Protein 2IH2 (pdb70)

B-factor: mean 14.68, std 9.5, range [2.0, 53.92]

Structure (mmCIF, N/CA/C/O backbone):
data_2IH2
#
_entry.id   2IH2
#
_cell.length_a   59.439
_cell.length_b   68.875
_cell.length_c   114.349
_cell.angle_alpha   90.00
_cell.angle_beta   92.27
_cell.angle_gamma   90.00
#
_symmetry.space_group_name_H-M   'P 1 21 1'
#
loop_
_entity.id
_entity.type
_entity.pdbx_description
1 polymer "5'-D(*GP*TP*TP*CP*GP*AP*TP*GP*TP*C)-3'"
2 polymer "5'-D(*GP*AP*CP*AP*(5PY)P*CP*GP*(6MA)P*AP*C)-3'"
3 polymer 'Modification methylase TaqI'
4 non-polymer GLYCEROL
5 non-polymer "5'-DEOXY-5'-[2-(AMINO)ETHYLTHIO]ADENOSINE"
6 water water
#
loop_
_atom_site.group_PDB
_atom_site.id
_atom_site.type_symbol
_atom_site.label_atom_id
_atom_site.label_alt_id
_atom_site.label_comp_id
_atom_site.label_asym_id
_atom_site.label_entity_id
_atom_site.label_seq_id
_atom_site.pdbx_PDB_ins_code
_atom_site.Cartn_x
_atom_site.Cartn_y
_atom_site.Cartn_z
_atom_site.occupancy
_atom_site.B_iso_or_equiv
_atom_site.auth_seq_id
_atom_site.auth_comp_id
_atom_site.auth_asym_id
_atom_site.auth_atom_id
_atom_site.pdbx_PDB_model_num
ATOM 809 N N . VAL E 3 21 ? -17.129 -12.680 14.808 1.00 25.06 21 VAL A N 1
ATOM 810 C CA . VAL E 3 21 ? -15.934 -12.259 15.601 1.00 24.55 21 VAL A CA 1
ATOM 811 C C . VAL E 3 21 ? -16.147 -12.483 17.094 1.00 23.77 21 VAL A C 1
ATOM 812 O O . VAL E 3 21 ? -17.116 -11.994 17.674 1.00 24.14 21 VAL A O 1
ATOM 816 N N . GLU E 3 22 ? -15.238 -13.223 17.718 1.00 22.58 22 GLU A N 1
ATOM 817 C CA . GLU E 3 22 ? -15.296 -13.371 19.158 1.00 21.07 22 GLU A CA 1
ATOM 818 C C . GLU E 3 22 ? -13.946 -13.048 19.792 1.00 18.91 22 GLU A C 1
ATOM 819 O O . GLU E 3 22 ? -12.913 -13.003 19.104 1.00 19.57 22 GLU A O 1
ATOM 825 N N . THR E 3 23 ? -13.971 -12.770 21.089 1.00 15.11 23 THR A N 1
ATOM 826 C CA . THR E 3 23 ? -12.750 -12.497 21.831 1.00 12.14 23 THR A CA 1
ATOM 827 C C . THR E 3 23 ? -12.475 -13.716 22.710 1.00 11.41 23 THR A C 1
ATOM 828 O O . THR E 3 23 ? -13.369 -14.141 23.452 1.00 10.54 23 THR A O 1
ATOM 832 N N . PRO E 3 24 ? -11.260 -14.300 22.615 1.00 10.53 24 PRO A N 1
ATOM 833 C CA . PRO E 3 24 ? -10.939 -15.465 23.457 1.00 10.68 24 PRO A CA 1
ATOM 834 C C . PRO E 3 24 ? -11.135 -15.140 24.935 1.00 10.33 24 PRO A C 1
ATOM 835 O O . PRO E 3 24 ? -10.821 -14.033 25.383 1.00 9.11 24 PRO A O 1
ATOM 839 N N . PRO E 3 25 ? -11.676 -16.093 25.704 1.00 10.28 25 PRO A N 1
ATOM 840 C CA . PRO E 3 25 ? -11.981 -15.818 27.106 1.00 10.49 25 PRO A CA 1
ATOM 841 C C . PRO E 3 25 ? -10.786 -15.402 27.956 1.00 9.96 25 PRO A C 1
ATOM 842 O O . PRO E 3 25 ? -10.950 -14.601 28.870 1.00 10.12 25 PRO A O 1
ATOM 846 N N . GLU E 3 26 ? -9.593 -15.912 27.663 1.00 10.10 26 GLU A N 1
ATOM 847 C CA . GLU E 3 26 ? -8.423 -15.479 28.438 1.00 10.86 26 GLU A CA 1
ATOM 848 C C . GLU E 3 26 ? -8.006 -14.052 28.094 1.00 9.69 26 GLU A C 1
ATOM 849 O O . GLU E 3 26 ? -7.418 -13.361 28.927 1.00 9.58 26 GLU A O 1
ATOM 855 N N . VAL E 3 27 ? -8.316 -13.610 26.873 1.00 9.05 27 VAL A N 1
ATOM 856 C CA . VAL E 3 27 ? -8.139 -12.186 26.525 1.00 8.44 27 VAL A CA 1
ATOM 857 C C . VAL E 3 27 ? -9.135 -11.298 27.288 1.00 8.48 27 VAL A C 1
ATOM 858 O O . VAL E 3 27 ? -8.742 -10.304 27.900 1.00 8.11 27 VAL A O 1
ATOM 862 N N . VAL E 3 28 ? -10.413 -11.676 27.270 1.00 8.15 28 VAL A N 1
ATOM 863 C CA . VAL E 3 28 ? -11.427 -10.995 28.084 1.00 8.35 28 VAL A CA 1
ATOM 864 C C . VAL E 3 28 ? -11.014 -10.926 29.555 1.00 8.02 28 VAL A C 1
ATOM 865 O O . VAL E 3 28 ? -11.044 -9.866 30.170 1.00 8.08 28 VAL A O 1
ATOM 869 N N . ASP E 3 29 ? -10.612 -12.065 30.113 1.00 8.69 29 ASP A N 1
ATOM 870 C CA . ASP E 3 29 ? -10.211 -12.126 31.521 1.00 9.63 29 ASP A CA 1
ATOM 871 C C . ASP E 3 29 ? -9.037 -11.202 31.816 1.00 9.00 29 ASP A C 1
ATOM 872 O O . ASP E 3 29 ? -9.045 -10.494 32.817 1.00 9.40 29 ASP A O 1
ATOM 877 N N . PHE E 3 30 ? -8.038 -11.196 30.934 1.00 8.57 30 PHE A N 1
ATOM 878 C CA . PHE E 3 30 ? -6.899 -10.307 31.107 1.00 8.57 30 PHE A CA 1
ATOM 879 C C . PHE E 3 30 ? -7.356 -8.841 31.098 1.00 8.65 30 PHE A C 1
ATOM 880 O O . PHE E 3 30 ? -6.979 -8.070 31.961 1.00 9.08 30 PHE A O 1
ATOM 888 N N . MET E 3 31 ? -8.199 -8.479 30.136 1.00 8.17 31 MET A N 1
ATOM 889 C CA . MET E 3 31 ? -8.707 -7.105 30.045 1.00 7.91 31 MET A CA 1
ATOM 890 C C . MET E 3 31 ? -9.528 -6.717 31.268 1.00 8.38 31 MET A C 1
ATOM 891 O O . MET E 3 31 ? -9.395 -5.602 31.786 1.00 8.50 31 MET A O 1
ATOM 896 N N . VAL E 3 32 ? -10.358 -7.645 31.748 1.00 9.16 32 VAL A N 1
ATOM 897 C CA . VAL E 3 32 ? -11.168 -7.367 32.934 1.00 10.18 32 VAL A CA 1
ATOM 898 C C . VAL E 3 32 ? -10.281 -7.144 34.169 1.00 10.35 32 VAL A C 1
ATOM 899 O O . VAL E 3 32 ? -10.597 -6.306 35.023 1.00 9.98 32 VAL A O 1
ATOM 903 N N . SER E 3 33 ? -9.169 -7.879 34.239 1.00 10.85 33 SER A N 1
ATOM 904 C CA . SER E 3 33 ? -8.183 -7.712 35.322 1.00 11.77 33 SER A CA 1
ATOM 905 C C . SER E 3 33 ? -7.568 -6.305 35.357 1.00 12.15 33 SER A C 1
ATOM 906 O O . SER E 3 33 ? -7.123 -5.841 36.405 1.00 12.46 33 SER A O 1
ATOM 909 N N . LEU E 3 34 ? -7.553 -5.626 34.208 1.00 12.31 34 LEU A N 1
ATOM 910 C CA . LEU E 3 34 ? -7.003 -4.270 34.108 1.00 13.28 34 LEU A CA 1
ATOM 911 C C . LEU E 3 34 ? -8.044 -3.179 34.325 1.00 13.83 34 LEU A C 1
ATOM 912 O O . LEU E 3 34 ? -7.696 -1.999 34.449 1.00 14.45 34 LEU A O 1
ATOM 917 N N . ALA E 3 35 ? -9.313 -3.575 34.377 1.00 14.84 35 ALA A N 1
ATOM 918 C CA . ALA E 3 35 ? -10.424 -2.636 34.426 1.00 15.93 35 ALA A CA 1
ATOM 919 C C . ALA E 3 35 ? -10.855 -2.335 35.846 1.00 17.07 35 ALA A C 1
ATOM 920 O O . ALA E 3 35 ? -10.847 -3.214 36.716 1.00 16.87 35 ALA A O 1
ATOM 922 N N . GLU E 3 36 ? -11.260 -1.090 36.063 1.00 18.11 36 GLU A N 1
ATOM 923 C CA . GLU E 3 36 ? -11.854 -0.693 37.332 1.00 19.88 36 GLU A CA 1
ATOM 924 C C . GLU E 3 36 ? -12.938 0.351 37.124 1.00 19.08 36 GLU A C 1
ATOM 925 O O . GLU E 3 36 ? -12.943 1.067 36.113 1.00 18.86 36 GLU A O 1
ATOM 931 N N . ALA E 3 37 ? -13.852 0.436 38.090 1.00 19.08 37 ALA A N 1
ATOM 932 C CA . ALA E 3 37 ? -14.872 1.480 38.108 1.00 18.79 37 ALA A CA 1
ATOM 933 C C . ALA E 3 37 ? -15.295 1.730 39.549 1.00 19.24 37 ALA A C 1
ATOM 934 O O . ALA E 3 37 ? -15.274 0.804 40.363 1.00 19.14 37 ALA A O 1
ATOM 936 N N . PRO E 3 38 ? -15.671 2.982 39.878 1.00 19.83 38 PRO A N 1
ATOM 937 C CA . PRO E 3 38 ? -16.214 3.173 41.224 1.00 20.24 38 PRO A CA 1
ATOM 938 C C . PRO E 3 38 ? -17.584 2.520 41.376 1.00 20.73 38 PRO A C 1
ATOM 939 O O . PRO E 3 38 ? -18.275 2.288 40.382 1.00 20.65 38 PRO A O 1
ATOM 943 N N . ARG E 3 39 ? -17.952 2.211 42.621 1.00 21.48 39 ARG A N 1
ATOM 944 C CA . ARG E 3 39 ? -19.282 1.700 42.949 1.00 21.98 39 ARG A CA 1
ATOM 945 C C . ARG E 3 39 ? -20.349 2.596 42.335 1.00 21.19 39 ARG A C 1
ATOM 946 O O . ARG E 3 39 ? -20.276 3.821 42.442 1.00 21.65 39 ARG A O 1
ATOM 954 N N . GLY E 3 40 ? -21.328 1.981 41.678 1.00 20.42 40 GLY A N 1
ATOM 955 C CA . GLY E 3 40 ? -22.372 2.720 40.974 1.00 19.40 40 GLY A CA 1
ATOM 956 C C . GLY E 3 40 ? -21.926 3.394 39.681 1.00 18.68 40 GLY A C 1
ATOM 957 O O . GLY E 3 40 ? -22.705 4.122 39.057 1.00 19.30 40 GLY A O 1
ATOM 958 N N . GLY E 3 41 ? -20.683 3.144 39.272 1.00 17.76 41 GLY A N 1
ATOM 959 C CA . GLY E 3 41 ? -20.129 3.749 38.059 1.00 16.79 41 GLY A CA 1
ATOM 960 C C . GLY E 3 41 ? -20.805 3.253 36.797 1.00 16.00 41 GLY A C 1
ATOM 961 O O . GLY E 3 41 ? -21.435 2.193 36.792 1.00 15.96 41 GLY A O 1
ATOM 962 N N . ARG E 3 42 ? -20.678 4.035 35.728 1.00 14.81 42 ARG A N 1
ATOM 963 C CA . ARG E 3 42 ? -21.242 3.676 34.430 1.00 13.93 42 ARG A CA 1
ATOM 964 C C . ARG E 3 42 ? -20.201 2.907 33.619 1.00 12.92 42 ARG A C 1
ATOM 965 O O . ARG E 3 42 ? -19.086 3.397 33.403 1.00 12.57 42 ARG A O 1
ATOM 973 N N . VAL E 3 43 ? -20.587 1.699 33.196 1.00 11.58 43 VAL A N 1
ATOM 974 C CA . VAL E 3 43 ? -19.701 0.746 32.516 1.00 10.98 43 VAL A CA 1
ATOM 975 C C . VAL E 3 43 ? -20.281 0.419 31.139 1.00 10.18 43 VAL A C 1
ATOM 976 O O . VAL E 3 43 ? -21.402 -0.075 31.040 1.00 10.55 43 VAL A O 1
ATOM 980 N N . LEU E 3 44 ? -19.503 0.682 30.082 1.00 9.04 44 LEU A N 1
ATOM 981 C CA . LEU E 3 44 ? -19.997 0.616 28.719 1.00 8.92 44 LEU A CA 1
ATOM 982 C C . LEU E 3 44 ? -19.224 -0.406 27.898 1.00 8.47 44 LEU A C 1
ATOM 983 O O . LEU E 3 44 ? -18.010 -0.426 27.960 1.00 8.34 44 LEU A O 1
ATOM 988 N N . GLU E 3 45 ? -19.942 -1.234 27.134 1.00 8.33 45 GLU A N 1
ATOM 989 C CA . GLU E 3 45 ? -19.306 -2.058 26.103 1.00 8.23 45 GLU A CA 1
ATOM 990 C C . GLU E 3 45 ? -19.774 -1.612 24.722 1.00 7.74 45 GLU A C 1
ATOM 991 O O . GLU E 3 45 ? -20.932 -1.837 24.353 1.00 7.63 45 GLU A O 1
ATOM 997 N N . PRO E 3 46 ? -18.885 -0.936 23.961 1.00 7.67 46 PRO A N 1
ATOM 998 C CA . PRO E 3 46 ? -19.206 -0.593 22.578 1.00 7.30 46 PRO A CA 1
ATOM 999 C C . PRO E 3 46 ? -19.193 -1.842 21.684 1.00 7.15 46 PRO A C 1
ATOM 1000 O O . PRO E 3 46 ? -18.455 -2.797 21.968 1.00 7.15 46 PRO A O 1
ATOM 1004 N N . ALA E 3 47 ? -20.017 -1.821 20.634 1.00 6.21 47 ALA A N 1
ATOM 1005 C CA . ALA E 3 47 ? -20.088 -2.904 19.636 1.00 6.24 47 ALA A CA 1
ATOM 1006 C C . ALA E 3 47 ? -20.297 -4.236 20.352 1.00 7.38 47 ALA A C 1
ATOM 1007 O O . ALA E 3 47 ? -19.614 -5.224 20.103 1.00 7.70 47 ALA A O 1
ATOM 1009 N N . CYS E 3 48 ? -21.278 -4.241 21.252 1.00 7.22 48 CYS A N 1
ATOM 1010 C CA . CYS E 3 48 ? -21.323 -5.266 22.295 1.00 7.66 48 CYS A CA 1
ATOM 1011 C C . CYS E 3 48 ? -21.875 -6.635 21.905 1.00 7.40 48 CYS A C 1
ATOM 1012 O O . CYS E 3 48 ? -21.542 -7.629 22.559 1.00 8.39 48 CYS A O 1
ATOM 1015 N N . ALA E 3 49 ? -22.740 -6.694 20.894 1.00 8.01 49 ALA A N 1
ATOM 1016 C CA . ALA E 3 49 ? -23.450 -7.951 20.564 1.00 8.23 49 ALA A CA 1
ATOM 1017 C C . ALA E 3 49 ? -24.118 -8.495 21.835 1.00 8.85 49 ALA A C 1
ATOM 1018 O O . ALA E 3 49 ? -24.931 -7.798 22.436 1.00 8.75 49 ALA A O 1
ATOM 1020 N N . HIS E 3 50 ? -23.741 -9.698 22.267 1.00 8.89 50 HIS A N 1
ATOM 1021 C CA . HIS E 3 50 ? -24.326 -10.291 23.473 1.00 9.40 50 HIS A CA 1
ATOM 1022 C C . HIS E 3 50 ? -23.712 -9.801 24.783 1.00 9.37 50 HIS A C 1
ATOM 1023 O O . HIS E 3 50 ? -24.143 -10.210 25.866 1.00 9.55 50 HIS A O 1
ATOM 1030 N N . GLY E 3 51 ? -22.694 -8.944 24.695 1.00 8.11 51 GLY A N 1
ATOM 1031 C CA . GLY E 3 51 ? -22.111 -8.279 25.866 1.00 8.28 51 GLY A CA 1
ATOM 1032 C C . GLY E 3 51 ? -21.140 -9.094 26.709 1.00 8.64 51 GLY A C 1
ATOM 1033 O O . GLY E 3 51 ? -21.211 -9.065 27.946 1.00 8.92 51 GLY A O 1
ATOM 1034 N N . PRO E 3 52 ? -20.175 -9.778 26.068 1.00 8.22 52 PRO A N 1
ATOM 1035 C CA . PRO E 3 52 ? -19.271 -10.618 26.870 1.00 8.29 52 PRO A CA 1
ATOM 1036 C C . PRO E 3 52 ? -18.431 -9.853 27.887 1.00 8.13 52 PRO A C 1
ATOM 1037 O O . PRO E 3 52 ? -18.105 -10.390 28.941 1.00 8.32 52 PRO A O 1
ATOM 1041 N N . PHE E 3 53 ? -18.063 -8.611 27.577 1.00 8.10 53 PHE A N 1
ATOM 1042 C CA . PHE E 3 53 ? -17.262 -7.838 28.513 1.00 7.78 53 PHE A CA 1
ATOM 1043 C C . PHE E 3 53 ? -18.087 -7.339 29.700 1.00 7.90 53 PHE A C 1
ATOM 1044 O O . PHE E 3 53 ? -17.608 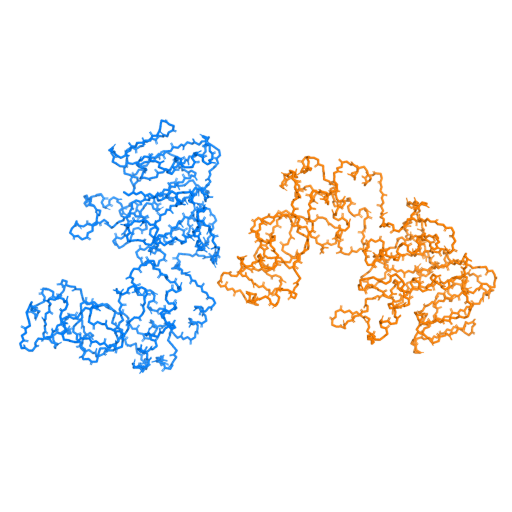-7.364 30.825 1.00 8.71 53 PHE A O 1
ATOM 1052 N N . LEU E 3 54 ? -19.322 -6.912 29.444 1.00 7.92 54 LEU A N 1
ATOM 1053 C CA . LEU E 3 54 ? -20.226 -6.553 30.549 1.00 8.10 54 LEU A CA 1
ATOM 1054 C C . LEU E 3 54 ? -20.371 -7.761 31.476 1.00 7.95 54 LEU A C 1
ATOM 1055 O O . LEU E 3 54 ? -20.252 -7.638 32.687 1.00 9.27 54 LEU A O 1
ATOM 1060 N N . ARG E 3 55 ? -20.610 -8.926 30.885 1.00 8.24 55 ARG A N 1
ATOM 1061 C CA . ARG E 3 55 ? -20.844 -10.144 31.666 1.00 8.46 55 ARG A CA 1
ATOM 1062 C C . ARG E 3 55 ? -19.625 -10.505 32.522 1.00 8.88 55 ARG A C 1
ATOM 1063 O O . ARG E 3 55 ? -19.762 -10.841 33.701 1.00 10.21 55 ARG A O 1
ATOM 1071 N N . ALA E 3 56 ? -18.436 -10.454 31.913 1.00 8.70 56 ALA A N 1
ATOM 1072 C CA . ALA E 3 56 ? -17.202 -10.791 32.618 1.00 9.07 56 ALA A CA 1
ATOM 1073 C C . ALA E 3 56 ? -16.863 -9.791 33.721 1.00 9.51 56 ALA A C 1
ATOM 1074 O O . ALA E 3 56 ? -16.416 -10.184 34.812 1.00 10.16 56 ALA A O 1
ATOM 1076 N N . PHE E 3 57 ? -17.073 -8.506 33.446 1.00 9.76 57 PHE A N 1
ATOM 1077 C CA . PHE E 3 57 ? -16.855 -7.484 34.448 1.00 10.66 57 PHE A CA 1
ATOM 1078 C C . PHE E 3 57 ? -17.802 -7.680 35.636 1.00 11.01 57 PHE A C 1
ATOM 1079 O O . PHE E 3 57 ? -17.369 -7.620 36.776 1.00 11.81 57 PHE A O 1
ATOM 1087 N N . ARG E 3 58 ? -19.073 -7.948 35.352 1.00 11.20 58 ARG A N 1
ATOM 1088 C CA . ARG E 3 58 ? -20.058 -8.189 36.410 1.00 11.74 58 ARG A CA 1
ATOM 1089 C C . ARG E 3 58 ? -19.707 -9.408 37.263 1.00 12.69 58 ARG A C 1
ATOM 1090 O O . ARG E 3 58 ? -19.799 -9.349 38.492 1.00 12.76 58 ARG A O 1
ATOM 1098 N N . GLU E 3 59 ? -19.289 -10.492 36.618 1.00 13.73 59 GLU A N 1
ATOM 1099 C CA . GLU E 3 59 ? -18.893 -11.697 37.340 1.00 15.17 59 GLU A CA 1
ATOM 1100 C C . GLU E 3 59 ? -17.734 -11.439 38.299 1.00 15.75 59 GLU A C 1
ATOM 1101 O O . GLU E 3 59 ? -17.701 -11.990 39.398 1.00 16.22 59 GLU A O 1
ATOM 1107 N N . ALA E 3 60 ? -16.789 -10.601 37.880 1.00 16.17 60 ALA A N 1
ATOM 1108 C CA . ALA E 3 60 ? -15.591 -10.349 38.684 1.00 17.22 60 ALA A CA 1
ATOM 1109 C C . ALA E 3 60 ? -15.788 -9.273 39.747 1.00 18.44 60 ALA A C 1
ATOM 1110 O O . ALA E 3 60 ? -15.188 -9.349 40.824 1.00 19.52 60 ALA A O 1
ATOM 1112 N N . HIS E 3 61 ? -16.632 -8.282 39.465 1.00 19.26 61 HIS A N 1
ATOM 1113 C CA . HIS E 3 61 ? -16.757 -7.121 40.355 1.00 20.28 61 HIS A CA 1
ATOM 1114 C C . HIS E 3 61 ? -18.124 -6.911 41.004 1.00 20.24 61 HIS A C 1
ATOM 1115 O O . HIS E 3 61 ? -18.289 -6.027 41.850 1.00 21.40 61 HIS A O 1
ATOM 1122 N N . GLY E 3 62 ? -19.106 -7.713 40.617 1.00 19.70 62 GLY A N 1
ATOM 1123 C CA . GLY E 3 62 ? -20.439 -7.597 41.182 1.00 19.10 62 GLY A CA 1
ATOM 1124 C C . GLY E 3 62 ? -21.387 -6.704 40.407 1.00 18.75 62 GLY A C 1
ATOM 1125 O O . GLY E 3 62 ? -21.078 -6.230 39.309 1.00 18.14 62 GLY A O 1
ATOM 1126 N N . THR E 3 63 ? -22.534 -6.444 41.019 1.00 17.90 63 THR A N 1
ATOM 1127 C CA . THR E 3 63 ? -23.691 -5.910 40.314 1.00 17.68 63 THR A CA 1
ATOM 1128 C C . THR E 3 63 ? -23.924 -4.413 40.524 1.00 16.90 63 THR A C 1
ATOM 1129 O O . THR E 3 63 ? -24.806 -3.837 39.895 1.00 16.61 63 THR A O 1
ATOM 1133 N N . ALA E 3 64 ? -23.139 -3.794 41.400 1.00 16.71 64 ALA A N 1
ATOM 1134 C CA . ALA E 3 64 ? -23.335 -2.383 41.755 1.00 16.49 64 ALA A CA 1
ATOM 1135 C C . ALA E 3 64 ? -22.682 -1.425 40.755 1.00 16.52 64 ALA A C 1
ATOM 1136 O O . ALA E 3 64 ? -21.807 -0.624 41.111 1.00 16.15 64 ALA A O 1
ATOM 1138 N N . TYR E 3 65 ? -23.121 -1.529 39.502 1.00 15.92 65 TYR A N 1
ATOM 1139 C CA . TYR E 3 65 ? -22.697 -0.640 38.418 1.00 15.71 65 TYR A CA 1
ATOM 1140 C C . TYR E 3 65 ? -23.874 -0.471 37.477 1.00 15.44 65 TYR A C 1
ATOM 1141 O O . TYR E 3 65 ? -24.796 -1.298 37.478 1.00 15.70 65 TYR A O 1
ATOM 1150 N N . ARG E 3 66 ? -23.845 0.588 36.671 1.00 15.05 66 ARG A N 1
ATOM 1151 C CA . ARG E 3 66 ? -24.807 0.743 35.587 1.00 15.01 66 ARG A CA 1
ATOM 1152 C C . ARG E 3 66 ? -24.179 0.242 34.279 1.00 14.22 66 ARG A C 1
ATOM 1153 O O . ARG E 3 66 ? -23.308 0.904 33.717 1.00 14.50 66 ARG A O 1
ATOM 1161 N N . PHE E 3 67 ? -24.635 -0.922 33.827 1.00 13.17 67 PHE A N 1
ATOM 1162 C CA . PHE E 3 67 ? -24.097 -1.593 32.637 1.00 11.81 67 PHE A CA 1
ATOM 1163 C C . PHE E 3 67 ? -24.859 -1.181 31.389 1.00 11.31 67 PHE A C 1
ATOM 1164 O O . PHE E 3 67 ? -26.082 -1.254 31.353 1.00 11.65 67 PHE A O 1
ATOM 1172 N N . VAL E 3 68 ? -24.116 -0.756 30.365 1.00 10.05 68 VAL A N 1
ATOM 1173 C CA . VAL E 3 68 ? -24.686 -0.327 29.094 1.00 9.82 68 VAL A CA 1
ATOM 1174 C C . VAL E 3 68 ? -23.898 -0.963 27.952 1.00 8.77 68 VAL A C 1
ATOM 1175 O O . VAL E 3 68 ? -22.666 -1.020 28.017 1.00 8.48 68 VAL A O 1
ATOM 1179 N N . GLY E 3 69 ? -24.611 -1.457 26.943 1.00 8.66 69 GLY A N 1
ATOM 1180 C CA . GLY E 3 69 ? -23.999 -1.935 25.697 1.00 8.39 69 GLY A CA 1
ATOM 1181 C C . GLY E 3 69 ? -24.582 -1.187 24.507 1.00 8.73 69 GLY A C 1
ATOM 1182 O O . GLY E 3 69 ? -25.773 -0.881 24.499 1.00 9.06 69 GLY A O 1
ATOM 1183 N N . VAL E 3 70 ? -23.744 -0.889 23.512 1.00 7.78 70 VAL A N 1
ATOM 1184 C CA . VAL E 3 70 ? -24.196 -0.222 22.288 1.00 7.65 70 VAL A CA 1
ATOM 1185 C C . VAL E 3 70 ? -23.871 -1.120 21.105 1.00 7.49 70 VAL A C 1
ATOM 1186 O O . VAL E 3 70 ? -22.741 -1.598 20.984 1.00 7.58 70 VAL A O 1
ATOM 1190 N N . GLU E 3 71 ? -24.870 -1.351 20.257 1.00 7.53 71 GLU A N 1
ATOM 1191 C CA . GLU E 3 71 ? -24.769 -2.304 19.155 1.00 7.64 71 GLU A CA 1
ATOM 1192 C C . GLU E 3 71 ? -25.592 -1.809 17.974 1.00 8.18 71 GLU A C 1
ATOM 1193 O O . GLU E 3 71 ? -26.741 -1.382 18.151 1.00 7.89 71 GLU A O 1
ATOM 1199 N N . ILE E 3 72 ? -25.011 -1.857 16.779 1.00 7.97 72 ILE A N 1
ATOM 1200 C CA . ILE E 3 72 ? -25.678 -1.284 15.605 1.00 9.40 72 ILE A CA 1
ATOM 1201 C C . ILE E 3 72 ? -26.675 -2.231 14.942 1.00 9.99 72 ILE A C 1
ATOM 1202 O O . ILE E 3 72 ? -27.612 -1.779 14.270 1.00 10.81 72 ILE A O 1
ATOM 1207 N N . ASP E 3 73 ? -26.467 -3.529 15.133 1.00 10.71 73 ASP A N 1
ATOM 1208 C CA . ASP E 3 73 ? -27.212 -4.566 14.426 1.00 11.22 73 ASP A CA 1
ATOM 1209 C C . ASP E 3 73 ? -28.237 -5.180 15.372 1.00 11.78 73 ASP A C 1
ATOM 1210 O O . ASP E 3 73 ? -27.854 -5.824 16.349 1.00 11.71 73 ASP A O 1
ATOM 1215 N N . PRO E 3 74 ? -29.536 -4.978 15.087 1.00 12.55 74 PRO A N 1
ATOM 1216 C CA . PRO E 3 74 ? -30.563 -5.532 15.983 1.00 13.65 74 PRO A CA 1
ATOM 1217 C C . PRO E 3 74 ? -30.509 -7.049 16.137 1.00 14.70 74 PRO A C 1
ATOM 1218 O O . PRO E 3 74 ? -30.941 -7.573 17.170 1.00 15.88 74 PRO A O 1
ATOM 1222 N N . LYS E 3 75 ? -29.993 -7.744 15.126 1.00 15.09 75 LYS A N 1
ATOM 1223 C CA . LYS E 3 75 ? -29.856 -9.193 15.171 1.00 16.10 75 LYS A CA 1
ATOM 1224 C C . LYS E 3 75 ? -28.775 -9.627 16.158 1.00 15.39 75 LYS A C 1
ATOM 1225 O O . LYS E 3 75 ? -28.791 -10.763 16.624 1.00 15.80 75 LYS A O 1
ATOM 1231 N N . ALA E 3 76 ? -27.851 -8.715 16.470 1.00 13.45 76 ALA A N 1
ATOM 1232 C CA . ALA E 3 76 ? -26.683 -9.030 17.301 1.00 13.21 76 ALA A CA 1
ATOM 1233 C C . ALA E 3 76 ? -26.875 -8.633 18.758 1.00 12.35 76 ALA A C 1
ATOM 1234 O O . ALA E 3 76 ? -26.288 -9.243 19.657 1.00 11.82 76 ALA A O 1
ATOM 1236 N N . LEU E 3 77 ? -27.675 -7.600 18.995 1.00 12.45 77 LEU A N 1
ATOM 1237 C CA . LEU E 3 77 ? -27.852 -7.096 20.356 1.00 11.89 77 LEU A CA 1
ATOM 1238 C C . LEU E 3 77 ? -28.637 -8.105 21.193 1.00 12.64 77 LEU A C 1
ATOM 1239 O O . LEU E 3 77 ? -29.784 -8.405 20.886 1.00 13.21 77 LEU A O 1
ATOM 1244 N N . ASP E 3 78 ? -28.016 -8.615 22.250 1.00 12.74 78 ASP A N 1
ATOM 1245 C CA . ASP E 3 78 ? -28.669 -9.639 23.077 1.00 13.28 78 ASP A CA 1
ATOM 1246 C C . ASP E 3 78 ? -28.099 -9.607 24.488 1.00 12.81 78 ASP A C 1
ATOM 1247 O O . ASP E 3 78 ? -27.278 -10.438 24.867 1.00 13.08 78 ASP A O 1
ATOM 1252 N N . LEU E 3 79 ? -28.539 -8.621 25.263 1.00 12.20 79 LEU A N 1
ATOM 1253 C CA . LEU E 3 79 ? -27.987 -8.401 26.601 1.00 12.27 79 LEU A CA 1
ATOM 1254 C C . LEU E 3 79 ? -28.928 -8.939 27.670 1.00 12.98 79 LEU A C 1
ATOM 1255 O O . LEU E 3 79 ? -30.146 -8.958 27.460 1.00 13.75 79 LEU A O 1
ATOM 1260 N N . PRO E 3 80 ? -28.375 -9.329 28.835 1.00 12.83 80 PRO A N 1
ATOM 1261 C CA . PRO E 3 80 ? -29.252 -9.700 29.951 1.00 13.82 80 PRO A CA 1
ATOM 1262 C C . PRO E 3 80 ? -30.051 -8.492 30.454 1.00 14.38 80 PRO A C 1
ATOM 1263 O O . PRO E 3 80 ? -29.653 -7.343 30.243 1.00 14.20 80 PRO A O 1
ATOM 1267 N N . PRO E 3 81 ? -31.190 -8.746 31.123 1.00 15.09 81 PRO A N 1
ATOM 1268 C CA . PRO E 3 81 ? -32.047 -7.668 31.584 1.00 15.39 81 PRO A CA 1
ATOM 1269 C C . PRO E 3 81 ? -31.407 -6.681 32.561 1.00 14.83 81 PRO A C 1
ATOM 1270 O O . PRO E 3 81 ? -31.957 -5.594 32.770 1.00 15.89 81 PRO A O 1
ATOM 1274 N N . TRP E 3 82 ? -30.269 -7.042 33.150 1.00 13.87 82 TRP A N 1
ATOM 1275 C CA . TRP E 3 82 ? -29.549 -6.143 34.054 1.00 13.42 82 TRP A CA 1
ATOM 1276 C C . TRP E 3 82 ? -28.709 -5.068 33.339 1.00 13.38 82 TRP A C 1
ATOM 1277 O O . TRP E 3 82 ? -28.190 -4.149 33.982 1.00 13.60 82 TRP A O 1
ATOM 1288 N N . ALA E 3 83 ? -28.577 -5.186 32.018 1.00 12.84 83 ALA A N 1
ATOM 1289 C CA . ALA E 3 83 ? -27.872 -4.173 31.213 1.00 12.50 83 ALA A CA 1
ATOM 1290 C C . ALA E 3 83 ? -28.831 -3.402 30.330 1.00 13.03 83 ALA A C 1
ATOM 1291 O O . ALA E 3 83 ? -29.830 -3.956 29.865 1.00 12.81 83 ALA A O 1
ATOM 1293 N N . GLU E 3 84 ? -28.534 -2.124 30.090 1.00 13.44 84 GLU A N 1
ATOM 1294 C CA . GLU E 3 84 ? -29.267 -1.391 29.059 1.00 14.75 84 GLU A CA 1
ATOM 1295 C C . GLU E 3 84 ? -28.615 -1.571 27.698 1.00 13.63 84 GLU A C 1
ATOM 1296 O O . GLU E 3 84 ? -27.420 -1.322 27.553 1.00 13.89 84 GLU A O 1
ATOM 1302 N N . GLY E 3 85 ? -29.410 -1.995 26.722 1.00 13.17 85 GLY A N 1
ATOM 1303 C CA . GLY E 3 85 ? -28.957 -2.132 25.338 1.00 12.66 85 GLY A CA 1
ATOM 1304 C C . GLY E 3 85 ? -29.487 -1.007 24.466 1.00 12.93 85 GLY A C 1
ATOM 1305 O O . GLY E 3 85 ? -30.694 -0.729 24.434 1.00 13.08 85 GLY A O 1
ATOM 1306 N N . ILE E 3 86 ? -28.579 -0.344 23.757 1.00 12.36 86 ILE A N 1
ATOM 1307 C CA . ILE E 3 86 ? -28.953 0.735 22.861 1.00 12.44 86 ILE A CA 1
ATOM 1308 C C . ILE E 3 86 ? -28.617 0.329 21.426 1.00 11.75 86 ILE A C 1
ATOM 1309 O O . ILE E 3 86 ? -27.501 -0.123 21.168 1.00 11.69 86 ILE A O 1
ATOM 1314 N N . LEU E 3 87 ? -29.592 0.449 20.524 1.00 11.04 87 LEU A N 1
ATOM 1315 C CA . LEU E 3 87 ? -29.356 0.200 19.104 1.00 10.97 87 LEU A CA 1
ATOM 1316 C C . LEU E 3 87 ? -28.899 1.499 18.465 1.00 10.83 87 LEU A C 1
ATOM 1317 O O . LEU E 3 87 ? -29.697 2.407 18.245 1.00 11.35 87 LEU A O 1
ATOM 1322 N N . ALA E 3 88 ? -27.610 1.578 18.166 1.00 10.05 88 ALA A N 1
ATOM 1323 C CA . ALA E 3 88 ? -27.027 2.798 17.610 1.00 9.25 88 ALA A CA 1
ATOM 1324 C C . ALA E 3 88 ? -25.689 2.499 16.967 1.00 9.31 88 ALA A C 1
ATOM 1325 O O . ALA E 3 88 ? -25.043 1.502 17.294 1.00 9.59 88 ALA A O 1
ATOM 1327 N N . ASP E 3 89 ? -25.279 3.391 16.065 1.00 8.91 89 ASP A N 1
ATOM 1328 C CA . ASP E 3 89 ? -23.909 3.437 15.600 1.00 8.93 89 ASP A CA 1
ATOM 1329 C C . ASP E 3 89 ? -23.104 4.124 16.697 1.00 8.82 89 ASP A C 1
ATOM 1330 O O . ASP E 3 89 ? -23.283 5.325 16.957 1.00 8.95 89 ASP A O 1
ATOM 1335 N N . PHE E 3 90 ? -22.215 3.369 17.351 1.00 8.06 90 PHE A N 1
ATOM 1336 C CA . PHE E 3 90 ? -21.439 3.895 18.479 1.00 7.63 90 PHE A CA 1
ATOM 1337 C C . PHE E 3 90 ? -20.693 5.172 18.097 1.00 8.05 90 PHE A C 1
ATOM 1338 O O . PHE E 3 90 ? -20.571 6.098 18.892 1.00 7.85 90 PHE A O 1
ATOM 1346 N N . LEU E 3 91 ? -20.193 5.202 16.871 1.00 8.31 91 LEU A N 1
ATOM 1347 C CA . LEU E 3 91 ? -19.362 6.298 16.419 1.00 9.12 91 LEU A CA 1
ATOM 1348 C C . LEU E 3 91 ? -20.092 7.629 16.303 1.00 10.25 91 LEU A C 1
ATOM 1349 O O . LEU E 3 91 ? -19.456 8.674 16.326 1.00 10.73 91 LEU A O 1
ATOM 1354 N N . LEU E 3 92 ? -21.422 7.577 16.193 1.00 10.95 92 LEU A N 1
ATOM 1355 C CA . LEU E 3 92 ? -22.254 8.797 16.069 1.00 12.03 92 LEU A CA 1
ATOM 1356 C C . LEU E 3 92 ? -23.222 8.945 17.266 1.00 12.98 92 LEU A C 1
ATOM 1357 O O . LEU E 3 92 ? -24.101 9.830 17.296 1.00 14.24 92 LEU A O 1
ATOM 1362 N N . TRP E 3 93 ? -23.043 8.084 18.261 1.00 13.19 93 TRP A N 1
ATOM 1363 C CA . TRP E 3 93 ? -23.918 8.040 19.429 1.00 14.01 93 TRP A CA 1
ATOM 1364 C C . TRP E 3 93 ? -23.615 9.172 20.406 1.00 15.11 93 TRP A C 1
ATOM 1365 O O . TRP E 3 93 ? -22.458 9.425 20.753 1.00 14.48 93 TRP A O 1
ATOM 1376 N N . GLU E 3 94 ? -24.663 9.860 20.853 1.00 16.83 94 GLU A N 1
ATOM 1377 C CA . GLU E 3 94 ? -24.500 10.977 21.781 1.00 19.42 94 GLU A CA 1
ATOM 1378 C C . GLU E 3 94 ? -25.334 10.768 23.048 1.00 20.17 94 GLU A C 1
ATOM 1379 O O . GLU E 3 94 ? -26.499 11.201 23.111 1.00 21.46 94 GLU A O 1
ATOM 1385 N N . PRO E 3 95 ? -24.756 10.077 24.051 1.00 20.64 95 PRO A N 1
ATOM 1386 C CA . PRO E 3 95 ? -25.457 9.812 25.305 1.00 21.20 95 PRO A CA 1
ATOM 1387 C C . PRO E 3 95 ? -25.552 11.074 26.153 1.00 21.68 95 PRO A C 1
ATOM 1388 O O . PRO E 3 95 ? -24.798 12.025 25.933 1.00 22.19 95 PRO A O 1
ATOM 1392 N N . GLY E 3 96 ? -26.458 11.070 27.123 1.00 22.51 96 GLY A N 1
ATOM 1393 C CA . GLY E 3 96 ? -26.618 12.214 28.016 1.00 23.24 96 GLY A CA 1
ATOM 1394 C C . GLY E 3 96 ? -25.489 12.377 29.021 1.00 23.57 96 GLY A C 1
ATOM 1395 O O . GLY E 3 96 ? -25.196 13.497 29.454 1.00 24.35 96 GLY A O 1
ATOM 1396 N N . GLU E 3 97 ? -24.844 11.264 29.379 1.00 23.04 97 GLU A N 1
ATOM 1397 C CA . GLU E 3 97 ? -23.829 11.240 30.435 1.00 22.31 97 GLU A CA 1
ATOM 1398 C C . GLU E 3 97 ? -22.594 10.398 30.072 1.00 20.94 97 GLU A C 1
ATOM 1399 O O . GLU E 3 97 ? -22.725 9.333 29.455 1.00 20.83 97 GLU A O 1
ATOM 1405 N N . ALA E 3 98 ? -21.419 10.883 30.485 1.00 18.96 98 ALA A N 1
ATOM 1406 C CA . ALA E 3 98 ? -20.131 10.206 30.278 1.00 17.35 98 ALA A CA 1
ATOM 1407 C C . ALA E 3 98 ? -19.969 8.938 31.122 1.00 16.30 98 ALA A C 1
ATOM 1408 O O . ALA E 3 98 ? -20.803 8.630 31.974 1.00 15.99 98 ALA A O 1
ATOM 1410 N N . PHE E 3 99 ? -18.879 8.209 30.886 1.00 14.77 99 PHE A N 1
ATOM 1411 C CA . PHE E 3 99 ? -18.711 6.879 31.472 1.00 13.83 99 PHE A CA 1
ATOM 1412 C C . PHE E 3 99 ? -17.463 6.749 32.324 1.00 13.37 99 PHE A C 1
ATOM 1413 O O . PHE E 3 99 ? -16.459 7.403 32.073 1.00 13.02 99 PHE A O 1
ATOM 1421 N N . ASP E 3 100 ? -17.537 5.880 33.330 1.00 12.66 100 ASP A N 1
ATOM 1422 C CA . ASP E 3 100 ? -16.403 5.602 34.203 1.00 12.16 100 ASP A CA 1
ATOM 1423 C C . ASP E 3 100 ? -15.470 4.558 33.613 1.00 11.57 100 ASP A C 1
ATOM 1424 O O . ASP E 3 100 ? -14.263 4.593 33.827 1.00 11.66 100 ASP A O 1
ATOM 1429 N N . LEU E 3 101 ? -16.059 3.608 32.890 1.00 10.43 101 LEU A N 1
ATOM 1430 C CA . LEU E 3 101 ? -15.292 2.523 32.310 1.00 9.47 101 LEU A CA 1
ATOM 1431 C C . LEU E 3 101 ? -15.890 2.150 30.974 1.00 9.25 101 LEU A C 1
ATOM 1432 O O . LEU E 3 101 ? -17.101 2.005 30.837 1.00 8.48 101 LEU A O 1
ATOM 1437 N N . ILE E 3 102 ? -15.027 2.023 29.975 1.00 9.12 102 ILE A N 1
ATOM 1438 C CA . ILE E 3 102 ? -15.447 1.574 28.661 1.00 8.93 102 ILE A CA 1
ATOM 1439 C C . ILE E 3 102 ? -14.511 0.429 28.313 1.00 8.98 102 ILE A C 1
ATOM 1440 O O . ILE E 3 102 ? -13.291 0.562 28.400 1.00 9.76 102 ILE A O 1
ATOM 1445 N N . LEU E 3 103 ? -15.072 -0.719 27.964 1.00 8.80 103 LEU A N 1
ATOM 1446 C CA . LEU E 3 103 ? -14.218 -1.852 27.635 1.00 8.95 103 LEU A CA 1
ATOM 1447 C C . LEU E 3 103 ? -14.811 -2.669 26.516 1.00 7.95 103 LEU A C 1
ATOM 1448 O O . LEU E 3 103 ? -16.012 -2.676 26.322 1.00 7.94 103 LEU A O 1
ATOM 1453 N N . GLY E 3 104 ? -13.950 -3.304 25.734 1.00 7.03 104 GLY A N 1
ATOM 1454 C CA . GLY E 3 104 ? -14.465 -4.165 24.671 1.00 6.77 104 GLY A CA 1
ATOM 1455 C C . GLY E 3 104 ? -13.486 -4.389 23.553 1.00 6.12 104 GLY A C 1
ATOM 1456 O O . GLY E 3 104 ? -12.292 -4.121 23.685 1.00 5.93 104 GLY A O 1
ATOM 1457 N N . ASN E 3 105 ? -14.027 -4.937 22.469 1.00 6.18 105 ASN A N 1
ATOM 1458 C CA . ASN E 3 105 ? -13.243 -5.261 21.306 1.00 6.02 105 ASN A CA 1
ATOM 1459 C C . ASN E 3 105 ? -13.944 -4.626 20.104 1.00 5.31 105 ASN A C 1
ATOM 1460 O O . ASN E 3 105 ? -14.936 -5.152 19.623 1.00 6.21 105 ASN A O 1
ATOM 1465 N N . PRO E 3 106 ? -13.447 -3.468 19.641 1.00 5.39 106 PRO A N 1
ATOM 1466 C CA . PRO E 3 106 ? -14.147 -2.746 18.581 1.00 5.25 106 PRO A CA 1
ATOM 1467 C C . PRO E 3 106 ? -13.936 -3.418 17.224 1.00 5.39 106 PRO A C 1
ATOM 1468 O O . PRO E 3 106 ? -12.986 -4.196 17.065 1.00 5.07 106 PRO A O 1
ATOM 1472 N N . PRO E 3 107 ? -14.823 -3.146 16.256 1.00 5.27 107 PRO A N 1
ATOM 1473 C CA . PRO E 3 107 ? -14.601 -3.700 14.914 1.00 5.18 107 PRO A CA 1
ATOM 1474 C C . PRO E 3 107 ? -13.309 -3.129 14.325 1.00 5.50 107 PRO A C 1
ATOM 1475 O O . PRO E 3 107 ? -12.992 -1.975 14.569 1.00 6.39 107 PRO A O 1
ATOM 1479 N N . TYR E 3 108 ? -12.581 -3.953 13.570 1.00 5.55 108 TYR A N 1
ATOM 1480 C CA . TYR E 3 108 ? -11.378 -3.505 12.876 1.00 5.37 108 TYR A CA 1
ATOM 1481 C C . TYR E 3 108 ? -11.660 -3.465 11.388 1.00 5.98 108 TYR A C 1
ATOM 1482 O O . TYR E 3 108 ? -12.330 -4.345 10.838 1.00 7.30 108 TYR A O 1
ATOM 1491 N N . GLY E 3 109 ? -11.143 -2.447 10.717 1.00 5.76 109 GLY A N 1
ATOM 1492 C CA . GLY E 3 109 ? -11.211 -2.448 9.261 1.00 5.89 109 GLY A CA 1
ATOM 1493 C C . GLY E 3 109 ? -11.220 -1.066 8.644 1.00 5.55 109 GLY A C 1
ATOM 1494 O O . GLY E 3 109 ? -11.669 -0.092 9.251 1.00 5.17 109 GLY A O 1
ATOM 1495 N N . ILE E 3 110 ? -10.746 -1.013 7.409 1.00 5.43 110 ILE A N 1
ATOM 1496 C CA . ILE E 3 110 ? -10.743 0.217 6.626 1.00 5.48 110 ILE A CA 1
ATOM 1497 C C . ILE E 3 110 ? -12.079 0.417 5.938 1.00 5.76 110 ILE A C 1
ATOM 1498 O O . ILE E 3 110 ? -12.607 -0.508 5.320 1.00 5.60 110 ILE A O 1
ATOM 1503 N N . VAL E 3 111 ? -12.606 1.637 6.032 1.00 6.26 111 VAL A N 1
ATOM 1504 C CA . VAL E 3 111 ? -13.831 2.016 5.325 1.00 6.88 111 VAL A CA 1
ATOM 1505 C C . VAL E 3 111 ? -13.529 2.398 3.874 1.00 6.98 111 VAL A C 1
ATOM 1506 O O . VAL E 3 111 ? -12.808 3.378 3.604 1.00 7.45 111 VAL A O 1
ATOM 1510 N N . GLY E 3 112 ? -14.064 1.627 2.937 1.00 6.82 112 GLY A N 1
ATOM 1511 C CA . GLY E 3 112 ? -13.802 1.917 1.529 1.00 7.37 112 GLY A CA 1
ATOM 1512 C C . GLY E 3 112 ? -14.528 0.978 0.600 1.00 8.13 112 GLY A C 1
ATOM 1513 O O . GLY E 3 112 ? -15.258 0.087 1.056 1.00 8.11 112 GLY A O 1
ATOM 1514 N N . GLU E 3 113 ? -14.299 1.174 -0.700 1.00 8.97 113 GLU A N 1
ATOM 1515 C CA . GLU E 3 113 ? -14.957 0.416 -1.765 1.00 10.73 113 GLU A CA 1
ATOM 1516 C C . GLU E 3 113 ? -14.786 -1.087 -1.548 1.00 9.53 113 GLU A C 1
ATOM 1517 O O . GLU E 3 113 ? -13.697 -1.539 -1.217 1.00 9.30 113 GLU A O 1
ATOM 1523 N N . ALA E 3 114 ? -15.857 -1.854 -1.761 1.00 9.67 114 ALA A N 1
ATOM 1524 C CA . ALA E 3 114 ? -15.890 -3.276 -1.401 1.00 9.96 114 ALA A CA 1
ATOM 1525 C C . ALA E 3 114 ? -14.900 -4.164 -2.161 1.00 10.37 114 ALA A C 1
ATOM 1526 O O . ALA E 3 114 ? -14.510 -5.229 -1.659 1.00 11.40 114 ALA A O 1
ATOM 1528 N N . SER E 3 115 ? -14.495 -3.738 -3.353 1.00 10.77 115 SER A N 1
ATOM 1529 C CA . SER E 3 115 ? -13.524 -4.500 -4.139 1.00 10.61 115 SER A CA 1
ATOM 1530 C C . SER E 3 115 ? -12.156 -4.579 -3.448 1.00 10.14 115 SER A C 1
ATOM 1531 O O . SER E 3 115 ? -11.336 -5.444 -3.774 1.00 11.37 115 SER A O 1
ATOM 1534 N N . LYS E 3 116 ? -11.911 -3.673 -2.504 1.00 9.09 116 LYS A N 1
ATOM 1535 C CA . LYS E 3 116 ? -10.586 -3.557 -1.895 1.00 7.83 116 LYS A CA 1
ATOM 1536 C C . LYS E 3 116 ? -10.599 -3.502 -0.368 1.00 7.42 116 LYS A C 1
ATOM 1537 O O . LYS E 3 116 ? -9.638 -3.951 0.274 1.00 7.55 116 LYS A O 1
ATOM 1543 N N . TYR E 3 117 ? -11.687 -2.978 0.205 1.00 6.24 117 TYR A N 1
ATOM 1544 C CA . TYR E 3 117 ? -11.750 -2.739 1.653 1.00 6.29 117 TYR A CA 1
ATOM 1545 C C . TYR E 3 117 ? -12.993 -3.368 2.265 1.00 6.49 117 TYR A C 1
ATOM 1546 O O . TYR E 3 117 ? -13.997 -3.543 1.564 1.00 7.24 117 TYR A O 1
ATOM 1555 N N . PRO E 3 118 ? -12.920 -3.738 3.551 1.00 7.00 118 PRO A N 1
ATOM 1556 C CA . PRO E 3 118 ? -14.017 -4.529 4.135 1.00 7.80 118 PRO A CA 1
ATOM 1557 C C . PRO E 3 118 ? -15.233 -3.814 4.721 1.00 8.27 118 PRO A C 1
ATOM 1558 O O . PRO E 3 118 ? -16.271 -4.470 4.917 1.00 9.31 118 PRO A O 1
ATOM 1562 N N . ILE E 3 119 ? -15.125 -2.522 5.039 1.00 8.54 119 ILE A N 1
ATOM 1563 C CA . ILE E 3 119 ? -16.227 -1.835 5.725 1.00 8.75 119 ILE A CA 1
ATOM 1564 C C . ILE E 3 119 ? -16.943 -0.936 4.730 1.00 9.07 119 ILE A C 1
ATOM 1565 O O . ILE E 3 119 ? -16.335 -0.045 4.144 1.00 8.50 119 ILE A O 1
ATOM 1570 N N . HIS E 3 120 ? -18.234 -1.197 4.533 1.00 9.55 120 HIS A N 1
ATOM 1571 C CA . HIS E 3 120 ? -18.988 -0.589 3.444 1.00 10.44 120 HIS A CA 1
ATOM 1572 C C . HIS E 3 120 ? -20.135 0.229 4.009 1.00 11.25 120 HIS A C 1
ATOM 1573 O O . HIS E 3 120 ? -21.063 -0.320 4.621 1.00 12.40 120 HIS A O 1
ATOM 1580 N N . VAL E 3 121 ? -20.038 1.547 3.835 1.00 11.58 121 VAL A N 1
ATOM 1581 C CA . VAL E 3 121 ? -21.084 2.491 4.247 1.00 11.73 121 VAL A CA 1
ATOM 1582 C C . VAL E 3 121 ? -21.248 3.559 3.170 1.00 11.57 121 VAL A C 1
ATOM 1583 O O . VAL E 3 121 ? -20.338 3.767 2.358 1.00 10.84 121 VAL A O 1
ATOM 1587 N N . PHE E 3 122 ? -22.398 4.239 3.154 1.00 11.63 122 PHE A N 1
ATOM 1588 C CA . PHE E 3 122 ? -22.561 5.399 2.270 1.00 12.12 122 PHE A CA 1
ATOM 1589 C C . PHE E 3 122 ? -21.434 6.398 2.491 1.00 11.86 122 PHE A C 1
ATOM 1590 O O . PHE E 3 122 ? -20.988 6.607 3.630 1.00 11.11 122 PHE A O 1
ATOM 1598 N N . LYS E 3 123 ? -21.001 7.036 1.407 1.00 12.18 123 LYS A N 1
ATOM 1599 C CA . LYS E 3 123 ? -20.050 8.142 1.503 1.00 12.63 123 LYS A CA 1
ATOM 1600 C C . LYS E 3 123 ? -20.492 9.149 2.575 1.00 11.78 123 LYS A C 1
ATOM 1601 O O . LYS E 3 123 ? -19.675 9.633 3.348 1.00 11.87 123 LYS A O 1
ATOM 1607 N N . ALA E 3 124 ? -21.791 9.446 2.632 1.00 11.38 124 ALA A N 1
ATOM 1608 C CA . ALA E 3 124 ? -22.311 10.376 3.633 1.00 10.71 124 ALA A CA 1
ATOM 1609 C C . ALA E 3 124 ? -21.984 9.979 5.074 1.00 10.20 124 ALA A C 1
ATOM 1610 O O . ALA E 3 124 ? -21.704 10.839 5.914 1.00 9.80 124 ALA A O 1
ATOM 1612 N N . VAL E 3 125 ? -22.034 8.679 5.351 1.00 9.45 125 VAL A N 1
ATOM 1613 C CA . VAL E 3 125 ? -21.707 8.169 6.680 1.00 9.29 125 VAL A CA 1
ATOM 1614 C C . VAL E 3 125 ? -20.211 8.325 6.937 1.00 8.58 125 VAL A C 1
ATOM 1615 O O . VAL E 3 125 ? -19.803 8.787 8.003 1.00 8.85 125 VAL A O 1
ATOM 1619 N N . LYS E 3 126 ? -19.391 7.963 5.951 1.00 8.74 126 LYS A N 1
ATOM 1620 C CA . LYS E 3 126 ? -17.947 8.161 6.097 1.00 7.68 126 LYS A CA 1
ATOM 1621 C C . LYS E 3 126 ? -17.609 9.643 6.356 1.00 8.38 126 LYS A C 1
ATOM 1622 O O . LYS E 3 126 ? -16.751 9.951 7.183 1.00 8.60 126 LYS A O 1
ATOM 1628 N N . ASP E 3 127 ? -18.305 10.543 5.664 1.00 8.59 127 ASP A N 1
ATOM 1629 C CA . ASP E 3 127 ? -18.166 11.988 5.893 1.00 9.50 127 ASP A CA 1
ATOM 1630 C C . ASP E 3 127 ? -18.498 12.392 7.330 1.00 9.08 127 ASP A C 1
ATOM 1631 O O . ASP E 3 127 ? -17.812 13.229 7.912 1.00 9.26 127 ASP A O 1
ATOM 1636 N N . LEU E 3 128 ? -19.541 11.791 7.907 1.00 8.77 128 LEU A N 1
ATOM 1637 C CA . LEU E 3 128 ? -19.875 12.051 9.310 1.00 8.89 128 LEU A CA 1
ATOM 1638 C C . LEU E 3 128 ? -18.777 11.592 10.262 1.00 8.56 128 LEU A C 1
ATOM 1639 O O . LEU E 3 128 ? -18.469 12.268 11.242 1.00 8.33 128 LEU A O 1
ATOM 1644 N N . TYR E 3 129 ? -18.156 10.456 9.941 1.00 7.89 129 TYR A N 1
ATOM 1645 C CA . TYR E 3 129 ? -17.060 9.943 10.752 1.00 8.17 129 TYR A CA 1
ATOM 1646 C C . TYR E 3 129 ? -15.870 10.884 10.669 1.00 8.36 129 TYR A C 1
ATOM 1647 O O . TYR E 3 129 ? -15.274 11.209 11.685 1.00 8.43 129 TYR A O 1
ATOM 1656 N N . LYS E 3 130 ? -15.523 11.311 9.461 1.00 9.00 130 LYS A N 1
ATOM 1657 C CA . LYS E 3 130 ? -14.403 12.239 9.302 1.00 9.70 130 LYS A CA 1
ATOM 1658 C C . LYS E 3 130 ? -14.625 13.522 10.091 1.00 10.10 130 LYS A C 1
ATOM 1659 O O . LYS E 3 130 ? -13.706 14.033 10.739 1.00 10.43 130 LYS A O 1
ATOM 1665 N N . LYS E 3 131 ? -15.852 14.032 10.041 1.00 10.43 131 LYS A N 1
ATOM 1666 C CA . LYS E 3 131 ? -16.208 15.237 10.790 1.00 11.11 131 LYS A CA 1
ATOM 1667 C C . LYS E 3 131 ? -16.127 15.026 12.304 1.00 10.35 131 LYS A C 1
ATOM 1668 O O . LYS E 3 131 ? -15.699 15.925 13.045 1.00 11.41 131 LYS A O 1
ATOM 1674 N N . ALA E 3 132 ? -16.536 13.845 12.761 1.00 9.67 132 ALA A N 1
ATOM 1675 C CA . ALA E 3 132 ? -16.585 13.527 14.179 1.00 9.10 132 ALA A CA 1
ATOM 1676 C C . ALA E 3 132 ? -15.220 13.304 14.831 1.00 8.73 132 ALA A C 1
ATOM 1677 O O . ALA E 3 132 ? -15.064 13.531 16.028 1.00 9.80 132 ALA A O 1
ATOM 1679 N N . PHE E 3 133 ? -14.241 12.859 14.047 1.00 7.16 133 PHE A N 1
ATOM 1680 C CA . PHE E 3 133 ? -12.987 12.367 14.621 1.00 6.82 133 PHE A CA 1
ATOM 1681 C C . PHE E 3 133 ? -11.754 13.169 14.255 1.00 6.77 133 PHE A C 1
ATOM 1682 O O . PHE E 3 133 ? -11.314 13.163 13.109 1.00 7.82 133 PHE A O 1
ATOM 1690 N N . SER E 3 134 ? -11.212 13.873 15.247 1.00 7.09 134 SER A N 1
ATOM 1691 C CA . SER E 3 134 ? -10.013 14.682 15.045 1.00 7.73 134 SER A CA 1
ATOM 1692 C C . SER E 3 134 ? -8.780 13.853 14.681 1.00 7.09 134 SER A C 1
ATOM 1693 O O . SER E 3 134 ? -7.809 14.390 14.139 1.00 8.24 134 SER A O 1
ATOM 1696 N N . THR E 3 135 ? -8.813 12.553 14.986 1.00 7.04 135 THR A N 1
ATOM 1697 C CA . THR E 3 135 ? -7.660 11.699 14.733 1.00 6.73 135 THR A CA 1
ATOM 1698 C C . THR E 3 135 ? -7.708 11.021 13.361 1.00 6.27 135 THR A C 1
ATOM 1699 O O . THR E 3 135 ? -6.759 10.326 13.003 1.00 6.89 135 THR A O 1
ATOM 1703 N N . TRP E 3 136 ? -8.800 11.214 12.612 1.00 6.37 136 TRP A N 1
ATOM 1704 C CA . TRP E 3 136 ? -8.978 10.536 11.317 1.00 6.22 136 TRP A CA 1
ATOM 1705 C C . TRP E 3 136 ? -7.885 11.011 10.366 1.00 6.58 136 TRP A C 1
ATOM 1706 O O . TRP E 3 136 ? -7.671 12.215 10.200 1.00 7.46 136 TRP A O 1
ATOM 1717 N N . LYS E 3 137 ? -7.143 10.062 9.806 1.00 5.70 137 LYS A N 1
ATOM 1718 C CA . LYS E 3 137 ? -6.016 10.389 8.928 1.00 5.16 137 LYS A CA 1
ATOM 1719 C C . LYS E 3 137 ? -5.882 9.312 7.864 1.00 5.19 137 LYS A C 1
ATOM 1720 O O . LYS E 3 137 ? -6.060 8.138 8.155 1.00 4.35 137 LYS A O 1
ATOM 1726 N N . GLY E 3 138 ? -5.566 9.727 6.636 1.00 5.31 138 GLY A N 1
ATOM 1727 C CA . GLY E 3 138 ? -5.367 8.769 5.534 1.00 5.21 138 GLY A CA 1
ATOM 1728 C C . GLY E 3 138 ? -6.622 7.941 5.319 1.00 5.25 138 GLY A C 1
ATOM 1729 O O . GLY E 3 138 ? -7.727 8.467 5.382 1.00 5.66 138 GLY A O 1
ATOM 1730 N N . LYS E 3 139 ? -6.449 6.641 5.079 1.00 5.28 139 LYS A N 1
ATOM 1731 C CA . LYS E 3 139 ? -7.582 5.730 4.971 1.00 4.86 139 LYS A CA 1
ATOM 1732 C C . LYS E 3 139 ? -8.193 5.449 6.347 1.00 4.95 139 LYS A C 1
ATOM 1733 O O . LYS E 3 139 ? -9.398 5.181 6.448 1.00 5.25 139 LYS A O 1
ATOM 1739 N N . TYR E 3 140 ? -7.355 5.530 7.385 1.00 4.91 140 TYR A N 1
ATOM 1740 C CA . TYR E 3 140 ? -7.735 5.293 8.785 1.00 4.77 140 TYR A CA 1
ATOM 1741 C C . TYR E 3 140 ? -8.388 3.918 8.990 1.00 4.28 140 TYR A C 1
ATOM 1742 O O . TYR E 3 140 ? -8.188 2.993 8.197 1.00 4.43 140 TYR A O 1
ATOM 1751 N N . ASN E 3 141 ? -9.126 3.762 10.085 1.00 4.03 141 ASN A N 1
ATOM 1752 C CA . ASN E 3 141 ? -9.616 2.440 10.459 1.00 3.98 141 ASN A CA 1
ATOM 1753 C C . ASN E 3 141 ? -10.710 2.627 11.493 1.00 4.62 141 ASN A C 1
ATOM 1754 O O . ASN E 3 141 ? -10.617 3.524 12.343 1.00 4.73 141 ASN A O 1
ATOM 1759 N N . LEU E 3 142 ? -11.742 1.792 11.421 1.00 4.78 142 LEU A N 1
ATOM 1760 C CA . LEU E 3 142 ? -12.770 1.804 12.479 1.00 5.24 142 LEU A CA 1
ATOM 1761 C C . LEU E 3 142 ? -12.189 1.731 13.893 1.00 5.08 142 LEU A C 1
ATOM 1762 O O . LEU E 3 142 ? -12.719 2.345 14.820 1.00 5.50 142 LEU A O 1
ATOM 1767 N N . TYR E 3 143 ? -11.116 0.969 14.077 1.00 4.72 143 TYR A N 1
ATOM 1768 C CA . TYR E 3 143 ? -10.630 0.749 15.435 1.00 4.15 143 TYR A CA 1
ATOM 1769 C C . TYR E 3 143 ? -10.047 2.028 16.034 1.00 4.92 143 TYR A C 1
ATOM 1770 O O . TYR E 3 143 ? -10.189 2.273 17.236 1.00 5.34 143 TYR A O 1
ATOM 1779 N N . GLY E 3 144 ? -9.441 2.860 15.182 1.00 4.94 144 GLY A N 1
ATOM 1780 C CA . GLY E 3 144 ? -8.980 4.199 15.597 1.00 5.31 144 GLY A CA 1
ATOM 1781 C C . GLY E 3 144 ? -10.114 5.129 15.968 1.00 5.55 144 GLY A C 1
ATOM 1782 O O . GLY E 3 144 ? -10.040 5.837 16.987 1.00 5.66 144 GLY A O 1
ATOM 1783 N N . ALA E 3 145 ? -11.162 5.131 15.140 1.00 5.82 145 ALA A N 1
ATOM 1784 C CA . ALA E 3 145 ? -12.368 5.909 15.439 1.00 5.91 145 ALA A CA 1
ATOM 1785 C C . ALA E 3 145 ? -13.017 5.437 16.742 1.00 5.86 145 ALA A C 1
ATOM 1786 O O . ALA E 3 145 ? -13.398 6.260 17.568 1.00 6.08 145 ALA A O 1
ATOM 1788 N N . PHE E 3 146 ? -13.108 4.122 16.941 1.00 6.02 146 PHE A N 1
ATOM 1789 C CA . PHE E 3 146 ? -13.673 3.603 18.202 1.00 6.05 146 PHE A CA 1
ATOM 1790 C C . PHE E 3 146 ? -12.864 4.040 19.427 1.00 6.19 146 PHE A C 1
ATOM 1791 O O . PHE E 3 146 ? -13.436 4.361 20.458 1.00 7.08 146 PHE A O 1
ATOM 1799 N N . LEU E 3 147 ? -11.538 4.051 19.309 1.00 6.35 147 LEU A N 1
ATOM 1800 C CA . LEU E 3 147 ? -10.670 4.497 20.400 1.00 6.36 147 LEU A CA 1
ATOM 1801 C C . LEU E 3 147 ? -10.892 5.976 20.686 1.00 6.31 147 LEU A C 1
ATOM 1802 O O . LEU E 3 147 ? -11.069 6.364 21.845 1.00 6.21 147 LEU A O 1
ATOM 1807 N N . GLU E 3 148 ? -10.920 6.789 19.633 1.00 6.31 148 GLU A N 1
ATOM 1808 C CA . GLU E 3 148 ? -11.144 8.221 19.846 1.00 6.39 148 GLU A CA 1
ATOM 1809 C C . GLU E 3 148 ? -12.500 8.470 20.495 1.00 6.83 148 GLU A C 1
ATOM 1810 O O . GLU E 3 148 ? -12.584 9.193 21.501 1.00 7.83 148 GLU A O 1
ATOM 1816 N N . LYS E 3 149 ? -13.544 7.870 19.929 1.00 6.92 149 LYS A N 1
ATOM 1817 C CA . LYS E 3 149 ? -14.893 8.042 20.454 1.00 7.27 149 LYS A CA 1
ATOM 1818 C C . LYS E 3 149 ? -14.943 7.640 21.927 1.00 7.26 149 LYS A C 1
ATOM 1819 O O . LYS E 3 149 ? -15.534 8.355 22.754 1.00 7.84 149 LYS A O 1
ATOM 1825 N N . ALA E 3 150 ? -14.320 6.512 22.261 1.00 7.65 150 ALA A N 1
ATOM 1826 C CA . ALA E 3 150 ? -14.363 6.024 23.645 1.00 7.82 150 ALA A CA 1
ATOM 1827 C C . ALA E 3 150 ? -13.715 7.032 24.589 1.00 8.38 150 ALA A C 1
ATOM 1828 O O . ALA E 3 150 ? -14.289 7.370 25.630 1.00 9.18 150 ALA A O 1
ATOM 1830 N N . VAL E 3 151 ? -12.537 7.529 24.225 1.00 8.58 151 VAL A N 1
ATOM 1831 C CA . VAL E 3 151 ? -11.833 8.530 25.060 1.00 9.24 151 VAL A CA 1
ATOM 1832 C C . VAL E 3 151 ? -12.726 9.763 25.269 1.00 9.32 151 VAL A C 1
ATOM 1833 O O . VAL E 3 151 ? -12.864 10.245 26.403 1.00 9.44 151 VAL A O 1
ATOM 1837 N N . ARG E 3 152 ? -13.360 10.239 24.198 1.00 9.41 152 ARG A N 1
ATOM 1838 C CA . ARG E 3 152 ? -14.284 11.392 24.278 1.00 9.89 152 ARG A CA 1
ATOM 1839 C C . ARG E 3 152 ? -15.466 11.153 25.220 1.00 10.88 152 ARG A C 1
ATOM 1840 O O . ARG E 3 152 ? -16.013 12.103 25.795 1.00 11.67 152 ARG A O 1
ATOM 1848 N N . LEU E 3 153 ? -15.854 9.889 25.375 1.00 10.64 153 LEU A N 1
ATOM 1849 C CA . LEU E 3 153 ? -16.986 9.522 26.234 1.00 11.87 153 LEU A CA 1
ATOM 1850 C C . LEU E 3 153 ? -16.605 9.236 27.685 1.00 12.17 153 LEU A C 1
ATOM 1851 O O . LEU E 3 153 ? -17.484 8.981 28.516 1.00 13.57 153 LEU A O 1
ATOM 1856 N N . LEU E 3 154 ? -15.314 9.251 27.990 1.00 12.31 154 LEU A N 1
ATOM 1857 C CA . LEU E 3 154 ? -14.875 8.995 29.360 1.00 12.43 154 LEU A CA 1
ATOM 1858 C C . LEU E 3 154 ? -15.041 10.248 30.213 1.00 13.29 154 LEU A C 1
ATOM 1859 O O . LEU E 3 154 ? -14.796 11.369 29.747 1.00 13.42 154 LEU A O 1
ATOM 1864 N N . LYS E 3 155 ? -15.476 10.042 31.452 1.00 13.79 155 LYS A N 1
ATOM 1865 C CA . LYS E 3 155 ? -15.370 11.058 32.492 1.00 13.99 155 LYS A CA 1
ATOM 1866 C C . LYS E 3 155 ? -13.891 11.331 32.752 1.00 14.11 155 LYS A C 1
ATOM 1867 O O . LYS E 3 155 ? -13.055 10.451 32.535 1.00 13.97 155 LYS A O 1
ATOM 1873 N N . PRO E 3 156 ? -13.550 12.539 33.248 1.00 14.45 156 PRO A N 1
ATOM 1874 C CA . PRO E 3 156 ? -12.194 12.742 33.766 1.00 14.70 156 PRO A CA 1
ATOM 1875 C C . PRO E 3 156 ? -11.834 11.631 34.748 1.00 14.59 156 PRO A C 1
ATOM 1876 O O . PRO E 3 156 ? -12.655 11.261 35.597 1.00 15.11 156 PRO A O 1
ATOM 1880 N N . GLY E 3 157 ? -10.633 11.077 34.595 1.00 13.78 157 GLY A N 1
ATOM 1881 C CA . GLY E 3 157 ? -10.161 9.932 35.381 1.00 13.56 157 GLY A CA 1
ATOM 1882 C C . GLY E 3 157 ? -10.767 8.569 35.039 1.00 12.79 157 GLY A C 1
ATOM 1883 O O . GLY E 3 157 ? -10.445 7.565 35.688 1.00 13.06 157 GLY A O 1
ATOM 1884 N N . GLY E 3 158 ? -11.643 8.538 34.031 1.00 12.75 158 GLY A N 1
ATOM 1885 C CA . GLY E 3 158 ? -12.248 7.290 33.541 1.00 12.27 158 GLY A CA 1
ATOM 1886 C C . GLY E 3 158 ? -11.242 6.375 32.860 1.00 12.35 158 GLY A C 1
ATOM 1887 O O . GLY E 3 158 ? -10.143 6.808 32.490 1.00 11.97 158 GLY A O 1
ATOM 1888 N N . VAL E 3 159 ? -11.619 5.106 32.699 1.00 11.34 159 VAL A N 1
ATOM 1889 C CA . VAL E 3 159 ? -10.715 4.082 32.163 1.00 11.06 159 VAL A CA 1
ATOM 1890 C C . VAL E 3 159 ? -11.318 3.402 30.938 1.00 10.26 159 VAL A C 1
ATOM 1891 O O . VAL E 3 159 ? -12.494 3.078 30.917 1.00 10.28 159 VAL A O 1
ATOM 1895 N N . LEU E 3 160 ? -10.473 3.210 29.928 1.00 9.11 160 LEU A N 1
ATOM 1896 C CA . LEU E 3 160 ? -10.804 2.463 28.722 1.00 9.23 160 LEU A CA 1
ATOM 1897 C C . LEU E 3 160 ? -9.871 1.251 28.676 1.00 8.02 160 LEU A C 1
ATOM 1898 O O . LEU E 3 160 ? -8.668 1.377 28.907 1.00 8.11 160 LEU A O 1
ATOM 1903 N N . VAL E 3 161 ? -10.427 0.083 28.350 1.00 7.51 161 VAL A N 1
ATOM 1904 C CA . VAL E 3 161 ? -9.612 -1.108 28.097 1.00 6.64 161 VAL A CA 1
ATOM 1905 C C . VAL E 3 161 ? -10.138 -1.772 26.823 1.00 6.52 161 VAL A C 1
ATOM 1906 O O . VAL E 3 161 ? -11.249 -2.314 26.811 1.00 6.65 161 VAL A O 1
ATOM 1910 N N . PHE E 3 162 ? -9.346 -1.707 25.747 1.00 5.74 162 PHE A N 1
ATOM 1911 C CA . PHE E 3 162 ? -9.739 -2.249 24.448 1.00 5.61 162 PHE A CA 1
ATOM 1912 C C . PHE E 3 162 ? -8.647 -3.199 23.998 1.00 5.58 162 PHE A C 1
ATOM 1913 O O . PHE E 3 162 ? -7.480 -3.034 24.359 1.00 6.29 162 PHE A O 1
ATOM 1921 N N . VAL E 3 163 ? -9.036 -4.184 23.192 1.00 5.54 163 VAL A N 1
ATOM 1922 C CA . VAL E 3 163 ? -8.079 -4.974 22.413 1.00 5.92 163 VAL A CA 1
ATOM 1923 C C . VAL E 3 163 ? -8.214 -4.541 20.954 1.00 5.97 163 VAL A C 1
ATOM 1924 O O . VAL E 3 163 ? -9.319 -4.448 20.422 1.00 5.52 163 VAL A O 1
ATOM 1928 N N . VAL E 3 164 ? -7.082 -4.226 20.332 1.00 5.47 164 VAL A N 1
ATOM 1929 C CA . VAL E 3 164 ? -7.061 -3.700 18.969 1.00 5.46 164 VAL A CA 1
ATOM 1930 C C . VAL E 3 164 ? -5.809 -4.194 18.260 1.00 5.02 164 VAL A C 1
ATOM 1931 O O . VAL E 3 164 ? -4.902 -4.718 18.920 1.00 5.20 164 VAL A O 1
ATOM 1935 N N . PRO E 3 165 ? -5.733 -4.007 16.924 1.00 4.80 165 PRO A N 1
ATOM 1936 C CA . PRO E 3 165 ? -4.467 -4.298 16.235 1.00 4.52 165 PRO A CA 1
ATOM 1937 C C . PRO E 3 165 ? -3.291 -3.482 16.792 1.00 4.44 165 PRO A C 1
ATOM 1938 O O . PRO E 3 165 ? -3.483 -2.403 17.344 1.00 5.27 165 PRO A O 1
ATOM 1942 N N . ALA E 3 166 ? -2.093 -4.039 16.647 1.00 4.10 166 ALA A N 1
ATOM 1943 C CA . ALA E 3 166 ? -0.847 -3.407 17.079 1.00 4.53 166 ALA A CA 1
ATOM 1944 C C . ALA E 3 166 ? -0.401 -2.294 16.127 1.00 4.75 166 ALA A C 1
ATOM 1945 O O . ALA E 3 166 ? 0.565 -1.602 16.397 1.00 5.01 166 ALA A O 1
ATOM 1947 N N . THR E 3 167 ? -1.100 -2.135 15.010 1.00 4.73 167 THR A N 1
ATOM 1948 C CA . THR E 3 167 ? -0.562 -1.333 13.914 1.00 4.49 167 THR A CA 1
ATOM 1949 C C . THR E 3 167 ? -0.432 0.148 14.272 1.00 4.95 167 THR A C 1
ATOM 1950 O O . THR E 3 167 ? 0.479 0.822 13.787 1.00 5.25 167 THR A O 1
ATOM 1954 N N . TRP E 3 168 ? -1.324 0.629 15.139 1.00 4.22 168 TRP A N 1
ATOM 1955 C CA . TRP E 3 168 ? -1.283 2.040 15.572 1.00 4.59 168 TRP A CA 1
ATOM 1956 C C . TRP E 3 168 ? -0.009 2.385 16.353 1.00 4.60 168 TRP A C 1
ATOM 1957 O O . TRP E 3 168 ? 0.308 3.561 16.522 1.00 4.85 168 TRP A O 1
ATOM 1968 N N . LEU E 3 169 ? 0.708 1.384 16.851 1.00 4.39 169 LEU A N 1
ATOM 1969 C CA . LEU E 3 169 ? 1.976 1.652 17.543 1.00 5.12 169 LEU A CA 1
ATOM 1970 C C . LEU E 3 169 ? 2.986 2.336 16.611 1.00 5.76 169 LEU A C 1
ATOM 1971 O O . LEU E 3 169 ? 3.793 3.156 17.060 1.00 6.14 169 LEU A O 1
ATOM 1976 N N . VAL E 3 170 ? 2.930 1.996 15.319 1.00 5.73 170 VAL A N 1
ATOM 1977 C CA . VAL E 3 170 ? 4.003 2.377 14.402 1.00 5.64 170 VAL A CA 1
ATOM 1978 C C . VAL E 3 170 ? 3.559 3.157 13.174 1.00 5.45 170 VAL A C 1
ATOM 1979 O O . VAL E 3 170 ? 4.378 3.855 12.583 1.00 5.73 170 VAL A O 1
ATOM 1983 N N . LEU E 3 171 ? 2.297 3.011 12.763 1.00 5.34 171 LEU A N 1
ATOM 1984 C CA . LEU E 3 171 ? 1.900 3.532 11.441 1.00 4.92 171 LEU A CA 1
ATOM 1985 C C . LEU E 3 171 ? 1.541 5.016 11.388 1.00 5.54 171 LEU A C 1
ATOM 1986 O O . LEU E 3 171 ? 0.954 5.575 12.306 1.00 5.72 171 LEU A O 1
ATOM 1991 N N . GLU E 3 172 ? 1.883 5.645 10.264 1.00 4.87 172 GLU A N 1
ATOM 1992 C CA . GLU E 3 172 ? 1.580 7.055 10.074 1.00 6.49 172 GLU A CA 1
ATOM 1993 C C . GLU E 3 172 ? 0.088 7.394 10.163 1.00 6.16 172 GLU A C 1
ATOM 1994 O O . GLU E 3 172 ? -0.282 8.461 10.679 1.00 5.76 172 GLU A O 1
ATOM 2000 N N . ASP E 3 173 ? -0.777 6.502 9.686 1.00 4.89 173 ASP A N 1
ATOM 2001 C CA . ASP E 3 173 ? -2.214 6.776 9.760 1.00 5.37 173 ASP A CA 1
ATOM 2002 C C . ASP E 3 173 ? -2.685 7.013 11.196 1.00 4.82 173 ASP A C 1
ATOM 2003 O O . ASP E 3 173 ? -3.751 7.595 11.390 1.00 6.09 173 ASP A O 1
ATOM 2008 N N . PHE E 3 174 ? -1.910 6.522 12.173 1.00 5.30 174 PHE A N 1
ATOM 2009 C CA . PHE E 3 174 ? -2.302 6.625 13.578 1.00 4.72 174 PHE A CA 1
ATOM 2010 C C . PHE E 3 174 ? -1.518 7.647 14.359 1.00 5.43 174 PHE A C 1
ATOM 2011 O O . PHE E 3 174 ? -1.577 7.667 15.585 1.00 5.88 174 PHE A O 1
ATOM 2019 N N . ALA E 3 175 ? -0.789 8.504 13.643 1.00 5.51 175 ALA A N 1
ATOM 2020 C CA . ALA E 3 175 ? 0.020 9.530 14.316 1.00 5.98 175 ALA A CA 1
ATOM 2021 C C . ALA E 3 175 ? -0.857 10.459 15.145 1.00 6.07 175 ALA A C 1
ATOM 2022 O O . ALA E 3 175 ? -0.529 10.793 16.285 1.00 6.38 175 ALA A O 1
ATOM 2024 N N . LEU E 3 176 ? -1.983 10.891 14.584 1.00 5.89 176 LEU A N 1
ATOM 2025 C CA . LEU E 3 176 ? -2.857 11.822 15.301 1.00 6.20 176 LEU A CA 1
ATOM 2026 C C . LEU E 3 176 ? -3.488 11.102 16.487 1.00 6.42 176 LEU A C 1
ATOM 2027 O O . LEU E 3 176 ? -3.636 11.688 17.556 1.00 7.18 176 LEU A O 1
ATOM 2032 N N . LEU E 3 177 ? -3.814 9.820 16.309 1.00 5.36 177 LEU A N 1
ATOM 2033 C CA . LEU E 3 177 ? -4.335 9.025 17.426 1.00 5.43 177 LEU A CA 1
ATOM 2034 C C . LEU E 3 177 ? -3.336 8.928 18.587 1.00 5.62 177 LEU A C 1
ATOM 2035 O O . LEU E 3 177 ? -3.711 9.114 19.757 1.00 6.37 177 LEU A O 1
ATOM 2040 N N . ARG E 3 178 ? -2.081 8.623 18.272 1.00 6.03 178 ARG A N 1
ATOM 2041 C CA . ARG E 3 178 ? -1.056 8.502 19.305 1.00 5.84 178 ARG A CA 1
ATOM 2042 C C . ARG E 3 178 ? -0.887 9.846 20.017 1.00 6.64 178 ARG A C 1
ATOM 2043 O O . ARG E 3 178 ? -0.791 9.886 21.229 1.00 7.24 178 ARG A O 1
ATOM 2051 N N . GLU E 3 179 ? -0.887 10.937 19.256 1.00 7.47 179 GLU A N 1
ATOM 2052 C CA . GLU E 3 179 ? -0.710 12.264 19.855 1.00 7.96 179 GLU A CA 1
ATOM 2053 C C . GLU E 3 179 ? -1.891 12.635 20.746 1.00 8.54 179 GLU A C 1
ATOM 2054 O O . GLU E 3 179 ? -1.709 13.243 21.818 1.00 8.92 179 GLU A O 1
ATOM 2060 N N . PHE E 3 180 ? -3.082 12.219 20.323 1.00 8.03 180 PHE A N 1
ATOM 2061 C CA . PHE E 3 180 ? -4.332 12.451 21.058 1.00 8.08 180 PHE A CA 1
ATOM 2062 C C . PHE E 3 180 ? -4.308 11.681 22.384 1.00 8.17 180 PHE A C 1
ATOM 2063 O O . PHE E 3 180 ? -4.525 12.270 23.451 1.00 8.06 180 PHE A O 1
ATOM 2071 N N . LEU E 3 181 ? -4.037 10.377 22.334 1.00 7.70 181 LEU A N 1
ATOM 2072 C CA . LEU E 3 181 ? -3.893 9.590 23.570 1.00 7.90 181 LEU A CA 1
ATOM 2073 C C . LEU E 3 181 ? -2.871 10.207 24.521 1.00 8.55 181 LEU A C 1
ATOM 2074 O O . LEU E 3 181 ? -3.138 10.346 25.718 1.00 9.09 181 LEU A O 1
ATOM 2079 N N . ALA E 3 182 ? -1.718 10.587 23.975 1.00 8.58 182 ALA A N 1
ATOM 2080 C CA . ALA E 3 182 ? -0.630 11.162 24.759 1.00 9.10 182 ALA A CA 1
ATOM 2081 C C . ALA E 3 182 ? -1.066 12.417 25.514 1.00 10.03 182 ALA A C 1
ATOM 2082 O O . ALA E 3 182 ? -0.636 12.618 26.638 1.00 10.28 182 ALA A O 1
ATOM 2084 N N . ARG E 3 183 ? -1.914 13.246 24.910 1.00 10.19 183 ARG A N 1
ATOM 2085 C CA . ARG E 3 183 ? -2.291 14.509 25.560 1.00 11.37 183 ARG A CA 1
ATOM 2086 C C . ARG E 3 183 ? -3.562 14.396 26.411 1.00 11.62 183 ARG A C 1
ATOM 2087 O O . ARG E 3 183 ? -3.793 15.232 27.296 1.00 12.24 183 ARG A O 1
ATOM 2095 N N . GLU E 3 184 ? -4.369 13.364 26.154 1.00 11.14 184 GLU A N 1
ATOM 2096 C CA . GLU E 3 184 ? -5.658 13.202 26.837 1.00 10.76 184 GLU A CA 1
ATOM 2097 C C . GLU E 3 184 ? -5.555 12.463 28.175 1.00 10.71 184 GLU A C 1
ATOM 2098 O O . GLU E 3 184 ? -6.479 12.523 28.999 1.00 10.52 184 GLU A O 1
ATOM 2104 N N . GLY E 3 185 ? -4.455 11.754 28.387 1.00 10.22 185 GLY A N 1
ATOM 2105 C CA . GLY E 3 185 ? -4.306 10.943 29.605 1.00 10.61 185 GLY A CA 1
ATOM 2106 C C . GLY E 3 185 ? -3.068 10.080 29.619 1.00 10.86 185 GLY A C 1
ATOM 2107 O O . GLY E 3 185 ? -2.067 10.410 28.981 1.00 11.00 185 GLY A O 1
ATOM 2108 N N . LYS E 3 186 ? -3.126 8.995 30.394 1.00 10.31 186 LYS A N 1
ATOM 2109 C CA . LYS E 3 186 ? -2.020 8.046 30.503 1.00 10.75 186 LYS A CA 1
ATOM 2110 C C . LYS E 3 186 ? -2.367 6.728 29.827 1.00 9.95 186 LYS A C 1
ATOM 2111 O O . LYS E 3 186 ? -3.508 6.282 29.880 1.00 10.01 186 LYS A O 1
ATOM 2117 N N . THR E 3 187 ? -1.362 6.103 29.224 1.00 9.49 187 THR A N 1
ATOM 2118 C CA . THR E 3 187 ? -1.589 4.944 28.364 1.00 8.86 187 THR A CA 1
ATOM 2119 C C . THR E 3 187 ? -0.680 3.773 28.754 1.00 8.88 187 THR A C 1
ATOM 2120 O O . THR E 3 187 ? 0.521 3.950 28.934 1.00 9.20 187 THR A O 1
ATOM 2124 N N . SER E 3 188 ? -1.256 2.579 28.875 1.00 8.53 188 SER A N 1
ATOM 2125 C CA . SER E 3 188 ? -0.473 1.351 28.997 1.00 8.70 188 SER A CA 1
ATOM 2126 C C . SER E 3 188 ? -0.804 0.486 27.805 1.00 8.16 188 SER A C 1
ATOM 2127 O O . SER E 3 188 ? -1.964 0.340 27.467 1.00 7.93 188 SER A O 1
ATOM 2130 N N . VAL E 3 189 ? 0.225 -0.061 27.171 1.00 7.27 189 VAL A N 1
ATOM 2131 C CA . VAL E 3 189 ? 0.047 -0.942 26.016 1.00 7.12 189 VAL A CA 1
ATOM 2132 C C . VAL E 3 189 ? 0.640 -2.303 26.360 1.00 7.46 189 VAL A C 1
ATOM 2133 O O . VAL E 3 189 ? 1.776 -2.384 26.832 1.00 7.23 189 VAL A O 1
ATOM 2137 N N . TYR E 3 190 ? -0.145 -3.364 26.154 1.00 7.09 190 TYR A N 1
ATOM 2138 C CA . TYR E 3 190 ? 0.247 -4.727 26.485 1.00 7.44 190 TYR A CA 1
ATOM 2139 C C . TYR E 3 190 ? 0.236 -5.528 25.205 1.00 6.80 190 TYR A C 1
ATOM 2140 O O . TYR E 3 190 ? -0.833 -5.726 24.601 1.00 6.73 190 TYR A O 1
ATOM 2149 N N . TYR E 3 191 ? 1.413 -5.972 24.774 1.00 7.30 191 TYR A N 1
ATOM 2150 C CA . TYR E 3 191 ? 1.505 -6.752 23.546 1.00 7.29 191 TYR A CA 1
ATOM 2151 C C . TYR E 3 191 ? 0.947 -8.146 23.759 1.00 7.73 191 TYR A C 1
ATOM 2152 O O . TYR E 3 191 ? 1.350 -8.843 24.700 1.00 8.35 191 TYR A O 1
ATOM 2161 N N . LEU E 3 192 ? 0.006 -8.529 22.897 1.00 7.23 192 LEU A N 1
ATOM 2162 C CA . LEU E 3 192 ? -0.502 -9.909 22.861 1.00 7.87 192 LEU A CA 1
ATOM 2163 C C . LEU E 3 192 ? 0.019 -10.722 21.690 1.00 7.74 192 LEU A C 1
ATOM 2164 O O . LEU E 3 192 ? 0.434 -11.887 21.872 1.00 8.84 192 LEU A O 1
ATOM 2169 N N . GLY E 3 193 ? -0.021 -10.129 20.494 1.00 7.33 193 GLY A N 1
ATOM 2170 C CA . GLY E 3 193 ? 0.367 -10.813 19.262 1.00 8.26 193 GLY A CA 1
ATOM 2171 C C . GLY E 3 193 ? -0.827 -11.477 18.603 1.00 7.82 193 GLY A C 1
ATOM 2172 O O . GLY E 3 193 ? -1.960 -11.021 18.770 1.00 7.23 193 GLY A O 1
ATOM 2173 N N . GLU E 3 194 ? -0.577 -12.562 17.866 1.00 9.18 194 GLU A N 1
ATOM 2174 C CA . GLU E 3 194 ? -1.611 -13.211 17.055 1.00 9.95 194 GLU A CA 1
ATOM 2175 C C . GLU E 3 194 ? -2.463 -14.165 17.876 1.00 9.83 194 GLU A C 1
ATOM 2176 O O . GLU E 3 194 ? -2.362 -15.403 17.752 1.00 9.98 194 GLU A O 1
ATOM 2182 N N . VAL E 3 195 ? -3.328 -13.576 18.687 1.00 8.99 195 VAL A N 1
ATOM 2183 C CA . VAL E 3 195 ? -4.117 -14.309 19.695 1.00 9.44 195 VAL A CA 1
ATOM 2184 C C . VAL E 3 195 ? -5.561 -14.615 19.295 1.00 9.52 195 VAL A C 1
ATOM 2185 O O . VAL E 3 195 ? -6.291 -15.263 20.058 1.00 9.12 195 VAL A O 1
ATOM 2189 N N . PHE E 3 196 ? -5.983 -14.157 18.119 1.00 9.00 196 PHE A N 1
ATOM 2190 C CA . PHE E 3 196 ? -7.312 -14.498 17.627 1.00 9.53 196 PHE A CA 1
ATOM 2191 C C . PHE E 3 196 ? -7.179 -15.651 16.645 1.00 10.38 196 PHE A C 1
ATOM 2192 O O . PHE E 3 196 ? -6.641 -15.474 15.558 1.00 10.01 196 PHE A O 1
ATOM 2200 N N . PRO E 3 197 ? -7.667 -16.844 17.025 1.00 11.66 197 PRO A N 1
ATOM 2201 C CA . PRO E 3 197 ? -7.606 -17.946 16.072 1.00 13.19 197 PRO A CA 1
ATOM 2202 C C . PRO E 3 197 ? -8.322 -17.596 14.761 1.00 13.68 197 PRO A C 1
ATOM 2203 O O . PRO E 3 197 ? -9.345 -16.915 14.770 1.00 14.78 197 PRO A O 1
ATOM 2207 N N . GLN E 3 198 ? -7.756 -18.051 13.654 1.00 15.44 198 GLN A N 1
ATOM 2208 C CA . GLN E 3 198 ? -8.268 -17.766 12.299 1.00 15.95 198 GLN A CA 1
ATOM 2209 C C . GLN E 3 198 ? -8.411 -16.286 11.904 1.00 14.75 198 GLN A C 1
ATOM 2210 O O . GLN E 3 198 ? -9.065 -15.986 10.908 1.00 15.38 198 GLN A O 1
ATOM 2216 N N . LYS E 3 199 ? -7.806 -15.370 12.668 1.00 12.71 199 LYS A N 1
ATOM 2217 C CA . LYS E 3 199 ? -7.688 -13.976 12.221 1.00 11.58 199 LYS A CA 1
ATOM 2218 C C . LYS E 3 199 ? -6.224 -13.601 12.101 1.00 10.44 199 LYS A C 1
ATOM 2219 O O . LYS E 3 199 ? -5.448 -13.793 13.038 1.00 10.41 199 LYS A O 1
ATOM 2225 N N . LYS E 3 200 ? -5.843 -13.062 10.950 1.00 9.50 200 LYS A N 1
ATOM 2226 C CA . LYS E 3 200 ? -4.465 -12.662 10.733 1.00 9.50 200 LYS A CA 1
ATOM 2227 C C . LYS E 3 200 ? -4.297 -11.207 11.175 1.00 8.10 200 LYS A C 1
ATOM 2228 O O . LYS E 3 200 ? -4.508 -10.277 10.396 1.00 8.29 200 LYS A O 1
ATOM 2234 N N . VAL E 3 201 ? -3.972 -11.033 12.454 1.00 7.50 201 VAL A N 1
ATOM 2235 C CA . VAL E 3 201 ? -3.821 -9.713 13.070 1.00 7.07 201 VAL A CA 1
ATOM 2236 C C . VAL E 3 201 ? -2.994 -9.889 14.334 1.00 6.63 201 VAL A C 1
ATOM 2237 O O . VAL E 3 201 ? -3.197 -10.852 15.087 1.00 7.41 201 VAL A O 1
ATOM 2241 N N . SER E 3 202 ? -2.049 -8.980 14.544 1.00 5.80 202 SER A N 1
ATOM 2242 C CA . SER E 3 202 ? -1.273 -8.951 15.781 1.00 5.63 202 SER A CA 1
ATOM 2243 C C . SER E 3 202 ? -1.876 -7.878 16.654 1.00 5.57 202 SER A C 1
ATOM 2244 O O . SER E 3 202 ? -2.021 -6.740 16.220 1.00 6.73 202 SER A O 1
ATOM 2247 N N . ALA E 3 203 ? -2.246 -8.264 17.869 1.00 5.60 203 ALA A N 1
ATOM 2248 C CA . ALA E 3 203 ? -3.047 -7.429 18.747 1.00 5.73 203 ALA A CA 1
ATOM 2249 C C . ALA E 3 203 ? -2.325 -6.905 19.984 1.00 5.64 203 ALA A C 1
ATOM 2250 O O . ALA E 3 203 ? -1.361 -7.501 20.465 1.00 6.05 203 ALA A O 1
ATOM 2252 N N . VAL E 3 204 ? -2.815 -5.774 20.484 1.00 5.13 204 VAL A N 1
ATOM 2253 C CA . VAL E 3 204 ? -2.409 -5.250 21.784 1.00 5.69 204 VAL A CA 1
ATOM 2254 C C . VAL E 3 204 ? -3.644 -4.949 22.613 1.00 5.82 204 VAL A C 1
ATOM 2255 O O . VAL E 3 204 ? -4.739 -4.774 22.073 1.00 5.02 204 VAL A O 1
ATOM 2259 N N . VAL E 3 205 ? -3.461 -4.910 23.925 1.00 6.44 205 VAL A N 1
ATOM 2260 C CA . VAL E 3 205 ? -4.468 -4.327 24.801 1.00 6.69 205 VAL A CA 1
ATOM 2261 C C . VAL E 3 205 ? -3.996 -2.917 25.145 1.00 6.86 205 VAL A C 1
ATOM 2262 O O . VAL E 3 205 ? -2.817 -2.700 25.454 1.00 7.39 205 VAL A O 1
ATOM 2266 N N . ILE E 3 206 ? -4.910 -1.966 25.061 1.00 6.89 206 ILE A N 1
ATOM 2267 C CA . ILE E 3 206 ? -4.641 -0.633 25.577 1.00 7.44 206 ILE A CA 1
ATOM 2268 C C . ILE E 3 206 ? -5.490 -0.388 26.821 1.00 8.03 206 ILE A C 1
ATOM 2269 O O . ILE E 3 206 ? -6.710 -0.547 26.796 1.00 6.89 206 ILE A O 1
ATOM 2274 N N . ARG E 3 207 ? -4.818 -0.015 27.907 1.00 8.17 207 ARG A N 1
ATOM 2275 C CA . ARG E 3 207 ? -5.484 0.524 29.092 1.00 9.04 207 ARG A CA 1
ATOM 2276 C C . ARG E 3 207 ? -5.158 2.019 29.128 1.00 8.96 207 ARG A C 1
ATOM 2277 O O . ARG E 3 207 ? -4.004 2.406 29.288 1.00 9.88 207 ARG A O 1
ATOM 2285 N N . PHE E 3 208 ? -6.183 2.839 28.961 1.00 8.95 208 PHE A N 1
ATOM 2286 C CA . PHE E 3 208 ? -6.027 4.286 28.956 1.00 9.62 208 PHE A CA 1
ATOM 2287 C C . PHE E 3 208 ? -6.844 4.870 30.093 1.00 10.16 208 PHE A C 1
ATOM 2288 O O . PHE E 3 208 ? -7.980 4.461 30.323 1.00 9.37 208 PHE A O 1
ATOM 2296 N N . GLN E 3 209 ? -6.264 5.840 30.790 1.00 10.16 209 GLN A N 1
ATOM 2297 C CA . GLN E 3 209 ? -6.979 6.538 31.851 1.00 11.34 209 GLN A CA 1
ATOM 2298 C C . GLN E 3 209 ? -6.950 8.032 31.558 1.00 11.91 209 GLN A C 1
ATOM 2299 O O . GLN E 3 209 ? -5.888 8.582 31.249 1.00 11.62 209 GLN A O 1
ATOM 2305 N N . LYS E 3 210 ? -8.113 8.666 31.656 1.00 12.33 210 LYS A N 1
ATOM 2306 C CA . LYS E 3 210 ? -8.274 10.061 31.254 1.00 13.54 210 LYS A CA 1
ATOM 2307 C C . LYS E 3 210 ? -7.824 11.007 32.367 1.00 14.21 210 LYS A C 1
ATOM 2308 O O . LYS E 3 210 ? -8.619 11.815 32.888 1.00 15.48 210 LYS A O 1
ATOM 2314 N N . SER E 3 211 ? -6.543 10.880 32.707 1.00 15.10 211 SER A N 1
ATOM 2315 C CA . SER E 3 211 ? -5.838 11.710 33.691 1.00 15.74 211 SER A CA 1
ATOM 2316 C C . SER E 3 211 ? -4.349 11.365 33.625 1.00 15.69 211 SER A C 1
ATOM 2317 O O . SER E 3 211 ? -3.966 10.318 33.098 1.00 15.70 211 SER A O 1
ATOM 2320 N N . GLY E 3 212 ? -3.502 12.247 34.151 1.00 15.67 212 GLY A N 1
ATOM 2321 C CA . GLY E 3 212 ? -2.073 11.981 34.168 1.00 14.87 212 GLY A CA 1
ATOM 2322 C C . GLY E 3 212 ? -1.501 11.969 32.762 1.00 14.21 212 GLY A C 1
ATOM 2323 O O . GLY E 3 212 ? -2.096 12.517 31.830 1.00 14.06 212 GLY A O 1
ATOM 2324 N N . LYS E 3 213 ? -0.351 11.333 32.608 1.00 14.01 213 LYS A N 1
ATOM 2325 C CA . LYS E 3 213 ? 0.340 11.353 31.322 1.00 13.61 213 LYS A CA 1
ATOM 2326 C C . LYS E 3 213 ? 1.348 10.227 31.223 1.00 12.76 213 LYS A C 1
ATOM 2327 O O . LYS E 3 213 ? 1.614 9.530 32.194 1.00 13.07 213 LYS A O 1
ATOM 2333 N N . GLY E 3 214 ? 1.907 10.054 30.032 1.00 11.74 214 GLY A N 1
ATOM 2334 C CA . GLY E 3 214 ? 2.962 9.088 29.844 1.00 9.90 214 GLY A CA 1
ATOM 2335 C C . GLY E 3 214 ? 2.485 7.785 29.244 1.00 9.62 214 GLY A C 1
ATOM 2336 O O . GLY E 3 214 ? 1.282 7.540 29.121 1.00 9.58 214 GLY A O 1
ATOM 2337 N N . LEU E 3 215 ? 3.457 6.967 28.872 1.00 9.16 215 LEU A N 1
ATOM 2338 C CA . LEU E 3 215 ? 3.215 5.652 28.277 1.00 8.92 215 LEU A CA 1
ATOM 2339 C C . LEU E 3 215 ? 3.940 4.568 29.062 1.00 9.33 215 LEU A C 1
ATOM 2340 O O . LEU E 3 215 ? 5.076 4.759 29.498 1.00 9.45 215 LEU A O 1
ATOM 2345 N N . SER E 3 216 ? 3.269 3.435 29.256 1.00 9.46 216 SER A N 1
ATOM 2346 C CA . SER E 3 216 ? 3.929 2.236 29.774 1.00 9.07 216 SER A CA 1
ATOM 2347 C C . SER E 3 216 ? 3.766 1.121 28.763 1.00 8.87 216 SER A C 1
ATOM 2348 O O . SER E 3 216 ? 2.647 0.874 28.292 1.00 9.38 216 SER A O 1
ATOM 2351 N N . LEU E 3 217 ? 4.873 0.470 28.427 1.00 7.68 217 LEU A N 1
ATOM 2352 C CA . LEU E 3 217 ? 4.847 -0.646 27.478 1.00 7.89 217 LEU A CA 1
ATOM 2353 C C . LEU E 3 217 ? 5.114 -1.959 28.187 1.00 7.70 217 LEU A C 1
ATOM 2354 O O . LEU E 3 217 ? 6.098 -2.097 28.929 1.00 7.49 217 LEU A O 1
ATOM 2359 N N . TRP E 3 218 ? 4.242 -2.928 27.925 1.00 7.92 218 TRP A N 1
ATOM 2360 C CA . TRP E 3 218 ? 4.278 -4.217 28.589 1.00 8.10 218 TRP A CA 1
ATOM 2361 C C . TRP E 3 218 ? 4.300 -5.353 27.587 1.00 7.83 218 TRP A C 1
ATOM 2362 O O . TRP E 3 218 ? 3.570 -5.333 26.597 1.00 7.75 218 TRP A O 1
ATOM 2373 N N . ASP E 3 219 ? 5.096 -6.371 27.870 1.00 7.60 219 ASP A N 1
ATOM 2374 C CA . ASP E 3 219 ? 4.977 -7.635 27.155 1.00 8.12 219 ASP A CA 1
ATOM 2375 C C . ASP E 3 219 ? 3.951 -8.465 27.932 1.00 8.76 219 ASP A C 1
ATOM 2376 O O . ASP E 3 219 ? 3.449 -8.017 28.978 1.00 8.41 219 ASP A O 1
ATOM 2381 N N . THR E 3 220 ? 3.590 -9.626 27.390 1.00 8.83 220 THR A N 1
ATOM 2382 C CA . THR E 3 220 ? 2.782 -10.600 28.143 1.00 9.47 220 THR A CA 1
ATOM 2383 C C . THR E 3 220 ? 3.368 -11.986 27.977 1.00 10.96 220 THR A C 1
ATOM 2384 O O . THR E 3 220 ? 4.088 -12.255 27.006 1.00 11.24 220 THR A O 1
ATOM 2388 N N . GLN E 3 221 ? 3.078 -12.853 28.948 1.00 12.16 221 GLN A N 1
ATOM 2389 C CA . GLN E 3 221 ? 3.331 -14.290 28.822 1.00 14.99 221 GLN A CA 1
ATOM 2390 C C . GLN E 3 221 ? 2.000 -15.005 29.022 1.00 14.25 221 GLN A C 1
ATOM 2391 O O . GLN E 3 221 ? 1.239 -14.647 29.927 1.00 14.51 221 GLN A O 1
ATOM 2397 N N . GLU E 3 222 ? 1.701 -15.972 28.152 1.00 14.77 222 GLU A N 1
ATOM 2398 C CA . GLU E 3 222 ? 0.457 -16.746 28.248 1.00 15.57 222 GLU A CA 1
ATOM 2399 C C . GLU E 3 222 ? 0.731 -18.100 28.866 1.00 15.61 222 GLU A C 1
ATOM 2400 O O . GLU E 3 222 ? 1.654 -18.817 28.446 1.00 15.47 222 GLU A O 1
ATOM 2406 N N . SER E 3 223 ? -0.078 -18.431 29.866 1.00 15.14 223 SER A N 1
ATOM 2407 C CA . SER E 3 223 ? -0.040 -19.737 30.502 1.00 15.69 223 SER A CA 1
ATOM 2408 C C . SER E 3 223 ? -1.461 -20.277 30.581 1.00 16.47 223 SER A C 1
ATOM 2409 O O . SER E 3 223 ? -2.408 -19.600 30.192 1.00 15.80 223 SER A O 1
ATOM 2412 N N . GLU E 3 224 ? -1.610 -21.501 31.080 1.00 17.34 224 GLU A N 1
ATOM 2413 C CA . GLU E 3 224 ? -2.944 -22.052 31.305 1.00 18.99 224 GLU A CA 1
ATOM 2414 C C . GLU E 3 224 ? -3.813 -21.137 32.167 1.00 19.07 224 GLU A C 1
ATOM 2415 O O . GLU E 3 224 ? -5.022 -21.014 31.931 1.00 19.56 224 GLU A O 1
ATOM 2421 N N . SER E 3 225 ? -3.181 -20.476 33.136 1.00 19.03 225 SER A N 1
ATOM 2422 C CA . SER E 3 225 ? -3.845 -19.560 34.056 1.00 18.91 225 SER A CA 1
ATOM 2423 C C . SER E 3 225 ? -4.260 -18.255 33.372 1.00 18.39 225 SER A C 1
ATOM 2424 O O . SER E 3 225 ? -4.985 -17.456 33.967 1.00 19.37 225 SER A O 1
ATOM 2427 N N . GLY E 3 226 ? -3.777 -18.038 32.147 1.00 17.37 226 GLY A N 1
ATOM 2428 C CA . GLY E 3 226 ? -4.092 -16.823 31.384 1.00 15.99 226 GLY A CA 1
ATOM 2429 C C . GLY E 3 226 ? -2.878 -15.971 31.034 1.00 15.25 226 GLY A C 1
ATOM 2430 O O . GLY E 3 226 ? -1.746 -16.476 30.992 1.00 15.37 226 GLY A O 1
ATOM 2431 N N . PHE E 3 227 ? -3.111 -14.677 30.785 1.00 13.52 227 PHE A N 1
ATOM 2432 C CA . PHE E 3 227 ? -2.027 -13.741 30.463 1.00 12.30 227 PHE A CA 1
ATOM 2433 C C . PHE E 3 227 ? -1.501 -13.011 31.684 1.00 12.72 227 PHE A C 1
ATOM 2434 O O . PHE E 3 227 ? -2.276 -12.568 32.527 1.00 12.94 227 PHE A O 1
ATOM 2442 N N . THR E 3 228 ? -0.179 -12.891 31.745 1.00 12.24 228 THR A N 1
ATOM 2443 C CA . THR E 3 228 ? 0.518 -12.155 32.802 1.00 13.38 228 THR A CA 1
ATOM 2444 C C . THR E 3 228 ? 1.290 -11.002 32.153 1.00 12.64 228 THR A C 1
ATOM 2445 O O . THR E 3 228 ? 2.065 -11.228 31.227 1.00 13.38 228 THR A O 1
ATOM 2449 N N . PRO E 3 229 ? 1.089 -9.772 32.642 1.00 12.58 229 PRO A N 1
ATOM 2450 C CA . PRO E 3 229 ? 1.859 -8.660 32.086 1.00 12.60 229 PRO A CA 1
ATOM 2451 C C . PRO E 3 229 ? 3.293 -8.651 32.619 1.00 12.72 229 PRO A C 1
ATOM 2452 O O . PRO E 3 229 ? 3.546 -9.068 33.767 1.00 12.40 229 PRO A O 1
ATOM 2456 N N . ILE E 3 230 ? 4.213 -8.189 31.775 1.00 12.07 230 ILE A N 1
ATOM 2457 C CA . ILE E 3 230 ? 5.635 -8.064 32.096 1.00 12.38 230 ILE A CA 1
ATOM 2458 C C . ILE E 3 230 ? 6.060 -6.667 31.670 1.00 12.08 230 ILE A C 1
ATOM 2459 O O . ILE E 3 230 ? 6.013 -6.340 30.480 1.00 11.82 230 ILE A O 1
ATOM 2464 N N . LEU E 3 231 ? 6.450 -5.827 32.627 1.00 11.58 231 LEU A N 1
ATOM 2465 C CA . LEU E 3 231 ? 6.816 -4.456 32.295 1.00 11.63 231 LEU A CA 1
ATOM 2466 C C . LEU E 3 231 ? 8.063 -4.438 31.411 1.00 10.94 231 LEU A C 1
ATOM 2467 O O . LEU E 3 231 ? 9.080 -5.066 31.729 1.00 10.50 231 LEU A O 1
ATOM 2472 N N . TRP E 3 232 ? 7.974 -3.718 30.290 1.00 9.96 232 TRP A N 1
ATOM 2473 C CA . TRP E 3 232 ? 9.072 -3.682 29.331 1.00 9.45 232 TRP A CA 1
ATOM 2474 C C . TRP E 3 232 ? 9.798 -2.338 29.394 1.00 9.55 232 TRP A C 1
ATOM 2475 O O . TRP E 3 232 ? 11.025 -2.294 29.511 1.00 9.92 232 TRP A O 1
ATOM 2486 N N . ALA E 3 233 ? 9.044 -1.250 29.299 1.00 9.48 233 ALA A N 1
ATOM 2487 C CA . ALA E 3 233 ? 9.639 0.095 29.329 1.00 9.40 233 ALA A CA 1
ATOM 2488 C C . ALA E 3 233 ? 8.625 1.164 29.689 1.00 9.65 233 ALA A C 1
ATOM 2489 O O . ALA E 3 233 ? 7.406 0.971 29.554 1.00 9.10 233 ALA A O 1
ATOM 2491 N N . GLU E 3 234 ? 9.133 2.311 30.132 1.00 9.56 234 GLU A N 1
ATOM 2492 C CA . GLU E 3 234 ? 8.285 3.429 30.502 1.00 10.67 234 GLU A CA 1
ATOM 2493 C C . GLU E 3 234 ? 8.787 4.685 29.820 1.00 10.10 234 GLU A C 1
ATOM 2494 O O . GLU E 3 234 ? 10.000 4.927 29.763 1.00 10.27 234 GLU A O 1
ATOM 2500 N N . TYR E 3 235 ? 7.845 5.463 29.304 1.00 10.06 235 TYR A N 1
ATOM 2501 C CA . TYR E 3 235 ? 8.116 6.722 28.630 1.00 10.37 235 TYR A CA 1
ATOM 2502 C C . TYR E 3 235 ? 7.224 7.792 29.257 1.00 10.71 235 TYR A C 1
ATOM 2503 O O . TYR E 3 235 ? 6.136 8.092 28.752 1.00 10.86 235 TYR A O 1
ATOM 2512 N N . PRO E 3 236 ? 7.675 8.365 30.390 1.00 11.71 236 PRO A N 1
ATOM 2513 C CA . PRO E 3 236 ? 6.822 9.264 31.172 1.00 12.36 236 PRO A CA 1
ATOM 2514 C C . PRO E 3 236 ? 6.463 10.576 30.455 1.00 12.68 236 PRO A C 1
ATOM 2515 O O . PRO E 3 236 ? 5.495 11.236 30.835 1.00 13.13 236 PRO A O 1
ATOM 2519 N N . HIS E 3 237 ? 7.211 10.920 29.411 1.00 12.56 237 HIS A N 1
ATOM 2520 C CA . HIS E 3 237 ? 6.967 12.155 28.664 1.00 13.22 237 HIS A CA 1
ATOM 2521 C C . HIS E 3 237 ? 6.515 11.892 27.235 1.00 12.54 237 HIS A C 1
ATOM 2522 O O . HIS E 3 237 ? 6.619 12.759 26.368 1.00 12.13 237 HIS A O 1
ATOM 2529 N N . TRP E 3 238 ? 6.010 10.685 26.997 1.00 11.13 238 TRP A N 1
ATOM 2530 C CA . TRP E 3 238 ? 5.469 10.329 25.676 1.00 10.90 238 TRP A CA 1
ATOM 2531 C C . TRP E 3 238 ? 4.554 11.413 25.133 1.00 10.70 238 TRP A C 1
ATOM 2532 O O . TRP E 3 238 ? 3.638 11.876 25.823 1.00 10.28 238 TRP A O 1
ATOM 2543 N N . GLU E 3 239 ? 4.812 11.822 23.892 1.00 11.04 239 GLU A N 1
ATOM 2544 C CA . GLU E 3 239 ? 3.981 12.806 23.219 1.00 11.79 239 GLU A CA 1
ATOM 2545 C C . GLU E 3 239 ? 3.340 12.240 21.952 1.00 10.83 239 GLU A C 1
ATOM 2546 O O . GLU E 3 239 ? 2.865 12.996 21.106 1.00 11.89 239 GLU A O 1
ATOM 2552 N N . GLY E 3 240 ? 3.319 10.916 21.830 1.00 9.88 240 GLY A N 1
ATOM 2553 C CA . GLY E 3 240 ? 2.715 10.267 20.664 1.00 8.79 240 GLY A CA 1
ATOM 2554 C C . GLY E 3 240 ? 3.706 9.719 19.649 1.00 8.19 240 GLY A C 1
ATOM 2555 O O . GLY E 3 240 ? 3.314 9.349 18.525 1.00 8.38 240 GLY A O 1
ATOM 2556 N N . GLU E 3 241 ? 4.981 9.646 20.038 1.00 7.45 241 GLU A N 1
ATOM 2557 C CA . GLU E 3 241 ? 5.999 9.053 19.181 1.00 7.28 241 GLU A CA 1
ATOM 2558 C C . GLU E 3 241 ? 5.648 7.591 18.883 1.00 6.79 241 GLU A C 1
ATOM 2559 O O . GLU E 3 241 ? 4.911 6.942 19.643 1.00 6.82 241 GLU A O 1
ATOM 2565 N N . ILE E 3 242 ? 6.192 7.072 17.783 1.00 6.52 242 ILE A N 1
ATOM 2566 C CA . ILE E 3 242 ? 6.116 5.645 17.495 1.00 6.67 242 ILE A CA 1
ATOM 2567 C C . ILE E 3 242 ? 6.536 4.823 18.715 1.00 6.58 242 ILE A C 1
ATOM 2568 O O . ILE E 3 242 ? 7.523 5.158 19.403 1.00 6.43 242 ILE A O 1
ATOM 2573 N N . ILE E 3 243 ? 5.787 3.751 18.966 1.00 5.40 243 ILE A N 1
ATOM 2574 C CA . ILE E 3 243 ? 6.039 2.846 20.102 1.00 5.75 243 ILE A CA 1
ATOM 2575 C C . ILE E 3 243 ? 6.779 1.603 19.624 1.00 6.01 243 ILE A C 1
ATOM 2576 O O . ILE E 3 243 ? 6.352 0.945 18.659 1.00 6.01 243 ILE A O 1
ATOM 2581 N N . ARG E 3 244 ? 7.910 1.314 20.273 1.00 6.20 244 ARG A N 1
ATOM 2582 C CA . ARG E 3 244 ? 8.790 0.209 19.884 1.00 6.46 244 ARG A CA 1
ATOM 2583 C C . ARG E 3 244 ? 9.225 -0.516 21.134 1.00 6.53 244 ARG A C 1
ATOM 2584 O O . ARG E 3 244 ? 9.221 0.073 22.221 1.00 6.72 244 ARG A O 1
ATOM 2592 N N . PHE E 3 245 ? 9.604 -1.785 20.964 1.00 6.98 245 PHE A N 1
ATOM 2593 C CA . PHE E 3 245 ? 10.261 -2.578 22.007 1.00 7.17 245 PHE A CA 1
ATOM 2594 C C . PHE E 3 245 ? 11.767 -2.358 21.932 1.00 7.32 245 PHE A C 1
ATOM 2595 O O . PHE E 3 245 ? 12.469 -3.042 21.166 1.00 8.12 245 PHE A O 1
ATOM 2603 N N . GLU E 3 246 ? 12.255 -1.391 22.716 1.00 8.19 246 GLU A N 1
ATOM 2604 C CA . GLU E 3 246 ? 13.684 -1.048 22.727 1.00 8.56 246 GLU A CA 1
ATOM 2605 C C . GLU E 3 246 ? 14.435 -1.871 23.746 1.00 9.70 246 GLU A C 1
ATOM 2606 O O . GLU E 3 246 ? 13.864 -2.319 24.747 1.00 9.73 246 GLU A O 1
ATOM 2612 N N . THR E 3 247 ? 15.716 -2.071 23.479 1.00 9.68 247 THR A N 1
ATOM 2613 C CA . THR E 3 247 ? 16.601 -2.759 24.418 1.00 10.60 247 THR A CA 1
ATOM 2614 C C . THR E 3 247 ? 17.937 -2.033 24.460 1.00 10.51 247 THR A C 1
ATOM 2615 O O . THR E 3 247 ? 18.215 -1.161 23.638 1.00 10.07 247 THR A O 1
ATOM 2619 N N . GLU E 3 248 ? 18.774 -2.421 25.415 1.00 11.05 248 GLU A N 1
ATOM 2620 C CA . GLU E 3 248 ? 20.141 -1.932 25.492 1.00 11.68 248 GLU A CA 1
ATOM 2621 C C . GLU E 3 248 ? 20.841 -2.100 24.140 1.00 11.48 248 GLU A C 1
ATOM 2622 O O . GLU E 3 248 ? 21.559 -1.205 23.689 1.00 11.53 248 GLU A O 1
ATOM 2628 N N . GLU E 3 249 ? 20.587 -3.234 23.481 1.00 11.20 249 GLU A N 1
ATOM 2629 C CA . GLU E 3 249 ? 21.251 -3.551 22.216 1.00 11.72 249 GLU A CA 1
ATOM 2630 C C . GLU E 3 249 ? 20.717 -2.724 21.054 1.00 10.66 249 GLU A C 1
ATOM 2631 O O . GLU E 3 249 ? 21.497 -2.287 20.211 1.00 10.32 249 GLU A O 1
ATOM 2637 N N . THR E 3 250 ? 19.400 -2.531 20.974 1.00 10.03 250 THR A N 1
ATOM 2638 C CA . THR E 3 250 ? 18.857 -1.672 19.901 1.00 9.49 250 THR A CA 1
ATOM 2639 C C . THR E 3 250 ? 19.374 -0.240 20.024 1.00 9.43 250 THR A C 1
ATOM 2640 O O . THR E 3 250 ? 19.717 0.390 19.023 1.00 9.75 250 THR A O 1
ATOM 2644 N N . ARG E 3 251 ? 19.453 0.268 21.251 1.00 9.72 251 ARG A N 1
ATOM 2645 C CA . ARG E 3 251 ? 20.008 1.604 21.496 1.00 9.55 251 ARG A CA 1
ATOM 2646 C C . ARG E 3 251 ? 21.476 1.696 21.073 1.00 10.21 251 ARG A C 1
ATOM 2647 O O . ARG E 3 251 ? 21.895 2.666 20.439 1.00 10.17 251 ARG A O 1
ATOM 2655 N N . LYS E 3 252 ? 22.245 0.681 21.442 1.00 9.76 252 LYS A N 1
ATOM 2656 C CA . LYS E 3 252 ? 23.673 0.645 21.163 1.00 10.95 252 LYS A CA 1
ATOM 2657 C C . LYS E 3 252 ? 23.919 0.627 19.657 1.00 11.09 252 LYS A C 1
ATOM 2658 O O . LYS E 3 252 ? 24.834 1.292 19.160 1.00 11.40 252 LYS A O 1
ATOM 2664 N N . LEU E 3 253 ? 23.096 -0.132 18.933 1.00 10.72 253 LEU A N 1
ATOM 2665 C CA . LEU E 3 253 ? 23.242 -0.175 17.486 1.00 11.03 253 LEU A CA 1
ATOM 2666 C C . LEU E 3 253 ? 22.804 1.136 16.841 1.00 11.20 253 LEU A C 1
ATOM 2667 O O . LEU E 3 253 ? 23.457 1.623 15.916 1.00 10.52 253 LEU A O 1
ATOM 2672 N N . GLU E 3 254 ? 21.710 1.719 17.327 1.00 11.54 254 GLU A N 1
ATOM 2673 C CA . GLU E 3 254 ? 21.233 2.983 16.762 1.00 12.83 254 GLU A CA 1
ATOM 2674 C C . GLU E 3 254 ? 22.217 4.148 16.902 1.00 14.42 254 GLU A C 1
ATOM 2675 O O . GLU E 3 254 ? 22.322 4.959 15.996 1.00 15.31 254 GLU A O 1
ATOM 2681 N N . ILE E 3 255 ? 22.956 4.234 18.001 1.00 15.62 255 ILE A N 1
ATOM 2682 C CA . ILE E 3 255 ? 23.958 5.313 18.070 1.00 17.52 255 ILE A CA 1
ATOM 2683 C C . ILE E 3 255 ? 25.287 5.019 17.362 1.00 17.57 255 ILE A C 1
ATOM 2684 O O . ILE E 3 255 ? 26.102 5.932 17.204 1.00 18.57 255 ILE A O 1
ATOM 2689 N N . SER E 3 256 ? 25.473 3.788 16.878 1.00 16.97 256 SER A N 1
ATOM 2690 C CA . SER E 3 256 ? 26.727 3.381 16.209 1.00 16.46 256 SER A CA 1
ATOM 2691 C C . SER E 3 256 ? 26.920 3.947 14.793 1.00 16.67 256 SER A C 1
ATOM 2692 O O . SER E 3 256 ? 28.031 3.911 14.249 1.00 17.22 256 SER A O 1
ATOM 2695 N N . GLY E 3 257 ? 25.848 4.445 14.188 1.00 16.80 257 GLY A N 1
ATOM 2696 C CA . GLY E 3 257 ? 25.932 4.907 12.803 1.00 17.12 257 GLY A CA 1
ATOM 2697 C C . GLY E 3 257 ? 24.862 5.917 12.477 1.00 17.29 257 GLY A C 1
ATOM 2698 O O . GLY E 3 257 ? 23.991 6.194 13.293 1.00 17.96 257 GLY A O 1
ATOM 2699 N N . MET E 3 258 ? 24.927 6.468 11.274 1.00 16.57 258 MET A N 1
ATOM 2700 C CA . MET E 3 258 ? 23.960 7.468 10.864 1.00 16.98 258 MET A CA 1
ATOM 2701 C C . MET E 3 258 ? 22.670 6.771 10.459 1.00 15.04 258 MET A C 1
ATOM 2702 O O . MET E 3 258 ? 22.719 5.663 9.953 1.00 14.78 258 MET A O 1
ATOM 2707 N N . PRO E 3 259 ? 21.523 7.418 10.695 1.00 14.06 259 PRO A N 1
ATOM 2708 C CA . PRO E 3 259 ? 20.283 6.802 10.221 1.00 13.02 259 PRO A CA 1
ATOM 2709 C C . PRO E 3 259 ? 20.307 6.721 8.699 1.00 12.35 259 PRO A C 1
ATOM 2710 O O . PRO E 3 259 ? 20.740 7.678 8.039 1.00 11.87 259 PRO A O 1
ATOM 2714 N N . LEU E 3 260 ? 19.835 5.599 8.152 1.00 11.27 260 LEU A N 1
ATOM 2715 C CA . LEU E 3 260 ? 19.782 5.403 6.708 1.00 11.33 260 LEU A CA 1
ATOM 2716 C C . LEU E 3 260 ? 19.100 6.581 5.987 1.00 11.11 260 LEU A C 1
ATOM 2717 O O . LEU E 3 260 ? 19.527 6.976 4.905 1.00 11.04 260 LEU A O 1
ATOM 2722 N N . GLY E 3 261 ? 18.072 7.151 6.602 1.00 10.95 261 GLY A N 1
ATOM 2723 C CA . GLY E 3 261 ? 17.320 8.259 5.998 1.00 11.35 261 GLY A CA 1
ATOM 2724 C C . GLY E 3 261 ? 18.119 9.553 5.878 1.00 12.25 261 GLY A C 1
ATOM 2725 O O . GLY E 3 261 ? 17.733 10.467 5.142 1.00 11.88 261 GLY A O 1
ATOM 2726 N N . ASP E 3 262 ? 19.235 9.632 6.603 1.00 12.90 262 ASP A N 1
ATOM 2727 C CA . ASP E 3 262 ? 20.129 10.796 6.506 1.00 13.97 262 ASP A CA 1
ATOM 2728 C C . ASP E 3 262 ? 21.063 10.664 5.309 1.00 13.84 262 ASP A C 1
ATOM 2729 O O . ASP E 3 262 ? 21.664 11.659 4.885 1.00 14.72 262 ASP A O 1
ATOM 2734 N N . LEU E 3 263 ? 21.183 9.449 4.773 1.00 13.10 263 LEU A N 1
ATOM 2735 C CA . LEU E 3 263 ? 22.073 9.158 3.646 1.00 12.96 263 LEU A CA 1
ATOM 2736 C C . LEU E 3 263 ? 21.329 9.036 2.321 1.00 12.92 263 LEU A C 1
ATOM 2737 O O . LEU E 3 263 ? 21.898 9.302 1.267 1.00 12.79 263 LEU A O 1
ATOM 2742 N N . PHE E 3 264 ? 20.061 8.630 2.385 1.00 11.98 264 PHE A N 1
ATOM 2743 C CA . PHE E 3 264 ? 19.253 8.411 1.180 1.00 11.19 264 PHE A CA 1
ATOM 2744 C C . PHE E 3 264 ? 17.918 9.129 1.209 1.00 11.17 264 PHE A C 1
ATOM 2745 O O . PHE E 3 264 ? 17.268 9.203 2.255 1.00 11.53 264 PHE A O 1
ATOM 2753 N N . HIS E 3 265 ? 17.506 9.641 0.049 1.00 11.05 265 HIS A N 1
ATOM 2754 C CA . HIS E 3 265 ? 16.103 9.945 -0.197 1.00 11.53 265 HIS A CA 1
ATOM 2755 C C . HIS E 3 265 ? 15.416 8.599 -0.367 1.00 10.82 265 HIS A C 1
ATOM 2756 O O . HIS E 3 265 ? 15.931 7.729 -1.069 1.00 12.40 265 HIS A O 1
ATOM 2763 N N . ILE E 3 266 ? 14.274 8.427 0.281 1.00 9.89 266 ILE A N 1
ATOM 2764 C CA . ILE E 3 266 ? 13.536 7.169 0.162 1.00 8.61 266 ILE A CA 1
ATOM 2765 C C . ILE E 3 266 ? 12.237 7.415 -0.579 1.00 8.02 266 ILE A C 1
ATOM 2766 O O . ILE E 3 266 ? 11.392 8.188 -0.131 1.00 8.52 266 ILE A O 1
ATOM 2771 N N . ARG E 3 267 ? 12.090 6.727 -1.708 1.00 6.72 267 ARG A N 1
ATOM 2772 C CA . ARG E 3 267 ? 10.924 6.887 -2.562 1.00 7.12 267 ARG A CA 1
ATOM 2773 C C . ARG E 3 267 ? 10.239 5.534 -2.685 1.00 6.83 267 ARG A C 1
ATOM 2774 O O . ARG E 3 267 ? 10.842 4.500 -2.386 1.00 7.00 267 ARG A O 1
ATOM 2782 N N . PHE E 3 268 ? 8.989 5.534 -3.139 1.00 5.86 268 PHE A N 1
ATOM 2783 C CA . PHE E 3 268 ? 8.314 4.271 -3.391 1.00 4.51 268 PHE A CA 1
ATOM 2784 C C . PHE E 3 268 ? 8.143 4.037 -4.886 1.00 4.98 268 PHE A C 1
ATOM 2785 O O . PHE E 3 268 ? 8.193 4.977 -5.679 1.00 4.40 268 PHE A O 1
ATOM 2793 N N . ALA E 3 269 ? 7.913 2.791 -5.270 1.00 4.79 269 ALA A N 1
ATOM 2794 C CA . ALA E 3 269 ? 7.631 2.487 -6.674 1.00 4.54 269 ALA A CA 1
ATOM 2795 C C . ALA E 3 269 ? 6.354 3.173 -7.152 1.00 4.60 269 ALA A C 1
ATOM 2796 O O . ALA E 3 269 ? 5.418 3.390 -6.364 1.00 4.86 269 ALA A O 1
ATOM 2798 N N . ALA E 3 270 ? 6.303 3.463 -8.454 1.00 4.63 270 ALA A N 1
ATOM 2799 C CA . ALA E 3 270 ? 5.031 3.790 -9.106 1.00 4.74 270 ALA A CA 1
ATOM 2800 C C . ALA E 3 270 ? 4.031 2.659 -8.837 1.00 4.56 270 ALA A C 1
ATOM 2801 O O . ALA E 3 270 ? 4.427 1.472 -8.734 1.00 4.81 270 ALA A O 1
ATOM 2803 N N . ARG E 3 271 ? 2.746 3.012 -8.715 1.00 3.90 271 ARG A N 1
ATOM 2804 C CA . ARG E 3 271 ? 1.750 2.015 -8.333 1.00 4.14 271 ARG A CA 1
ATOM 2805 C C . ARG E 3 271 ? 1.176 1.294 -9.556 1.00 4.35 271 ARG A C 1
ATOM 2806 O O . ARG E 3 271 ? 1.243 1.790 -10.702 1.00 4.02 271 ARG A O 1
ATOM 2814 N N . SER E 3 272 ? 0.598 0.120 -9.315 1.00 4.67 272 SER A N 1
ATOM 2815 C CA . SER E 3 272 ? 0.029 -0.687 -10.412 1.00 4.65 272 SER A CA 1
ATOM 2816 C C . SER E 3 272 ? -0.851 0.057 -11.446 1.00 5.31 272 SER A C 1
ATOM 2817 O O . SER E 3 272 ? -0.642 -0.150 -12.649 1.00 5.42 272 SER A O 1
ATOM 2820 N N . PRO E 3 273 ? -1.780 0.940 -11.007 1.00 5.22 273 PRO A N 1
ATOM 2821 C CA . PRO E 3 273 ? -2.617 1.607 -12.033 1.00 5.60 273 PRO A CA 1
ATOM 2822 C C . PRO E 3 273 ? -1.815 2.520 -12.950 1.00 5.89 273 PRO A C 1
ATOM 2823 O O . PRO E 3 273 ? -2.176 2.675 -14.117 1.00 7.05 273 PRO A O 1
ATOM 2827 N N . GLU E 3 274 ? -0.722 3.100 -12.445 1.00 5.43 274 GLU A N 1
ATOM 2828 C CA . GLU E 3 274 ? 0.120 3.980 -13.271 1.00 6.32 274 GLU A CA 1
ATOM 2829 C C . GLU E 3 274 ? 0.742 3.199 -14.426 1.00 6.22 274 GLU A C 1
ATOM 2830 O O . GLU E 3 274 ? 0.776 3.677 -15.557 1.00 6.54 274 GLU A O 1
ATOM 2836 N N . PHE E 3 275 ? 1.222 1.986 -14.139 1.00 5.81 275 PHE A N 1
ATOM 2837 C CA . PHE E 3 275 ? 1.759 1.133 -15.204 1.00 6.22 275 PHE A CA 1
ATOM 2838 C C . PHE E 3 275 ? 0.658 0.656 -16.131 1.00 7.13 275 PHE A C 1
ATOM 2839 O O . PHE E 3 275 ? 0.829 0.686 -17.340 1.00 7.53 275 PHE A O 1
ATOM 2847 N N . LYS E 3 276 ? -0.473 0.253 -15.558 1.00 7.24 276 LYS A N 1
ATOM 2848 C CA . LYS E 3 276 ? -1.542 -0.382 -16.347 1.00 8.11 276 LYS A CA 1
ATOM 2849 C C . LYS E 3 276 ? -2.099 0.518 -17.438 1.00 8.91 276 LYS A C 1
ATOM 2850 O O . LYS E 3 276 ? -2.484 0.025 -18.498 1.00 9.77 276 LYS A O 1
ATOM 2856 N N . LYS E 3 277 ? -2.120 1.826 -17.197 1.00 9.36 277 LYS A N 1
ATOM 2857 C CA . LYS E 3 277 ? -2.629 2.765 -18.213 1.00 10.01 277 LYS A CA 1
ATOM 2858 C C . LYS E 3 277 ? -1.539 3.354 -19.112 1.00 9.66 277 LYS A C 1
ATOM 2859 O O . LYS E 3 277 ? -1.848 4.049 -20.094 1.00 10.72 277 LYS A O 1
ATOM 2865 N N . HIS E 3 278 ? -0.266 3.108 -18.786 1.00 9.70 278 HIS A N 1
ATOM 2866 C CA . HIS E 3 278 ? 0.810 3.711 -19.557 1.00 9.12 278 HIS A CA 1
ATOM 2867 C C . HIS E 3 278 ? 0.936 3.089 -20.965 1.00 8.83 278 HIS A C 1
ATOM 2868 O O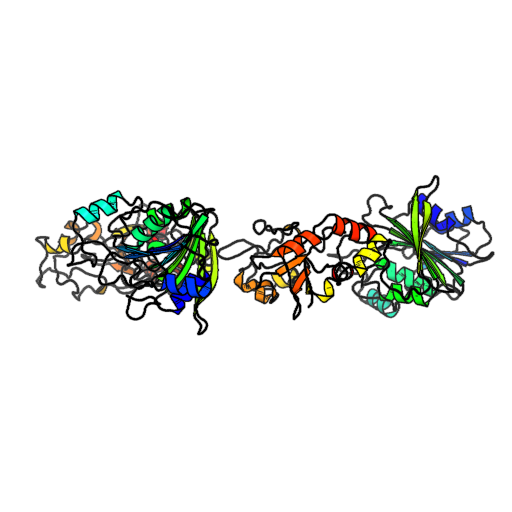 . HIS E 3 278 ? 1.004 1.873 -21.108 1.00 8.01 278 HIS A O 1
ATOM 2875 N N . PRO E 3 279 ? 0.973 3.937 -22.009 1.00 9.40 279 PRO A N 1
ATOM 2876 C CA . PRO E 3 279 ? 0.951 3.407 -23.392 1.00 9.90 279 PRO A CA 1
ATOM 2877 C C . PRO E 3 279 ? 2.103 2.479 -23.768 1.00 10.21 279 PRO A C 1
ATOM 2878 O O . PRO E 3 279 ? 1.974 1.706 -24.723 1.00 10.86 279 PRO A O 1
ATOM 2882 N N . ALA E 3 280 ? 3.211 2.553 -23.037 1.00 9.41 280 ALA A N 1
ATOM 2883 C CA . ALA E 3 280 ? 4.365 1.702 -23.305 1.00 9.30 280 ALA A CA 1
ATOM 2884 C C . ALA E 3 280 ? 4.237 0.310 -22.667 1.00 8.96 280 ALA A C 1
ATOM 2885 O O . ALA E 3 280 ? 4.997 -0.603 -22.974 1.00 8.81 280 ALA A O 1
ATOM 2887 N N . VAL E 3 281 ? 3.301 0.167 -21.740 1.00 8.04 281 VAL A N 1
ATOM 2888 C CA . VAL E 3 281 ? 3.170 -1.085 -20.994 1.00 8.52 281 VAL A CA 1
ATOM 2889 C C . VAL E 3 281 ? 2.316 -2.105 -21.742 1.00 9.66 281 VAL A C 1
ATOM 2890 O O . VAL E 3 281 ? 1.291 -1.755 -22.336 1.00 10.32 281 VAL A O 1
ATOM 2894 N N . ARG E 3 282 ? 2.757 -3.361 -21.705 1.00 10.44 282 ARG A N 1
ATOM 2895 C CA . ARG E 3 282 ? 2.092 -4.475 -22.380 1.00 11.50 282 ARG A CA 1
ATOM 2896 C C . ARG E 3 282 ? 1.782 -5.592 -21.392 1.00 12.61 282 ARG A C 1
ATOM 2897 O O . ARG E 3 282 ? 2.393 -5.670 -20.320 1.00 11.87 282 ARG A O 1
ATOM 2905 N N . LYS E 3 283 ? 0.834 -6.455 -21.760 1.00 13.97 283 LYS A N 1
ATOM 2906 C CA . LYS E 3 283 ? 0.430 -7.582 -20.919 1.00 15.59 283 LYS A CA 1
ATOM 2907 C C . LYS E 3 283 ? 1.078 -8.893 -21.365 1.00 16.18 283 LYS A C 1
ATOM 2908 O O . LYS E 3 283 ? 0.769 -9.960 -20.832 1.00 16.13 283 LYS A O 1
ATOM 2914 N N . GLU E 3 284 ? 1.977 -8.801 -22.336 1.00 17.13 284 GLU A N 1
ATOM 2915 C CA . GLU E 3 284 ? 2.638 -9.971 -22.877 1.00 18.41 284 GLU A CA 1
ATOM 2916 C C . GLU E 3 284 ? 4.106 -9.642 -23.147 1.00 18.07 284 GLU A C 1
ATOM 2917 O O . GLU E 3 284 ? 4.447 -8.496 -23.464 1.00 17.27 284 GLU A O 1
ATOM 2923 N N . PRO E 3 285 ? 4.994 -10.644 -23.024 1.00 18.48 285 PRO A N 1
ATOM 2924 C CA . PRO E 3 285 ? 6.395 -10.386 -23.337 1.00 18.70 285 PRO A CA 1
ATOM 2925 C C . PRO E 3 285 ? 6.568 -10.145 -24.833 1.00 19.49 285 PRO A C 1
ATOM 2926 O O . PRO E 3 285 ? 5.645 -10.404 -25.607 1.00 19.71 285 PRO A O 1
ATOM 2930 N N . GLY E 3 286 ? 7.731 -9.643 -25.222 1.00 20.05 286 GLY A N 1
ATOM 2931 C CA . GLY E 3 286 ? 7.988 -9.307 -26.622 1.00 20.86 286 GLY A CA 1
ATOM 2932 C C . GLY E 3 286 ? 9.344 -8.663 -26.793 1.00 21.25 286 GLY A C 1
ATOM 2933 O O . GLY E 3 286 ? 10.027 -8.374 -25.806 1.00 21.41 286 GLY A O 1
ATOM 2934 N N . PRO E 3 287 ? 9.755 -8.434 -28.053 1.00 21.65 287 PRO A N 1
ATOM 2935 C CA . PRO E 3 287 ? 11.092 -7.898 -28.281 1.00 21.29 287 PRO A CA 1
ATOM 2936 C C . PRO E 3 287 ? 11.286 -6.533 -27.634 1.00 20.33 287 PRO A C 1
ATOM 2937 O O . PRO E 3 287 ? 10.422 -5.652 -27.736 1.00 20.68 287 PRO A O 1
ATOM 2941 N N . GLY E 3 288 ? 12.409 -6.382 -26.948 1.00 19.15 288 GLY A N 1
ATOM 2942 C CA . GLY E 3 288 ? 12.759 -5.133 -26.297 1.00 17.82 288 GLY A CA 1
ATOM 2943 C C . GLY E 3 288 ? 11.973 -4.852 -25.027 1.00 16.64 288 GLY A C 1
ATOM 2944 O O . GLY E 3 288 ? 12.139 -3.795 -24.438 1.00 17.88 288 GLY A O 1
ATOM 2945 N N . LEU E 3 289 ? 11.121 -5.789 -24.612 1.00 15.22 289 LEU A N 1
ATOM 2946 C CA . LEU E 3 289 ? 10.320 -5.602 -23.388 1.00 13.32 289 LEU A CA 1
ATOM 2947 C C . LEU E 3 289 ? 10.958 -6.331 -22.210 1.00 12.75 289 LEU A C 1
ATOM 2948 O O . LEU E 3 289 ? 11.514 -7.414 -22.381 1.00 13.51 289 LEU A O 1
ATOM 2953 N N . VAL E 3 290 ? 10.867 -5.743 -21.015 1.00 11.02 290 VAL A N 1
ATOM 2954 C CA . VAL E 3 290 ? 11.318 -6.411 -19.789 1.00 9.89 290 VAL A CA 1
ATOM 2955 C C . VAL E 3 290 ? 10.175 -6.433 -18.769 1.00 9.10 290 VAL A C 1
ATOM 2956 O O . VAL E 3 290 ? 9.230 -5.642 -18.885 1.00 9.02 290 VAL A O 1
ATOM 2960 N N . PRO E 3 291 ? 10.220 -7.365 -17.798 1.00 8.43 291 PRO A N 1
ATOM 2961 C CA . PRO E 3 291 ? 9.143 -7.388 -16.791 1.00 7.74 291 PRO A CA 1
ATOM 2962 C C . PRO E 3 291 ? 9.157 -6.163 -15.874 1.00 7.17 291 PRO A C 1
ATOM 2963 O O . PRO E 3 291 ? 10.227 -5.638 -15.522 1.00 7.03 291 PRO A O 1
ATOM 2967 N N . VAL E 3 292 ? 7.957 -5.721 -15.493 1.00 6.12 292 VAL A N 1
ATOM 2968 C CA . VAL E 3 292 ? 7.828 -4.737 -14.419 1.00 5.51 292 VAL A CA 1
ATOM 2969 C C . VAL E 3 292 ? 7.920 -5.548 -13.129 1.00 5.18 292 VAL A C 1
ATOM 2970 O O . VAL E 3 292 ? 7.110 -6.448 -12.880 1.00 5.38 292 VAL A O 1
ATOM 2974 N N . LEU E 3 293 ? 8.935 -5.233 -12.332 1.00 4.99 293 LEU A N 1
ATOM 2975 C CA . LEU E 3 293 ? 9.312 -6.075 -11.203 1.00 4.83 293 LEU A CA 1
ATOM 2976 C C . LEU E 3 293 ? 8.431 -5.853 -9.971 1.00 4.91 293 LEU A C 1
ATOM 2977 O O . LEU E 3 293 ? 7.912 -4.756 -9.751 1.00 5.91 293 LEU A O 1
ATOM 2982 N N . THR E 3 294 ? 8.258 -6.907 -9.166 1.00 4.99 294 THR A N 1
ATOM 2983 C CA . THR E 3 294 ? 7.569 -6.759 -7.874 1.00 5.13 294 THR A CA 1
ATOM 2984 C C . THR E 3 294 ? 8.443 -7.254 -6.717 1.00 5.05 294 THR A C 1
ATOM 2985 O O . THR E 3 294 ? 9.627 -7.583 -6.900 1.00 5.54 294 THR A O 1
ATOM 2989 N N . GLY E 3 295 ? 7.870 -7.325 -5.518 1.00 5.48 295 GLY A N 1
ATOM 2990 C CA . GLY E 3 295 ? 8.618 -7.861 -4.379 1.00 5.54 295 GLY A CA 1
ATOM 2991 C C . GLY E 3 295 ? 9.074 -9.296 -4.608 1.00 5.81 295 GLY A C 1
ATOM 2992 O O . GLY E 3 295 ? 10.045 -9.749 -4.007 1.00 6.11 295 GLY A O 1
ATOM 2993 N N . ARG E 3 296 ? 8.385 -10.012 -5.496 1.00 5.53 296 ARG A N 1
ATOM 2994 C CA . ARG E 3 296 ? 8.761 -11.390 -5.803 1.00 6.51 296 ARG A CA 1
ATOM 2995 C C . ARG E 3 296 ? 10.029 -11.486 -6.648 1.00 6.87 296 ARG A C 1
ATOM 2996 O O . ARG E 3 296 ? 10.596 -12.584 -6.790 1.00 8.86 296 ARG A O 1
ATOM 3004 N N . ASN E 3 297 ? 10.459 -10.355 -7.210 1.00 6.21 297 ASN A N 1
ATOM 3005 C CA . ASN E 3 297 ? 11.711 -10.293 -7.979 1.00 6.27 297 ASN A CA 1
ATOM 3006 C C . ASN E 3 297 ? 12.889 -9.904 -7.109 1.00 6.86 297 ASN A C 1
ATOM 3007 O O . ASN E 3 297 ? 14.042 -9.927 -7.568 1.00 7.33 297 ASN A O 1
ATOM 3012 N N . LEU E 3 298 ? 12.597 -9.479 -5.878 1.00 7.05 298 LEU A N 1
ATOM 3013 C CA . LEU E 3 298 ? 13.629 -8.976 -4.974 1.00 6.91 298 LEU A CA 1
ATOM 3014 C C . LEU E 3 298 ? 14.005 -10.054 -3.971 1.00 7.32 298 LEU A C 1
ATOM 3015 O O . LEU E 3 298 ? 13.144 -10.600 -3.286 1.00 7.69 298 LEU A O 1
ATOM 3020 N N . LYS E 3 299 ? 15.289 -10.383 -3.923 1.00 7.88 299 LYS A N 1
ATOM 3021 C CA . LYS E 3 299 ? 15.807 -11.393 -2.982 1.00 9.00 299 LYS A CA 1
ATOM 3022 C C . LYS E 3 299 ? 16.936 -10.743 -2.173 1.00 9.70 299 LYS A C 1
ATOM 3023 O O . LYS E 3 299 ? 17.461 -9.692 -2.567 1.00 9.05 299 LYS A O 1
ATOM 3029 N N . PRO E 3 300 ? 17.316 -11.338 -1.026 1.00 10.10 300 PRO A N 1
ATOM 3030 C CA . PRO E 3 300 ? 18.467 -10.742 -0.329 1.00 10.94 300 PRO A CA 1
ATOM 3031 C C . PRO E 3 300 ? 19.757 -10.759 -1.170 1.00 10.72 300 PRO A C 1
ATOM 3032 O O . PRO E 3 300 ? 20.297 -11.829 -1.486 1.00 11.30 300 PRO A O 1
ATOM 3036 N N . GLY E 3 301 ? 20.210 -9.582 -1.565 1.00 10.46 301 GLY A N 1
ATOM 3037 C CA . GLY E 3 301 ? 21.446 -9.442 -2.320 1.00 11.55 301 GLY A CA 1
ATOM 3038 C C . GLY E 3 301 ? 21.356 -9.610 -3.824 1.00 11.96 301 GLY A C 1
ATOM 3039 O O . GLY E 3 301 ? 22.369 -9.489 -4.508 1.00 12.83 301 GLY A O 1
ATOM 3040 N N . TRP E 3 302 ? 20.170 -9.897 -4.362 1.00 11.51 302 TRP A N 1
ATOM 3041 C CA . TRP E 3 302 ? 20.040 -9.999 -5.816 1.00 11.96 302 TRP A CA 1
ATOM 3042 C C . TRP E 3 302 ? 18.636 -9.754 -6.339 1.00 11.37 302 TRP A C 1
ATOM 3043 O O . TRP E 3 302 ? 17.651 -9.853 -5.601 1.00 10.61 302 TRP A O 1
ATOM 3054 N N . VAL E 3 303 ? 18.576 -9.429 -7.624 1.00 10.59 303 VAL A N 1
ATOM 3055 C CA . VAL E 3 303 ? 17.320 -9.176 -8.320 1.00 9.68 303 VAL A CA 1
ATOM 3056 C C . VAL E 3 303 ? 17.110 -10.207 -9.437 1.00 10.22 303 VAL A C 1
ATOM 3057 O O . VAL E 3 303 ? 18.013 -10.450 -10.262 1.00 9.71 303 VAL A O 1
ATOM 3061 N N . ASP E 3 304 ? 15.921 -10.810 -9.464 1.00 9.82 304 ASP A N 1
ATOM 3062 C CA . ASP E 3 304 ? 15.544 -11.706 -10.559 1.00 11.15 304 ASP A CA 1
ATOM 3063 C C . ASP E 3 304 ? 14.945 -10.844 -11.662 1.00 10.58 304 ASP A C 1
ATOM 3064 O O . ASP E 3 304 ? 13.857 -10.306 -11.516 1.00 10.64 304 ASP A O 1
ATOM 3069 N N . TYR E 3 305 ? 15.676 -10.685 -12.763 1.00 9.87 305 TYR A N 1
ATOM 3070 C CA . TYR E 3 305 ? 15.202 -9.831 -13.846 1.00 9.15 305 TYR A CA 1
ATOM 3071 C C . TYR E 3 305 ? 14.351 -10.567 -14.877 1.00 10.09 305 TYR A C 1
ATOM 3072 O O . TYR E 3 305 ? 13.823 -9.949 -15.798 1.00 10.37 305 TYR A O 1
ATOM 3081 N N . GLU E 3 306 ? 14.239 -11.885 -14.734 1.00 11.22 306 GLU A N 1
ATOM 3082 C CA . GLU E 3 306 ? 13.638 -12.705 -15.778 1.00 12.25 306 GLU A CA 1
ATOM 3083 C C . GLU E 3 306 ? 12.175 -13.053 -15.540 1.00 12.17 306 GLU A C 1
ATOM 3084 O O . GLU E 3 306 ? 11.366 -13.006 -16.475 1.00 12.79 306 GLU A O 1
ATOM 3090 N N . LYS E 3 307 ? 11.830 -13.412 -14.305 1.00 10.98 307 LYS A N 1
ATOM 3091 C CA . LYS E 3 307 ? 10.478 -13.894 -14.017 1.00 11.19 307 LYS A CA 1
ATOM 3092 C C . LYS E 3 307 ? 9.508 -12.752 -13.889 1.00 10.75 307 LYS A C 1
ATOM 3093 O O . LYS E 3 307 ? 9.833 -11.732 -13.312 1.00 10.66 307 LYS A O 1
ATOM 3099 N N . ASN E 3 308 ? 8.310 -12.946 -14.430 1.00 10.08 308 ASN A N 1
ATOM 3100 C CA . ASN E 3 308 ? 7.299 -11.918 -14.371 1.00 10.18 308 ASN A CA 1
ATOM 3101 C C . ASN E 3 308 ? 6.204 -12.267 -13.369 1.00 10.35 308 ASN A C 1
ATOM 3102 O O . ASN E 3 308 ? 5.532 -13.304 -13.485 1.00 11.04 308 ASN A O 1
ATOM 3107 N N . HIS E 3 309 ? 6.038 -11.394 -12.382 1.00 9.69 309 HIS A N 1
ATOM 3108 C CA . HIS E 3 309 ? 5.036 -11.583 -11.361 1.00 9.64 309 HIS A CA 1
ATOM 3109 C C . HIS E 3 309 ? 3.932 -10.525 -11.387 1.00 9.76 309 HIS A C 1
ATOM 3110 O O . HIS E 3 309 ? 2.984 -10.609 -10.602 1.00 10.92 309 HIS A O 1
ATOM 3117 N N . SER E 3 310 ? 4.061 -9.522 -12.255 1.00 8.48 310 SER A N 1
ATOM 3118 C CA . SER E 3 310 ? 3.098 -8.404 -12.296 1.00 8.37 310 SER A CA 1
ATOM 3119 C C . SER E 3 310 ? 2.082 -8.519 -13.427 1.00 8.40 310 SER A C 1
ATOM 3120 O O . SER E 3 310 ? 1.026 -7.855 -13.401 1.00 9.19 310 SER A O 1
ATOM 3123 N N . GLY E 3 311 ? 2.415 -9.339 -14.425 1.00 8.43 311 GLY A N 1
ATOM 3124 C CA . GLY E 3 311 ? 1.600 -9.446 -15.634 1.00 8.82 311 GLY A CA 1
ATOM 3125 C C . GLY E 3 311 ? 1.880 -8.299 -16.597 1.00 9.21 311 GLY A C 1
ATOM 3126 O O . GLY E 3 311 ? 1.198 -8.160 -17.620 1.00 9.98 311 GLY A O 1
ATOM 3127 N N . LEU E 3 312 ? 2.892 -7.484 -16.282 1.00 8.21 312 LEU A N 1
ATOM 3128 C CA . LEU E 3 312 ? 3.194 -6.282 -17.051 1.00 7.52 312 LEU A CA 1
ATOM 3129 C C . LEU E 3 312 ? 4.633 -6.257 -17.595 1.00 8.12 312 LEU A C 1
ATOM 3130 O O . LEU E 3 312 ? 5.574 -6.679 -16.926 1.00 7.38 312 LEU A O 1
ATOM 3135 N N . TRP E 3 313 ? 4.781 -5.762 -18.823 1.00 8.74 313 TRP A N 1
ATOM 3136 C CA . TRP E 3 313 ? 6.086 -5.649 -19.491 1.00 9.42 313 TRP A CA 1
ATOM 3137 C C . TRP E 3 313 ? 6.198 -4.298 -20.139 1.00 9.44 313 TRP A C 1
ATOM 3138 O O . TRP E 3 313 ? 5.200 -3.731 -20.552 1.00 9.19 313 TRP A O 1
ATOM 3149 N N . MET E 3 314 ? 7.419 -3.786 -20.256 1.00 8.63 314 MET A N 1
ATOM 3150 C CA . MET E 3 314 ? 7.619 -2.526 -20.959 1.00 9.35 314 MET A CA 1
ATOM 3151 C C . MET E 3 314 ? 9.062 -2.396 -21.401 1.00 9.50 314 MET A C 1
ATOM 3152 O O . MET E 3 314 ? 9.910 -3.142 -20.925 1.00 9.57 314 MET A O 1
ATOM 3157 N N . PRO E 3 315 ? 9.343 -1.452 -22.312 1.00 10.04 315 PRO A N 1
ATOM 3158 C CA . PRO E 3 315 ? 10.736 -1.211 -22.652 1.00 10.50 315 PRO A CA 1
ATOM 3159 C C . PRO E 3 315 ? 11.449 -0.602 -21.448 1.00 10.68 315 PRO A C 1
ATOM 3160 O O . PRO E 3 315 ? 10.952 0.351 -20.825 1.00 10.75 315 PRO A O 1
ATOM 3164 N N . LYS E 3 316 ? 12.595 -1.186 -21.104 1.00 12.06 316 LYS A N 1
ATOM 3165 C CA . LYS E 3 316 ? 13.394 -0.684 -20.006 1.00 12.22 316 LYS A CA 1
ATOM 3166 C C . LYS E 3 316 ? 13.592 0.836 -20.088 1.00 12.92 316 LYS A C 1
ATOM 3167 O O . LYS E 3 316 ? 13.483 1.543 -19.091 1.00 12.82 316 LYS A O 1
ATOM 3173 N N . GLU E 3 317 ? 13.873 1.338 -21.289 1.00 13.75 317 GLU A N 1
ATOM 3174 C CA . GLU E 3 317 ? 14.253 2.743 -21.453 1.00 14.90 317 GLU A CA 1
ATOM 3175 C C . GLU E 3 317 ? 13.113 3.726 -21.176 1.00 13.84 317 GLU A C 1
ATOM 3176 O O . GLU E 3 317 ? 13.351 4.915 -20.936 1.00 14.47 317 GLU A O 1
ATOM 3182 N N . ARG E 3 318 ? 11.879 3.225 -21.195 1.00 12.76 318 ARG A N 1
ATOM 3183 C CA . ARG E 3 318 ? 10.723 4.084 -20.951 1.00 11.62 318 ARG A CA 1
ATOM 3184 C C . ARG E 3 318 ? 10.328 4.103 -19.477 1.00 11.32 318 ARG A C 1
ATOM 3185 O O . ARG E 3 318 ? 9.460 4.878 -19.097 1.00 11.14 318 ARG A O 1
ATOM 3193 N N . ALA E 3 319 ? 10.989 3.280 -18.652 1.00 10.85 319 ALA A N 1
ATOM 3194 C CA . ALA E 3 319 ? 10.666 3.239 -17.217 1.00 10.98 319 ALA A CA 1
ATOM 3195 C C . ALA E 3 319 ? 10.769 4.612 -16.564 1.00 11.09 319 ALA A C 1
ATOM 3196 O O . ALA E 3 319 ? 9.974 4.963 -15.684 1.00 10.63 319 ALA A O 1
ATOM 3198 N N . LYS E 3 320 ? 11.728 5.414 -17.017 1.00 10.70 320 LYS A N 1
ATOM 3199 C CA . LYS E 3 320 ? 11.945 6.738 -16.440 1.00 11.29 320 LYS A CA 1
ATOM 3200 C C . LYS E 3 320 ? 10.745 7.687 -16.581 1.00 11.01 320 LYS A C 1
ATOM 3201 O O . LYS E 3 320 ? 10.642 8.679 -15.861 1.00 11.87 320 LYS A O 1
ATOM 3207 N N . GLU E 3 321 ? 9.827 7.371 -17.497 1.00 11.39 321 GLU A N 1
ATOM 3208 C CA . GLU E 3 321 ? 8.619 8.185 -17.681 1.00 11.38 321 GLU A CA 1
ATOM 3209 C C . GLU E 3 321 ? 7.655 8.030 -16.506 1.00 11.66 321 GLU A C 1
ATOM 3210 O O . GLU E 3 321 ? 6.838 8.920 -16.250 1.00 12.77 321 GLU A O 1
ATOM 3216 N N . LEU E 3 322 ? 7.764 6.904 -15.806 1.00 11.38 322 LEU A N 1
ATOM 3217 C CA . LEU E 3 322 ? 6.972 6.665 -14.591 1.00 11.48 322 LEU A CA 1
ATOM 3218 C C . LEU E 3 322 ? 7.649 7.250 -13.354 1.00 11.50 322 LEU A C 1
ATOM 3219 O O . LEU E 3 322 ? 7.033 8.015 -12.610 1.00 11.59 322 LEU A O 1
ATOM 3224 N N . ARG E 3 323 ? 8.920 6.902 -13.144 1.00 10.91 323 ARG A N 1
ATOM 3225 C CA . ARG E 3 323 ? 9.734 7.569 -12.127 1.00 10.59 323 ARG A CA 1
ATOM 3226 C C . ARG E 3 323 ? 11.119 7.811 -12.697 1.00 11.20 323 ARG A C 1
ATOM 3227 O O . ARG E 3 323 ? 11.752 6.868 -13.182 1.00 10.69 323 ARG A O 1
ATOM 3235 N N . ASP E 3 324 ? 11.598 9.049 -12.603 1.00 12.16 324 ASP A N 1
ATOM 3236 C CA . ASP E 3 324 ? 12.908 9.400 -13.169 1.00 13.57 324 ASP A CA 1
ATOM 3237 C C . ASP E 3 324 ? 14.032 8.488 -12.680 1.00 12.79 324 ASP A C 1
ATOM 3238 O O . ASP E 3 324 ? 14.942 8.169 -13.442 1.00 12.84 324 ASP A O 1
ATOM 3243 N N . PHE E 3 325 ? 13.932 8.021 -11.434 1.00 12.17 325 PHE A N 1
ATOM 3244 C CA . PHE E 3 325 ? 15.005 7.222 -10.832 1.00 12.02 325 PHE A CA 1
ATOM 3245 C C . PHE E 3 325 ? 15.118 5.781 -11.343 1.00 11.36 325 PHE A C 1
ATOM 3246 O O . PHE E 3 325 ? 16.058 5.063 -11.006 1.00 13.13 325 PHE A O 1
ATOM 3254 N N . TYR E 3 326 ? 14.152 5.335 -12.158 1.00 10.60 326 TYR A N 1
ATOM 3255 C CA . TYR E 3 326 ? 14.229 4.002 -12.739 1.00 10.27 326 TYR A CA 1
ATOM 3256 C C . TYR E 3 326 ? 15.342 3.933 -13.781 1.00 10.28 326 TYR A C 1
ATOM 3257 O O . TYR E 3 326 ? 15.694 2.850 -14.229 1.00 11.47 326 TYR A O 1
ATOM 3266 N N . ALA E 3 327 ? 15.855 5.100 -14.176 1.00 11.24 327 ALA A N 1
ATOM 3267 C CA . ALA E 3 327 ? 16.961 5.164 -15.138 1.00 11.85 327 ALA A CA 1
ATOM 3268 C C . ALA E 3 327 ? 18.319 4.900 -14.495 1.00 12.62 327 ALA A C 1
ATOM 3269 O O . ALA E 3 327 ? 19.296 4.649 -15.210 1.00 13.29 327 ALA A O 1
ATOM 3271 N N . THR E 3 328 ? 18.382 4.950 -13.163 1.00 11.83 328 THR A N 1
ATOM 3272 C CA . THR E 3 328 ? 19.650 5.002 -12.433 1.00 12.48 328 THR A CA 1
ATOM 3273 C C . THR E 3 328 ? 19.808 3.762 -11.550 1.00 10.98 328 THR A C 1
ATOM 3274 O O . THR E 3 328 ? 18.914 3.480 -10.776 1.00 10.56 328 THR A O 1
ATOM 3278 N N . PRO E 3 329 ? 20.938 3.024 -11.649 1.00 10.11 329 PRO A N 1
ATOM 3279 C CA . PRO E 3 329 ? 21.131 1.884 -10.727 1.00 9.16 329 PRO A CA 1
ATOM 3280 C C . PRO E 3 329 ? 21.065 2.383 -9.287 1.00 8.46 329 PRO A C 1
ATOM 3281 O O . PRO E 3 329 ? 21.576 3.460 -8.983 1.00 8.73 329 PRO A O 1
ATOM 3285 N N . HIS E 3 330 ? 20.399 1.643 -8.407 1.00 7.99 330 HIS A N 1
ATOM 3286 C CA . HIS E 3 330 ? 20.179 2.160 -7.068 1.00 7.46 330 HIS A CA 1
ATOM 3287 C C . HIS E 3 330 ? 19.728 1.040 -6.149 1.00 7.05 330 HIS A C 1
ATOM 3288 O O . HIS E 3 330 ? 19.363 -0.060 -6.601 1.00 6.74 330 HIS A O 1
ATOM 3295 N N . LEU E 3 331 ? 19.729 1.355 -4.859 1.00 6.32 331 LEU A N 1
ATOM 3296 C CA . LEU E 3 331 ? 19.386 0.401 -3.809 1.00 6.94 331 LEU A CA 1
ATOM 3297 C C . LEU E 3 331 ? 17.865 0.258 -3.680 1.00 6.28 331 LEU A C 1
ATOM 3298 O O . LEU E 3 331 ? 17.133 1.253 -3.661 1.00 6.39 331 LEU A O 1
ATOM 3303 N N . VAL E 3 332 ? 17.424 -0.998 -3.586 1.00 6.13 332 VAL A N 1
ATOM 3304 C CA . VAL E 3 332 ? 16.008 -1.345 -3.440 1.00 5.85 332 VAL A CA 1
ATOM 3305 C C . VAL E 3 332 ? 15.857 -2.115 -2.121 1.00 5.43 332 VAL A C 1
ATOM 3306 O O . VAL E 3 332 ? 16.666 -3.009 -1.827 1.00 6.28 332 VAL A O 1
ATOM 3310 N N . VAL E 3 333 ? 14.850 -1.758 -1.327 1.00 4.99 333 VAL A N 1
ATOM 3311 C CA . VAL E 3 333 ? 14.592 -2.452 -0.061 1.00 4.88 333 VAL A CA 1
ATOM 3312 C C . VAL E 3 333 ? 13.120 -2.889 -0.020 1.00 4.79 333 VAL A C 1
ATOM 3313 O O . VAL E 3 333 ? 12.232 -2.104 -0.376 1.00 4.33 333 VAL A O 1
ATOM 3317 N N . ALA E 3 334 ? 12.888 -4.118 0.434 1.00 4.11 334 ALA A N 1
ATOM 3318 C CA . ALA E 3 334 ? 11.533 -4.692 0.444 1.00 4.37 334 ALA A CA 1
ATOM 3319 C C . ALA E 3 334 ? 10.583 -4.024 1.433 1.00 4.29 334 ALA A C 1
ATOM 3320 O O . ALA E 3 334 ? 10.980 -3.586 2.533 1.00 5.20 334 ALA A O 1
ATOM 3322 N N . HIS E 3 335 ? 9.311 -3.977 1.044 1.00 4.25 335 HIS A N 1
ATOM 3323 C CA . HIS E 3 335 ? 8.250 -3.443 1.919 1.00 4.51 335 HIS A CA 1
ATOM 3324 C C . HIS E 3 335 ? 7.320 -4.519 2.456 1.00 4.87 335 HIS A C 1
ATOM 3325 O O . HIS E 3 335 ? 6.753 -4.343 3.545 1.00 4.70 335 HIS A O 1
ATOM 3332 N N . THR E 3 336 ? 7.138 -5.620 1.714 1.00 5.20 336 THR A N 1
ATOM 3333 C CA . THR E 3 336 ? 6.112 -6.617 2.091 1.00 5.81 336 THR A CA 1
ATOM 3334 C C . THR E 3 336 ? 6.692 -8.024 2.140 1.00 6.14 336 THR A C 1
ATOM 3335 O O . THR E 3 336 ? 6.208 -8.952 1.477 1.00 6.41 336 THR A O 1
ATOM 3339 N N . LYS E 3 337 ? 7.752 -8.156 2.936 1.00 6.10 337 LYS A N 1
ATOM 3340 C CA . LYS E 3 337 ? 8.296 -9.466 3.293 1.00 6.57 337 LYS A CA 1
ATOM 3341 C C . LYS E 3 337 ? 8.207 -9.697 4.800 1.00 7.56 337 LYS A C 1
ATOM 3342 O O . LYS E 3 337 ? 8.900 -10.555 5.357 1.00 8.86 337 LYS A O 1
ATOM 3348 N N . GLY E 3 338 ? 7.339 -8.937 5.461 1.00 7.08 338 GLY A N 1
ATOM 3349 C CA . GLY E 3 338 ? 7.245 -8.983 6.906 1.00 7.64 338 GLY A CA 1
ATOM 3350 C C . GLY E 3 338 ? 8.238 -8.018 7.526 1.00 8.30 338 GLY A C 1
ATOM 3351 O O . GLY E 3 338 ? 8.853 -7.188 6.840 1.00 8.47 338 GLY A O 1
ATOM 3352 N N . THR E 3 339 ? 8.428 -8.127 8.828 1.00 8.87 339 THR A N 1
ATOM 3353 C CA . THR E 3 339 ? 9.271 -7.164 9.504 1.00 9.76 339 THR A CA 1
ATOM 3354 C C . THR E 3 339 ? 10.714 -7.704 9.459 1.00 10.12 339 THR A C 1
ATOM 3355 O O . THR E 3 339 ? 11.225 -8.352 10.378 1.00 10.92 339 THR A O 1
ATOM 3359 N N . ARG E 3 340 ? 11.341 -7.453 8.316 1.00 9.09 340 ARG A N 1
ATOM 3360 C CA . ARG E 3 340 ? 12.691 -7.906 8.004 1.00 9.03 340 ARG A CA 1
ATOM 3361 C C . ARG E 3 340 ? 13.298 -6.881 7.059 1.00 7.86 340 ARG A C 1
ATOM 3362 O O . ARG E 3 340 ? 12.585 -6.033 6.526 1.00 7.54 340 ARG A O 1
ATOM 3370 N N . VAL E 3 341 ? 14.613 -6.930 6.875 1.00 7.20 341 VAL A N 1
ATOM 3371 C CA . VAL E 3 341 ? 15.265 -6.009 5.946 1.00 6.83 341 VAL A CA 1
ATOM 3372 C C . VAL E 3 341 ? 15.853 -6.825 4.805 1.00 7.32 341 VAL A C 1
ATOM 3373 O O . VAL E 3 341 ? 16.796 -7.583 5.011 1.00 7.39 341 VAL A O 1
ATOM 3377 N N . VAL E 3 342 ? 15.264 -6.684 3.615 1.00 6.71 342 VAL A N 1
ATOM 3378 C CA . VAL E 3 342 ? 15.709 -7.410 2.428 1.00 6.62 342 VAL A CA 1
ATOM 3379 C C . VAL E 3 342 ? 16.102 -6.375 1.379 1.00 7.02 342 VAL A C 1
ATOM 3380 O O . VAL E 3 342 ? 15.285 -5.551 0.994 1.00 7.57 342 VAL A O 1
ATOM 3384 N N . ALA E 3 343 ? 17.367 -6.398 0.956 1.00 7.20 343 ALA A N 1
ATOM 3385 C CA . ALA E 3 343 ? 17.912 -5.330 0.103 1.00 7.14 343 ALA A CA 1
ATOM 3386 C C . ALA E 3 343 ? 18.706 -5.919 -1.058 1.00 7.35 343 ALA A C 1
ATOM 3387 O O . ALA E 3 343 ? 19.281 -6.995 -0.939 1.00 7.62 343 ALA A O 1
ATOM 3389 N N . ALA E 3 344 ? 18.702 -5.203 -2.182 1.00 7.36 344 ALA A N 1
ATOM 3390 C CA . ALA E 3 344 ? 19.553 -5.535 -3.317 1.00 7.38 344 ALA A CA 1
ATOM 3391 C C . ALA E 3 344 ? 19.869 -4.266 -4.103 1.00 8.00 344 ALA A C 1
ATOM 3392 O O . ALA E 3 344 ? 19.112 -3.305 -4.086 1.00 8.57 344 ALA A O 1
ATOM 3394 N N . TRP E 3 345 ? 21.007 -4.286 -4.785 1.00 7.60 345 TRP A N 1
ATOM 3395 C CA . TRP E 3 345 ? 21.372 -3.208 -5.696 1.00 8.61 345 TRP A CA 1
ATOM 3396 C C . TRP E 3 345 ? 20.778 -3.553 -7.058 1.00 8.56 345 TRP A C 1
ATOM 3397 O O . TRP E 3 345 ? 21.066 -4.613 -7.619 1.00 9.02 345 TRP A O 1
ATOM 3408 N N . ASP E 3 346 ? 19.930 -2.680 -7.587 1.00 8.44 346 ASP A N 1
ATOM 3409 C CA . ASP E 3 346 ? 19.420 -2.896 -8.935 1.00 8.53 346 ASP A CA 1
ATOM 3410 C C . ASP E 3 346 ? 20.431 -2.324 -9.916 1.00 8.83 346 ASP A C 1
ATOM 3411 O O . ASP E 3 346 ? 20.403 -1.134 -10.224 1.00 7.84 346 ASP A O 1
ATOM 3416 N N . GLU E 3 347 ? 21.335 -3.182 -10.376 1.00 10.03 347 GLU A N 1
ATOM 3417 C CA . GLU E 3 347 ? 22.430 -2.756 -11.246 1.00 11.95 347 GLU A CA 1
ATOM 3418 C C . GLU E 3 347 ? 21.937 -2.342 -12.632 1.00 10.73 347 GLU A C 1
ATOM 3419 O O . GLU E 3 347 ? 22.515 -1.456 -13.268 1.00 11.52 347 GLU A O 1
ATOM 3425 N N . ARG E 3 348 ? 20.851 -2.963 -13.079 1.00 9.63 348 ARG A N 1
ATOM 3426 C CA . ARG E 3 348 ? 20.374 -2.778 -14.450 1.00 9.43 348 ARG A CA 1
ATOM 3427 C C . ARG E 3 348 ? 19.496 -1.549 -14.586 1.00 10.12 348 ARG A C 1
ATOM 3428 O O . ARG E 3 348 ? 19.465 -0.922 -15.649 1.00 11.10 348 ARG A O 1
ATOM 3436 N N . ALA E 3 349 ? 18.808 -1.210 -13.496 1.00 9.38 349 ALA A N 1
ATOM 3437 C CA . ALA E 3 349 ? 17.848 -0.096 -13.419 1.00 9.51 349 ALA A CA 1
ATOM 3438 C C . ALA E 3 349 ? 16.579 -0.428 -14.218 1.00 8.94 349 ALA A C 1
ATOM 3439 O O . ALA E 3 349 ? 16.374 0.033 -15.351 1.00 9.73 349 ALA A O 1
ATOM 3441 N N . TYR E 3 350 ? 15.745 -1.266 -13.601 1.00 7.76 350 TYR A N 1
ATOM 3442 C CA . TYR E 3 350 ? 14.491 -1.732 -14.200 1.00 6.84 350 TYR A CA 1
ATOM 3443 C C . TYR E 3 350 ? 13.265 -0.973 -13.698 1.00 6.38 350 TYR A C 1
ATOM 3444 O O . TYR E 3 350 ? 13.324 -0.268 -12.681 1.00 6.65 350 TYR A O 1
ATOM 3453 N N . PRO E 3 351 ? 12.133 -1.134 -14.398 1.00 5.71 351 PRO A N 1
ATOM 3454 C CA . PRO E 3 351 ? 10.867 -0.652 -13.837 1.00 5.18 351 PRO A CA 1
ATOM 3455 C C . PRO E 3 351 ? 10.432 -1.567 -12.699 1.00 4.62 351 PRO A C 1
ATOM 3456 O O . PRO E 3 351 ? 10.494 -2.798 -12.842 1.00 5.00 351 PRO A O 1
ATOM 3460 N N . TRP E 3 352 ? 10.030 -0.953 -11.587 1.00 4.52 352 TRP A N 1
ATOM 3461 C CA . TRP E 3 352 ? 9.457 -1.657 -10.427 1.00 4.52 352 TRP A CA 1
ATOM 3462 C C . TRP E 3 352 ? 8.037 -1.189 -10.141 1.00 3.93 352 TRP A C 1
ATOM 3463 O O . TRP E 3 352 ? 7.745 0.014 -10.206 1.00 5.58 352 TRP A O 1
ATOM 3474 N N . ARG E 3 353 ? 7.186 -2.142 -9.769 1.00 4.63 353 ARG A N 1
ATOM 3475 C CA . ARG E 3 353 ? 5.806 -1.887 -9.342 1.00 4.70 353 ARG A CA 1
ATOM 3476 C C . ARG E 3 353 ? 5.707 -1.826 -7.818 1.00 4.80 353 ARG A C 1
ATOM 3477 O O . ARG E 3 353 ? 4.672 -1.456 -7.274 1.00 5.11 353 ARG A O 1
ATOM 3485 N N . GLU E 3 354 ? 6.779 -2.213 -7.121 1.00 5.09 354 GLU A N 1
ATOM 3486 C CA . GLU E 3 354 ? 6.758 -2.296 -5.667 1.00 4.24 354 GLU A CA 1
ATOM 3487 C C . GLU E 3 354 ? 8.111 -1.903 -5.091 1.00 3.60 354 GLU A C 1
ATOM 3488 O O . GLU E 3 354 ? 9.095 -1.734 -5.846 1.00 4.00 354 GLU A O 1
ATOM 3494 N N . GLU E 3 355 ? 8.131 -1.761 -3.764 1.00 3.59 355 GLU A N 1
ATOM 3495 C CA . GLU E 3 355 ? 9.340 -1.628 -2.927 1.00 3.86 355 GLU A CA 1
ATOM 3496 C C . GLU E 3 355 ? 9.837 -0.199 -2.771 1.00 4.39 355 GLU A C 1
ATOM 3497 O O . GLU E 3 355 ? 9.388 0.716 -3.475 1.00 4.76 355 GLU A O 1
ATOM 3503 N N . PHE E 3 356 ? 10.744 -0.020 -1.818 1.00 4.24 356 PHE A N 1
ATOM 3504 C CA . PHE E 3 356 ? 11.410 1.258 -1.591 1.00 4.47 356 PHE A CA 1
ATOM 3505 C C . PHE E 3 356 ? 12.611 1.414 -2.502 1.00 4.74 356 PHE A C 1
ATOM 3506 O O . PHE E 3 356 ? 13.338 0.451 -2.769 1.00 4.91 356 PHE A O 1
ATOM 3514 N N . HIS E 3 357 ? 12.822 2.642 -2.965 1.00 4.74 357 HIS A N 1
ATOM 3515 C CA . HIS E 3 357 ? 13.905 2.943 -3.896 1.00 5.47 357 HIS A CA 1
ATOM 3516 C C . HIS E 3 357 ? 14.691 4.077 -3.290 1.00 6.08 357 HIS A C 1
ATOM 3517 O O . HIS E 3 357 ? 14.148 5.152 -3.052 1.00 6.70 357 HIS A O 1
ATOM 3524 N N . LEU E 3 358 ? 15.953 3.781 -2.983 1.00 7.70 358 LEU A N 1
ATOM 3525 C CA . LEU E 3 358 ? 16.791 4.665 -2.174 1.00 9.01 358 LEU A CA 1
ATOM 3526 C C . LEU E 3 358 ? 17.816 5.343 -3.057 1.00 9.53 358 LEU A C 1
ATOM 3527 O O . LEU E 3 358 ? 18.565 4.666 -3.756 1.00 9.66 358 LEU A O 1
ATOM 3532 N N . LEU E 3 359 ? 17.821 6.675 -3.019 1.00 10.56 359 LEU A N 1
ATOM 3533 C CA . LEU E 3 359 ? 18.694 7.487 -3.882 1.00 12.58 359 LEU A CA 1
ATOM 3534 C C . LEU E 3 359 ? 19.627 8.291 -2.970 1.00 12.68 359 LEU A C 1
ATOM 3535 O O . LEU E 3 359 ? 19.143 9.030 -2.112 1.00 12.72 359 LEU A O 1
ATOM 3540 N N . PRO E 3 360 ? 20.961 8.131 -3.135 1.00 14.31 360 PRO A N 1
ATOM 3541 C CA . PRO E 3 360 ? 21.896 8.822 -2.239 1.00 15.43 360 PRO A CA 1
ATOM 3542 C C . PRO E 3 360 ? 21.715 10.333 -2.302 1.00 16.64 360 PRO A C 1
ATOM 3543 O O . PRO E 3 360 ? 21.509 10.900 -3.386 1.00 16.78 360 PRO A O 1
ATOM 3547 N N . LYS E 3 361 ? 21.737 10.965 -1.132 1.00 17.84 361 LYS A N 1
ATOM 3548 C CA . LYS E 3 361 ? 21.703 12.417 -1.018 1.00 19.67 361 LYS A CA 1
ATOM 3549 C C . LYS E 3 361 ? 23.049 13.021 -1.435 1.00 21.26 361 LYS A C 1
ATOM 3550 O O . LYS E 3 361 ? 24.036 12.308 -1.571 1.00 20.83 361 LYS A O 1
ATOM 3556 N N . GLU E 3 362 ? 23.070 14.335 -1.646 1.00 23.62 362 GLU A N 1
ATOM 3557 C CA . GLU E 3 362 ? 24.301 15.063 -2.000 1.00 25.58 362 GLU A CA 1
ATOM 3558 C C . GLU E 3 362 ? 25.448 14.818 -1.021 1.00 26.11 362 GLU A C 1
ATOM 3559 O O . GLU E 3 362 ? 25.275 14.926 0.199 1.00 26.42 362 GLU A O 1
ATOM 3565 N N . GLY E 3 363 ? 26.611 14.469 -1.572 1.00 26.62 363 GLY A N 1
ATOM 3566 C CA . GLY E 3 363 ? 27.829 14.255 -0.789 1.00 26.98 363 GLY A CA 1
ATOM 3567 C C . GLY E 3 363 ? 27.966 12.887 -0.152 1.00 27.18 363 GLY A C 1
ATOM 3568 O O . GLY E 3 363 ? 28.970 12.596 0.511 1.00 27.46 363 GLY A O 1
ATOM 3569 N N . VAL E 3 364 ? 26.960 12.036 -0.341 1.00 26.92 364 VAL A N 1
ATOM 3570 C CA . VAL E 3 364 ? 26.994 10.711 0.246 1.00 26.92 364 VAL A CA 1
ATOM 3571 C C . VAL E 3 364 ? 27.858 9.788 -0.609 1.00 26.94 364 VAL A C 1
ATOM 3572 O O . VAL E 3 364 ? 27.644 9.664 -1.818 1.00 27.66 364 VAL A O 1
ATOM 3576 N N . ARG E 3 365 ? 28.848 9.171 0.031 1.00 27.23 365 ARG A N 1
ATOM 3577 C CA . ARG E 3 365 ? 29.661 8.138 -0.592 1.00 27.34 365 ARG A CA 1
ATOM 3578 C C . ARG E 3 365 ? 29.185 6.794 -0.059 1.00 26.62 365 ARG A C 1
ATOM 3579 O O . ARG E 3 365 ? 28.950 6.644 1.144 1.00 26.60 365 ARG A O 1
ATOM 3587 N N . LEU E 3 366 ? 29.022 5.817 -0.942 1.00 25.85 366 LEU A N 1
ATOM 3588 C CA . LEU E 3 366 ? 28.649 4.481 -0.492 1.00 25.06 366 LEU A CA 1
ATOM 3589 C C . LEU E 3 366 ? 29.459 3.354 -1.117 1.00 24.34 366 LEU A C 1
ATOM 3590 O O . LEU E 3 366 ? 30.082 3.515 -2.168 1.00 24.26 366 LEU A O 1
ATOM 3595 N N . ASP E 3 367 ? 29.459 2.226 -0.416 1.00 22.91 367 ASP A N 1
ATOM 3596 C CA . ASP E 3 367 ? 29.973 0.961 -0.894 1.00 21.89 367 ASP A CA 1
ATOM 3597 C C . ASP E 3 367 ? 28.726 0.097 -1.060 1.00 20.80 367 ASP A C 1
ATOM 3598 O O . ASP E 3 367 ? 28.295 -0.546 -0.096 1.00 20.71 367 ASP A O 1
ATOM 3603 N N . PRO E 3 368 ? 28.111 0.110 -2.264 1.00 19.51 368 PRO A N 1
ATOM 3604 C CA . PRO E 3 368 ? 26.851 -0.622 -2.454 1.00 18.75 368 PRO A CA 1
ATOM 3605 C C . PRO E 3 368 ? 26.905 -2.064 -1.954 1.00 17.93 368 PRO A C 1
ATOM 3606 O O . PRO E 3 368 ? 26.032 -2.479 -1.189 1.00 17.33 368 PRO A O 1
ATOM 3610 N N . SER E 3 369 ? 27.935 -2.803 -2.364 1.00 17.47 369 SER A N 1
ATOM 3611 C CA . SER E 3 369 ? 28.085 -4.206 -2.011 1.00 17.84 369 SER A CA 1
ATOM 3612 C C . SER E 3 369 ? 28.072 -4.437 -0.498 1.00 17.02 369 SER A C 1
ATOM 3613 O O . SER E 3 369 ? 27.349 -5.307 -0.003 1.00 16.65 369 SER A O 1
ATOM 3616 N N . SER E 3 370 ? 28.872 -3.654 0.223 1.00 16.33 370 SER A N 1
ATOM 3617 C CA . SER E 3 370 ? 28.998 -3.798 1.672 1.00 16.18 370 SER A CA 1
ATOM 3618 C C . SER E 3 370 ? 27.737 -3.353 2.407 1.00 15.18 370 SER A C 1
ATOM 3619 O O . SER E 3 370 ? 27.309 -4.003 3.369 1.00 14.75 370 SER A O 1
ATOM 3622 N N . LEU E 3 371 ? 27.158 -2.252 1.943 1.00 14.25 371 LEU A N 1
ATOM 3623 C CA . LEU E 3 371 ? 25.896 -1.755 2.490 1.00 12.93 371 LEU A CA 1
ATOM 3624 C C . LEU E 3 371 ? 24.762 -2.783 2.358 1.00 12.11 371 LEU A C 1
ATOM 3625 O O . LEU E 3 371 ? 24.017 -3.029 3.314 1.00 11.58 371 LEU A O 1
ATOM 3630 N N . VAL E 3 372 ? 24.643 -3.388 1.176 1.00 11.57 372 VAL A N 1
ATOM 3631 C CA . VAL E 3 372 ? 23.636 -4.428 0.932 1.00 10.52 372 VAL A CA 1
ATOM 3632 C C . VAL E 3 372 ? 23.876 -5.618 1.860 1.00 11.06 372 VAL A C 1
ATOM 3633 O O . VAL E 3 372 ? 22.938 -6.128 2.477 1.00 10.48 372 VAL A O 1
ATOM 3637 N N . GLN E 3 373 ? 25.134 -6.034 1.993 1.00 11.16 373 GLN A N 1
ATOM 3638 C CA . GLN E 3 373 ? 25.474 -7.093 2.939 1.00 12.00 373 GLN A CA 1
ATOM 3639 C C . GLN E 3 373 ? 25.032 -6.753 4.374 1.00 11.21 373 GLN A C 1
ATOM 3640 O O . GLN E 3 373 ? 24.460 -7.603 5.059 1.00 11.26 373 GLN A O 1
ATOM 3646 N N . TRP E 3 374 ? 25.288 -5.521 4.801 1.00 10.55 374 TRP A N 1
ATOM 3647 C CA . TRP E 3 374 ? 24.920 -5.068 6.142 1.00 10.32 374 TRP A CA 1
ATOM 3648 C C . TRP E 3 374 ? 23.400 -5.098 6.329 1.00 10.23 374 TRP A C 1
ATOM 3649 O O . TRP E 3 374 ? 22.886 -5.586 7.336 1.00 10.13 374 TRP A O 1
ATOM 3660 N N . LEU E 3 375 ? 22.689 -4.575 5.344 1.00 9.72 375 LEU A N 1
ATOM 3661 C CA . LEU E 3 375 ? 21.221 -4.512 5.439 1.00 9.54 375 LEU A CA 1
ATOM 3662 C C . LEU E 3 375 ? 20.577 -5.894 5.542 1.00 9.68 375 LEU A C 1
ATOM 3663 O O . LEU E 3 375 ? 19.575 -6.071 6.253 1.00 9.84 375 LEU A O 1
ATOM 3668 N N . ASN E 3 376 ? 21.170 -6.866 4.850 1.00 9.41 376 ASN A N 1
ATOM 3669 C CA . ASN E 3 376 ? 20.687 -8.234 4.825 1.00 10.20 376 ASN A CA 1
ATOM 3670 C C . ASN E 3 376 ? 21.208 -9.090 5.989 1.00 10.15 376 ASN A C 1
ATOM 3671 O O . ASN E 3 376 ? 20.838 -10.264 6.106 1.00 10.94 376 ASN A O 1
ATOM 3676 N N . SER E 3 377 ? 22.055 -8.493 6.825 1.00 10.40 377 SER A N 1
ATOM 3677 C CA . SER E 3 377 ? 22.772 -9.254 7.856 1.00 11.05 377 SER A CA 1
ATOM 3678 C C . SER E 3 377 ? 21.837 -9.728 8.944 1.00 11.88 377 SER A C 1
ATOM 3679 O O . SER E 3 377 ? 20.786 -9.125 9.189 1.00 11.89 377 SER A O 1
ATOM 3682 N N . GLU E 3 378 ? 22.257 -10.779 9.639 1.00 12.91 378 GLU A N 1
ATOM 3683 C CA . GLU E 3 378 ? 21.465 -11.326 10.738 1.00 14.74 378 GLU A CA 1
ATOM 3684 C C . GLU E 3 378 ? 21.256 -10.315 11.854 1.00 13.72 378 GLU A C 1
ATOM 3685 O O . GLU E 3 378 ? 20.156 -10.242 12.425 1.00 13.82 378 GLU A O 1
ATOM 3691 N N . ALA E 3 379 ? 22.289 -9.527 12.147 1.00 12.87 379 ALA A N 1
ATOM 3692 C CA . ALA E 3 379 ? 22.204 -8.469 13.148 1.00 12.42 379 ALA A CA 1
ATOM 3693 C C . ALA E 3 379 ? 21.067 -7.505 12.818 1.00 11.83 379 ALA A C 1
ATOM 3694 O O . ALA E 3 379 ? 20.298 -7.104 13.708 1.00 12.05 379 ALA A O 1
ATOM 3696 N N . MET E 3 380 ? 20.946 -7.151 11.538 1.00 10.54 380 MET A N 1
ATOM 3697 C CA . MET E 3 380 ? 19.894 -6.222 11.125 1.00 9.98 380 MET A CA 1
ATOM 3698 C C . MET E 3 380 ? 18.501 -6.847 11.228 1.00 9.41 380 MET A C 1
ATOM 3699 O O . MET E 3 380 ? 17.540 -6.164 11.586 1.00 9.12 380 MET A O 1
ATOM 3704 N N . GLN E 3 381 ? 18.380 -8.133 10.907 1.00 9.49 381 GLN A N 1
ATOM 3705 C CA . GLN E 3 381 ? 17.073 -8.800 11.015 1.00 9.69 381 GLN A CA 1
ATOM 3706 C C . GLN E 3 381 ? 16.649 -8.864 12.475 1.00 10.02 381 GLN A C 1
ATOM 3707 O O . GLN E 3 381 ? 15.485 -8.609 12.800 1.00 9.98 381 GLN A O 1
ATOM 3713 N N . LYS E 3 382 ? 17.594 -9.196 13.360 1.00 10.29 382 LYS A N 1
ATOM 3714 C CA . LYS E 3 382 ? 17.277 -9.239 14.793 1.00 10.63 382 LYS A CA 1
ATOM 3715 C C . LYS E 3 382 ? 16.851 -7.859 15.304 1.00 9.51 382 LYS A C 1
ATOM 3716 O O . LYS E 3 382 ? 15.913 -7.733 16.093 1.00 9.34 382 LYS A O 1
ATOM 3722 N N . HIS E 3 383 ? 17.530 -6.822 14.828 1.00 8.43 383 HIS A N 1
ATOM 3723 C CA . HIS E 3 383 ? 17.284 -5.456 15.255 1.00 7.93 383 HIS A CA 1
ATOM 3724 C C . HIS E 3 383 ? 15.822 -5.066 14.997 1.00 7.57 383 HIS A C 1
ATOM 3725 O O . HIS E 3 383 ? 15.117 -4.623 15.920 1.00 7.19 383 HIS A O 1
ATOM 3732 N N . VAL E 3 384 ? 15.353 -5.252 13.761 1.00 7.03 384 VAL A N 1
ATOM 3733 C CA . VAL E 3 384 ? 13.984 -4.837 13.435 1.00 6.95 384 VAL A CA 1
ATOM 3734 C C . VAL E 3 384 ? 12.933 -5.752 14.073 1.00 6.90 384 VAL A C 1
ATOM 3735 O O . VAL E 3 384 ? 11.857 -5.283 14.434 1.00 7.21 384 VAL A O 1
ATOM 3739 N N . ARG E 3 385 ? 13.244 -7.046 14.196 1.00 7.75 385 ARG A N 1
ATOM 3740 C CA . ARG E 3 385 ? 12.354 -7.988 14.899 1.00 8.33 385 ARG A CA 1
ATOM 3741 C C . ARG E 3 385 ? 12.187 -7.611 16.361 1.00 7.72 385 ARG A C 1
ATOM 3742 O O . ARG E 3 385 ? 11.077 -7.691 16.907 1.00 7.20 385 ARG A O 1
ATOM 3750 N N . THR E 3 386 ? 13.283 -7.217 17.009 1.00 6.85 386 THR A N 1
ATOM 3751 C CA . THR E 3 386 ? 13.189 -6.763 18.398 1.00 6.96 386 THR A CA 1
ATOM 3752 C C . THR E 3 386 ? 12.304 -5.535 18.507 1.00 6.45 386 THR A C 1
ATOM 3753 O O . THR E 3 386 ? 11.386 -5.489 19.311 1.00 6.31 386 THR A O 1
ATOM 3757 N N . LEU E 3 387 ? 12.571 -4.536 17.673 1.00 6.08 387 LEU A N 1
ATOM 3758 C CA . LEU E 3 387 ? 11.893 -3.257 17.816 1.00 5.88 387 LEU A CA 1
ATOM 3759 C C . LEU E 3 387 ? 10.408 -3.300 17.462 1.00 5.70 387 LEU A C 1
ATOM 3760 O O . LEU E 3 387 ? 9.595 -2.690 18.161 1.00 6.38 387 LEU A O 1
ATOM 3765 N N . TYR E 3 388 ? 10.073 -4.011 16.386 1.00 5.82 388 TYR A N 1
ATOM 3766 C CA . TYR E 3 388 ? 8.743 -3.886 15.771 1.00 5.45 388 TYR A CA 1
ATOM 3767 C C . TYR E 3 388 ? 7.962 -5.190 15.754 1.00 5.56 388 TYR A C 1
ATOM 3768 O O . TYR E 3 388 ? 6.807 -5.216 15.308 1.00 5.70 388 TYR A O 1
ATOM 3777 N N . ARG E 3 389 ? 8.587 -6.255 16.263 1.00 5.86 389 ARG A N 1
ATOM 3778 C CA . ARG E 3 389 ? 7.959 -7.578 16.346 1.00 5.65 389 ARG A CA 1
ATOM 3779 C C . ARG E 3 389 ? 7.171 -7.879 15.061 1.00 5.67 389 ARG A C 1
ATOM 3780 O O . ARG E 3 389 ? 7.756 -7.823 13.956 1.00 6.23 389 ARG A O 1
ATOM 3788 N N . ASP E 3 390 ? 5.875 -8.151 15.204 1.00 5.15 390 ASP A N 1
ATOM 3789 C CA . ASP E 3 390 ? 4.998 -8.526 14.088 1.00 5.26 390 ASP A CA 1
ATOM 3790 C C . ASP E 3 390 ? 3.779 -7.597 14.014 1.00 5.08 390 ASP A C 1
ATOM 3791 O O . ASP E 3 390 ? 2.709 -7.993 13.546 1.00 5.52 390 ASP A O 1
ATOM 3796 N N . PHE E 3 391 ? 3.957 -6.341 14.446 1.00 4.89 391 PHE A N 1
ATOM 3797 C CA . PHE E 3 391 ? 2.858 -5.376 14.464 1.00 5.20 391 PHE A CA 1
ATOM 3798 C C . PHE E 3 391 ? 2.198 -5.271 13.098 1.00 4.99 391 PHE A C 1
ATOM 3799 O O . PHE E 3 391 ? 0.981 -5.239 12.996 1.00 5.27 391 PHE A O 1
ATOM 3807 N N . VAL E 3 392 ? 3.022 -5.186 12.050 1.00 5.03 392 VAL A N 1
ATOM 3808 C CA . VAL E 3 392 ? 2.526 -5.067 10.678 1.00 4.46 392 VAL A CA 1
ATOM 3809 C C . VAL E 3 392 ? 3.349 -6.007 9.793 1.00 4.13 392 VAL A C 1
ATOM 3810 O O . VAL E 3 392 ? 4.499 -6.301 10.120 1.00 3.77 392 VAL A O 1
ATOM 3814 N N . PRO E 3 393 ? 2.776 -6.479 8.675 1.00 4.47 393 PRO A N 1
ATOM 3815 C CA . PRO E 3 393 ? 3.463 -7.403 7.755 1.00 4.45 393 PRO A CA 1
ATOM 3816 C C . PRO E 3 393 ? 4.434 -6.678 6.798 1.00 4.87 393 PRO A C 1
ATOM 3817 O O . PRO E 3 393 ? 4.505 -7.001 5.621 1.00 5.47 393 PRO A O 1
ATOM 3821 N N . HIS E 3 394 ? 5.174 -5.710 7.331 1.00 4.52 394 HIS A N 1
ATOM 3822 C CA . HIS E 3 394 ? 5.981 -4.823 6.501 1.00 4.86 394 HIS A CA 1
ATOM 3823 C C . HIS E 3 394 ? 7.227 -4.321 7.209 1.00 4.63 394 HIS A C 1
ATOM 3824 O O . HIS E 3 394 ? 7.288 -4.296 8.444 1.00 5.67 394 HIS A O 1
ATOM 3831 N N . LEU E 3 395 ? 8.204 -3.891 6.406 1.00 4.29 395 LEU A N 1
ATOM 3832 C CA . LEU E 3 395 ? 9.162 -2.896 6.856 1.00 3.74 395 LEU A CA 1
ATOM 3833 C C . LEU E 3 395 ? 8.586 -1.575 6.325 1.00 3.97 395 LEU A C 1
ATOM 3834 O O . LEU E 3 395 ? 8.388 -1.432 5.124 1.00 3.82 395 LEU A O 1
ATOM 3839 N N . THR E 3 396 ? 8.242 -0.645 7.211 1.00 3.60 396 THR A N 1
ATOM 3840 C CA . THR E 3 396 ? 7.661 0.622 6.741 1.00 4.76 396 THR A CA 1
ATOM 3841 C C . THR E 3 396 ? 8.766 1.668 6.615 1.00 4.65 396 THR A C 1
ATOM 3842 O O . THR E 3 396 ? 9.895 1.463 7.077 1.00 4.95 396 THR A O 1
ATOM 3846 N N . LEU E 3 397 ? 8.437 2.804 6.014 1.00 5.61 397 LEU A N 1
ATOM 3847 C CA . LEU E 3 397 ? 9.422 3.868 5.845 1.00 5.63 397 LEU A CA 1
ATOM 3848 C C . LEU E 3 397 ? 9.964 4.350 7.183 1.00 5.86 397 LEU A C 1
ATOM 3849 O O . LEU E 3 397 ? 11.168 4.582 7.333 1.00 5.42 397 LEU A O 1
ATOM 3854 N N . ARG E 3 398 ? 9.074 4.487 8.158 1.00 5.32 398 ARG A N 1
ATOM 3855 C CA . ARG E 3 398 ? 9.513 4.974 9.466 1.00 6.13 398 ARG A CA 1
ATOM 3856 C C . ARG E 3 398 ? 10.496 4.029 10.151 1.00 6.26 398 ARG A C 1
ATOM 3857 O O . ARG E 3 398 ? 11.339 4.478 10.953 1.00 7.58 398 ARG A O 1
ATOM 3865 N N . MET E 3 399 ? 10.408 2.731 9.848 1.00 5.64 399 MET A N 1
ATOM 3866 C CA . MET E 3 399 ? 11.396 1.750 10.343 1.00 5.78 399 MET A CA 1
ATOM 3867 C C . MET E 3 399 ? 12.699 1.892 9.548 1.00 5.95 399 MET A C 1
ATOM 3868 O O . MET E 3 399 ? 13.781 1.995 10.132 1.00 7.29 399 MET A O 1
ATOM 3873 N N . LEU E 3 400 ? 12.565 1.912 8.220 1.00 5.65 400 LEU A N 1
ATOM 3874 C CA . LEU E 3 400 ? 13.692 1.902 7.294 1.00 6.28 400 LEU A CA 1
ATOM 3875 C C . LEU E 3 400 ? 14.595 3.120 7.476 1.00 6.59 400 LEU A C 1
ATOM 3876 O O . LEU E 3 400 ? 15.823 2.983 7.456 1.00 6.87 400 LEU A O 1
ATOM 3881 N N . GLU E 3 401 ? 14.004 4.304 7.623 1.00 7.80 401 GLU A N 1
ATOM 3882 C CA . GLU E 3 401 ? 14.817 5.517 7.704 1.00 8.20 401 GLU A CA 1
ATOM 3883 C C . GLU E 3 401 ? 15.690 5.564 8.961 1.00 8.52 401 GLU A C 1
ATOM 3884 O O . GLU E 3 401 ? 16.689 6.281 8.990 1.00 8.48 401 GLU A O 1
ATOM 3890 N N . ARG E 3 402 ? 15.315 4.793 9.982 1.00 8.17 402 ARG A N 1
ATOM 3891 C CA . ARG E 3 402 ? 16.088 4.746 11.226 1.00 9.12 402 ARG A CA 1
ATOM 3892 C C . ARG E 3 402 ? 17.158 3.664 11.286 1.00 9.65 402 ARG A C 1
ATOM 3893 O O . ARG E 3 402 ? 17.869 3.561 12.298 1.00 9.87 402 ARG A O 1
ATOM 3901 N N . LEU E 3 403 ? 17.279 2.840 10.245 1.00 9.52 403 LEU A N 1
ATOM 3902 C CA . LEU E 3 403 ? 18.268 1.760 10.296 1.00 9.70 403 LEU A CA 1
ATOM 3903 C C . LEU E 3 403 ? 19.664 2.382 10.382 1.00 10.84 403 LEU A C 1
ATOM 3904 O O . LEU E 3 403 ? 19.990 3.284 9.618 1.00 10.41 403 LEU A O 1
ATOM 3909 N N . PRO E 3 404 ? 20.489 1.911 11.323 1.00 11.90 404 PRO A N 1
ATOM 3910 C CA . PRO E 3 404 ? 21.802 2.550 11.460 1.00 12.54 404 PRO A CA 1
ATOM 3911 C C . PRO E 3 404 ? 22.810 2.084 10.407 1.00 13.35 404 PRO A C 1
ATOM 3912 O O . PRO E 3 404 ? 22.888 0.889 10.104 1.00 13.70 404 PRO A O 1
ATOM 3916 N N . VAL E 3 405 ? 23.557 3.040 9.858 1.00 14.56 405 VAL A N 1
ATOM 3917 C CA . VAL E 3 405 ? 24.591 2.768 8.861 1.00 16.08 405 VAL A CA 1
ATOM 3918 C C . VAL E 3 405 ? 25.887 3.455 9.306 1.00 17.81 405 VAL A C 1
ATOM 3919 O O . VAL E 3 405 ? 25.953 4.683 9.364 1.00 18.02 405 VAL A O 1
ATOM 3923 N N . ARG E 3 406 ? 26.897 2.664 9.639 1.00 20.21 406 ARG A N 1
ATOM 3924 C CA . ARG E 3 406 ? 28.180 3.256 10.017 1.00 22.41 406 ARG A CA 1
ATOM 3925 C C . ARG E 3 406 ? 28.935 3.766 8.795 1.00 23.83 406 ARG A C 1
ATOM 3926 O O . ARG E 3 406 ? 28.690 3.315 7.664 1.00 24.21 406 ARG A O 1
ATOM 3934 N N . ARG E 3 407 ? 29.849 4.708 9.034 1.00 24.92 407 ARG A N 1
ATOM 3935 C CA . ARG E 3 407 ? 30.461 5.507 7.970 1.00 25.64 407 ARG A CA 1
ATOM 3936 C C . ARG E 3 407 ? 31.267 4.704 6.953 1.00 26.21 407 ARG A C 1
ATOM 3937 O O . ARG E 3 407 ? 31.632 5.232 5.899 1.00 26.37 407 ARG A O 1
ATOM 3945 N N . GLU E 3 408 ? 31.526 3.437 7.272 1.00 26.92 408 GLU A N 1
ATOM 3946 C CA . GLU E 3 408 ? 32.237 2.511 6.384 1.00 27.66 408 GLU A CA 1
ATOM 3947 C C . GLU E 3 408 ? 31.402 1.991 5.203 1.00 28.26 408 GLU A C 1
ATOM 3948 O O . GLU E 3 408 ? 31.957 1.610 4.165 1.00 28.02 408 GLU A O 1
ATOM 3954 N N . TYR E 3 409 ? 30.081 1.937 5.384 1.00 28.37 409 TYR A N 1
ATOM 3955 C CA . TYR E 3 409 ? 29.157 1.523 4.322 1.00 28.91 409 TYR A CA 1
ATOM 3956 C C . TYR E 3 409 ? 28.662 2.730 3.556 1.00 29.88 409 TYR A C 1
ATOM 3957 O O . TYR E 3 409 ? 28.456 2.675 2.342 1.00 29.53 409 TYR A O 1
ATOM 3966 N N . GLY E 3 410 ? 28.453 3.816 4.287 1.00 31.03 410 GLY A N 1
ATOM 3967 C CA . GLY E 3 410 ? 27.879 5.022 3.733 1.00 33.37 410 GLY A CA 1
ATOM 3968 C C . GLY E 3 410 ? 28.225 6.183 4.626 1.00 34.91 410 GLY A C 1
ATOM 3969 O O . GLY E 3 410 ? 28.016 6.136 5.840 1.00 35.14 410 GLY A O 1
ATOM 3970 N N . PHE E 3 411 ? 28.750 7.231 4.015 1.00 36.57 411 PHE A N 1
ATOM 3971 C CA . PHE E 3 411 ? 29.256 8.357 4.766 1.00 38.46 411 PHE A CA 1
ATOM 3972 C C . PHE E 3 411 ? 28.886 9.651 4.070 1.00 39.47 411 PHE A C 1
ATOM 3973 O O . PHE E 3 411 ? 29.036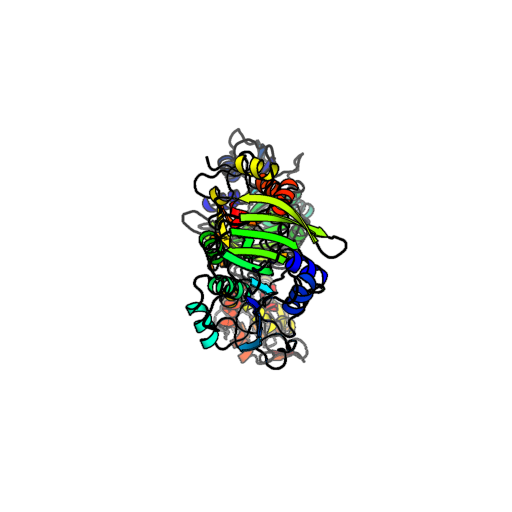 9.788 2.853 1.00 39.82 411 PHE A O 1
ATOM 3981 N N . HIS E 3 412 ? 28.383 10.593 4.860 1.00 41.06 412 HIS A N 1
ATOM 3982 C CA . HIS E 3 412 ? 27.954 11.890 4.363 1.00 42.27 412 HIS A CA 1
ATOM 3983 C C . HIS E 3 412 ? 29.126 12.874 4.382 1.00 43.14 412 HIS A C 1
ATOM 3984 O O . HIS E 3 412 ? 29.833 12.981 5.389 1.00 43.30 412 HIS A O 1
ATOM 3991 N N . THR E 3 413 ? 29.333 13.578 3.268 1.00 44.03 413 THR A N 1
ATOM 3992 C CA . THR E 3 413 ? 30.358 14.627 3.173 1.00 44.89 413 THR A CA 1
ATOM 3993 C C . THR E 3 413 ? 30.121 15.727 4.212 1.00 45.17 413 THR A C 1
ATOM 3994 O O . THR E 3 413 ? 31.027 16.099 4.964 1.00 45.49 413 THR A O 1
ATOM 3998 N N . VAL F 3 21 ? 42.361 12.515 70.721 1.00 16.56 21 VAL D N 1
ATOM 3999 C CA . VAL F 3 21 ? 41.036 12.336 71.390 1.00 16.40 21 VAL D CA 1
ATOM 4000 C C . VAL F 3 21 ? 41.167 12.605 72.891 1.00 16.19 21 VAL D C 1
ATOM 4001 O O . VAL F 3 21 ? 41.864 11.874 73.593 1.00 16.67 21 VAL D O 1
ATOM 4005 N N . GLU F 3 22 ? 40.498 13.657 73.371 1.00 15.08 22 GLU D N 1
ATOM 4006 C CA . GLU F 3 22 ? 40.478 13.979 74.798 1.00 14.17 22 GLU D CA 1
ATOM 4007 C C . GLU F 3 22 ? 39.059 13.918 75.375 1.00 12.93 22 GLU D C 1
ATOM 4008 O O . GLU F 3 22 ? 38.082 13.871 74.634 1.00 13.43 22 GLU D O 1
ATOM 4014 N N . THR F 3 23 ? 38.962 13.920 76.701 1.00 11.35 23 THR D N 1
ATOM 4015 C CA . THR F 3 23 ? 37.678 13.895 77.395 1.00 9.70 23 THR D CA 1
ATOM 4016 C C . THR F 3 23 ? 37.431 15.287 77.992 1.00 9.10 23 THR D C 1
ATOM 4017 O O . THR F 3 23 ? 38.314 15.842 78.645 1.00 9.14 23 THR D O 1
ATOM 4021 N N . PRO F 3 24 ? 36.225 15.849 77.776 1.00 8.70 24 PRO D N 1
ATOM 4022 C CA . PRO F 3 24 ? 35.934 17.162 78.361 1.00 8.85 24 PRO D CA 1
ATOM 4023 C C . PRO F 3 24 ? 36.043 17.129 79.886 1.00 9.12 24 PRO D C 1
ATOM 4024 O O . PRO F 3 24 ? 35.643 16.137 80.516 1.00 7.69 24 PRO D O 1
ATOM 4028 N N . PRO F 3 25 ? 36.612 18.198 80.487 1.00 9.75 25 PRO D N 1
ATOM 4029 C CA . PRO F 3 25 ? 36.839 18.245 81.934 1.00 10.22 25 PRO D CA 1
ATOM 4030 C C . PRO F 3 25 ? 35.564 17.976 82.737 1.00 9.63 25 PRO D C 1
ATOM 4031 O O . PRO F 3 25 ? 35.602 17.340 83.810 1.00 9.55 25 PRO D O 1
ATOM 4035 N N . GLU F 3 26 ? 34.434 18.446 82.212 1.00 9.94 26 GLU D N 1
ATOM 4036 C CA . GLU F 3 26 ? 33.137 18.228 82.847 1.00 9.10 26 GLU D CA 1
ATOM 4037 C C . GLU F 3 26 ? 32.802 16.738 82.977 1.00 8.78 26 GLU D C 1
ATOM 4038 O O . GLU F 3 26 ? 32.268 16.299 83.999 1.00 8.65 26 GLU D O 1
ATOM 4044 N N . VAL F 3 27 ? 33.145 15.957 81.949 1.00 8.33 27 VAL D N 1
ATOM 4045 C CA . VAL F 3 27 ? 32.893 14.523 81.971 1.00 8.25 27 VAL D CA 1
ATOM 4046 C C . VAL F 3 27 ? 33.873 13.834 82.918 1.00 8.06 27 VAL D C 1
ATOM 4047 O O . VAL F 3 27 ? 33.478 12.966 83.705 1.00 7.97 27 VAL D O 1
ATOM 4051 N N . VAL F 3 28 ? 35.143 14.231 82.850 1.00 8.35 28 VAL D N 1
ATOM 4052 C CA . VAL F 3 28 ? 36.146 13.697 83.790 1.00 8.87 28 VAL D CA 1
ATOM 4053 C C . VAL F 3 28 ? 35.700 13.938 85.248 1.00 9.37 28 VAL D C 1
ATOM 4054 O O . VAL F 3 28 ? 35.756 13.017 86.061 1.00 9.42 28 VAL D O 1
ATOM 4058 N N . ASP F 3 29 ? 35.281 15.170 85.569 1.00 9.82 29 ASP D N 1
ATOM 4059 C CA . ASP F 3 29 ? 34.804 15.543 86.922 1.00 10.69 29 ASP D CA 1
ATOM 4060 C C . ASP F 3 29 ? 33.683 14.607 87.380 1.00 9.81 29 ASP D C 1
ATOM 4061 O O . ASP F 3 29 ? 33.707 14.049 88.484 1.00 10.26 29 ASP D O 1
ATOM 4066 N N . PHE F 3 30 ? 32.702 14.417 86.502 1.00 8.63 30 PHE D N 1
ATOM 4067 C CA . PHE F 3 30 ? 31.566 13.581 86.826 1.00 8.34 30 PHE D CA 1
ATOM 4068 C C . PHE F 3 30 ? 32.007 12.140 87.078 1.00 7.96 30 PHE D C 1
ATOM 4069 O O . PHE F 3 30 ? 31.604 11.526 88.049 1.00 7.91 30 PHE D O 1
ATOM 4077 N N . MET F 3 31 ? 32.860 11.609 86.204 1.00 7.65 31 MET D N 1
ATOM 4078 C CA . MET F 3 31 ? 33.342 10.244 86.362 1.00 7.58 31 MET D CA 1
ATOM 4079 C C . MET F 3 31 ? 34.144 10.063 87.647 1.00 7.93 31 MET D C 1
ATOM 4080 O O . MET F 3 31 ? 33.995 9.056 88.347 1.00 7.87 31 MET D O 1
ATOM 4085 N N . VAL F 3 32 ? 34.980 11.045 87.972 1.00 9.76 32 VAL D N 1
ATOM 4086 C CA . VAL F 3 32 ? 35.773 10.977 89.209 1.00 10.40 32 VAL D CA 1
ATOM 4087 C C . VAL F 3 32 ? 34.858 11.013 90.438 1.00 11.07 32 VAL D C 1
ATOM 4088 O O . VAL F 3 32 ? 35.118 10.332 91.429 1.00 10.95 32 VAL D O 1
ATOM 4092 N N . SER F 3 33 ? 33.760 11.760 90.345 1.00 11.19 33 SER D N 1
ATOM 4093 C CA . SER F 3 33 ? 32.776 11.818 91.429 1.00 11.88 33 SER D CA 1
ATOM 4094 C C . SER F 3 33 ? 32.120 10.454 91.689 1.00 12.17 33 SER D C 1
ATOM 4095 O O . SER F 3 33 ? 31.662 10.171 92.804 1.00 13.10 33 SER D O 1
ATOM 4098 N N . LEU F 3 34 ? 32.094 9.599 90.668 1.00 12.02 34 LEU D N 1
ATOM 4099 C CA . LEU F 3 34 ? 31.492 8.275 90.795 1.00 12.46 34 LEU D CA 1
ATOM 4100 C C . LEU F 3 34 ? 32.511 7.228 91.233 1.00 13.27 34 LEU D C 1
ATOM 4101 O O . LEU F 3 34 ? 32.147 6.134 91.674 1.00 13.83 34 LEU D O 1
ATOM 4106 N N . ALA F 3 35 ? 33.786 7.569 91.095 1.00 14.16 35 ALA D N 1
ATOM 4107 C CA . ALA F 3 35 ? 34.868 6.628 91.312 1.00 14.96 35 ALA D CA 1
ATOM 4108 C C . ALA F 3 35 ? 35.264 6.589 92.782 1.00 15.66 35 ALA D C 1
ATOM 4109 O O . ALA F 3 35 ? 35.166 7.589 93.495 1.00 16.05 35 ALA D O 1
ATOM 4111 N N . GLU F 3 36 ? 35.694 5.413 93.223 1.00 16.39 36 GLU D N 1
ATOM 4112 C CA . GLU F 3 36 ? 36.173 5.214 94.583 1.00 16.93 36 GLU D CA 1
ATOM 4113 C C . GLU F 3 36 ? 37.114 4.019 94.596 1.00 16.69 36 GLU D C 1
ATOM 4114 O O . GLU F 3 36 ? 37.033 3.129 93.736 1.00 16.21 36 GLU D O 1
ATOM 4120 N N . ALA F 3 37 ? 38.008 4.023 95.578 1.00 15.89 37 ALA D N 1
ATOM 4121 C CA . ALA F 3 37 ? 38.921 2.926 95.814 1.00 15.99 37 ALA D CA 1
ATOM 4122 C C . ALA F 3 37 ? 39.259 2.915 97.300 1.00 15.76 37 ALA D C 1
ATOM 4123 O O . ALA F 3 37 ? 39.246 3.967 97.941 1.00 15.45 37 ALA D O 1
ATOM 4125 N N . PRO F 3 38 ? 39.546 1.724 97.854 1.00 16.07 38 PRO D N 1
ATOM 4126 C CA . PRO F 3 38 ? 40.032 1.642 99.238 1.00 16.44 38 PRO D CA 1
ATOM 4127 C C . PRO F 3 38 ? 41.384 2.330 99.376 1.00 16.40 38 PRO D C 1
ATOM 4128 O O . PRO F 3 38 ? 42.105 2.474 98.387 1.00 15.82 38 PRO D O 1
ATOM 4132 N N . ARG F 3 39 ? 41.717 2.764 100.592 1.00 16.94 39 ARG D N 1
ATOM 4133 C CA . ARG F 3 39 ? 43.003 3.384 100.848 1.00 17.69 39 ARG D CA 1
ATOM 4134 C C . ARG F 3 39 ? 44.081 2.380 100.495 1.00 16.60 39 ARG D C 1
ATOM 4135 O O . ARG F 3 39 ? 43.968 1.194 100.823 1.00 16.97 39 ARG D O 1
ATOM 4143 N N . GLY F 3 40 ? 45.100 2.852 99.789 1.00 16.07 40 GLY D N 1
ATOM 4144 C CA . GLY F 3 40 ? 46.167 1.985 99.293 1.00 15.77 40 GLY D CA 1
ATOM 4145 C C . GLY F 3 40 ? 45.758 1.218 98.045 1.00 15.10 40 GLY D C 1
ATOM 4146 O O . GLY F 3 40 ? 46.548 0.453 97.494 1.00 16.02 40 GLY D O 1
ATOM 4147 N N . GLY F 3 41 ? 44.532 1.448 97.580 1.00 14.07 41 GLY D N 1
ATOM 4148 C CA . GLY F 3 41 ? 43.989 0.732 96.426 1.00 13.01 41 GLY D CA 1
ATOM 4149 C C . GLY F 3 41 ? 44.763 0.956 95.141 1.00 12.11 41 GLY D C 1
ATOM 4150 O O . GLY F 3 41 ? 45.414 1.980 94.955 1.00 13.26 41 GLY D O 1
ATOM 4151 N N . ARG F 3 42 ? 44.681 -0.021 94.251 1.00 11.04 42 ARG D N 1
ATOM 4152 C CA . ARG F 3 42 ? 45.353 0.049 92.964 1.00 10.56 42 ARG D CA 1
ATOM 4153 C C . ARG F 3 42 ? 44.408 0.671 91.952 1.00 10.27 42 ARG D C 1
ATOM 4154 O O . ARG F 3 42 ? 43.311 0.158 91.729 1.00 10.63 42 ARG D O 1
ATOM 4162 N N . VAL F 3 43 ? 44.856 1.767 91.347 1.00 9.12 43 VAL D N 1
ATOM 4163 C CA . VAL F 3 43 ? 44.039 2.582 90.440 1.00 8.32 43 VAL D CA 1
ATOM 4164 C C . VAL F 3 43 ? 44.667 2.627 89.052 1.00 7.84 43 VAL D C 1
ATOM 4165 O O . VAL F 3 43 ? 45.829 3.008 88.910 1.00 7.93 43 VAL D O 1
ATOM 4169 N N . LEU F 3 44 ? 43.893 2.245 88.035 1.00 6.58 44 LEU D N 1
ATOM 4170 C CA . LEU F 3 44 ? 44.402 2.078 86.672 1.00 6.55 44 LEU D CA 1
ATOM 4171 C C . LEU F 3 44 ? 43.641 2.942 85.677 1.00 6.06 44 LEU D C 1
ATOM 4172 O O . LEU F 3 44 ? 42.411 2.909 85.660 1.00 6.40 44 LEU D O 1
ATOM 4177 N N . GLU F 3 45 ? 44.375 3.656 84.830 1.00 5.78 45 GLU D N 1
ATOM 4178 C CA . GLU F 3 45 ? 43.783 4.308 83.658 1.00 6.18 45 GLU D CA 1
ATOM 4179 C C . GLU F 3 45 ? 44.243 3.603 82.384 1.00 6.46 45 GLU D C 1
ATOM 4180 O O . GLU F 3 45 ? 45.389 3.729 81.988 1.00 6.01 45 GLU D O 1
ATOM 4186 N N . PRO F 3 46 ? 43.338 2.850 81.732 1.00 6.78 46 PRO D N 1
ATOM 4187 C CA . PRO F 3 46 ? 43.692 2.250 80.452 1.00 6.67 46 PRO D CA 1
ATOM 4188 C C . PRO F 3 46 ? 43.709 3.293 79.339 1.00 6.57 46 PRO D C 1
ATOM 4189 O O . PRO F 3 46 ? 42.971 4.285 79.423 1.00 6.67 46 PRO D O 1
ATOM 4193 N N . ALA F 3 47 ? 44.528 3.063 78.301 1.00 6.64 47 ALA D N 1
ATOM 4194 C CA . ALA F 3 47 ? 44.630 3.984 77.157 1.00 6.61 47 ALA D CA 1
ATOM 4195 C C . ALA F 3 47 ? 44.924 5.426 77.611 1.00 7.36 47 ALA D C 1
ATOM 4196 O O . ALA F 3 47 ? 44.267 6.379 77.196 1.00 7.29 47 ALA D O 1
ATOM 4198 N N . CYS F 3 48 ? 45.919 5.562 78.479 1.00 7.61 48 CYS D N 1
ATOM 4199 C CA . CYS F 3 48 ? 46.005 6.761 79.336 1.00 8.15 48 CYS D CA 1
ATOM 4200 C C . CYS F 3 48 ? 46.601 8.039 78.728 1.00 8.27 48 CYS D C 1
ATOM 4201 O O . CYS F 3 48 ? 46.307 9.137 79.224 1.00 8.59 48 CYS D O 1
ATOM 4204 N N . ALA F 3 49 ? 47.440 7.919 77.694 1.00 8.46 49 ALA D N 1
ATOM 4205 C CA . ALA F 3 49 ? 48.216 9.060 77.187 1.00 8.69 49 ALA D CA 1
ATOM 4206 C C . ALA F 3 49 ? 48.903 9.758 78.378 1.00 8.72 49 ALA D C 1
ATOM 4207 O O . ALA F 3 49 ? 49.705 9.116 79.072 1.00 8.77 49 ALA D O 1
ATOM 4209 N N . HIS F 3 50 ? 48.565 11.026 78.639 1.00 9.09 50 HIS D N 1
ATOM 4210 C CA . HIS F 3 50 ? 49.160 11.785 79.762 1.00 10.05 50 HIS D CA 1
ATOM 4211 C C . HIS F 3 50 ? 48.512 11.550 81.138 1.00 9.34 50 HIS D C 1
ATOM 4212 O O . HIS F 3 50 ? 48.977 12.083 82.168 1.00 9.29 50 HIS D O 1
ATOM 4219 N N . GLY F 3 51 ? 47.453 10.750 81.161 1.00 8.36 51 GLY D N 1
ATOM 4220 C CA . GLY F 3 51 ? 46.819 10.309 82.407 1.00 7.74 51 GLY D CA 1
ATOM 4221 C C . GLY F 3 51 ? 45.887 11.321 83.043 1.00 8.19 51 GLY D C 1
ATOM 4222 O O . GLY F 3 51 ? 45.975 11.567 84.256 1.00 7.88 51 GLY D O 1
ATOM 4223 N N . PRO F 3 52 ? 44.960 11.891 82.247 1.00 7.85 52 PRO D N 1
ATOM 4224 C CA . PRO F 3 52 ? 44.079 12.893 82.841 1.00 7.54 52 PRO D CA 1
ATOM 4225 C C . PRO F 3 52 ? 43.179 12.329 83.932 1.00 7.09 52 PRO D C 1
ATOM 4226 O O . PRO F 3 52 ? 42.833 13.042 84.881 1.00 7.65 52 PRO D O 1
ATOM 4230 N N . PHE F 3 53 ? 42.794 11.060 83.830 1.00 6.87 53 PHE D N 1
ATOM 4231 C CA . PHE F 3 53 ? 41.959 10.485 84.883 1.00 7.49 53 PHE D CA 1
ATOM 4232 C C . PHE F 3 53 ? 42.721 10.211 86.175 1.00 7.64 53 PHE D C 1
ATOM 4233 O O . PHE F 3 53 ? 42.188 10.419 87.260 1.00 8.55 53 PHE D O 1
ATOM 4241 N N . LEU F 3 54 ? 43.954 9.730 86.049 1.00 7.66 54 LEU D N 1
ATOM 4242 C CA . LEU F 3 54 ? 44.824 9.536 87.219 1.00 7.96 54 LEU D CA 1
ATOM 4243 C C . LEU F 3 54 ? 45.031 10.857 87.942 1.00 8.00 54 LEU D C 1
ATOM 4244 O O . LEU F 3 54 ? 44.911 10.926 89.160 1.00 9.05 54 LEU D O 1
ATOM 4249 N N . ARG F 3 55 ? 45.308 11.899 87.166 1.00 8.02 55 ARG D N 1
ATOM 4250 C CA . ARG F 3 55 ? 45.558 13.221 87.717 1.00 8.30 55 ARG D CA 1
ATOM 4251 C C . ARG F 3 55 ? 44.329 13.742 88.438 1.00 8.87 55 ARG D C 1
ATOM 4252 O O . ARG F 3 55 ? 44.439 14.209 89.571 1.00 9.76 55 ARG D O 1
ATOM 4260 N N . ALA F 3 56 ? 43.156 13.642 87.799 1.00 8.57 56 ALA D N 1
ATOM 4261 C CA . ALA F 3 56 ? 41.924 14.162 88.392 1.00 8.77 56 ALA D CA 1
ATOM 4262 C C . ALA F 3 56 ? 41.539 13.370 89.632 1.00 9.03 56 ALA D C 1
ATOM 4263 O O . ALA F 3 56 ? 41.058 13.938 90.623 1.00 10.42 56 ALA D O 1
ATOM 4265 N N . PHE F 3 57 ? 41.729 12.050 89.580 1.00 9.41 57 PHE D N 1
ATOM 4266 C CA . PHE F 3 57 ? 41.407 11.221 90.728 1.00 8.93 57 PHE D CA 1
ATOM 4267 C C . PHE F 3 57 ? 42.276 11.588 91.935 1.00 9.53 57 PHE D C 1
ATOM 4268 O O . PHE F 3 57 ? 41.775 11.725 93.056 1.00 9.77 57 PHE D O 1
ATOM 4276 N N . ARG F 3 58 ? 43.570 11.750 91.699 1.00 10.09 58 ARG D N 1
ATOM 4277 C CA . ARG F 3 58 ? 44.491 12.065 92.788 1.00 10.64 58 ARG D CA 1
ATOM 4278 C C . ARG F 3 58 ? 44.156 13.433 93.371 1.00 11.97 58 ARG D C 1
ATOM 4279 O O . ARG F 3 58 ? 44.157 13.613 94.590 1.00 12.16 58 ARG D O 1
ATOM 4287 N N . GLU F 3 59 ? 43.846 14.394 92.502 1.00 12.63 59 GLU D N 1
ATOM 4288 C CA . GLU F 3 59 ? 43.494 15.725 92.973 1.00 14.29 59 GLU D CA 1
ATOM 4289 C C . GLU F 3 59 ? 42.267 15.684 93.875 1.00 14.50 59 GLU D C 1
ATOM 4290 O O . GLU F 3 59 ? 42.225 16.365 94.907 1.00 15.38 59 GLU D O 1
ATOM 4296 N N . ALA F 3 60 ? 41.273 14.885 93.495 1.00 13.89 60 ALA D N 1
ATOM 4297 C CA . ALA F 3 60 ? 39.999 14.855 94.209 1.00 14.77 60 ALA D CA 1
ATOM 4298 C C . ALA F 3 60 ? 40.020 13.977 95.450 1.00 15.48 60 ALA D C 1
ATOM 4299 O O . ALA F 3 60 ? 39.323 14.271 96.426 1.00 15.80 60 ALA D O 1
ATOM 4301 N N . HIS F 3 61 ? 40.814 12.903 95.412 1.00 15.67 61 HIS D N 1
ATOM 4302 C CA . HIS F 3 61 ? 40.715 11.832 96.409 1.00 16.43 61 HIS D CA 1
ATOM 4303 C C . HIS F 3 61 ? 41.997 11.616 97.217 1.00 16.50 61 HIS D C 1
ATOM 4304 O O . HIS F 3 61 ? 42.003 10.857 98.199 1.00 17.14 61 HIS D O 1
ATOM 4311 N N . GLY F 3 62 ? 43.080 12.249 96.791 1.00 16.37 62 GLY D N 1
ATOM 4312 C CA . GLY F 3 62 ? 44.339 12.191 97.525 1.00 16.25 62 GLY D CA 1
ATOM 4313 C C . GLY F 3 62 ? 45.381 11.227 96.971 1.00 16.24 62 GLY D C 1
ATOM 4314 O O . GLY F 3 62 ? 45.214 10.644 95.895 1.00 16.13 62 GLY D O 1
ATOM 4315 N N . THR F 3 63 ? 46.452 11.051 97.739 1.00 15.68 63 THR D N 1
ATOM 4316 C CA . THR F 3 63 ? 47.673 10.396 97.269 1.00 15.57 63 THR D CA 1
ATOM 4317 C C . THR F 3 63 ? 47.859 8.954 97.754 1.00 14.18 63 THR D C 1
ATOM 4318 O O . THR F 3 63 ? 48.802 8.274 97.334 1.00 14.51 63 THR D O 1
ATOM 4322 N N . ALA F 3 64 ? 46.971 8.502 98.638 1.00 12.84 64 ALA D N 1
ATOM 4323 C CA . ALA F 3 64 ? 47.076 7.180 99.249 1.00 12.31 64 ALA D CA 1
ATOM 4324 C C . ALA F 3 64 ? 46.483 6.068 98.364 1.00 11.17 64 ALA D C 1
ATOM 4325 O O . ALA F 3 64 ? 45.532 5.383 98.749 1.00 10.96 64 ALA D O 1
ATOM 4327 N N . TYR F 3 65 ? 47.066 5.919 97.174 1.00 10.67 65 TYR D N 1
ATOM 4328 C CA . TYR F 3 65 ? 46.708 4.873 96.201 1.00 10.08 65 TYR D CA 1
ATOM 4329 C C . TYR F 3 65 ? 47.926 4.588 95.347 1.00 8.94 65 TYR D C 1
ATOM 4330 O O . TYR F 3 65 ? 48.832 5.431 95.237 1.00 8.83 65 TYR D O 1
ATOM 4339 N N . ARG F 3 66 ? 47.929 3.412 94.703 1.00 9.00 66 ARG D N 1
ATOM 4340 C CA . ARG F 3 66 ? 48.897 3.120 93.652 1.00 9.08 66 ARG D CA 1
ATOM 4341 C C . ARG F 3 66 ? 48.276 3.480 92.294 1.00 8.92 66 ARG D C 1
ATOM 4342 O O . ARG F 3 66 ? 47.226 2.944 91.928 1.00 9.96 66 ARG D O 1
ATOM 4350 N N . PHE F 3 67 ? 48.930 4.380 91.572 1.00 9.11 67 PHE D N 1
ATOM 4351 C CA . PHE F 3 67 ? 48.424 4.861 90.279 1.00 8.36 67 PHE D CA 1
ATOM 4352 C C . PHE F 3 67 ? 49.191 4.229 89.128 1.00 8.79 67 PHE D C 1
ATOM 4353 O O . PHE F 3 67 ? 50.415 4.284 89.082 1.00 8.30 67 PHE D O 1
ATOM 4361 N N . VAL F 3 68 ? 48.454 3.650 88.182 1.00 8.09 68 VAL D N 1
ATOM 4362 C CA . VAL F 3 68 ? 49.044 2.983 87.037 1.00 8.09 68 VAL D CA 1
ATOM 4363 C C . VAL F 3 68 ? 48.308 3.419 85.766 1.00 7.43 68 VAL D C 1
ATOM 4364 O O . VAL F 3 68 ? 47.081 3.584 85.784 1.00 6.73 68 VAL D O 1
ATOM 4368 N N . GLY F 3 69 ? 49.069 3.644 84.701 1.00 7.13 69 GLY D N 1
ATOM 4369 C CA . GLY F 3 69 ? 48.501 3.908 83.358 1.00 6.75 69 GLY D CA 1
ATOM 4370 C C . GLY F 3 69 ? 49.073 2.972 82.313 1.00 7.39 69 GLY D C 1
ATOM 4371 O O . GLY F 3 69 ? 50.265 2.697 82.320 1.00 7.65 69 GLY D O 1
ATOM 4372 N N . VAL F 3 70 ? 48.221 2.484 81.403 1.00 7.85 70 VAL D N 1
ATOM 4373 C CA . VAL F 3 70 ? 48.671 1.667 80.272 1.00 7.81 70 VAL D CA 1
ATOM 4374 C C . VAL F 3 70 ? 48.365 2.379 78.955 1.00 7.52 70 VAL D C 1
ATOM 4375 O O . VAL F 3 70 ? 47.238 2.826 78.730 1.00 7.95 70 VAL D O 1
ATOM 4379 N N . GLU F 3 71 ? 49.384 2.481 78.110 1.00 7.69 71 GLU D N 1
ATOM 4380 C CA . GLU F 3 71 ? 49.317 3.202 76.841 1.00 7.87 71 GLU D CA 1
ATOM 4381 C C . GLU F 3 71 ? 50.152 2.470 75.802 1.00 9.08 71 GLU D C 1
ATOM 4382 O O . GLU F 3 71 ? 51.269 2.039 76.092 1.00 9.19 71 GLU D O 1
ATOM 4388 N N . ILE F 3 72 ? 49.605 2.326 74.597 1.00 9.17 72 ILE D N 1
ATOM 4389 C CA . ILE F 3 72 ? 50.286 1.597 73.527 1.00 10.41 72 ILE D CA 1
ATOM 4390 C C . ILE F 3 72 ? 51.312 2.419 72.744 1.00 11.08 72 ILE D C 1
ATOM 4391 O O . ILE F 3 72 ? 52.265 1.863 72.172 1.00 11.78 72 ILE D O 1
ATOM 4396 N N . ASP F 3 73 ? 51.122 3.728 72.703 1.00 11.58 73 ASP D N 1
ATOM 4397 C CA . ASP F 3 73 ? 51.930 4.587 71.856 1.00 12.39 73 ASP D CA 1
ATOM 4398 C C . ASP F 3 73 ? 52.966 5.304 72.726 1.00 13.28 73 ASP D C 1
ATOM 4399 O O . ASP F 3 73 ? 52.599 6.062 73.614 1.00 12.43 73 ASP D O 1
ATOM 4404 N N . PRO F 3 74 ? 54.270 5.053 72.471 1.00 14.51 74 PRO D N 1
ATOM 4405 C CA . PRO F 3 74 ? 55.319 5.685 73.283 1.00 15.51 74 PRO D CA 1
ATOM 4406 C C . PRO F 3 74 ? 55.314 7.208 73.185 1.00 16.42 74 PRO D C 1
ATOM 4407 O O . PRO F 3 74 ? 55.695 7.878 74.152 1.00 17.78 74 PRO D O 1
ATOM 4411 N N . LYS F 3 75 ? 54.857 7.743 72.052 1.00 16.87 75 LYS D N 1
ATOM 4412 C CA . LYS F 3 75 ? 54.699 9.194 71.878 1.00 17.64 75 LYS D CA 1
ATOM 4413 C C . LYS F 3 75 ? 53.647 9.799 72.820 1.00 16.97 75 LYS D C 1
ATOM 4414 O O . LYS F 3 75 ? 53.757 10.964 73.214 1.00 17.80 75 LYS D O 1
ATOM 4420 N N . ALA F 3 76 ? 52.630 9.012 73.173 1.00 15.38 76 ALA D N 1
ATOM 4421 C CA . ALA F 3 76 ? 51.490 9.506 73.956 1.00 14.15 76 ALA D CA 1
ATOM 4422 C C . ALA F 3 76 ? 51.645 9.325 75.471 1.00 13.51 76 ALA D C 1
ATOM 4423 O O . ALA F 3 76 ? 51.075 10.087 76.246 1.00 13.21 76 ALA D O 1
ATOM 4425 N N . LEU F 3 77 ? 52.377 8.296 75.884 1.00 12.68 77 LEU D N 1
ATOM 4426 C CA . LEU F 3 77 ? 52.541 7.993 77.310 1.00 12.00 77 LEU D CA 1
ATOM 4427 C C . LEU F 3 77 ? 53.384 9.061 77.996 1.00 12.53 77 LEU D C 1
ATOM 4428 O O . LEU F 3 77 ? 54.564 9.231 77.674 1.00 12.79 77 LEU D O 1
ATOM 4433 N N . ASP F 3 78 ? 52.781 9.778 78.938 1.00 11.78 78 ASP D N 1
ATOM 4434 C CA . ASP F 3 78 ? 53.507 10.856 79.608 1.00 12.13 78 ASP D CA 1
ATOM 4435 C C . ASP F 3 78 ? 52.874 11.143 80.952 1.00 11.30 78 ASP D C 1
ATOM 4436 O O . ASP F 3 78 ? 52.175 12.134 81.129 1.00 11.77 78 ASP D O 1
ATOM 4441 N N . LEU F 3 79 ? 53.112 10.244 81.897 1.00 11.04 79 LEU D N 1
ATOM 4442 C CA . LEU F 3 79 ? 52.464 10.317 83.195 1.00 10.75 79 LEU D CA 1
ATOM 4443 C C . LEU F 3 79 ? 53.259 11.130 84.214 1.00 11.08 79 LEU D C 1
ATOM 4444 O O . LEU F 3 79 ? 54.452 11.320 84.056 1.00 11.61 79 LEU D O 1
ATOM 4449 N N . PRO F 3 80 ? 52.588 11.583 85.283 1.00 11.91 80 PRO D N 1
ATOM 4450 C CA . PRO F 3 80 ? 53.332 12.194 86.382 1.00 12.20 80 PRO D CA 1
ATOM 4451 C C . PRO F 3 80 ? 54.281 11.161 86.997 1.00 12.37 80 PRO D C 1
ATOM 4452 O O . PRO F 3 80 ? 54.019 9.952 86.918 1.00 12.33 80 PRO D O 1
ATOM 4456 N N . PRO F 3 81 ? 55.375 11.632 87.621 1.00 12.37 81 PRO D N 1
ATOM 4457 C CA . PRO F 3 81 ? 56.361 10.758 88.261 1.00 12.32 81 PRO D CA 1
ATOM 4458 C C . PRO F 3 81 ? 55.805 9.851 89.377 1.00 11.19 81 PRO D C 1
ATOM 4459 O O . PRO F 3 81 ? 56.443 8.859 89.718 1.00 11.30 81 PRO D O 1
ATOM 4463 N N . TRP F 3 82 ? 54.627 10.163 89.916 1.00 10.21 82 TRP D N 1
ATOM 4464 C CA . TRP F 3 82 ? 54.024 9.365 90.991 1.00 10.20 82 TRP D CA 1
ATOM 4465 C C . TRP F 3 82 ? 53.190 8.203 90.467 1.00 9.55 82 TRP D C 1
ATOM 4466 O O . TRP F 3 82 ? 52.613 7.445 91.257 1.00 9.99 82 TRP D O 1
ATOM 4477 N N . ALA F 3 83 ? 53.114 8.076 89.141 1.00 9.16 83 ALA D N 1
ATOM 4478 C CA . ALA F 3 83 ? 52.371 6.965 88.533 1.00 8.93 83 ALA D CA 1
ATOM 4479 C C . ALA F 3 83 ? 53.289 6.014 87.801 1.00 8.54 83 ALA D C 1
ATOM 4480 O O . ALA F 3 83 ? 54.305 6.432 87.234 1.00 9.93 83 ALA D O 1
ATOM 4482 N N . GLU F 3 84 ? 52.894 4.740 87.765 1.00 9.00 84 GLU D N 1
ATOM 4483 C CA . GLU F 3 84 ? 53.615 3.766 86.957 1.00 8.83 84 GLU D CA 1
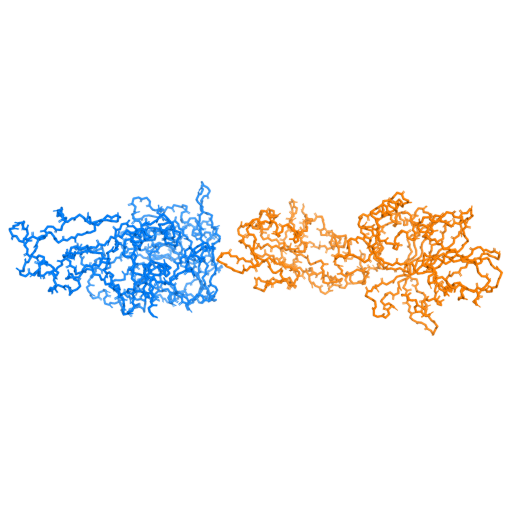ATOM 4484 C C . GLU F 3 84 ? 53.042 3.744 85.547 1.00 9.06 84 GLU D C 1
ATOM 4485 O O . GLU F 3 84 ? 51.856 3.447 85.353 1.00 9.45 84 GLU D O 1
ATOM 4491 N N . GLY F 3 85 ? 53.887 4.057 84.572 1.00 9.55 85 GLY D N 1
ATOM 4492 C CA . GLY F 3 85 ? 53.484 4.045 83.166 1.00 10.53 85 GLY D CA 1
ATOM 4493 C C . GLY F 3 85 ? 53.943 2.779 82.474 1.00 12.01 85 GLY D C 1
ATOM 4494 O O . GLY F 3 85 ? 55.126 2.434 82.522 1.00 12.24 85 GLY D O 1
ATOM 4495 N N . ILE F 3 86 ? 52.994 2.078 81.860 1.00 12.07 86 ILE D N 1
ATOM 4496 C CA . ILE F 3 86 ? 53.261 0.810 81.193 1.00 13.03 86 ILE D CA 1
ATOM 4497 C C . ILE F 3 86 ? 53.004 0.974 79.707 1.00 13.13 86 ILE D C 1
ATOM 4498 O O . ILE F 3 86 ? 51.929 1.429 79.300 1.00 13.22 86 ILE D O 1
ATOM 4503 N N . LEU F 3 87 ? 53.993 0.599 78.903 1.00 13.36 87 LEU D N 1
ATOM 4504 C CA . LEU F 3 87 ? 53.892 0.719 77.450 1.00 13.25 87 LEU D CA 1
ATOM 4505 C C . LEU F 3 87 ? 53.464 -0.643 76.913 1.00 12.94 87 LEU D C 1
ATOM 4506 O O . LEU F 3 87 ? 54.281 -1.567 76.828 1.00 13.74 87 LEU D O 1
ATOM 4511 N N . ALA F 3 88 ? 52.180 -0.770 76.581 1.00 11.82 88 ALA D N 1
ATOM 4512 C CA . ALA F 3 88 ? 51.613 -2.046 76.143 1.00 11.18 88 ALA D CA 1
ATOM 4513 C C . ALA F 3 88 ? 50.259 -1.857 75.485 1.00 10.69 88 ALA D C 1
ATOM 4514 O O . ALA F 3 88 ? 49.589 -0.836 75.681 1.00 10.34 88 ALA D O 1
ATOM 4516 N N . ASP F 3 89 ? 49.855 -2.871 74.734 1.00 9.91 89 ASP D N 1
ATOM 4517 C CA . ASP F 3 89 ? 48.475 -2.988 74.295 1.00 9.32 89 ASP D CA 1
ATOM 4518 C C . ASP F 3 89 ? 47.667 -3.488 75.478 1.00 8.88 89 ASP D C 1
ATOM 4519 O O . ASP F 3 89 ? 47.841 -4.633 75.929 1.00 8.99 89 ASP D O 1
ATOM 4524 N N . PHE F 3 90 ? 46.797 -2.619 76.009 1.00 7.87 90 PHE D N 1
ATOM 4525 C CA . PHE F 3 90 ? 45.964 -2.942 77.164 1.00 8.21 90 PHE D CA 1
ATOM 4526 C C . PHE F 3 90 ? 45.203 -4.242 76.987 1.00 8.07 90 PHE D C 1
ATOM 4527 O O . PHE F 3 90 ? 45.036 -5.017 77.930 1.00 8.23 90 PHE D O 1
ATOM 4535 N N . LEU F 3 91 ? 44.740 -4.474 75.762 1.00 7.98 91 LEU D N 1
ATOM 4536 C CA . LEU F 3 91 ? 43.883 -5.604 75.496 1.00 8.76 91 LEU D CA 1
ATOM 4537 C C . LEU F 3 91 ? 44.590 -6.950 75.635 1.00 9.73 91 LEU D C 1
ATOM 4538 O O . LEU F 3 91 ? 43.938 -7.968 75.840 1.00 10.54 91 LEU D O 1
ATOM 4543 N N . LEU F 3 92 ? 45.919 -6.931 75.547 1.00 10.25 92 LEU D N 1
ATOM 4544 C CA . LEU F 3 92 ? 46.709 -8.164 75.641 1.00 11.12 92 LEU D CA 1
ATOM 4545 C C . LEU F 3 92 ? 47.614 -8.167 76.877 1.00 11.65 92 LEU D C 1
ATOM 4546 O O . LEU F 3 92 ? 48.392 -9.089 77.100 1.00 11.89 92 LEU D O 1
ATOM 4551 N N . TRP F 3 93 ? 47.483 -7.134 77.697 1.00 11.86 93 TRP D N 1
ATOM 4552 C CA . TRP F 3 93 ? 48.315 -6.945 78.877 1.00 12.62 93 TRP D CA 1
ATOM 4553 C C . TRP F 3 93 ? 47.913 -7.866 80.020 1.00 14.20 93 TRP D C 1
ATOM 4554 O O . TRP F 3 93 ? 46.728 -8.022 80.329 1.00 13.25 93 TRP D O 1
ATOM 4565 N N . GLU F 3 94 ? 48.915 -8.463 80.663 1.00 16.17 94 GLU D N 1
ATOM 4566 C CA . GLU F 3 94 ? 48.676 -9.426 81.731 1.00 19.07 94 GLU D CA 1
ATOM 4567 C C . GLU F 3 94 ? 49.433 -9.039 83.002 1.00 20.15 94 GLU D C 1
ATOM 4568 O O . GLU F 3 94 ? 50.547 -9.527 83.231 1.00 21.59 94 GLU D O 1
ATOM 4574 N N . PRO F 3 95 ? 48.840 -8.169 83.843 1.00 20.50 95 PRO D N 1
ATOM 4575 C CA . PRO F 3 95 ? 49.554 -7.861 85.075 1.00 21.20 95 PRO D CA 1
ATOM 4576 C C . PRO F 3 95 ? 49.410 -9.033 86.053 1.00 21.48 95 PRO D C 1
ATOM 4577 O O . PRO F 3 95 ? 48.545 -9.900 85.870 1.00 22.88 95 PRO D O 1
ATOM 4581 N N . GLY F 3 96 ? 50.248 -9.057 87.077 1.00 21.96 96 GLY D N 1
ATOM 4582 C CA . GLY F 3 96 ? 50.209 -10.130 88.049 1.00 21.37 96 GLY D CA 1
ATOM 4583 C C . GLY F 3 96 ? 49.092 -9.997 89.068 1.00 20.94 96 GLY D C 1
ATOM 4584 O O . GLY F 3 96 ? 48.657 -10.998 89.638 1.00 21.59 96 GLY D O 1
ATOM 4585 N N . GLU F 3 97 ? 48.638 -8.765 89.307 1.00 19.81 97 GLU D N 1
ATOM 4586 C CA . GLU F 3 97 ? 47.642 -8.489 90.340 1.00 18.76 97 GLU D CA 1
ATOM 4587 C C . GLU F 3 97 ? 46.519 -7.631 89.766 1.00 17.51 97 GLU D C 1
ATOM 4588 O O . GLU F 3 97 ? 46.773 -6.733 88.971 1.00 17.73 97 GLU D O 1
ATOM 4594 N N . ALA F 3 98 ? 45.291 -7.921 90.182 1.00 15.76 98 ALA D N 1
ATOM 4595 C CA . ALA F 3 98 ? 44.109 -7.184 89.733 1.00 14.22 98 ALA D CA 1
ATOM 4596 C C . ALA F 3 98 ? 44.060 -5.780 90.348 1.00 13.13 98 ALA D C 1
ATOM 4597 O O . ALA F 3 98 ? 44.910 -5.405 91.163 1.00 12.04 98 ALA D O 1
ATOM 4599 N N . PHE F 3 99 ? 43.044 -5.016 89.954 1.00 12.05 99 PHE D N 1
ATOM 4600 C CA . PHE F 3 99 ? 42.909 -3.618 90.347 1.00 11.41 99 PHE D CA 1
ATOM 4601 C C . PHE F 3 99 ? 41.649 -3.324 91.147 1.00 10.80 99 PHE D C 1
ATOM 4602 O O . PHE F 3 99 ? 40.641 -4.008 91.000 1.00 10.63 99 PHE D O 1
ATOM 4610 N N . ASP F 3 100 ? 41.720 -2.308 92.010 1.00 10.10 100 ASP D N 1
ATOM 4611 C CA . ASP F 3 100 ? 40.565 -1.887 92.799 1.00 10.41 100 ASP D CA 1
ATOM 4612 C C . ASP F 3 100 ? 39.666 -0.934 92.022 1.00 9.12 100 ASP D C 1
ATOM 4613 O O . ASP F 3 100 ? 38.447 -0.936 92.211 1.00 9.96 100 ASP D O 1
ATOM 4618 N N . LEU F 3 101 ? 40.285 -0.103 91.187 1.00 8.99 101 LEU D N 1
ATOM 4619 C CA . LEU F 3 101 ? 39.570 0.889 90.395 1.00 7.99 101 LEU D CA 1
ATOM 4620 C C . LEU F 3 101 ? 40.204 1.015 89.010 1.00 7.28 101 LEU D C 1
ATOM 4621 O O . LEU F 3 101 ? 41.431 1.152 88.880 1.00 7.47 101 LEU D O 1
ATOM 4626 N N . ILE F 3 102 ? 39.366 0.951 87.976 1.00 6.86 102 ILE D N 1
ATOM 4627 C CA . ILE F 3 102 ? 39.835 1.158 86.615 1.00 6.54 102 ILE D CA 1
ATOM 4628 C C . ILE F 3 102 ? 38.954 2.245 86.046 1.00 6.56 102 ILE D C 1
ATOM 4629 O O . ILE F 3 102 ? 37.725 2.146 86.113 1.00 7.19 102 ILE D O 1
ATOM 4634 N N . LEU F 3 103 ? 39.559 3.309 85.554 1.00 6.85 103 LEU D N 1
ATOM 4635 C CA . LEU F 3 103 ? 38.739 4.408 85.052 1.00 7.26 103 LEU D CA 1
ATOM 4636 C C . LEU F 3 103 ? 39.356 5.060 83.841 1.00 6.91 103 LEU D C 1
ATOM 4637 O O . LEU F 3 103 ? 40.573 5.109 83.695 1.00 7.43 103 LEU D O 1
ATOM 4642 N N . GLY F 3 104 ? 38.503 5.550 82.952 1.00 6.07 104 GLY D N 1
ATOM 4643 C CA . GLY F 3 104 ? 39.023 6.259 81.795 1.00 6.07 104 GLY D CA 1
ATOM 4644 C C . GLY F 3 104 ? 38.070 6.247 80.629 1.00 5.67 104 GLY D C 1
ATOM 4645 O O . GLY F 3 104 ? 36.872 6.008 80.785 1.00 6.56 104 GLY D O 1
ATOM 4646 N N . ASN F 3 105 ? 38.641 6.538 79.472 1.00 5.90 105 ASN D N 1
ATOM 4647 C CA . ASN F 3 105 ? 37.894 6.676 78.240 1.00 5.27 105 ASN D CA 1
ATOM 4648 C C . ASN F 3 105 ? 38.624 5.861 77.188 1.00 5.24 105 ASN D C 1
ATOM 4649 O O . ASN F 3 105 ? 39.632 6.302 76.653 1.00 5.85 105 ASN D O 1
ATOM 4654 N N . PRO F 3 106 ? 38.109 4.657 76.889 1.00 5.61 106 PRO D N 1
ATOM 4655 C CA . PRO F 3 106 ? 38.818 3.767 75.976 1.00 5.86 106 PRO D CA 1
ATOM 4656 C C . PRO F 3 106 ? 38.635 4.229 74.544 1.00 6.14 106 PRO D C 1
ATOM 4657 O O . PRO F 3 106 ? 37.695 4.981 74.273 1.00 5.44 106 PRO D O 1
ATOM 4661 N N . PRO F 3 107 ? 39.510 3.772 73.625 1.00 6.24 107 PRO D N 1
ATOM 4662 C CA . PRO F 3 107 ? 39.308 4.111 72.214 1.00 6.28 107 PRO D CA 1
ATOM 4663 C C . PRO F 3 107 ? 38.016 3.480 71.691 1.00 5.75 107 PRO D C 1
ATOM 4664 O O . PRO F 3 107 ? 37.671 2.370 72.097 1.00 6.17 107 PRO D O 1
ATOM 4668 N N . TYR F 3 108 ? 37.293 4.202 70.829 1.00 5.94 108 TYR D N 1
ATOM 4669 C CA . TYR F 3 108 ? 36.090 3.647 70.175 1.00 5.21 108 TYR D CA 1
ATOM 4670 C C . TYR F 3 108 ? 36.399 3.365 68.706 1.00 5.99 108 TYR D C 1
ATOM 4671 O O . TYR F 3 108 ? 37.063 4.171 68.032 1.00 7.03 108 TYR D O 1
ATOM 4680 N N . GLY F 3 109 ? 35.861 2.269 68.181 1.00 5.79 109 GLY D N 1
ATOM 4681 C CA . GLY F 3 109 ? 35.985 2.010 66.764 1.00 5.81 109 GLY D CA 1
ATOM 4682 C C . GLY F 3 109 ? 35.949 0.544 66.412 1.00 5.80 109 GLY D C 1
ATOM 4683 O O . GLY F 3 109 ? 36.340 -0.302 67.204 1.00 5.96 109 GLY D O 1
ATOM 4684 N N . ILE F 3 110 ? 35.433 0.269 65.219 1.00 5.93 110 ILE D N 1
ATOM 4685 C CA . ILE F 3 110 ? 35.434 -1.080 64.648 1.00 6.10 110 ILE D CA 1
ATOM 4686 C C . ILE F 3 110 ? 36.785 -1.387 64.016 1.00 7.18 110 ILE D C 1
ATOM 4687 O O . ILE F 3 110 ? 37.315 -0.592 63.248 1.00 7.01 110 ILE D O 1
ATOM 4692 N N . VAL F 3 111 ? 37.306 -2.570 64.324 1.00 7.18 111 VAL D N 1
ATOM 4693 C CA . VAL F 3 111 ? 38.528 -3.065 63.699 1.00 8.30 111 VAL D CA 1
ATOM 4694 C C . VAL F 3 111 ? 38.190 -3.633 62.318 1.00 8.89 111 VAL D C 1
ATOM 4695 O O . VAL F 3 111 ? 37.425 -4.596 62.195 1.00 9.32 111 VAL D O 1
ATOM 4699 N N . GLY F 3 112 ? 38.755 -3.040 61.274 1.00 8.37 112 GLY D N 1
ATOM 4700 C CA . GLY F 3 112 ? 38.493 -3.550 59.934 1.00 9.61 112 GLY D CA 1
ATOM 4701 C C . GLY F 3 112 ? 39.244 -2.774 58.879 1.00 10.56 112 GLY D C 1
ATOM 4702 O O . GLY F 3 112 ? 39.980 -1.835 59.194 1.00 11.69 112 GLY D O 1
ATOM 4703 N N . GLU F 3 113 ? 39.034 -3.178 57.632 1.00 11.28 113 GLU D N 1
ATOM 4704 C CA . GLU F 3 113 ? 39.706 -2.591 56.471 1.00 12.81 113 GLU D CA 1
ATOM 4705 C C . GLU F 3 113 ? 39.522 -1.080 56.410 1.00 12.83 113 GLU D C 1
ATOM 4706 O O . GLU F 3 113 ? 38.406 -0.562 56.591 1.00 13.06 113 GLU D O 1
ATOM 4712 N N . ALA F 3 114 ? 40.620 -0.373 56.144 1.00 12.84 114 ALA D N 1
ATOM 4713 C CA . ALA F 3 114 ? 40.652 1.086 56.248 1.00 13.60 114 ALA D CA 1
ATOM 4714 C C . ALA F 3 114 ? 39.705 1.834 55.314 1.00 13.55 114 ALA D C 1
ATOM 4715 O O . ALA F 3 114 ? 39.328 2.976 55.610 1.00 14.65 114 ALA D O 1
ATOM 4717 N N . SER F 3 115 ? 39.312 1.196 54.205 1.00 13.57 115 SER D N 1
ATOM 4718 C CA . SER F 3 115 ? 38.358 1.823 53.283 1.00 13.65 115 SER D CA 1
ATOM 4719 C C . SER F 3 115 ? 36.997 2.065 53.944 1.00 13.01 115 SER D C 1
ATOM 4720 O O . SER F 3 115 ? 36.228 2.913 53.488 1.00 13.67 115 SER D O 1
ATOM 4723 N N . LYS F 3 116 ? 36.718 1.334 55.025 1.00 11.60 116 LYS D N 1
ATOM 4724 C CA . LYS F 3 116 ? 35.376 1.356 55.629 1.00 10.39 116 LYS D CA 1
ATOM 4725 C C . LYS F 3 116 ? 35.387 1.538 57.146 1.00 9.82 116 LYS D C 1
ATOM 4726 O O . LYS F 3 116 ? 34.402 2.033 57.714 1.00 10.21 116 LYS D O 1
ATOM 4732 N N . TYR F 3 117 ? 36.481 1.134 57.799 1.00 8.57 117 TYR D N 1
ATOM 4733 C CA . TYR F 3 117 ? 36.542 1.110 59.274 1.00 8.53 117 TYR D CA 1
ATOM 4734 C C . TYR F 3 117 ? 37.789 1.824 59.797 1.00 8.91 117 TYR D C 1
ATOM 4735 O O . TYR F 3 117 ? 38.794 1.871 59.091 1.00 9.37 117 TYR D O 1
ATOM 4744 N N . PRO F 3 118 ? 37.709 2.385 61.019 1.00 9.35 118 PRO D N 1
ATOM 4745 C CA . PRO F 3 118 ? 38.778 3.254 61.533 1.00 9.43 118 PRO D CA 1
ATOM 4746 C C . PRO F 3 118 ? 39.954 2.597 62.252 1.00 10.00 118 PRO D C 1
ATOM 4747 O O . PRO F 3 118 ? 40.994 3.247 62.384 1.00 10.64 118 PRO D O 1
ATOM 4751 N N . ILE F 3 119 ? 39.808 1.358 62.727 1.00 9.34 119 ILE D N 1
ATOM 4752 C CA . ILE F 3 119 ? 40.889 0.723 63.505 1.00 10.20 119 ILE D CA 1
ATOM 4753 C C . ILE F 3 119 ? 41.604 -0.332 62.678 1.00 10.61 119 ILE D C 1
ATOM 4754 O O . ILE F 3 119 ? 40.982 -1.298 62.220 1.00 10.49 119 ILE D O 1
ATOM 4759 N N . HIS F 3 120 ? 42.916 -0.144 62.515 1.00 11.84 120 HIS D N 1
ATOM 4760 C CA . HIS F 3 120 ? 43.685 -0.907 61.537 1.00 13.08 120 HIS D CA 1
ATOM 4761 C C . HIS F 3 120 ? 44.818 -1.660 62.207 1.00 13.88 120 HIS D C 1
ATOM 4762 O O . HIS F 3 120 ? 45.770 -1.052 62.722 1.00 14.54 120 HIS D O 1
ATOM 4769 N N . VAL F 3 121 ? 44.689 -2.983 62.218 1.00 14.06 121 VAL D N 1
ATOM 4770 C CA . VAL F 3 121 ? 45.714 -3.866 62.763 1.00 14.67 121 VAL D CA 1
ATOM 4771 C C . VAL F 3 121 ? 45.845 -5.071 61.830 1.00 14.71 121 VAL D C 1
ATOM 4772 O O . VAL F 3 121 ? 44.939 -5.351 61.040 1.00 14.65 121 VAL D O 1
ATOM 4776 N N . PHE F 3 122 ? 46.977 -5.767 61.909 1.00 14.99 122 PHE D N 1
ATOM 4777 C CA . PHE F 3 122 ? 47.133 -7.044 61.217 1.00 15.10 122 PHE D CA 1
ATOM 4778 C C . PHE F 3 122 ? 46.020 -7.998 61.638 1.00 14.70 122 PHE D C 1
ATOM 4779 O O . PHE F 3 122 ? 45.582 -7.991 62.797 1.00 13.87 122 PHE D O 1
ATOM 4787 N N . LYS F 3 123 ? 45.568 -8.822 60.697 1.00 14.61 123 LYS D N 1
ATOM 4788 C CA . LYS F 3 123 ? 44.588 -9.858 60.997 1.00 14.58 123 LYS D CA 1
ATOM 4789 C C . LYS F 3 123 ? 44.994 -10.689 62.223 1.00 13.72 123 LYS D C 1
ATOM 4790 O O . LYS F 3 123 ? 44.156 -11.027 63.054 1.00 13.18 123 LYS D O 1
ATOM 4796 N N . ALA F 3 124 ? 46.288 -10.982 62.359 1.00 13.11 124 ALA D N 1
ATOM 4797 C CA . ALA F 3 124 ? 46.772 -11.782 63.475 1.00 12.67 124 ALA D CA 1
ATOM 4798 C C . ALA F 3 124 ? 46.486 -11.142 64.832 1.00 12.20 124 ALA D C 1
ATOM 4799 O O . ALA F 3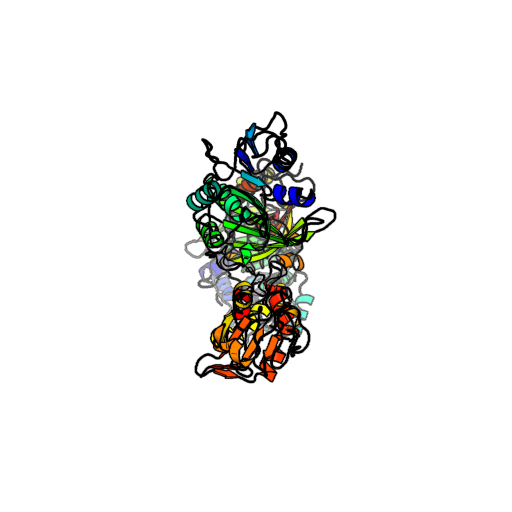 124 ? 46.234 -11.846 65.806 1.00 12.70 124 ALA D O 1
ATOM 4801 N N . VAL F 3 125 ? 46.527 -9.811 64.877 1.00 11.89 125 VAL D N 1
ATOM 4802 C CA . VAL F 3 125 ? 46.193 -9.072 66.096 1.00 10.96 125 VAL D CA 1
ATOM 4803 C C . VAL F 3 125 ? 44.685 -9.173 66.357 1.00 10.46 125 VAL D C 1
ATOM 4804 O O . VAL F 3 125 ? 44.261 -9.454 67.489 1.00 9.84 125 VAL D O 1
ATOM 4808 N N . LYS F 3 126 ? 43.878 -8.977 65.317 1.00 10.32 126 LYS D N 1
ATOM 4809 C CA . LYS F 3 126 ? 42.430 -9.126 65.504 1.00 10.00 126 LYS D CA 1
ATOM 4810 C C . LYS F 3 126 ? 42.073 -10.529 66.006 1.00 10.71 126 LYS D C 1
ATOM 4811 O O . LYS F 3 126 ? 41.186 -10.691 66.851 1.00 11.24 126 LYS D O 1
ATOM 4817 N N . ASP F 3 127 ? 42.757 -11.543 65.462 1.00 10.95 127 ASP D N 1
ATOM 4818 C CA . ASP F 3 127 ? 42.597 -12.925 65.909 1.00 11.47 127 ASP D CA 1
ATOM 4819 C C . ASP F 3 127 ? 42.914 -13.086 67.396 1.00 11.10 127 ASP D C 1
ATOM 4820 O O . ASP F 3 127 ? 42.222 -13.809 68.117 1.00 10.63 127 ASP D O 1
ATOM 4825 N N . LEU F 3 128 ? 43.972 -12.420 67.859 1.00 10.60 128 LEU D N 1
ATOM 4826 C CA . LEU F 3 128 ? 44.331 -12.447 69.278 1.00 11.13 128 LEU D CA 1
ATOM 4827 C C . LEU F 3 128 ? 43.216 -11.853 70.137 1.00 10.98 128 LEU D C 1
ATOM 4828 O O . LEU F 3 128 ? 42.875 -12.391 71.191 1.00 11.03 128 LEU D O 1
ATOM 4833 N N . TYR F 3 129 ? 42.636 -10.756 69.669 1.00 10.02 129 TYR D N 1
ATOM 4834 C CA . TYR F 3 129 ? 41.522 -10.139 70.382 1.00 9.52 129 TYR D CA 1
ATOM 4835 C C . TYR F 3 129 ? 40.319 -11.065 70.456 1.00 9.96 129 TYR D C 1
ATOM 4836 O O . TYR F 3 129 ? 39.708 -11.227 71.509 1.00 9.63 129 TYR D O 1
ATOM 4845 N N . LYS F 3 130 ? 39.977 -11.691 69.333 1.00 10.82 130 LYS D N 1
ATOM 4846 C CA . LYS F 3 130 ? 38.825 -12.582 69.334 1.00 12.01 130 LYS D CA 1
ATOM 4847 C C . LYS F 3 130 ? 39.018 -13.736 70.317 1.00 12.71 130 LYS D C 1
ATOM 4848 O O . LYS F 3 130 ? 38.097 -14.107 71.050 1.00 13.50 130 LYS D O 1
ATOM 4854 N N . LYS F 3 131 ? 40.233 -14.275 70.356 1.00 13.36 131 LYS D N 1
ATOM 4855 C CA . LYS F 3 131 ? 40.566 -15.348 71.289 1.00 14.17 131 LYS D CA 1
ATOM 4856 C C . LYS F 3 131 ? 40.504 -14.915 72.745 1.00 13.34 131 LYS D C 1
ATOM 4857 O O . LYS F 3 131 ? 40.103 -15.699 73.614 1.00 14.40 131 LYS D O 1
ATOM 4863 N N . ALA F 3 132 ? 40.873 -13.660 73.000 1.00 11.92 132 ALA D N 1
ATOM 4864 C CA . ALA F 3 132 ? 40.958 -13.138 74.361 1.00 11.28 132 ALA D CA 1
ATOM 4865 C C . ALA F 3 132 ? 39.594 -12.753 74.921 1.00 10.83 132 ALA D C 1
ATOM 4866 O O . ALA F 3 132 ? 39.417 -12.734 76.145 1.00 11.72 132 ALA D O 1
ATOM 4868 N N . PHE F 3 133 ? 38.645 -12.431 74.040 1.00 9.36 133 PHE D N 1
ATOM 4869 C CA . PHE F 3 133 ? 37.406 -11.791 74.508 1.00 8.44 133 PHE D CA 1
ATOM 4870 C C . PHE F 3 133 ? 36.149 -12.591 74.236 1.00 8.08 133 PHE D C 1
ATOM 4871 O O . PHE F 3 133 ? 35.728 -12.734 73.078 1.00 8.61 133 PHE D O 1
ATOM 4879 N N . SER F 3 134 ? 35.558 -13.109 75.316 1.00 8.09 134 SER D N 1
ATOM 4880 C CA . SER F 3 134 ? 34.360 -13.946 75.198 1.00 8.01 134 SER D CA 1
ATOM 4881 C C . SER F 3 134 ? 33.140 -13.152 74.723 1.00 7.83 134 SER D C 1
ATOM 4882 O O . SER F 3 134 ? 32.160 -13.738 74.242 1.00 8.76 134 SER D O 1
ATOM 4885 N N . THR F 3 135 ? 33.203 -11.825 74.851 1.00 7.39 135 THR D N 1
ATOM 4886 C CA . THR F 3 135 ? 32.077 -10.980 74.460 1.00 7.54 135 THR D CA 1
ATOM 4887 C C . THR F 3 135 ? 32.147 -10.529 73.002 1.00 6.89 135 THR D C 1
ATOM 4888 O O . THR F 3 135 ? 31.205 -9.916 72.503 1.00 7.21 135 THR D O 1
ATOM 4892 N N . TRP F 3 136 ? 33.254 -10.836 72.316 1.00 6.61 136 TRP D N 1
ATOM 4893 C CA . TRP F 3 136 ? 33.440 -10.381 70.937 1.00 6.69 136 TRP D CA 1
ATOM 4894 C C . TRP F 3 136 ? 32.373 -11.009 70.051 1.00 6.77 136 TRP D C 1
ATOM 4895 O O . TRP F 3 136 ? 32.226 -12.236 70.028 1.00 7.45 136 TRP D O 1
ATOM 4906 N N . LYS F 3 137 ? 31.627 -10.164 69.341 1.00 6.23 137 LYS D N 1
ATOM 4907 C CA . LYS F 3 137 ? 30.507 -10.622 68.518 1.00 5.93 137 LYS D CA 1
ATOM 4908 C C . LYS F 3 137 ? 30.351 -9.693 67.327 1.00 5.96 137 LYS D C 1
ATOM 4909 O O . LYS F 3 137 ? 30.529 -8.484 67.460 1.00 6.03 137 LYS D O 1
ATOM 4915 N N . GLY F 3 138 ? 30.013 -10.254 66.164 1.00 6.12 138 GLY D N 1
ATOM 4916 C CA . GLY F 3 138 ? 29.843 -9.431 64.961 1.00 6.45 138 GLY D CA 1
ATOM 4917 C C . GLY F 3 138 ? 31.117 -8.707 64.582 1.00 6.16 138 GLY D C 1
ATOM 4918 O O . GLY F 3 138 ? 32.206 -9.241 64.739 1.00 6.96 138 GLY D O 1
ATOM 4919 N N . LYS F 3 139 ? 30.979 -7.478 64.089 1.00 5.92 139 LYS D N 1
ATOM 4920 C CA . LYS F 3 139 ? 32.139 -6.638 63.840 1.00 5.59 139 LYS D CA 1
ATOM 4921 C C . LYS F 3 139 ? 32.762 -6.165 65.155 1.00 5.21 139 LYS D C 1
ATOM 4922 O O . LYS F 3 139 ? 33.972 -5.951 65.228 1.00 5.93 139 LYS D O 1
ATOM 4928 N N . TYR F 3 140 ? 31.911 -6.012 66.172 1.00 4.80 140 TYR D N 1
ATOM 4929 C CA . TYR F 3 140 ? 32.285 -5.600 67.537 1.00 4.64 140 TYR D CA 1
ATOM 4930 C C . TYR F 3 140 ? 32.980 -4.231 67.557 1.00 5.21 140 TYR D C 1
ATOM 4931 O O . TYR F 3 140 ? 32.818 -3.448 66.634 1.00 5.11 140 TYR D O 1
ATOM 4940 N N . ASN F 3 141 ? 33.726 -3.927 68.615 1.00 4.95 141 ASN D N 1
ATOM 4941 C CA . ASN F 3 141 ? 34.254 -2.586 68.791 1.00 5.30 141 ASN D CA 1
ATOM 4942 C C . ASN F 3 141 ? 35.355 -2.644 69.842 1.00 4.86 141 ASN D C 1
ATOM 4943 O O . ASN F 3 141 ? 35.240 -3.400 70.822 1.00 4.71 141 ASN D O 1
ATOM 4948 N N . LEU F 3 142 ? 36.405 -1.844 69.639 1.00 5.34 142 LEU D N 1
ATOM 4949 C CA . LEU F 3 142 ? 37.435 -1.712 70.668 1.00 6.02 142 LEU D CA 1
ATOM 4950 C C . LEU F 3 142 ? 36.836 -1.379 72.038 1.00 6.47 142 LEU D C 1
ATOM 4951 O O . LEU F 3 142 ? 37.328 -1.846 73.064 1.00 6.07 142 LEU D O 1
ATOM 4956 N N . TYR F 3 143 ? 35.784 -0.560 72.067 1.00 5.55 143 TYR D N 1
ATOM 4957 C CA . TYR F 3 143 ? 35.271 -0.171 73.382 1.00 5.58 143 TYR D CA 1
ATOM 4958 C C . TYR F 3 143 ? 34.656 -1.322 74.172 1.00 5.47 143 TYR D C 1
ATOM 4959 O O . TYR F 3 143 ? 34.740 -1.360 75.406 1.00 5.37 143 TYR D O 1
ATOM 4968 N N . GLY F 3 144 ? 34.060 -2.279 73.455 1.00 5.54 144 GLY D N 1
ATOM 4969 C CA . GLY F 3 144 ? 33.524 -3.481 74.099 1.00 6.04 144 GLY D CA 1
ATOM 4970 C C . GLY F 3 144 ? 34.647 -4.351 74.644 1.00 5.75 144 GLY D C 1
ATOM 4971 O O . GLY F 3 144 ? 34.549 -4.903 75.736 1.00 6.06 144 GLY D O 1
ATOM 4972 N N . ALA F 3 145 ? 35.727 -4.453 73.877 1.00 5.48 145 ALA D N 1
ATOM 4973 C CA . ALA F 3 145 ? 36.883 -5.244 74.294 1.00 5.79 145 ALA D CA 1
ATOM 4974 C C . ALA F 3 145 ? 37.542 -4.590 75.520 1.00 5.33 145 ALA D C 1
ATOM 4975 O O . ALA F 3 145 ? 37.922 -5.284 76.462 1.00 5.74 145 ALA D O 1
ATOM 4977 N N . PHE F 3 146 ? 37.690 -3.267 75.504 1.00 5.49 146 PHE D N 1
ATOM 4978 C CA . PHE F 3 146 ? 38.213 -2.551 76.687 1.00 5.75 146 PHE D CA 1
ATOM 4979 C C . PHE F 3 146 ? 37.364 -2.793 77.946 1.00 6.01 146 PHE D C 1
ATOM 4980 O O . PHE F 3 146 ? 37.905 -2.974 79.031 1.00 6.83 146 PHE D O 1
ATOM 4988 N N . LEU F 3 147 ? 36.040 -2.799 77.792 1.00 6.08 147 LEU D N 1
ATOM 4989 C CA . LEU F 3 147 ? 35.147 -3.070 78.913 1.00 6.39 147 LEU D CA 1
ATOM 4990 C C . LEU F 3 147 ? 35.353 -4.474 79.442 1.00 6.67 147 LEU D C 1
ATOM 4991 O O . LEU F 3 147 ? 35.504 -4.657 80.653 1.00 7.07 147 LEU D O 1
ATOM 4996 N N . GLU F 3 148 ? 35.382 -5.463 78.544 1.00 6.88 148 GLU D N 1
ATOM 4997 C CA . GLU F 3 148 ? 35.564 -6.836 78.999 1.00 7.27 148 GLU D CA 1
ATOM 4998 C C . GLU F 3 148 ? 36.917 -7.007 79.709 1.00 7.08 148 GLU D C 1
ATOM 4999 O O . GLU F 3 148 ? 36.978 -7.618 80.792 1.00 7.28 148 GLU D O 1
ATOM 5005 N N . LYS F 3 149 ? 37.977 -6.482 79.099 1.00 6.41 149 LYS D N 1
ATOM 5006 C CA . LYS F 3 149 ? 39.320 -6.588 79.673 1.00 6.81 149 LYS D CA 1
ATOM 5007 C C . LYS F 3 149 ? 39.375 -5.961 81.061 1.00 7.24 149 LYS D C 1
ATOM 5008 O O . LYS F 3 149 ? 39.915 -6.564 81.996 1.00 7.06 149 LYS D O 1
ATOM 5014 N N . ALA F 3 150 ? 38.789 -4.769 81.184 1.00 7.49 150 ALA D N 1
ATOM 5015 C CA . ALA F 3 150 ? 38.727 -4.068 82.477 1.00 7.68 150 ALA D CA 1
ATOM 5016 C C . ALA F 3 150 ? 38.001 -4.900 83.536 1.00 8.18 150 ALA D C 1
ATOM 5017 O O . ALA F 3 150 ? 38.507 -5.071 84.651 1.00 8.64 150 ALA D O 1
ATOM 5019 N N . VAL F 3 151 ? 36.834 -5.458 83.193 1.00 7.73 151 VAL D N 1
ATOM 5020 C CA . VAL F 3 151 ? 36.125 -6.337 84.147 1.00 8.74 151 VAL D CA 1
ATOM 5021 C C . VAL F 3 151 ? 37.018 -7.499 84.597 1.00 8.97 151 VAL D C 1
ATOM 5022 O O . VAL F 3 151 ? 37.132 -7.795 85.799 1.00 9.25 151 VAL D O 1
ATOM 5026 N N . ARG F 3 152 ? 37.710 -8.111 83.644 1.00 9.11 152 ARG D N 1
ATOM 5027 C CA . ARG F 3 152 ? 38.598 -9.235 83.955 1.00 9.18 152 ARG D CA 1
ATOM 5028 C C . ARG F 3 152 ? 39.789 -8.842 84.850 1.00 9.86 152 ARG D C 1
ATOM 5029 O O . ARG F 3 152 ? 40.323 -9.684 85.598 1.00 10.98 152 ARG D O 1
ATOM 5037 N N . LEU F 3 153 ? 40.178 -7.572 84.794 1.00 9.83 153 LEU D N 1
ATOM 5038 C CA . LEU F 3 153 ? 41.298 -7.072 85.588 1.00 9.78 153 LEU D CA 1
ATOM 5039 C C . LEU F 3 153 ? 40.879 -6.502 86.945 1.00 10.14 153 LEU D C 1
ATOM 5040 O O . LEU F 3 153 ? 41.738 -5.998 87.681 1.00 11.18 153 LEU D O 1
ATOM 5045 N N . LEU F 3 154 ? 39.584 -6.543 87.269 1.00 10.24 154 LEU D N 1
ATOM 5046 C CA . LEU F 3 154 ? 39.124 -6.052 88.576 1.00 10.75 154 LEU D CA 1
ATOM 5047 C C . LEU F 3 154 ? 39.234 -7.130 89.649 1.00 11.12 154 LEU D C 1
ATOM 5048 O O . LEU F 3 154 ? 38.935 -8.301 89.404 1.00 11.58 154 LEU D O 1
ATOM 5053 N N . LYS F 3 155 ? 39.650 -6.712 90.842 1.00 11.87 155 LYS D N 1
ATOM 5054 C CA . LYS F 3 155 ? 39.489 -7.526 92.045 1.00 12.99 155 LYS D CA 1
ATOM 5055 C C . LYS F 3 155 ? 38.007 -7.723 92.318 1.00 13.58 155 LYS D C 1
ATOM 5056 O O . LYS F 3 155 ? 37.186 -6.906 91.889 1.00 13.51 155 LYS D O 1
ATOM 5062 N N . PRO F 3 156 ? 37.653 -8.798 93.049 1.00 14.77 156 PRO D N 1
ATOM 5063 C CA . PRO F 3 156 ? 36.306 -8.905 93.601 1.00 15.05 156 PRO D CA 1
ATOM 5064 C C . PRO F 3 156 ? 35.956 -7.619 94.355 1.00 14.76 156 PRO D C 1
ATOM 5065 O O . PRO F 3 156 ? 36.756 -7.143 95.165 1.00 15.26 156 PRO D O 1
ATOM 5069 N N . GLY F 3 157 ? 34.788 -7.041 94.067 1.00 14.15 157 GLY D N 1
ATOM 5070 C CA . GLY F 3 157 ? 34.380 -5.782 94.690 1.00 13.20 157 GLY D CA 1
ATOM 5071 C C . GLY F 3 157 ? 34.980 -4.534 94.047 1.00 12.27 157 GLY D C 1
ATOM 5072 O O . GLY F 3 157 ? 34.661 -3.408 94.431 1.00 12.26 157 GLY D O 1
ATOM 5073 N N . GLY F 3 158 ? 35.866 -4.734 93.073 1.00 11.47 158 GLY D N 1
ATOM 5074 C CA . GLY F 3 158 ? 36.498 -3.626 92.367 1.00 10.70 158 GLY D CA 1
ATOM 5075 C C . GLY F 3 158 ? 35.506 -2.872 91.500 1.00 10.51 158 GLY D C 1
ATOM 5076 O O . GLY F 3 158 ? 34.433 -3.390 91.177 1.00 10.24 158 GLY D O 1
ATOM 5077 N N . VAL F 3 159 ? 35.892 -1.670 91.090 1.00 10.25 159 VAL D N 1
ATOM 5078 C CA . VAL F 3 159 ? 34.999 -0.759 90.366 1.00 10.01 159 VAL D CA 1
ATOM 5079 C C . VAL F 3 159 ? 35.640 -0.257 89.076 1.00 9.73 159 VAL D C 1
ATOM 5080 O O . VAL F 3 159 ? 36.821 0.057 89.047 1.00 9.08 159 VAL D O 1
ATOM 5084 N N . LEU F 3 160 ? 34.835 -0.192 88.011 1.00 9.60 160 LEU D N 1
ATOM 5085 C CA . LEU F 3 160 ? 35.241 0.383 86.733 1.00 9.69 160 LEU D CA 1
ATOM 5086 C C . LEU F 3 160 ? 34.326 1.571 86.465 1.00 8.83 160 LEU D C 1
ATOM 5087 O O . LEU F 3 160 ? 33.120 1.494 86.713 1.00 9.36 160 LEU D O 1
ATOM 5092 N N . VAL F 3 161 ? 34.915 2.673 86.009 1.00 8.15 161 VAL D N 1
ATOM 5093 C CA . VAL F 3 161 ? 34.163 3.826 85.534 1.00 7.54 161 VAL D CA 1
ATOM 5094 C C . VAL F 3 161 ? 34.698 4.235 84.157 1.00 6.68 161 VAL D C 1
ATOM 5095 O O . VAL F 3 161 ? 35.802 4.775 84.056 1.00 5.95 161 VAL D O 1
ATOM 5099 N N . PHE F 3 162 ? 33.920 3.954 83.108 1.00 5.63 162 PHE D N 1
ATOM 5100 C CA . PHE F 3 162 ? 34.293 4.315 81.735 1.00 5.94 162 PHE D CA 1
ATOM 5101 C C . PHE F 3 162 ? 33.239 5.219 81.123 1.00 5.86 162 PHE D C 1
ATOM 5102 O O . PHE F 3 162 ? 32.053 5.129 81.471 1.00 5.83 162 PHE D O 1
ATOM 5110 N N . VAL F 3 163 ? 33.669 6.064 80.193 1.00 5.41 163 VAL D N 1
ATOM 5111 C CA . VAL F 3 163 ? 32.738 6.722 79.268 1.00 5.81 163 VAL D CA 1
ATOM 5112 C C . VAL F 3 163 ? 32.882 6.050 77.895 1.00 5.70 163 VAL D C 1
ATOM 5113 O O . VAL F 3 163 ? 33.993 5.870 77.375 1.00 5.00 163 VAL D O 1
ATOM 5117 N N . VAL F 3 164 ? 31.743 5.651 77.340 1.00 5.25 164 VAL D N 1
ATOM 5118 C CA . VAL F 3 164 ? 31.700 4.897 76.088 1.00 5.37 164 VAL D CA 1
ATOM 5119 C C . VAL F 3 164 ? 30.455 5.280 75.287 1.00 5.11 164 VAL D C 1
ATOM 5120 O O . VAL F 3 164 ? 29.548 5.913 75.827 1.00 5.72 164 VAL D O 1
ATOM 5124 N N . PRO F 3 165 ? 30.392 4.884 74.005 1.00 5.35 165 PRO D N 1
ATOM 5125 C CA . PRO F 3 165 ? 29.125 5.067 73.286 1.00 5.25 165 PRO D CA 1
ATOM 5126 C C . PRO F 3 165 ? 27.951 4.367 73.984 1.00 4.91 165 PRO D C 1
ATOM 5127 O O . PRO F 3 165 ? 28.121 3.386 74.742 1.00 5.01 165 PRO D O 1
ATOM 5131 N N . ALA F 3 166 ? 26.754 4.870 73.703 1.00 5.46 166 ALA D N 1
ATOM 5132 C CA . ALA F 3 166 ? 25.528 4.315 74.239 1.00 5.73 166 ALA D CA 1
ATOM 5133 C C . ALA F 3 166 ? 25.075 3.073 73.461 1.00 5.43 166 ALA D C 1
ATOM 5134 O O . ALA F 3 166 ? 24.090 2.453 73.813 1.00 5.71 166 ALA D O 1
ATOM 5136 N N . THR F 3 167 ? 25.800 2.712 72.406 1.00 5.53 167 THR D N 1
ATOM 5137 C CA . THR F 3 167 ? 25.247 1.763 71.437 1.00 5.38 167 THR D CA 1
ATOM 5138 C C . THR F 3 167 ? 25.073 0.358 72.022 1.00 4.76 167 THR D C 1
ATOM 5139 O O . THR F 3 167 ? 24.160 -0.377 71.632 1.00 5.49 167 THR D O 1
ATOM 5143 N N . TRP F 3 168 ? 25.918 0.008 72.989 1.00 5.59 168 TRP D N 1
ATOM 5144 C CA . TRP F 3 168 ? 25.856 -1.314 73.617 1.00 5.12 168 TRP D CA 1
ATOM 5145 C C . TRP F 3 168 ? 24.562 -1.523 74.415 1.00 5.33 168 TRP D C 1
ATOM 5146 O O . TRP F 3 168 ? 24.211 -2.654 74.736 1.00 5.42 168 TRP D O 1
ATOM 5157 N N . LEU F 3 169 ? 23.867 -0.436 74.752 1.00 5.17 169 LEU D N 1
ATOM 5158 C CA . LEU F 3 169 ? 22.590 -0.556 75.458 1.00 5.22 169 LEU D CA 1
ATOM 5159 C C . LEU F 3 169 ? 21.581 -1.381 74.662 1.00 5.65 169 LEU D C 1
ATOM 5160 O O . LEU F 3 169 ? 20.803 -2.156 75.238 1.00 6.65 169 LEU D O 1
ATOM 5165 N N . VAL F 3 170 ? 21.646 -1.242 73.339 1.00 5.94 170 VAL D N 1
ATOM 5166 C CA . VAL F 3 170 ? 20.583 -1.762 72.473 1.00 5.91 170 VAL D CA 1
ATOM 5167 C C . VAL F 3 170 ? 21.041 -2.724 71.379 1.00 6.20 170 VAL D C 1
ATOM 5168 O O . VAL F 3 170 ? 20.243 -3.529 70.918 1.00 5.91 170 VAL D O 1
ATOM 5172 N N . LEU F 3 171 ? 22.304 -2.634 70.958 1.00 5.38 171 LEU D N 1
ATOM 5173 C CA . LEU F 3 171 ? 22.724 -3.381 69.754 1.00 5.83 171 LEU D CA 1
ATOM 5174 C C . LEU F 3 171 ? 23.078 -4.843 69.971 1.00 5.56 171 LEU D C 1
ATOM 5175 O O . LEU F 3 171 ? 23.656 -5.235 70.998 1.00 6.57 171 LEU D O 1
ATOM 5180 N N . GLU F 3 172 ? 22.766 -5.652 68.957 1.00 5.66 172 GLU D N 1
ATOM 5181 C CA . GLU F 3 172 ? 23.046 -7.081 69.016 1.00 6.33 172 GLU D CA 1
ATOM 5182 C C . GLU F 3 172 ? 24.532 -7.419 69.133 1.00 5.84 172 GLU D C 1
ATOM 5183 O O . GLU F 3 172 ? 24.883 -8.405 69.787 1.00 6.16 172 GLU D O 1
ATOM 5189 N N . ASP F 3 173 ? 25.400 -6.626 68.509 1.00 6.09 173 ASP D N 1
ATOM 5190 C CA . ASP F 3 173 ? 26.837 -6.875 68.637 1.00 6.20 173 ASP D CA 1
ATOM 5191 C C . ASP F 3 173 ? 27.289 -6.908 70.092 1.00 5.83 173 ASP D C 1
ATOM 5192 O O . ASP F 3 173 ? 28.325 -7.510 70.410 1.00 5.86 173 ASP D O 1
ATOM 5197 N N . PHE F 3 174 ? 26.519 -6.255 70.971 1.00 5.66 174 PHE D N 1
ATOM 5198 C CA . PHE F 3 174 ? 26.899 -6.158 72.374 1.00 5.64 174 PHE D CA 1
ATOM 5199 C C . PHE F 3 174 ? 26.043 -7.024 73.303 1.00 5.80 174 PHE D C 1
ATOM 5200 O O . PHE F 3 174 ? 26.076 -6.849 74.532 1.00 6.22 174 PHE D O 1
ATOM 5208 N N . ALA F 3 175 ? 25.309 -7.984 72.726 1.00 6.11 175 ALA D N 1
ATOM 5209 C CA . ALA F 3 175 ? 24.442 -8.843 73.542 1.00 6.35 175 ALA D CA 1
ATOM 5210 C C . ALA F 3 175 ? 25.277 -9.671 74.519 1.00 6.84 175 ALA D C 1
ATOM 5211 O O . ALA F 3 175 ? 24.891 -9.832 75.690 1.00 7.10 175 ALA D O 1
ATOM 5213 N N . LEU F 3 176 ? 26.424 -10.180 74.061 1.00 7.33 176 LEU D N 1
ATOM 5214 C CA . LEU F 3 176 ? 27.251 -11.008 74.947 1.00 7.39 176 LEU D CA 1
ATOM 5215 C C . LEU F 3 176 ? 27.900 -10.122 76.010 1.00 6.86 176 LEU D C 1
ATOM 5216 O O . LEU F 3 176 ? 28.070 -10.539 77.151 1.00 7.71 176 LEU D O 1
ATOM 5221 N N . LEU F 3 177 ? 28.250 -8.892 75.639 1.00 6.78 177 LEU D N 1
ATOM 5222 C CA . LEU F 3 177 ? 28.797 -7.940 76.609 1.00 6.48 177 LEU D CA 1
ATOM 5223 C C . LEU F 3 177 ? 27.792 -7.606 77.717 1.00 6.83 177 LEU D C 1
ATOM 5224 O O . LEU F 3 177 ? 28.139 -7.598 78.893 1.00 6.80 177 LEU D O 1
ATOM 5229 N N . ARG F 3 178 ? 26.549 -7.307 77.341 1.00 6.87 178 ARG D N 1
ATOM 5230 C CA . ARG F 3 178 ? 25.514 -7.063 78.345 1.00 6.37 178 ARG D CA 1
ATOM 5231 C C . ARG F 3 178 ? 25.328 -8.269 79.275 1.00 7.22 178 ARG D C 1
ATOM 5232 O O . ARG F 3 178 ? 25.230 -8.119 80.494 1.00 7.58 178 ARG D O 1
ATOM 5240 N N . GLU F 3 179 ? 25.268 -9.461 78.691 1.00 7.36 179 GLU D N 1
ATOM 5241 C CA . GLU F 3 179 ? 25.065 -10.684 79.478 1.00 8.14 179 GLU D CA 1
ATOM 5242 C C . GLU F 3 179 ? 26.250 -10.943 80.417 1.00 8.02 179 GLU D C 1
ATOM 5243 O O . GLU F 3 179 ? 26.061 -11.382 81.555 1.00 8.66 179 GLU D O 1
ATOM 5249 N N . PHE F 3 180 ? 27.456 -10.621 79.944 1.00 8.01 180 PHE D N 1
ATOM 5250 C CA . PHE F 3 180 ? 28.681 -10.714 80.743 1.00 7.86 180 PHE D CA 1
ATOM 5251 C C . PHE F 3 180 ? 28.645 -9.752 81.943 1.00 8.25 180 PHE D C 1
ATOM 5252 O O . PHE F 3 180 ? 28.802 -10.182 83.080 1.00 8.63 180 PHE D O 1
ATOM 5260 N N . LEU F 3 181 ? 28.420 -8.468 81.696 1.00 8.09 181 LEU D N 1
ATOM 5261 C CA . LEU F 3 181 ? 28.272 -7.490 82.788 1.00 7.84 181 LEU D CA 1
ATOM 5262 C C . LEU F 3 181 ? 27.231 -7.949 83.811 1.00 8.23 181 LEU D C 1
ATOM 5263 O O . LEU F 3 181 ? 27.461 -7.920 85.023 1.00 8.31 181 LEU D O 1
ATOM 5268 N N . ALA F 3 182 ? 26.096 -8.423 83.304 1.00 8.66 182 ALA D N 1
ATOM 5269 C CA . ALA F 3 182 ? 24.984 -8.854 84.146 1.00 9.30 182 ALA D CA 1
ATOM 5270 C C . ALA F 3 182 ? 25.373 -9.973 85.110 1.00 10.20 182 ALA D C 1
ATOM 5271 O O . ALA F 3 182 ? 24.914 -9.984 86.259 1.00 10.70 182 ALA D O 1
ATOM 5273 N N . ARG F 3 183 ? 26.206 -10.906 84.655 1.00 10.18 183 ARG D N 1
ATOM 5274 C CA . ARG F 3 183 ? 26.571 -12.041 85.506 1.00 11.60 183 ARG D CA 1
ATOM 5275 C C . ARG F 3 183 ? 27.822 -11.796 86.345 1.00 11.22 183 ARG D C 1
ATOM 5276 O O . ARG F 3 183 ? 28.060 -12.521 87.315 1.00 11.90 183 ARG D O 1
ATOM 5284 N N . GLU F 3 184 ? 28.615 -10.789 85.974 1.00 10.77 184 GLU D N 1
ATOM 5285 C CA . GLU F 3 184 ? 29.904 -10.548 86.643 1.00 11.15 184 GLU D CA 1
ATOM 5286 C C . GLU F 3 184 ? 29.803 -9.558 87.797 1.00 10.51 184 GLU D C 1
ATOM 5287 O O . GLU F 3 184 ? 30.699 -9.494 88.641 1.00 10.96 184 GLU D O 1
ATOM 5293 N N . GLY F 3 185 ? 28.723 -8.784 87.850 1.00 10.20 185 GLY D N 1
ATOM 5294 C CA . GLY F 3 185 ? 28.558 -7.819 88.939 1.00 10.23 185 GLY D CA 1
ATOM 5295 C C . GLY F 3 185 ? 27.352 -6.935 88.769 1.00 9.83 185 GLY D C 1
ATOM 5296 O O . GLY F 3 185 ? 26.353 -7.362 88.188 1.00 10.24 185 GLY D O 1
ATOM 5297 N N . LYS F 3 186 ? 27.436 -5.719 89.313 1.00 10.15 186 LYS D N 1
ATOM 5298 C CA . LYS F 3 186 ? 26.329 -4.761 89.254 1.00 10.47 186 LYS D CA 1
ATOM 5299 C C . LYS F 3 186 ? 26.724 -3.586 88.392 1.00 10.51 186 LYS D C 1
ATOM 5300 O O . LYS F 3 186 ? 27.867 -3.125 88.439 1.00 10.06 186 LYS D O 1
ATOM 5306 N N . THR F 3 187 ? 25.759 -3.104 87.613 1.00 9.74 187 THR D N 1
ATOM 5307 C CA . THR F 3 187 ? 26.023 -2.120 86.586 1.00 9.71 187 THR D CA 1
ATOM 5308 C C . THR F 3 187 ? 25.143 -0.900 86.779 1.00 9.83 187 THR D C 1
ATOM 5309 O O . THR F 3 187 ? 23.929 -1.034 86.969 1.00 10.34 187 THR D O 1
ATOM 5313 N N . SER F 3 188 ? 25.758 0.274 86.698 1.00 9.23 188 SER D N 1
ATOM 5314 C CA . SER F 3 188 ? 25.026 1.539 86.652 1.00 8.78 188 SER D CA 1
ATOM 5315 C C . SER F 3 188 ? 25.374 2.251 85.359 1.00 8.75 188 SER D C 1
ATOM 5316 O O . SER F 3 188 ? 26.540 2.397 85.030 1.00 8.97 188 SER D O 1
ATOM 5319 N N . VAL F 3 189 ? 24.346 2.679 84.633 1.00 8.42 189 VAL D N 1
ATOM 5320 C CA . VAL F 3 189 ? 24.518 3.411 83.382 1.00 8.24 189 VAL D CA 1
ATOM 5321 C C . VAL F 3 189 ? 23.956 4.815 83.547 1.00 8.25 189 VAL D C 1
ATOM 5322 O O . VAL F 3 189 ? 22.808 4.983 83.978 1.00 8.22 189 VAL D O 1
ATOM 5326 N N . TYR F 3 190 ? 24.759 5.808 83.167 1.00 7.73 190 TYR D N 1
ATOM 5327 C CA . TYR F 3 190 ? 24.396 7.218 83.260 1.00 8.25 190 TYR D CA 1
ATOM 5328 C C . TYR F 3 190 ? 24.404 7.793 81.856 1.00 7.93 190 TYR D C 1
ATOM 5329 O O . TYR F 3 190 ? 25.452 7.879 81.239 1.00 8.41 190 TYR D O 1
ATOM 5338 N N . TYR F 3 191 ? 23.228 8.160 81.346 1.00 7.31 191 TYR D N 1
ATOM 5339 C CA . TYR F 3 191 ? 23.140 8.749 80.017 1.00 7.43 191 TYR D CA 1
ATOM 5340 C C . TYR F 3 191 ? 23.700 10.170 80.004 1.00 8.07 191 TYR D C 1
ATOM 5341 O O . TYR F 3 191 ? 23.306 10.999 80.830 1.00 8.26 191 TYR D O 1
ATOM 5350 N N . LEU F 3 192 ? 24.638 10.432 79.091 1.00 7.75 192 LEU D N 1
ATOM 5351 C CA . LEU F 3 192 ? 25.170 11.771 78.859 1.00 8.44 192 LEU D CA 1
ATOM 5352 C C . LEU F 3 192 ? 24.682 12.358 77.539 1.00 9.42 192 LEU D C 1
ATOM 5353 O O . LEU F 3 192 ? 24.373 13.550 77.455 1.00 10.30 192 LEU D O 1
ATOM 5358 N N . GLY F 3 193 ? 24.668 11.524 76.498 1.00 9.67 193 GLY D N 1
ATOM 5359 C CA . GLY F 3 193 ? 24.350 11.994 75.153 1.00 10.05 193 GLY D CA 1
ATOM 5360 C C . GLY F 3 193 ? 25.551 12.546 74.413 1.00 10.10 193 GLY D C 1
ATOM 5361 O O . GLY F 3 193 ? 26.697 12.147 74.669 1.00 9.15 193 GLY D O 1
ATOM 5362 N N . GLU F 3 194 ? 25.305 13.484 73.504 1.00 11.08 194 GLU D N 1
ATOM 5363 C CA . GLU F 3 194 ? 26.363 13.955 72.614 1.00 12.93 194 GLU D CA 1
ATOM 5364 C C . GLU F 3 194 ? 27.246 15.035 73.261 1.00 12.72 194 GLU D C 1
ATOM 5365 O O . GLU F 3 194 ? 27.111 16.235 72.987 1.00 13.36 194 GLU D O 1
ATOM 5371 N N . VAL F 3 195 ? 28.161 14.579 74.119 1.00 12.31 195 VAL D N 1
ATOM 5372 C CA . VAL F 3 195 ? 28.958 15.470 74.977 1.00 11.78 195 VAL D CA 1
ATOM 5373 C C . VAL F 3 195 ? 30.391 15.738 74.489 1.00 11.85 195 VAL D C 1
ATOM 5374 O O . VAL F 3 195 ? 31.120 16.515 75.116 1.00 11.34 195 VAL D O 1
ATOM 5378 N N . PHE F 3 196 ? 30.802 15.105 73.384 1.00 11.23 196 PHE D N 1
ATOM 5379 C CA . PHE F 3 196 ? 32.127 15.352 72.816 1.00 11.70 196 PHE D CA 1
ATOM 5380 C C . PHE F 3 196 ? 31.999 16.304 71.637 1.00 12.65 196 PHE D C 1
ATOM 5381 O O . PHE F 3 196 ? 31.394 15.948 70.633 1.00 12.62 196 PHE D O 1
ATOM 5389 N N . PRO F 3 197 ? 32.573 17.518 71.747 1.00 13.58 197 PRO D N 1
ATOM 5390 C CA . PRO F 3 197 ? 32.461 18.459 70.626 1.00 14.62 197 PRO D CA 1
ATOM 5391 C C . PRO F 3 197 ? 33.070 17.900 69.327 1.00 14.94 197 PRO D C 1
ATOM 5392 O O . PRO F 3 197 ? 34.141 17.292 69.345 1.00 15.00 197 PRO D O 1
ATOM 5396 N N . GLN F 3 198 ? 32.371 18.127 68.218 1.00 16.02 198 GLN D N 1
ATOM 5397 C CA . GLN F 3 198 ? 32.789 17.634 66.891 1.00 16.79 198 GLN D CA 1
ATOM 5398 C C . GLN F 3 198 ? 33.059 16.125 66.816 1.00 16.20 198 GLN D C 1
ATOM 5399 O O . GLN F 3 198 ? 33.805 15.657 65.943 1.00 16.55 198 GLN D O 1
ATOM 5405 N N . LYS F 3 199 ? 32.474 15.366 67.739 1.00 15.11 199 LYS D N 1
ATOM 5406 C CA . LYS F 3 199 ? 32.433 13.900 67.593 1.00 14.22 199 LYS D CA 1
ATOM 5407 C C . LYS F 3 199 ? 30.990 13.428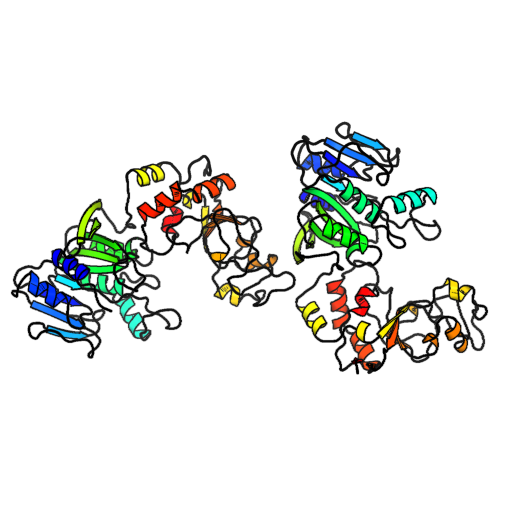 67.631 1.00 13.51 199 LYS D C 1
ATOM 5408 O O . LYS F 3 199 ? 30.249 13.716 68.574 1.00 12.12 199 LYS D O 1
ATOM 5414 N N . LYS F 3 200 ? 30.593 12.713 66.578 1.00 12.32 200 LYS D N 1
ATOM 5415 C CA . LYS F 3 200 ? 29.227 12.268 66.425 1.00 12.45 200 LYS D CA 1
ATOM 5416 C C . LYS F 3 200 ? 29.079 10.946 67.157 1.00 11.45 200 LYS D C 1
ATOM 5417 O O . LYS F 3 200 ? 29.255 9.885 66.570 1.00 10.97 200 LYS D O 1
ATOM 5423 N N . VAL F 3 201 ? 28.774 11.033 68.444 1.00 9.84 201 VAL D N 1
ATOM 5424 C CA . VAL F 3 201 ? 28.555 9.855 69.287 1.00 9.66 201 VAL D CA 1
ATOM 5425 C C . VAL F 3 201 ? 27.760 10.263 70.524 1.00 9.32 201 VAL D C 1
ATOM 5426 O O . VAL F 3 201 ? 28.012 11.318 71.124 1.00 9.73 201 VAL D O 1
ATOM 5430 N N . SER F 3 202 ? 26.782 9.437 70.866 1.00 8.04 202 SER D N 1
ATOM 5431 C CA . SER F 3 202 ? 25.987 9.612 72.060 1.00 8.21 202 SER D CA 1
ATOM 5432 C C . SER F 3 202 ? 26.581 8.708 73.117 1.00 7.82 202 SER D C 1
ATOM 5433 O O . SER F 3 202 ? 26.706 7.501 72.901 1.00 8.55 202 SER D O 1
ATOM 5436 N N . ALA F 3 203 ? 26.953 9.296 74.253 1.00 7.91 203 ALA D N 1
ATOM 5437 C CA . ALA F 3 203 ? 27.772 8.592 75.241 1.00 7.82 203 ALA D CA 1
ATOM 5438 C C . ALA F 3 203 ? 27.031 8.274 76.534 1.00 7.40 203 ALA D C 1
ATOM 5439 O O . ALA F 3 203 ? 26.056 8.957 76.905 1.00 8.09 203 ALA D O 1
ATOM 5441 N N . VAL F 3 204 ? 27.498 7.232 77.226 1.00 6.48 204 VAL D N 1
ATOM 5442 C CA . VAL F 3 204 ? 27.043 6.962 78.592 1.00 6.35 204 VAL D CA 1
ATOM 5443 C C . VAL F 3 204 ? 28.286 6.793 79.458 1.00 6.10 204 VAL D C 1
ATOM 5444 O O . VAL F 3 204 ? 29.383 6.550 78.936 1.00 6.28 204 VAL D O 1
ATOM 5448 N N . VAL F 3 205 ? 28.104 6.929 80.768 1.00 6.03 205 VAL D N 1
ATOM 5449 C CA . VAL F 3 205 ? 29.110 6.488 81.707 1.00 6.40 205 VAL D CA 1
ATOM 5450 C C . VAL F 3 205 ? 28.611 5.175 82.284 1.00 7.08 205 VAL D C 1
ATOM 5451 O O . VAL F 3 205 ? 27.430 5.025 82.629 1.00 7.51 205 VAL D O 1
ATOM 5455 N N . ILE F 3 206 ? 29.502 4.198 82.335 1.00 6.85 206 ILE D N 1
ATOM 5456 C CA . ILE F 3 206 ? 29.198 2.966 83.018 1.00 7.51 206 ILE D CA 1
ATOM 5457 C C . ILE F 3 206 ? 30.006 2.916 84.302 1.00 7.60 206 ILE D C 1
ATOM 5458 O O . ILE F 3 206 ? 31.213 3.110 84.285 1.00 7.15 206 ILE D O 1
ATOM 5463 N N . ARG F 3 207 ? 29.320 2.705 85.419 1.00 7.98 207 ARG D N 1
ATOM 5464 C CA . ARG F 3 207 ? 29.986 2.367 86.671 1.00 9.22 207 ARG D CA 1
ATOM 5465 C C . ARG F 3 207 ? 29.631 0.927 86.970 1.00 9.24 207 ARG D C 1
ATOM 5466 O O . ARG F 3 207 ? 28.464 0.602 87.218 1.00 9.92 207 ARG D O 1
ATOM 5474 N N . PHE F 3 208 ? 30.634 0.060 86.913 1.00 8.70 208 PHE D N 1
ATOM 5475 C CA . PHE F 3 208 ? 30.442 -1.355 87.178 1.00 8.65 208 PHE D CA 1
ATOM 5476 C C . PHE F 3 208 ? 31.214 -1.739 88.433 1.00 9.19 208 PHE D C 1
ATOM 5477 O O . PHE F 3 208 ? 32.363 -1.347 88.596 1.00 8.38 208 PHE D O 1
ATOM 5485 N N . GLN F 3 209 ? 30.574 -2.515 89.309 1.00 9.83 209 GLN D N 1
ATOM 5486 C CA . GLN F 3 209 ? 31.272 -3.097 90.455 1.00 10.33 209 GLN D CA 1
ATOM 5487 C C . GLN F 3 209 ? 31.229 -4.621 90.404 1.00 11.10 209 GLN D C 1
ATOM 5488 O O . GLN F 3 209 ? 30.183 -5.213 90.141 1.00 10.48 209 GLN D O 1
ATOM 5494 N N . LYS F 3 210 ? 32.377 -5.242 90.655 1.00 11.23 210 LYS D N 1
ATOM 5495 C CA . LYS F 3 210 ? 32.524 -6.686 90.515 1.00 12.88 210 LYS D CA 1
ATOM 5496 C C . LYS F 3 210 ? 32.011 -7.433 91.746 1.00 14.08 210 LYS D C 1
ATOM 5497 O O . LYS F 3 210 ? 32.754 -8.179 92.416 1.00 15.72 210 LYS D O 1
ATOM 5503 N N . SER F 3 211 ? 30.727 -7.229 92.023 1.00 14.91 211 SER D N 1
ATOM 5504 C CA . SER F 3 211 ? 30.028 -7.859 93.132 1.00 15.11 211 SER D CA 1
ATOM 5505 C C . SER F 3 211 ? 28.547 -7.528 93.003 1.00 15.30 211 SER D C 1
ATOM 5506 O O . SER F 3 211 ? 28.167 -6.550 92.337 1.00 14.84 211 SER D O 1
ATOM 5509 N N . GLY F 3 212 ? 27.713 -8.337 93.644 1.00 15.37 212 GLY D N 1
ATOM 5510 C CA . GLY F 3 212 ? 26.272 -8.155 93.554 1.00 14.89 212 GLY D CA 1
ATOM 5511 C C . GLY F 3 212 ? 25.752 -8.380 92.148 1.00 14.67 212 GLY D C 1
ATOM 5512 O O . GLY F 3 212 ? 26.360 -9.105 91.342 1.00 14.08 212 GLY D O 1
ATOM 5513 N N . LYS F 3 213 ? 24.630 -7.736 91.849 1.00 14.42 213 LYS D N 1
ATOM 5514 C CA . LYS F 3 213 ? 23.953 -7.927 90.573 1.00 14.02 213 LYS D CA 1
ATOM 5515 C C . LYS F 3 213 ? 22.973 -6.795 90.278 1.00 13.01 213 LYS D C 1
ATOM 5516 O O . LYS F 3 213 ? 22.704 -5.950 91.143 1.00 12.61 213 LYS D O 1
ATOM 5522 N N . GLY F 3 214 ? 22.447 -6.793 89.056 1.00 12.30 214 GLY D N 1
ATOM 5523 C CA . GLY F 3 214 ? 21.416 -5.853 88.660 1.00 11.41 214 GLY D CA 1
ATOM 5524 C C . GLY F 3 214 ? 21.904 -4.666 87.869 1.00 11.26 214 GLY D C 1
ATOM 5525 O O . GLY F 3 214 ? 23.112 -4.457 87.691 1.00 10.70 214 GLY D O 1
ATOM 5526 N N . LEU F 3 215 ? 20.938 -3.885 87.406 1.00 9.97 215 LEU D N 1
ATOM 5527 C CA . LEU F 3 215 ? 21.201 -2.702 86.603 1.00 10.04 215 LEU D CA 1
ATOM 5528 C C . LEU F 3 215 ? 20.472 -1.495 87.200 1.00 9.89 215 LEU D C 1
ATOM 5529 O O . LEU F 3 215 ? 19.295 -1.602 87.587 1.00 11.24 215 LEU D O 1
ATOM 5534 N N . SER F 3 216 ? 21.167 -0.364 87.269 1.00 8.99 216 SER D N 1
ATOM 5535 C CA . SER F 3 216 ? 20.563 0.925 87.604 1.00 8.94 216 SER D CA 1
ATOM 5536 C C . SER F 3 216 ? 20.737 1.835 86.410 1.00 8.77 216 SER D C 1
ATOM 5537 O O . SER F 3 216 ? 21.850 1.966 85.900 1.00 8.48 216 SER D O 1
ATOM 5540 N N . LEU F 3 217 ? 19.638 2.431 85.958 1.00 7.87 217 LEU D N 1
ATOM 5541 C CA . LEU F 3 217 ? 19.668 3.370 84.838 1.00 7.84 217 LEU D CA 1
ATOM 5542 C C . LEU F 3 217 ? 19.429 4.801 85.317 1.00 8.17 217 LEU D C 1
ATOM 5543 O O . LEU F 3 217 ? 18.428 5.081 85.989 1.00 8.82 217 LEU D O 1
ATOM 5548 N N . TRP F 3 218 ? 20.349 5.690 84.958 1.00 8.57 218 TRP D N 1
ATOM 5549 C CA . TRP F 3 218 ? 20.336 7.072 85.397 1.00 8.54 218 TRP D CA 1
ATOM 5550 C C . TRP F 3 218 ? 20.335 8.024 84.213 1.00 9.32 218 TRP D C 1
ATOM 5551 O O . TRP F 3 218 ? 21.045 7.803 83.221 1.00 9.29 218 TRP D O 1
ATOM 5562 N N . ASP F 3 219 ? 19.536 9.081 84.319 1.00 9.10 219 ASP D N 1
ATOM 5563 C CA . ASP F 3 219 ? 19.675 10.238 83.451 1.00 9.63 219 ASP D CA 1
ATOM 5564 C C . ASP F 3 219 ? 20.702 11.166 84.079 1.00 9.63 219 ASP D C 1
ATOM 5565 O O . ASP F 3 219 ? 21.205 10.898 85.182 1.00 9.21 219 ASP D O 1
ATOM 5570 N N . THR F 3 220 ? 21.043 12.233 83.370 1.00 9.82 220 THR D N 1
ATOM 5571 C CA . THR F 3 220 ? 21.910 13.265 83.922 1.00 10.52 220 THR D CA 1
ATOM 5572 C C . THR F 3 220 ? 21.409 14.621 83.498 1.00 11.20 220 THR D C 1
ATOM 5573 O O . THR F 3 220 ? 20.686 14.754 82.505 1.00 11.08 220 THR D O 1
ATOM 5577 N N . GLN F 3 221 ? 21.800 15.633 84.262 1.00 11.29 221 GLN D N 1
ATOM 5578 C CA . GLN F 3 221 ? 21.681 17.012 83.810 1.00 11.74 221 GLN D CA 1
ATOM 5579 C C . GLN F 3 221 ? 22.981 17.750 84.108 1.00 11.89 221 GLN D C 1
ATOM 5580 O O . GLN F 3 221 ? 23.711 17.368 85.015 1.00 12.32 221 GLN D O 1
ATOM 5586 N N . GLU F 3 222 ? 23.274 18.795 83.348 1.00 12.43 222 GLU D N 1
ATOM 5587 C CA . GLU F 3 222 ? 24.487 19.586 83.590 1.00 13.60 222 GLU D CA 1
ATOM 5588 C C . GLU F 3 222 ? 24.443 20.263 84.959 1.00 14.08 222 GLU D C 1
ATOM 5589 O O . GLU F 3 222 ? 23.377 20.675 85.429 1.00 14.31 222 GLU D O 1
ATOM 5595 N N . SER F 3 223 ? 25.604 20.364 85.591 1.00 14.74 223 SER D N 1
ATOM 5596 C CA . SER F 3 223 ? 25.725 21.076 86.850 1.00 15.66 223 SER D CA 1
ATOM 5597 C C . SER F 3 223 ? 26.844 22.092 86.713 1.00 16.64 223 SER D C 1
ATOM 5598 O O . SER F 3 223 ? 27.410 22.263 85.628 1.00 16.96 223 SER D O 1
ATOM 5601 N N . GLU F 3 224 ? 27.158 22.774 87.810 1.00 17.44 224 GLU D N 1
ATOM 5602 C CA . GLU F 3 224 ? 28.200 23.786 87.788 1.00 19.24 224 GLU D CA 1
ATOM 5603 C C . GLU F 3 224 ? 29.537 23.220 87.304 1.00 19.20 224 GLU D C 1
ATOM 5604 O O . GLU F 3 224 ? 30.192 23.819 86.446 1.00 20.08 224 GLU D O 1
ATOM 5610 N N . SER F 3 225 ? 29.911 22.052 87.819 1.00 19.58 225 SER D N 1
ATOM 5611 C CA . SER F 3 225 ? 31.229 21.491 87.533 1.00 19.32 225 SER D CA 1
ATOM 5612 C C . SER F 3 225 ? 31.220 20.293 86.578 1.00 18.29 225 SER D C 1
ATOM 5613 O O . SER F 3 225 ? 32.273 19.891 86.066 1.00 18.33 225 SER D O 1
ATOM 5616 N N . GLY F 3 226 ? 30.047 19.714 86.351 1.00 16.60 226 GLY D N 1
ATOM 5617 C CA . GLY F 3 226 ? 29.954 18.545 85.501 1.00 15.50 226 GLY D CA 1
ATOM 5618 C C . GLY F 3 226 ? 28.531 18.105 85.261 1.00 13.80 226 GLY D C 1
ATOM 5619 O O . GLY F 3 226 ? 27.800 18.738 84.498 1.00 13.49 226 GLY D O 1
ATOM 5620 N N . PHE F 3 227 ? 28.166 16.994 85.893 1.00 12.78 227 PHE D N 1
ATOM 5621 C CA . PHE F 3 227 ? 26.847 16.401 85.717 1.00 12.40 227 PHE D CA 1
ATOM 5622 C C . PHE F 3 227 ? 26.304 15.907 87.039 1.00 12.22 227 PHE D C 1
ATOM 5623 O O . PHE F 3 227 ? 27.058 15.490 87.926 1.00 12.93 227 PHE D O 1
ATOM 5631 N N . THR F 3 228 ? 24.987 15.995 87.158 1.00 12.37 228 THR D N 1
ATOM 5632 C CA . THR F 3 228 ? 24.239 15.466 88.283 1.00 12.79 228 THR D CA 1
ATOM 5633 C C . THR F 3 228 ? 23.419 14.287 87.803 1.00 12.24 228 THR D C 1
ATOM 5634 O O . THR F 3 228 ? 22.614 14.435 86.880 1.00 11.96 228 THR D O 1
ATOM 5638 N N . PRO F 3 229 ? 23.602 13.113 88.440 1.00 12.33 229 PRO D N 1
ATOM 5639 C CA . PRO F 3 229 ? 22.802 11.943 88.090 1.00 12.19 229 PRO D CA 1
ATOM 5640 C C . PRO F 3 229 ? 21.384 12.033 88.662 1.00 12.19 229 PRO D C 1
ATOM 5641 O O . PRO F 3 229 ? 21.182 12.549 89.779 1.00 11.99 229 PRO D O 1
ATOM 5645 N N . ILE F 3 230 ? 20.427 11.528 87.887 1.00 11.58 230 ILE D N 1
ATOM 5646 C CA . ILE F 3 230 ? 19.023 11.461 88.258 1.00 11.84 230 ILE D CA 1
ATOM 5647 C C . ILE F 3 230 ? 18.556 10.021 88.037 1.00 11.51 230 ILE D C 1
ATOM 5648 O O . ILE F 3 230 ? 18.567 9.539 86.901 1.00 11.09 230 ILE D O 1
ATOM 5653 N N . LEU F 3 231 ? 18.171 9.324 89.102 1.00 11.27 231 LEU D N 1
ATOM 5654 C CA . LEU F 3 231 ? 17.795 7.910 88.946 1.00 11.76 231 LEU D CA 1
ATOM 5655 C C . LEU F 3 231 ? 16.524 7.777 88.101 1.00 12.06 231 LEU D C 1
ATOM 5656 O O . LEU F 3 231 ? 15.517 8.463 88.357 1.00 12.64 231 LEU D O 1
ATOM 5661 N N . TRP F 3 232 ? 16.588 6.911 87.085 1.00 11.42 232 TRP D N 1
ATOM 5662 C CA . TRP F 3 232 ? 15.453 6.664 86.194 1.00 11.00 232 TRP D CA 1
ATOM 5663 C C . TRP F 3 232 ? 14.749 5.351 86.511 1.00 10.95 232 TRP D C 1
ATOM 5664 O O . TRP F 3 232 ? 13.513 5.309 86.643 1.00 11.07 232 TRP D O 1
ATOM 5675 N N . ALA F 3 233 ? 15.525 4.275 86.611 1.00 10.71 233 ALA D N 1
ATOM 5676 C CA . ALA F 3 233 ? 14.963 2.934 86.792 1.00 11.31 233 ALA D CA 1
ATOM 5677 C C . ALA F 3 233 ? 15.966 1.961 87.374 1.00 11.41 233 ALA D C 1
ATOM 5678 O O . ALA F 3 233 ? 17.188 2.130 87.213 1.00 10.94 233 ALA D O 1
ATOM 5680 N N . GLU F 3 234 ? 15.431 0.940 88.044 1.00 11.92 234 GLU D N 1
ATOM 5681 C CA . GLU F 3 234 ? 16.231 -0.150 88.582 1.00 12.86 234 GLU D CA 1
ATOM 5682 C C . GLU F 3 234 ? 15.709 -1.486 88.089 1.00 12.52 234 GLU D C 1
ATOM 5683 O O . GLU F 3 234 ? 14.500 -1.728 88.060 1.00 13.49 234 GLU D O 1
ATOM 5689 N N . TYR F 3 235 ? 16.632 -2.353 87.694 1.00 12.12 235 TYR D N 1
ATOM 5690 C CA . TYR F 3 235 ? 16.310 -3.689 87.222 1.00 11.82 235 TYR D CA 1
ATOM 5691 C C . TYR F 3 235 ? 17.159 -4.668 88.027 1.00 12.02 235 TYR D C 1
ATOM 5692 O O . TYR F 3 235 ? 18.249 -5.065 87.601 1.00 10.98 235 TYR D O 1
ATOM 5701 N N . PRO F 3 236 ? 16.674 -5.054 89.218 1.00 11.84 236 PRO D N 1
ATOM 5702 C CA . PRO F 3 236 ? 17.484 -5.885 90.115 1.00 12.11 236 PRO D CA 1
ATOM 5703 C C . PRO F 3 236 ? 17.810 -7.284 89.572 1.00 12.25 236 PRO D C 1
ATOM 5704 O O . PRO F 3 236 ? 18.769 -7.909 90.044 1.00 12.13 236 PRO D O 1
ATOM 5708 N N . HIS F 3 237 ? 17.038 -7.747 88.584 1.00 12.37 237 HIS D N 1
ATOM 5709 C CA . HIS F 3 237 ? 17.215 -9.076 88.009 1.00 13.16 237 HIS D CA 1
ATOM 5710 C C . HIS F 3 237 ? 17.764 -9.025 86.586 1.00 12.25 237 HIS D C 1
ATOM 5711 O O . HIS F 3 237 ? 17.682 -10.012 85.857 1.00 12.05 237 HIS D O 1
ATOM 5718 N N . TRP F 3 238 ? 18.335 -7.886 86.196 1.00 11.35 238 TRP D N 1
ATOM 5719 C CA . TRP F 3 238 ? 18.894 -7.746 84.848 1.00 10.66 238 TRP D CA 1
ATOM 5720 C C . TRP F 3 238 ? 19.805 -8.924 84.500 1.00 11.14 238 TRP D C 1
ATOM 5721 O O . TRP F 3 238 ? 20.685 -9.300 85.291 1.00 10.96 238 TRP D O 1
ATOM 5732 N N . GLU F 3 239 ? 19.553 -9.515 83.328 1.00 10.87 239 GLU D N 1
ATOM 5733 C CA . GLU F 3 239 ? 20.342 -10.634 82.808 1.00 11.99 239 GLU D CA 1
ATOM 5734 C C . GLU F 3 239 ? 20.991 -10.292 81.464 1.00 11.41 239 GLU D C 1
ATOM 5735 O O . GLU F 3 239 ? 21.464 -11.176 80.743 1.00 12.31 239 GLU D O 1
ATOM 5741 N N . GLY F 3 240 ? 21.011 -9.005 81.135 1.00 9.57 240 GLY D N 1
ATOM 5742 C CA . GLY F 3 240 ? 21.663 -8.554 79.908 1.00 9.52 240 GLY D CA 1
ATOM 5743 C C . GLY F 3 240 ? 20.706 -8.137 78.812 1.00 9.30 240 GLY D C 1
ATOM 5744 O O . GLY F 3 240 ? 21.114 -7.946 77.664 1.00 9.03 240 GLY D O 1
ATOM 5745 N N . GLU F 3 241 ? 19.427 -7.986 79.155 1.00 9.15 241 GLU D N 1
ATOM 5746 C CA . GLU F 3 241 ? 18.432 -7.507 78.203 1.00 8.89 241 GLU D CA 1
ATOM 5747 C C . GLU F 3 241 ? 18.801 -6.127 77.682 1.00 8.03 241 GLU D C 1
ATOM 5748 O O . GLU F 3 241 ? 19.528 -5.379 78.331 1.00 7.58 241 GLU D O 1
ATOM 5754 N N . ILE F 3 242 ? 18.274 -5.786 76.512 1.00 7.81 242 ILE D N 1
ATOM 5755 C CA . ILE F 3 242 ? 18.382 -4.437 75.978 1.00 8.39 242 ILE D CA 1
ATOM 5756 C C . ILE F 3 242 ? 17.956 -3.420 77.060 1.00 8.25 242 ILE D C 1
ATOM 5757 O O . ILE F 3 242 ? 17.010 -3.662 77.829 1.00 8.62 242 ILE D O 1
ATOM 5762 N N . ILE F 3 243 ? 18.680 -2.313 77.122 1.00 7.87 243 ILE D N 1
ATOM 5763 C CA . ILE F 3 243 ? 18.459 -1.255 78.118 1.00 8.03 243 ILE D CA 1
ATOM 5764 C C . ILE F 3 243 ? 17.712 -0.099 77.460 1.00 8.29 243 ILE D C 1
ATOM 5765 O O . ILE F 3 243 ? 18.140 0.437 76.429 1.00 7.66 243 ILE D O 1
ATOM 5770 N N . ARG F 3 244 ? 16.583 0.280 78.066 1.00 8.01 244 ARG D N 1
ATOM 5771 C CA . ARG F 3 244 ? 15.717 1.317 77.499 1.00 8.29 244 ARG D CA 1
ATOM 5772 C C . ARG F 3 244 ? 15.275 2.277 78.588 1.00 8.76 244 ARG D C 1
ATOM 5773 O O . ARG F 3 244 ? 15.278 1.905 79.767 1.00 9.43 244 ARG D O 1
ATOM 5781 N N . PHE F 3 245 ? 14.905 3.493 78.192 1.00 8.75 245 PHE D N 1
ATOM 5782 C CA . PHE F 3 245 ? 14.256 4.450 79.103 1.00 9.06 245 PHE D CA 1
ATOM 5783 C C . PHE F 3 245 ? 12.746 4.208 79.045 1.00 9.50 245 PHE D C 1
ATOM 5784 O O . PHE F 3 245 ? 12.065 4.688 78.133 1.00 10.59 245 PHE D O 1
ATOM 5792 N N . GLU F 3 246 ? 12.251 3.420 79.998 1.00 10.50 246 GLU D N 1
ATOM 5793 C CA . GLU F 3 246 ? 10.837 3.069 80.051 1.00 11.36 246 GLU D CA 1
ATOM 5794 C C . GLU F 3 246 ? 10.071 4.055 80.897 1.00 12.66 246 GLU D C 1
ATOM 5795 O O . GLU F 3 246 ? 10.630 4.690 81.800 1.00 12.54 246 GLU D O 1
ATOM 5801 N N . THR F 3 247 ? 8.790 4.194 80.567 1.00 13.39 247 THR D N 1
ATOM 5802 C CA . THR F 3 247 ? 7.872 5.010 81.351 1.00 14.73 247 THR D CA 1
ATOM 5803 C C . THR F 3 247 ? 6.546 4.267 81.478 1.00 16.25 247 THR D C 1
ATOM 5804 O O . THR F 3 247 ? 6.313 3.273 80.801 1.00 16.35 247 THR D O 1
ATOM 5808 N N . GLU F 3 248 ? 5.669 4.763 82.348 1.00 17.90 248 GLU D N 1
ATOM 5809 C CA . GLU F 3 248 ? 4.344 4.181 82.508 1.00 19.79 248 GLU D CA 1
ATOM 5810 C C . GLU F 3 248 ? 3.660 4.080 81.137 1.00 19.26 248 GLU D C 1
ATOM 5811 O O . GLU F 3 248 ? 3.033 3.067 80.814 1.00 19.42 248 GLU D O 1
ATOM 5817 N N . GLU F 3 249 ? 3.811 5.139 80.338 1.00 19.18 249 GLU D N 1
ATOM 5818 C CA . GLU F 3 249 ? 3.260 5.225 78.990 1.00 19.83 249 GLU D CA 1
ATOM 5819 C C . GLU F 3 249 ? 3.797 4.169 78.024 1.00 18.92 249 GLU D C 1
ATOM 5820 O O . GLU F 3 249 ? 3.016 3.518 77.320 1.00 18.60 249 GLU D O 1
ATOM 5826 N N . THR F 3 250 ? 5.122 4.009 77.960 1.00 18.05 250 THR D N 1
ATOM 5827 C CA . THR F 3 250 ? 5.683 3.030 77.026 1.00 16.64 250 THR D CA 1
ATOM 5828 C C . THR F 3 250 ? 5.215 1.619 77.375 1.00 17.48 250 THR D C 1
ATOM 5829 O O . THR F 3 250 ? 4.943 0.813 76.485 1.00 16.70 250 THR D O 1
ATOM 5833 N N . ARG F 3 251 ? 5.107 1.340 78.674 1.00 17.97 251 ARG D N 1
ATOM 5834 C CA . ARG F 3 251 ? 4.683 0.031 79.189 1.00 20.14 251 ARG D CA 1
ATOM 5835 C C . ARG F 3 251 ? 3.222 -0.271 78.835 1.00 20.28 251 ARG D C 1
ATOM 5836 O O . ARG F 3 251 ? 2.892 -1.383 78.421 1.00 20.51 251 ARG D O 1
ATOM 5844 N N . LYS F 3 252 ? 2.369 0.732 79.029 1.00 20.61 252 LYS D N 1
ATOM 5845 C CA . LYS F 3 252 ? 0.942 0.663 78.705 1.00 21.36 252 LYS D CA 1
ATOM 5846 C C . LYS F 3 252 ? 0.719 0.414 77.207 1.00 21.08 252 LYS D C 1
ATOM 5847 O O . LYS F 3 252 ? -0.091 -0.430 76.813 1.00 21.25 252 LYS D O 1
ATOM 5853 N N . LEU F 3 253 ? 1.447 1.140 76.367 1.00 20.79 253 LEU D N 1
ATOM 5854 C CA . LEU F 3 253 ? 1.304 0.972 74.925 1.00 20.79 253 LEU D CA 1
ATOM 5855 C C . LEU F 3 253 ? 1.791 -0.404 74.476 1.00 21.01 253 LEU D C 1
ATOM 5856 O O . LEU F 3 253 ? 1.191 -1.023 73.599 1.00 20.86 253 LEU D O 1
ATOM 5861 N N . GLU F 3 254 ? 2.877 -0.880 75.077 1.00 21.11 254 GLU D N 1
ATOM 5862 C CA . GLU F 3 254 ? 3.402 -2.193 74.717 1.00 21.11 254 GLU D CA 1
ATOM 5863 C C . GLU F 3 254 ? 2.474 -3.350 75.108 1.00 21.80 254 GLU D C 1
ATOM 5864 O O . GLU F 3 254 ? 2.382 -4.334 74.377 1.00 22.61 254 GLU D O 1
ATOM 5870 N N . ILE F 3 255 ? 1.774 -3.238 76.239 1.00 22.75 255 ILE D N 1
ATOM 5871 C CA . ILE F 3 255 ? 0.786 -4.279 76.615 1.00 23.71 255 ILE D CA 1
ATOM 5872 C C . ILE F 3 255 ? -0.513 -4.185 75.794 1.00 23.73 255 ILE D C 1
ATOM 5873 O O . ILE F 3 255 ? -1.222 -5.190 75.614 1.00 24.05 255 ILE D O 1
ATOM 5878 N N . SER F 3 256 ? -0.791 -2.989 75.272 1.00 23.63 256 SER D N 1
ATOM 5879 C CA . SER F 3 256 ? -2.043 -2.707 74.559 1.00 23.70 256 SER D CA 1
ATOM 5880 C C . SER F 3 256 ? -2.224 -3.479 73.251 1.00 24.22 256 SER D C 1
ATOM 5881 O O . SER F 3 256 ? -3.351 -3.688 72.795 1.00 24.62 256 SER D O 1
ATOM 5884 N N . GLY F 3 257 ? -1.122 -3.886 72.632 1.00 24.17 257 GLY D N 1
ATOM 5885 C CA . GLY F 3 257 ? -1.219 -4.508 71.326 1.00 24.28 257 GLY D CA 1
ATOM 5886 C C . GLY F 3 257 ? -0.252 -5.643 71.142 1.00 24.16 257 GLY D C 1
ATOM 5887 O O . GLY F 3 257 ? 0.434 -6.053 72.077 1.00 24.62 257 GLY D O 1
ATOM 5888 N N . MET F 3 258 ? -0.215 -6.161 69.924 1.00 23.13 258 MET D N 1
ATOM 5889 C CA . MET F 3 258 ? 0.697 -7.228 69.603 1.00 22.58 258 MET D CA 1
ATOM 5890 C C . MET F 3 258 ? 1.970 -6.647 69.015 1.00 20.91 258 MET D C 1
ATOM 5891 O O . MET F 3 258 ? 1.908 -5.664 68.290 1.00 20.84 258 MET D O 1
ATOM 5896 N N . PRO F 3 259 ? 3.123 -7.245 69.359 1.00 20.06 259 PRO D N 1
ATOM 5897 C CA . PRO F 3 259 ? 4.398 -6.836 68.769 1.00 18.95 259 PRO D CA 1
ATOM 5898 C C . PRO F 3 259 ? 4.322 -6.945 67.252 1.00 17.96 259 PRO D C 1
ATOM 5899 O O . PRO F 3 259 ? 3.842 -7.959 66.734 1.00 18.07 259 PRO D O 1
ATOM 5903 N N . LEU F 3 260 ? 4.797 -5.915 66.556 1.00 16.98 260 LEU D N 1
ATOM 5904 C CA . LEU F 3 260 ? 4.850 -5.924 65.096 1.00 16.42 260 LEU D CA 1
ATOM 5905 C C . LEU F 3 260 ? 5.504 -7.213 64.577 1.00 16.19 260 LEU D C 1
ATOM 5906 O O . LEU F 3 260 ? 5.062 -7.778 63.571 1.00 15.88 260 LEU D O 1
ATOM 5911 N N . GLY F 3 261 ? 6.526 -7.692 65.290 1.00 15.63 261 GLY D N 1
ATOM 5912 C CA . GLY F 3 261 ? 7.239 -8.922 64.926 1.00 15.87 261 GLY D CA 1
ATOM 5913 C C . GLY F 3 261 ? 6.395 -10.193 64.915 1.00 16.39 261 GLY D C 1
ATOM 5914 O O . GLY F 3 261 ? 6.745 -11.161 64.254 1.00 16.77 261 GLY D O 1
ATOM 5915 N N . ASP F 3 262 ? 5.291 -10.193 65.659 1.00 17.27 262 ASP D N 1
ATOM 5916 C CA . ASP F 3 262 ? 4.378 -11.348 65.683 1.00 18.13 262 ASP D CA 1
ATOM 5917 C C . ASP F 3 262 ? 3.463 -11.384 64.457 1.00 18.39 262 ASP D C 1
ATOM 5918 O O . ASP F 3 262 ? 2.858 -12.428 64.156 1.00 19.23 262 ASP D O 1
ATOM 5923 N N . LEU F 3 263 ? 3.346 -10.244 63.781 1.00 17.90 263 LEU D N 1
ATOM 5924 C CA . LEU F 3 263 ? 2.458 -10.082 62.625 1.00 17.83 263 LEU D CA 1
ATOM 5925 C C . LEU F 3 263 ? 3.204 -10.215 61.299 1.00 17.24 263 LEU D C 1
ATOM 5926 O O . LEU F 3 263 ? 2.619 -10.588 60.275 1.00 17.37 263 LEU D O 1
ATOM 5931 N N . PHE F 3 264 ? 4.500 -9.909 61.321 1.00 15.63 264 PHE D N 1
ATOM 5932 C CA . PHE F 3 264 ? 5.285 -9.844 60.091 1.00 14.60 264 PHE D CA 1
ATOM 5933 C C . PHE F 3 264 ? 6.596 -10.592 60.204 1.00 14.43 264 PHE D C 1
ATOM 5934 O O . PHE F 3 264 ? 7.258 -10.544 61.248 1.00 14.21 264 PHE D O 1
ATOM 5942 N N . HIS F 3 265 ? 6.980 -11.254 59.110 1.00 14.08 265 HIS D N 1
ATOM 5943 C CA . HIS F 3 265 ? 8.372 -11.626 58.883 1.00 14.26 265 HIS D CA 1
ATOM 5944 C C . HIS F 3 265 ? 9.099 -10.350 58.498 1.00 13.33 265 HIS D C 1
ATOM 5945 O O . HIS F 3 265 ? 8.608 -9.572 57.681 1.00 13.92 265 HIS D O 1
ATOM 5952 N N . ILE F 3 266 ? 10.250 -10.117 59.108 1.00 12.35 266 ILE D N 1
ATOM 5953 C CA . ILE F 3 266 ? 10.988 -8.894 58.829 1.00 11.81 266 ILE D CA 1
ATOM 5954 C C . ILE F 3 266 ? 12.300 -9.290 58.176 1.00 11.19 266 ILE D C 1
ATOM 5955 O O . ILE F 3 266 ? 13.072 -10.084 58.723 1.00 11.61 266 ILE D O 1
ATOM 5960 N N . ARG F 3 267 ? 12.529 -8.763 56.979 1.00 9.81 267 ARG D N 1
ATOM 5961 C CA . ARG F 3 267 ? 13.751 -9.053 56.252 1.00 9.94 267 ARG D CA 1
ATOM 5962 C C . ARG F 3 267 ? 14.414 -7.730 55.919 1.00 8.55 267 ARG D C 1
ATOM 5963 O O . ARG F 3 267 ? 13.781 -6.678 56.002 1.00 9.23 267 ARG D O 1
ATOM 5971 N N . PHE F 3 268 ? 15.696 -7.775 55.573 1.00 6.92 268 PHE D N 1
ATOM 5972 C CA . PHE F 3 268 ? 16.374 -6.560 55.147 1.00 6.83 268 PHE D CA 1
ATOM 5973 C C . PHE F 3 268 ? 16.606 -6.575 53.657 1.00 6.68 268 PHE D C 1
ATOM 5974 O O . PHE F 3 268 ? 16.612 -7.631 53.037 1.00 6.68 268 PHE D O 1
ATOM 5982 N N . ALA F 3 269 ? 16.807 -5.393 53.079 1.00 6.44 269 ALA D N 1
ATOM 5983 C CA . ALA F 3 269 ? 17.117 -5.318 51.648 1.00 6.79 269 ALA D CA 1
ATOM 5984 C C . ALA F 3 269 ? 18.384 -6.085 51.291 1.00 6.46 269 ALA D C 1
ATOM 5985 O O . ALA F 3 269 ? 19.303 -6.237 52.120 1.00 5.71 269 ALA D O 1
ATOM 5987 N N . ALA F 3 270 ? 18.450 -6.560 50.044 1.00 6.25 270 ALA D N 1
ATOM 5988 C CA . ALA F 3 270 ? 19.726 -7.028 49.490 1.00 6.73 270 ALA D CA 1
ATOM 5989 C C . ALA F 3 270 ? 20.737 -5.876 49.596 1.00 6.64 270 ALA D C 1
ATOM 5990 O O . ALA F 3 270 ? 20.354 -4.711 49.495 1.00 6.25 270 ALA D O 1
ATOM 5992 N N . ARG F 3 271 ? 22.010 -6.198 49.833 1.00 6.37 271 ARG D N 1
ATOM 5993 C CA . ARG F 3 271 ? 23.017 -5.167 50.053 1.00 6.38 271 ARG D CA 1
ATOM 5994 C C . ARG F 3 271 ? 23.645 -4.690 48.744 1.00 6.26 271 ARG D C 1
ATOM 5995 O O . ARG F 3 271 ? 23.603 -5.375 47.715 1.00 6.02 271 ARG D O 1
ATOM 6003 N N . SER F 3 272 ? 24.279 -3.528 48.802 1.00 5.99 272 SER D N 1
ATOM 6004 C CA . SER F 3 272 ? 24.861 -2.940 47.586 1.00 6.79 272 SER D CA 1
ATOM 6005 C C . SER F 3 272 ? 25.730 -3.901 46.739 1.00 6.84 272 SER D C 1
ATOM 6006 O O . SER F 3 272 ? 25.565 -3.924 45.513 1.00 7.09 272 SER D O 1
ATOM 6009 N N . PRO F 3 273 ? 26.632 -4.705 47.365 1.00 6.78 273 PRO D N 1
ATOM 6010 C CA . PRO F 3 273 ? 27.458 -5.605 46.527 1.00 6.79 273 PRO D CA 1
ATOM 6011 C C . PRO F 3 273 ? 26.645 -6.660 45.784 1.00 7.11 273 PRO D C 1
ATOM 6012 O O . PRO F 3 273 ? 27.076 -7.134 44.725 1.00 8.00 273 PRO D O 1
ATOM 6016 N N . GLU F 3 274 ? 25.477 -7.017 46.313 1.00 6.66 274 GLU D N 1
ATOM 6017 C CA . GLU F 3 274 ? 24.624 -7.994 45.617 1.00 7.62 274 GLU D CA 1
ATOM 6018 C C . GLU F 3 274 ? 24.062 -7.417 44.328 1.00 7.59 274 GLU D C 1
ATOM 6019 O O . GLU F 3 274 ? 23.912 -8.141 43.321 1.00 8.81 274 GLU D O 1
ATOM 6025 N N . PHE F 3 275 ? 23.744 -6.130 44.348 1.00 7.84 275 PHE D N 1
ATOM 6026 C CA . PHE F 3 275 ? 23.263 -5.456 43.130 1.00 8.01 275 PHE D CA 1
ATOM 6027 C C . PHE F 3 275 ? 24.414 -5.291 42.151 1.00 9.22 275 PHE D C 1
ATOM 6028 O O . PHE F 3 275 ? 24.270 -5.553 40.964 1.00 8.73 275 PHE D O 1
ATOM 6036 N N . LYS F 3 276 ? 25.575 -4.895 42.666 1.00 9.79 276 LYS D N 1
ATOM 6037 C CA . LYS F 3 276 ? 26.711 -4.609 41.808 1.00 11.49 276 LYS D CA 1
ATOM 6038 C C . LYS F 3 276 ? 27.159 -5.830 40.998 1.00 12.08 276 LYS D C 1
ATOM 6039 O O . LYS F 3 276 ? 27.610 -5.679 39.855 1.00 12.86 276 LYS D O 1
ATOM 6045 N N . LYS F 3 277 ? 26.975 -7.030 41.549 1.00 12.22 277 LYS D N 1
ATOM 6046 C CA . LYS F 3 277 ? 27.375 -8.270 40.856 1.00 12.90 277 LYS D CA 1
ATOM 6047 C C . LYS F 3 277 ? 26.270 -8.914 40.009 1.00 12.42 277 LYS D C 1
ATOM 6048 O O . LYS F 3 277 ? 26.518 -9.899 39.295 1.00 13.44 277 LYS D O 1
ATOM 6054 N N . HIS F 3 278 ? 25.053 -8.383 40.096 1.00 11.27 278 HIS D N 1
ATOM 6055 C CA . HIS F 3 278 ? 23.933 -8.968 39.365 1.00 10.65 278 HIS D CA 1
ATOM 6056 C C . HIS F 3 278 ? 24.017 -8.581 37.882 1.00 10.21 278 HIS D C 1
ATOM 6057 O O . HIS F 3 278 ? 24.233 -7.411 37.562 1.00 9.49 278 HIS D O 1
ATOM 6064 N N . PRO F 3 279 ? 23.857 -9.570 36.973 1.00 10.64 279 PRO D N 1
ATOM 6065 C CA . PRO F 3 279 ? 24.072 -9.284 35.544 1.00 10.82 279 PRO D CA 1
ATOM 6066 C C . PRO F 3 279 ? 23.125 -8.266 34.889 1.00 10.69 279 PRO D C 1
ATOM 6067 O O . PRO F 3 279 ? 23.450 -7.757 33.820 1.00 11.90 279 PRO D O 1
ATOM 6071 N N . ALA F 3 280 ? 21.995 -7.950 35.515 1.00 10.96 280 ALA D N 1
ATOM 6072 C CA . ALA F 3 280 ? 21.048 -6.995 34.932 1.00 11.06 280 ALA D CA 1
ATOM 6073 C C . ALA F 3 280 ? 21.203 -5.568 35.447 1.00 10.25 280 ALA D C 1
ATOM 6074 O O . ALA F 3 280 ? 20.555 -4.637 34.960 1.00 10.45 280 ALA D O 1
ATOM 6076 N N . VAL F 3 281 ? 22.069 -5.389 36.440 1.00 10.28 281 VAL D N 1
ATOM 6077 C CA . VAL F 3 281 ? 22.262 -4.082 37.029 1.00 10.54 281 VAL D CA 1
ATOM 6078 C C . VAL F 3 281 ? 23.185 -3.229 36.155 1.00 11.26 281 VAL D C 1
ATOM 6079 O O . VAL F 3 281 ? 24.148 -3.743 35.567 1.00 11.87 281 VAL D O 1
ATOM 6083 N N . ARG F 3 282 ? 22.823 -1.953 36.053 1.00 11.90 282 ARG D N 1
ATOM 6084 C CA . ARG F 3 282 ? 23.522 -0.957 35.234 1.00 12.97 282 ARG D CA 1
ATOM 6085 C C . ARG F 3 282 ? 23.802 0.321 36.032 1.00 14.30 282 ARG D C 1
ATOM 6086 O O . ARG F 3 282 ? 23.155 0.602 37.044 1.00 13.65 282 ARG D O 1
ATOM 6094 N N . LYS F 3 283 ? 24.761 1.108 35.544 1.00 15.91 283 LYS D N 1
ATOM 6095 C CA . LYS F 3 283 ? 25.157 2.348 36.199 1.00 18.06 283 LYS D CA 1
ATOM 6096 C C . LYS F 3 283 ? 24.573 3.573 35.492 1.00 18.27 283 LYS D C 1
ATOM 6097 O O . LYS F 3 283 ? 24.804 4.720 35.902 1.00 18.40 283 LYS D O 1
ATOM 6103 N N . GLU F 3 284 ? 23.785 3.311 34.450 1.00 18.78 284 GLU D N 1
ATOM 6104 C CA . GLU F 3 284 ? 23.095 4.350 33.698 1.00 20.03 284 GLU D CA 1
ATOM 6105 C C . GLU F 3 284 ? 21.626 3.970 33.510 1.00 19.89 284 GLU D C 1
ATOM 6106 O O . GLU F 3 284 ? 21.294 2.787 33.465 1.00 19.94 284 GLU D O 1
ATOM 6112 N N . PRO F 3 285 ? 20.745 4.973 33.386 1.00 20.41 285 PRO D N 1
ATOM 6113 C CA . PRO F 3 285 ? 19.359 4.650 33.046 1.00 20.51 285 PRO D CA 1
ATOM 6114 C C . PRO F 3 285 ? 19.247 4.142 31.603 1.00 20.75 285 PRO D C 1
ATOM 6115 O O . PRO F 3 285 ? 20.188 4.283 30.811 1.00 20.93 285 PRO D O 1
ATOM 6119 N N . GLY F 3 286 ? 18.110 3.544 31.270 1.00 21.12 286 GLY D N 1
ATOM 6120 C CA . GLY F 3 286 ? 17.931 2.985 29.938 1.00 21.52 286 GLY D CA 1
ATOM 6121 C C . GLY F 3 286 ? 16.610 2.272 29.787 1.00 21.91 286 GLY D C 1
ATOM 6122 O O . GLY F 3 286 ? 15.812 2.248 30.738 1.00 22.43 286 GLY D O 1
ATOM 6123 N N . PRO F 3 287 ? 16.374 1.680 28.594 1.00 22.01 287 PRO D N 1
ATOM 6124 C CA . PRO F 3 287 ? 15.093 1.063 28.283 1.00 21.51 287 PRO D CA 1
ATOM 6125 C C . PRO F 3 287 ? 14.797 -0.008 29.298 1.00 20.56 287 PRO D C 1
ATOM 6126 O O . PRO F 3 287 ? 15.577 -0.956 29.468 1.00 21.19 287 PRO D O 1
ATOM 6130 N N . GLY F 3 288 ? 13.701 0.187 30.009 1.00 19.06 288 GLY D N 1
ATOM 6131 C CA . GLY F 3 288 ? 13.208 -0.805 30.925 1.00 17.01 288 GLY D CA 1
ATOM 6132 C C . GLY F 3 288 ? 13.938 -0.889 32.246 1.00 15.68 288 GLY D C 1
ATOM 6133 O O . GLY F 3 288 ? 13.752 -1.853 32.959 1.00 16.02 288 GLY D O 1
ATOM 6134 N N . LEU F 3 289 ? 14.758 0.109 32.571 1.00 13.98 289 LEU D N 1
ATOM 6135 C CA . LEU F 3 289 ? 15.434 0.143 33.880 1.00 12.78 289 LEU D CA 1
ATOM 6136 C C . LEU F 3 289 ? 14.749 1.087 34.869 1.00 12.25 289 LEU D C 1
ATOM 6137 O O . LEU F 3 289 ? 14.274 2.160 34.488 1.00 12.82 289 LEU D O 1
ATOM 6142 N N . VAL F 3 290 ? 14.701 0.684 36.137 1.00 11.07 290 VAL D N 1
ATOM 6143 C CA . VAL F 3 290 ? 14.198 1.545 37.211 1.00 10.21 290 VAL D CA 1
ATOM 6144 C C . VAL F 3 290 ? 15.306 1.709 38.251 1.00 10.22 290 VAL D C 1
ATOM 6145 O O . VAL F 3 290 ? 16.216 0.889 38.313 1.00 9.30 290 VAL D O 1
ATOM 6149 N N . PRO F 3 291 ? 15.258 2.795 39.028 1.00 10.06 291 PRO D N 1
ATOM 6150 C CA . PRO F 3 291 ? 16.286 2.995 40.065 1.00 10.38 291 PRO D CA 1
ATOM 6151 C C . PRO F 3 291 ? 16.191 1.977 41.192 1.00 10.28 291 PRO D C 1
ATOM 6152 O O . PRO F 3 291 ? 15.085 1.605 41.602 1.00 10.74 291 PRO D O 1
ATOM 6156 N N . VAL F 3 292 ? 17.352 1.544 41.685 1.00 9.51 292 VAL D N 1
ATOM 6157 C CA . VAL F 3 292 ? 17.421 0.746 42.908 1.00 9.66 292 VAL D CA 1
ATOM 6158 C C . VAL F 3 292 ? 17.282 1.739 44.067 1.00 9.28 292 VAL D C 1
ATOM 6159 O O . VAL F 3 292 ? 18.072 2.676 44.196 1.00 9.43 292 VAL D O 1
ATOM 6163 N N . LEU F 3 293 ? 16.248 1.545 44.870 1.00 8.48 293 LEU D N 1
ATOM 6164 C CA . LEU F 3 293 ? 15.864 2.534 45.868 1.00 8.70 293 LEU D CA 1
ATOM 6165 C C . LEU F 3 293 ? 16.679 2.419 47.145 1.00 8.59 293 LEU D C 1
ATOM 6166 O O . LEU F 3 293 ? 17.146 1.337 47.507 1.00 8.49 293 LEU D O 1
ATOM 6171 N N . THR F 3 294 ? 16.849 3.554 47.811 1.00 9.09 294 THR D N 1
ATOM 6172 C CA . THR F 3 294 ? 17.530 3.593 49.120 1.00 9.11 294 THR D CA 1
ATOM 6173 C C . THR F 3 294 ? 16.619 4.255 50.157 1.00 9.17 294 THR D C 1
ATOM 6174 O O . THR F 3 294 ? 15.455 4.542 49.889 1.00 8.70 294 THR D O 1
ATOM 6178 N N . GLY F 3 295 ? 17.154 4.511 51.346 1.00 9.07 295 GLY D N 1
ATOM 6179 C CA . GLY F 3 295 ? 16.405 5.223 52.377 1.00 9.52 295 GLY D CA 1
ATOM 6180 C C . GLY F 3 295 ? 15.955 6.609 51.946 1.00 9.77 295 GLY D C 1
ATOM 6181 O O . GLY F 3 295 ? 14.955 7.127 52.434 1.00 9.62 295 GLY D O 1
ATOM 6182 N N . ARG F 3 296 ? 16.696 7.204 51.013 1.00 10.41 296 ARG D N 1
ATOM 6183 C CA . ARG F 3 296 ? 16.354 8.535 50.519 1.00 11.50 296 ARG D CA 1
ATOM 6184 C C . ARG F 3 296 ? 15.080 8.525 49.673 1.00 11.35 296 ARG D C 1
ATOM 6185 O O . ARG F 3 296 ? 14.481 9.569 49.440 1.00 11.98 296 ARG D O 1
ATOM 6193 N N . ASN F 3 297 ? 14.675 7.343 49.202 1.00 11.15 297 ASN D N 1
ATOM 6194 C CA . ASN F 3 297 ? 13.422 7.198 48.462 1.00 11.30 297 ASN D CA 1
ATOM 6195 C C . ASN F 3 297 ? 12.198 6.973 49.347 1.00 12.37 297 ASN D C 1
ATOM 6196 O O . ASN F 3 297 ? 11.055 7.023 48.881 1.00 12.56 297 ASN D O 1
ATOM 6201 N N . LEU F 3 298 ? 12.435 6.702 50.627 1.00 12.78 298 LEU D N 1
ATOM 6202 C CA . LEU F 3 298 ? 11.367 6.349 51.540 1.00 12.44 298 LEU D CA 1
ATOM 6203 C C . LEU F 3 298 ? 10.934 7.562 52.343 1.00 13.32 298 LEU D C 1
ATOM 6204 O O . LEU F 3 298 ? 11.761 8.253 52.949 1.00 12.42 298 LEU D O 1
ATOM 6209 N N . LYS F 3 299 ? 9.627 7.813 52.327 1.00 13.89 299 LYS D N 1
ATOM 6210 C CA . LYS F 3 299 ? 9.032 8.943 53.028 1.00 15.53 299 LYS D CA 1
ATOM 6211 C C . LYS F 3 299 ? 7.899 8.427 53.915 1.00 15.59 299 LYS D C 1
ATOM 6212 O O . LYS F 3 299 ? 7.432 7.304 53.714 1.00 15.86 299 LYS D O 1
ATOM 6218 N N . PRO F 3 300 ? 7.465 9.218 54.925 1.00 16.23 300 PRO D N 1
ATOM 6219 C CA . PRO F 3 300 ? 6.339 8.730 55.721 1.00 16.61 300 PRO D CA 1
ATOM 6220 C C . PRO F 3 300 ? 5.082 8.631 54.863 1.00 17.17 300 PRO D C 1
ATOM 6221 O O . PRO F 3 300 ? 4.541 9.656 54.424 1.00 17.54 300 PRO D O 1
ATOM 6225 N N . GLY F 3 301 ? 4.668 7.401 54.584 1.00 16.79 301 GLY D N 1
ATOM 6226 C CA . GLY F 3 301 ? 3.433 7.147 53.861 1.00 17.57 301 GLY D CA 1
ATOM 6227 C C . GLY F 3 301 ? 3.548 7.133 52.351 1.00 17.60 301 GLY D C 1
ATOM 6228 O O . GLY F 3 301 ? 2.551 6.919 51.667 1.00 18.95 301 GLY D O 1
ATOM 6229 N N . TRP F 3 302 ? 4.742 7.365 51.814 1.00 17.46 302 TRP D N 1
ATOM 6230 C CA . TRP F 3 302 ? 4.928 7.286 50.365 1.00 17.74 302 TRP D CA 1
ATOM 6231 C C . TRP F 3 302 ? 6.360 7.012 49.926 1.00 17.51 302 TRP D C 1
ATOM 6232 O O . TRP F 3 302 ? 7.313 7.182 50.700 1.00 17.12 302 TRP D O 1
ATOM 6243 N N . VAL F 3 303 ? 6.488 6.598 48.670 1.00 17.12 303 VAL D N 1
ATOM 6244 C CA . VAL F 3 303 ? 7.770 6.260 48.074 1.00 17.01 303 VAL D CA 1
ATOM 6245 C C . VAL F 3 303 ? 8.019 7.122 46.838 1.00 17.72 303 VAL D C 1
ATOM 6246 O O . VAL F 3 303 ? 7.134 7.275 45.983 1.00 17.39 303 VAL D O 1
ATOM 6250 N N . ASP F 3 304 ? 9.218 7.692 46.762 1.00 18.11 304 ASP D N 1
ATOM 6251 C CA . ASP F 3 304 ? 9.679 8.407 45.577 1.00 19.26 304 ASP D CA 1
ATOM 6252 C C . ASP F 3 304 ? 10.376 7.428 44.639 1.00 19.37 304 ASP D C 1
ATOM 6253 O O . ASP F 3 304 ? 11.493 6.974 44.912 1.00 18.63 304 ASP D O 1
ATOM 6258 N N . TYR F 3 305 ? 9.708 7.096 43.537 1.00 19.65 305 TYR D N 1
ATOM 6259 C CA . TYR F 3 305 ? 10.248 6.146 42.566 1.00 20.32 305 TYR D CA 1
ATOM 6260 C C . TYR F 3 305 ? 11.071 6.821 41.474 1.00 21.10 305 TYR D C 1
ATOM 6261 O O . TYR F 3 305 ? 11.673 6.141 40.639 1.00 21.77 305 TYR D O 1
ATOM 6270 N N . GLU F 3 306 ? 11.093 8.150 41.492 1.00 22.09 306 GLU D N 1
ATOM 6271 C CA . GLU F 3 306 ? 11.726 8.937 40.432 1.00 23.33 306 GLU D CA 1
ATOM 6272 C C . GLU F 3 306 ? 13.234 9.085 40.585 1.00 22.86 306 GLU D C 1
ATOM 6273 O O . GLU F 3 306 ? 13.994 8.739 39.682 1.00 23.73 306 GLU D O 1
ATOM 6279 N N . LYS F 3 307 ? 13.652 9.628 41.723 1.00 22.05 307 LYS D N 1
ATOM 6280 C CA . LYS F 3 307 ? 15.028 10.044 41.938 1.00 21.25 307 LYS D CA 1
ATOM 6281 C C . LYS F 3 307 ? 15.926 8.865 42.311 1.00 20.26 307 LYS D C 1
ATOM 6282 O O . LYS F 3 307 ? 15.599 8.098 43.215 1.00 20.01 307 LYS D O 1
ATOM 6288 N N . ASN F 3 308 ? 17.054 8.740 41.615 1.00 18.90 308 ASN D N 1
ATOM 6289 C CA . ASN F 3 308 ? 18.023 7.682 41.903 1.00 17.84 308 ASN D CA 1
ATOM 6290 C C . ASN F 3 308 ? 19.129 8.187 42.827 1.00 17.65 308 ASN D C 1
ATOM 6291 O O . ASN F 3 308 ? 19.861 9.125 42.483 1.00 18.19 308 ASN D O 1
ATOM 6296 N N . HIS F 3 309 ? 19.246 7.535 43.986 1.00 16.28 309 HIS D N 1
ATOM 6297 C CA . HIS F 3 309 ? 20.250 7.855 45.000 1.00 15.63 309 HIS D CA 1
ATOM 6298 C C . HIS F 3 309 ? 21.331 6.791 45.155 1.00 14.96 309 HIS D C 1
ATOM 6299 O O . HIS F 3 309 ? 22.304 6.994 45.887 1.00 15.70 309 HIS D O 1
ATOM 6306 N N . SER F 3 310 ? 21.164 5.650 44.490 1.00 13.66 310 SER D N 1
ATOM 6307 C CA . SER F 3 310 ? 22.125 4.549 44.596 1.00 12.64 310 SER D CA 1
ATOM 6308 C C . SER F 3 310 ? 23.152 4.507 43.477 1.00 12.15 310 SER D C 1
ATOM 6309 O O . SER F 3 310 ? 24.164 3.820 43.592 1.00 12.29 310 SER D O 1
ATOM 6312 N N . GLY F 3 311 ? 22.848 5.173 42.364 1.00 11.83 311 GLY D N 1
ATOM 6313 C CA . GLY F 3 311 ? 23.674 5.060 41.165 1.00 11.45 311 GLY D CA 1
ATOM 6314 C C . GLY F 3 311 ? 23.484 3.760 40.395 1.00 11.22 311 GLY D C 1
ATOM 6315 O O . GLY F 3 311 ? 24.245 3.471 39.475 1.00 11.24 311 GLY D O 1
ATOM 6316 N N . LEU F 3 312 ? 22.471 2.978 40.786 1.00 10.31 312 LEU D N 1
ATOM 6317 C CA . LEU F 3 312 ? 22.209 1.668 40.177 1.00 10.48 312 LEU D CA 1
ATOM 6318 C C . LEU F 3 312 ? 20.806 1.605 39.599 1.00 10.39 312 LEU D C 1
ATOM 6319 O O . LEU F 3 312 ? 19.865 2.098 40.205 1.00 10.29 312 LEU D O 1
ATOM 6324 N N . TRP F 3 313 ? 20.684 0.964 38.441 1.00 10.66 313 TRP D N 1
ATOM 6325 C CA . TRP F 3 313 ? 19.390 0.756 37.786 1.00 11.54 313 TRP D CA 1
ATOM 6326 C C . TRP F 3 313 ? 19.268 -0.704 37.407 1.00 10.57 313 TRP D C 1
ATOM 6327 O O . TRP F 3 313 ? 20.264 -1.361 37.107 1.00 10.99 313 TRP D O 1
ATOM 6338 N N . MET F 3 314 ? 18.044 -1.219 37.380 1.00 10.38 314 MET D N 1
ATOM 6339 C CA . MET F 3 314 ? 17.852 -2.575 36.895 1.00 10.45 314 MET D CA 1
ATOM 6340 C C . MET F 3 314 ? 16.436 -2.761 36.391 1.00 9.86 314 MET D C 1
ATOM 6341 O O . MET F 3 314 ? 15.568 -1.983 36.718 1.00 10.17 314 MET D O 1
ATOM 6346 N N . PRO F 3 315 ? 16.203 -3.807 35.582 1.00 10.44 315 PRO D N 1
ATOM 6347 C CA . PRO F 3 315 ? 14.817 -4.006 35.161 1.00 10.30 315 PRO D CA 1
ATOM 6348 C C . PRO F 3 315 ? 13.948 -4.368 36.350 1.00 10.69 315 PRO D C 1
ATOM 6349 O O . PRO F 3 315 ? 14.326 -5.241 37.140 1.00 10.26 315 PRO D O 1
ATOM 6353 N N . LYS F 3 316 ? 12.781 -3.727 36.454 1.00 11.07 316 LYS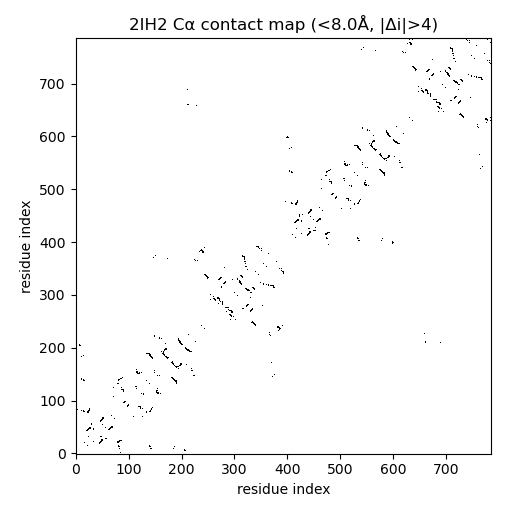 D N 1
ATOM 6354 C CA . LYS F 3 316 ? 11.881 -3.991 37.585 1.00 12.37 316 LYS D CA 1
ATOM 6355 C C . LYS F 3 316 ? 11.555 -5.484 37.676 1.00 12.04 316 LYS D C 1
ATOM 6356 O O . LYS F 3 316 ? 11.514 -6.059 38.766 1.00 12.39 316 LYS D O 1
ATOM 6362 N N . GLU F 3 317 ? 11.365 -6.115 36.518 1.00 11.78 317 GLU D N 1
ATOM 6363 C CA . GLU F 3 317 ? 10.951 -7.514 36.470 1.00 12.09 317 GLU D CA 1
ATOM 6364 C C . GLU F 3 317 ? 11.998 -8.495 36.986 1.00 11.34 317 GLU D C 1
ATOM 6365 O O . GLU F 3 317 ? 11.661 -9.642 37.300 1.00 12.24 317 GLU D O 1
ATOM 6371 N N . ARG F 3 318 ? 13.257 -8.053 37.065 1.00 10.09 318 ARG D N 1
ATOM 6372 C CA . ARG F 3 318 ? 14.340 -8.902 37.588 1.00 9.39 318 ARG D CA 1
ATOM 6373 C C . ARG F 3 318 ? 14.699 -8.675 39.062 1.00 9.67 318 ARG D C 1
ATOM 6374 O O . ARG F 3 318 ? 15.548 -9.389 39.608 1.00 9.23 318 ARG D O 1
ATOM 6382 N N . ALA F 3 319 ? 14.022 -7.716 39.697 1.00 10.33 319 ALA D N 1
ATOM 6383 C CA . ALA F 3 319 ? 14.255 -7.412 41.116 1.00 10.95 319 ALA D CA 1
ATOM 6384 C C . ALA F 3 319 ? 14.079 -8.649 41.990 1.00 11.44 319 ALA D C 1
ATOM 6385 O O . ALA F 3 319 ? 14.853 -8.863 42.935 1.00 11.56 319 ALA D O 1
ATOM 6387 N N . LYS F 3 320 ? 13.078 -9.472 41.671 1.00 10.56 320 LYS D N 1
ATOM 6388 C CA . LYS F 3 320 ? 12.821 -10.684 42.453 1.00 11.50 320 LYS D CA 1
ATOM 6389 C C . LYS F 3 320 ? 13.994 -11.666 42.489 1.00 10.70 320 LYS D C 1
ATOM 6390 O O . LYS F 3 320 ? 14.050 -12.558 43.334 1.00 10.05 320 LYS D O 1
ATOM 6396 N N . GLU F 3 321 ? 14.936 -11.517 41.559 1.00 10.82 321 GLU D N 1
ATOM 6397 C CA . GLU F 3 321 ? 16.103 -12.390 41.559 1.00 11.11 321 GLU D CA 1
ATOM 6398 C C . GLU F 3 321 ? 17.035 -12.083 42.729 1.00 12.45 321 GLU D C 1
ATOM 6399 O O . GLU F 3 321 ? 17.781 -12.965 43.157 1.00 13.29 321 GLU D O 1
ATOM 6405 N N . LEU F 3 322 ? 16.980 -10.848 43.230 1.00 12.70 322 LEU D N 1
ATOM 6406 C CA . LEU F 3 322 ? 17.781 -10.470 44.405 1.00 13.39 322 LEU D CA 1
ATOM 6407 C C . LEU F 3 322 ? 17.079 -10.856 45.701 1.00 12.93 322 LEU D C 1
ATOM 6408 O O . LEU F 3 322 ? 17.683 -11.489 46.570 1.00 12.68 322 LEU D O 1
ATOM 6413 N N . ARG F 3 323 ? 15.806 -10.481 45.822 1.00 12.13 323 ARG D N 1
ATOM 6414 C CA . ARG F 3 323 ? 14.952 -10.981 46.911 1.00 12.11 323 ARG D CA 1
ATOM 6415 C C . ARG F 3 323 ? 13.572 -11.280 46.338 1.00 11.72 323 ARG D C 1
ATOM 6416 O O . ARG F 3 323 ? 12.968 -10.418 45.688 1.00 12.30 323 ARG D O 1
ATOM 6424 N N . ASP F 3 324 ? 13.073 -12.479 46.593 1.00 13.26 324 ASP D N 1
ATOM 6425 C CA . ASP F 3 324 ? 11.761 -12.871 46.064 1.00 14.02 324 ASP D CA 1
ATOM 6426 C C . ASP F 3 324 ? 10.680 -11.845 46.413 1.00 13.29 324 ASP D C 1
ATOM 6427 O O . ASP F 3 324 ? 9.804 -11.560 45.597 1.00 13.68 324 ASP D O 1
ATOM 6432 N N . PHE F 3 325 ? 10.767 -11.249 47.603 1.00 13.10 325 PHE D N 1
ATOM 6433 C CA . PHE F 3 325 ? 9.730 -10.322 48.056 1.00 12.52 325 PHE D CA 1
ATOM 6434 C C . PHE F 3 325 ? 9.676 -8.972 47.323 1.00 12.32 325 PHE D C 1
ATOM 6435 O O . PHE F 3 325 ? 8.740 -8.196 47.512 1.00 12.12 325 PHE D O 1
ATOM 6443 N N . TYR F 3 326 ? 10.656 -8.695 46.459 1.00 11.92 326 TYR D N 1
ATOM 6444 C CA . TYR F 3 326 ? 10.618 -7.474 45.664 1.00 12.30 326 TYR D CA 1
ATOM 6445 C C . TYR F 3 326 ? 9.559 -7.586 44.565 1.00 13.13 326 TYR D C 1
ATOM 6446 O O . TYR F 3 326 ? 9.247 -6.594 43.905 1.00 14.22 326 TYR D O 1
ATOM 6455 N N . ALA F 3 327 ? 9.040 -8.802 44.379 1.00 14.80 327 ALA D N 1
ATOM 6456 C CA . ALA F 3 327 ? 8.014 -9.096 43.364 1.00 16.10 327 ALA D CA 1
ATOM 6457 C C . ALA F 3 327 ? 6.619 -8.636 43.778 1.00 16.74 327 ALA D C 1
ATOM 6458 O O . ALA F 3 327 ? 5.731 -8.482 42.931 1.00 17.35 327 ALA D O 1
ATOM 6460 N N . THR F 3 328 ? 6.397 -8.430 45.068 1.00 16.93 328 THR D N 1
ATOM 6461 C CA . THR F 3 328 ? 5.044 -8.128 45.523 1.00 17.90 328 THR D CA 1
ATOM 6462 C C . THR F 3 328 ? 4.985 -6.933 46.463 1.00 16.74 328 THR D C 1
ATOM 6463 O O . THR F 3 328 ? 5.899 -6.732 47.273 1.00 16.66 328 THR D O 1
ATOM 6467 N N . PRO F 3 329 ? 3.939 -6.103 46.317 1.00 16.10 329 PRO D N 1
ATOM 6468 C CA . PRO F 3 329 ? 3.722 -4.951 47.182 1.00 15.06 329 PRO D CA 1
ATOM 6469 C C . PRO F 3 329 ? 3.764 -5.335 48.649 1.00 14.26 329 PRO D C 1
ATOM 6470 O O . PRO F 3 329 ? 3.221 -6.363 49.043 1.00 14.39 329 PRO D O 1
ATOM 6474 N N . HIS F 3 330 ? 4.422 -4.506 49.456 1.00 13.19 330 HIS D N 1
ATOM 6475 C CA . HIS F 3 330 ? 4.619 -4.839 50.856 1.00 12.13 330 HIS D CA 1
ATOM 6476 C C . HIS F 3 330 ? 5.047 -3.606 51.626 1.00 11.36 330 HIS D C 1
ATOM 6477 O O . HIS F 3 330 ? 5.450 -2.600 51.044 1.00 9.99 330 HIS D O 1
ATOM 6484 N N . LEU F 3 331 ? 4.952 -3.718 52.943 1.00 10.74 331 LEU D N 1
ATOM 6485 C CA . LEU F 3 331 ? 5.340 -2.673 53.878 1.00 10.75 331 LEU D CA 1
ATOM 6486 C C . LEU F 3 331 ? 6.869 -2.534 53.975 1.00 10.02 331 LEU D C 1
ATOM 6487 O O . LEU F 3 331 ? 7.585 -3.534 54.135 1.00 9.47 331 LEU D O 1
ATOM 6492 N N . VAL F 3 332 ? 7.342 -1.289 53.905 1.00 9.36 332 VAL D N 1
ATOM 6493 C CA . VAL F 3 332 ? 8.781 -0.981 54.039 1.00 8.75 332 VAL D CA 1
ATOM 6494 C C . VAL F 3 332 ? 8.926 -0.016 55.214 1.00 8.78 332 VAL D C 1
ATOM 6495 O O . VAL F 3 332 ? 8.136 0.914 55.348 1.00 9.05 332 VAL D O 1
ATOM 6499 N N . VAL F 3 333 ? 9.928 -0.246 56.066 1.00 7.92 333 VAL D N 1
ATOM 6500 C CA . VAL F 3 333 ? 10.183 0.624 57.215 1.00 7.86 333 VAL D CA 1
ATOM 6501 C C . VAL F 3 333 ? 11.654 1.013 57.245 1.00 8.02 333 VAL D C 1
ATOM 6502 O O . VAL F 3 333 ? 12.538 0.177 56.971 1.00 7.02 333 VAL D O 1
ATOM 6506 N N . ALA F 3 334 ? 11.904 2.279 57.573 1.00 7.66 334 ALA D N 1
ATOM 6507 C CA . ALA F 3 334 ? 13.245 2.859 57.468 1.00 7.33 334 ALA D CA 1
ATOM 6508 C C . ALA F 3 334 ? 14.176 2.368 58.570 1.00 7.50 334 ALA D C 1
ATOM 6509 O O . ALA F 3 334 ? 13.753 2.141 59.703 1.00 7.61 334 ALA D O 1
ATOM 6511 N N . HIS F 3 335 ? 15.456 2.252 58.216 1.00 6.72 335 HIS D N 1
ATOM 6512 C CA . HIS F 3 335 ? 16.487 1.848 59.170 1.00 6.65 335 HIS D CA 1
ATOM 6513 C C . HIS F 3 335 ? 17.422 2.982 59.567 1.00 7.06 335 HIS D C 1
ATOM 6514 O O . HIS F 3 335 ? 17.964 2.950 60.656 1.00 7.04 335 HIS D O 1
ATOM 6521 N N . THR F 3 336 ? 17.610 3.969 58.690 1.00 6.79 336 THR D N 1
ATOM 6522 C CA . THR F 3 336 ? 18.632 5.003 58.913 1.00 7.69 336 THR D CA 1
ATOM 6523 C C . THR F 3 336 ? 18.075 6.418 58.774 1.00 8.06 336 THR D C 1
ATOM 6524 O O . THR F 3 336 ? 18.557 7.218 57.973 1.00 7.86 336 THR D O 1
ATOM 6528 N N . LYS F 3 337 ? 17.022 6.681 59.553 1.00 8.60 337 LYS D N 1
ATOM 6529 C CA . LYS F 3 337 ? 16.453 8.022 59.704 1.00 9.33 337 LYS D CA 1
ATOM 6530 C C . LYS F 3 337 ? 16.465 8.417 61.181 1.00 10.18 337 LYS D C 1
ATOM 6531 O O . LYS F 3 337 ? 15.654 9.216 61.634 1.00 11.44 337 LYS D O 1
ATOM 6537 N N . GLY F 3 338 ? 17.409 7.873 61.940 1.00 10.64 338 GLY D N 1
ATOM 6538 C CA . GLY F 3 338 ? 17.456 8.160 63.369 1.00 11.48 338 GLY D CA 1
ATOM 6539 C C . GLY F 3 338 ? 16.412 7.361 64.140 1.00 11.98 338 GLY D C 1
ATOM 6540 O O . GLY F 3 338 ? 15.889 6.353 63.642 1.00 11.57 338 GLY D O 1
ATOM 6541 N N . THR F 3 339 ? 16.120 7.804 65.361 1.00 13.01 339 THR D N 1
ATOM 6542 C CA . THR F 3 339 ? 15.148 7.148 66.233 1.00 14.65 339 THR D CA 1
ATOM 6543 C C . THR F 3 339 ? 13.764 7.593 65.833 1.00 14.14 339 THR D C 1
ATOM 6544 O O . THR F 3 339 ? 13.155 8.454 66.479 1.00 14.18 339 THR D O 1
ATOM 6548 N N . ARG F 3 340 ? 13.277 6.987 64.758 1.00 13.37 340 ARG D N 1
ATOM 6549 C CA . ARG F 3 340 ? 12.017 7.350 64.122 1.00 13.23 340 ARG D CA 1
ATOM 6550 C C . ARG F 3 340 ? 11.394 6.081 63.555 1.00 12.46 340 ARG D C 1
ATOM 6551 O O . ARG F 3 340 ? 12.090 5.100 63.288 1.00 11.53 340 ARG D O 1
ATOM 6559 N N . VAL F 3 341 ? 10.079 6.095 63.375 1.00 11.31 341 VAL D N 1
ATOM 6560 C CA . VAL F 3 341 ? 9.419 5.019 62.649 1.00 11.02 341 VAL D CA 1
ATOM 6561 C C . VAL F 3 341 ? 8.829 5.674 61.400 1.00 10.76 341 VAL D C 1
ATOM 6562 O O . VAL F 3 341 ? 7.935 6.512 61.503 1.00 11.59 341 VAL D O 1
ATOM 6566 N N . VAL F 3 342 ? 9.389 5.328 60.241 1.00 10.75 342 VAL D N 1
ATOM 6567 C CA . VAL F 3 342 ? 8.966 5.887 58.958 1.00 10.44 342 VAL D CA 1
ATOM 6568 C C . VAL F 3 342 ? 8.618 4.695 58.080 1.00 10.64 342 VAL D C 1
ATOM 6569 O O . VAL F 3 342 ? 9.464 3.850 57.812 1.00 10.53 342 VAL D O 1
ATOM 6573 N N . ALA F 3 343 ? 7.355 4.632 57.660 1.00 10.41 343 ALA D N 1
ATOM 6574 C CA . ALA F 3 343 ? 6.824 3.467 56.961 1.00 10.37 343 ALA D CA 1
ATOM 6575 C C . ALA F 3 343 ? 6.049 3.872 55.711 1.00 10.56 343 ALA D C 1
ATOM 6576 O O . ALA F 3 343 ? 5.450 4.951 55.656 1.00 10.88 343 ALA D O 1
ATOM 6578 N N . ALA F 3 344 ? 6.085 3.005 54.703 1.00 10.98 344 ALA D N 1
ATOM 6579 C CA . ALA F 3 344 ? 5.260 3.184 53.511 1.00 11.25 344 ALA D CA 1
ATOM 6580 C C . ALA F 3 344 ? 5.004 1.841 52.852 1.00 11.93 344 ALA D C 1
ATOM 6581 O O . ALA F 3 344 ? 5.799 0.915 52.969 1.00 12.01 344 ALA D O 1
ATOM 6583 N N . TRP F 3 345 ? 3.880 1.746 52.149 1.00 12.45 345 TRP D N 1
ATOM 6584 C CA . TRP F 3 345 ? 3.569 0.574 51.355 1.00 14.19 345 TRP D CA 1
ATOM 6585 C C . TRP F 3 345 ? 4.177 0.772 49.975 1.00 14.09 345 TRP D C 1
ATOM 6586 O O . TRP F 3 345 ? 3.879 1.764 49.291 1.00 14.15 345 TRP D O 1
ATOM 6597 N N . ASP F 3 346 ? 5.042 -0.156 49.566 1.00 14.11 346 ASP D N 1
ATOM 6598 C CA . ASP F 3 346 ? 5.624 -0.092 48.231 1.00 14.68 346 ASP D CA 1
ATOM 6599 C C . ASP F 3 346 ? 4.642 -0.752 47.269 1.00 15.57 346 ASP D C 1
ATOM 6600 O O . ASP F 3 346 ? 4.663 -1.968 47.090 1.00 15.01 346 ASP D O 1
ATOM 6605 N N . GLU F 3 347 ? 3.791 0.069 46.659 1.00 16.68 347 GLU D N 1
ATOM 6606 C CA . GLU F 3 347 ? 2.723 -0.432 45.790 1.00 18.60 347 GLU D CA 1
ATOM 6607 C C . GLU F 3 347 ? 3.243 -0.970 44.470 1.00 18.60 347 GLU D C 1
ATOM 6608 O O . GLU F 3 347 ? 2.634 -1.871 43.888 1.00 19.06 347 GLU D O 1
ATOM 6614 N N . ARG F 3 348 ? 4.371 -0.438 44.007 1.00 18.18 348 ARG D N 1
ATOM 6615 C CA . ARG F 3 348 ? 4.914 -0.841 42.709 1.00 18.34 348 ARG D CA 1
ATOM 6616 C C . ARG F 3 348 ? 5.779 -2.099 42.770 1.00 17.90 348 ARG D C 1
ATOM 6617 O O . ARG F 3 348 ? 5.932 -2.796 41.762 1.00 18.93 348 ARG D O 1
ATOM 6625 N N . ALA F 3 349 ? 6.311 -2.396 43.955 1.00 16.51 349 ALA D N 1
ATOM 6626 C CA . ALA F 3 349 ? 7.259 -3.495 44.167 1.00 15.20 349 ALA D CA 1
ATOM 6627 C C . ALA F 3 349 ? 8.574 -3.267 43.399 1.00 14.34 349 ALA D C 1
ATOM 6628 O O . ALA F 3 349 ? 8.847 -3.910 42.381 1.00 14.33 349 ALA D O 1
ATOM 6630 N N . TYR F 3 350 ? 9.373 -2.324 43.902 1.00 12.90 350 TYR D N 1
ATOM 6631 C CA . TYR F 3 350 ? 10.655 -1.968 43.301 1.00 11.69 350 TYR D CA 1
ATOM 6632 C C . TYR F 3 350 ? 11.826 -2.708 43.939 1.00 10.21 350 TYR D C 1
ATOM 6633 O O . TYR F 3 350 ? 11.690 -3.278 45.022 1.00 10.07 350 TYR D O 1
ATOM 6642 N N . PRO F 3 351 ? 12.989 -2.689 43.264 1.00 9.36 351 PRO D N 1
ATOM 6643 C CA . PRO F 3 351 ? 14.222 -3.139 43.916 1.00 8.56 351 PRO D CA 1
ATOM 6644 C C . PRO F 3 351 ? 14.666 -2.119 44.957 1.00 7.82 351 PRO D C 1
ATOM 6645 O O . PRO F 3 351 ? 14.726 -0.921 44.659 1.00 8.57 351 PRO D O 1
ATOM 6649 N N . TRP F 3 352 ? 14.996 -2.603 46.157 1.00 7.64 352 TRP D N 1
ATOM 6650 C CA . TRP F 3 352 ? 15.531 -1.752 47.218 1.00 7.65 352 TRP D CA 1
ATOM 6651 C C . TRP F 3 352 ? 16.927 -2.201 47.622 1.00 6.97 352 TRP D C 1
ATOM 6652 O O . TRP F 3 352 ? 17.180 -3.401 47.752 1.00 7.12 352 TRP D O 1
ATOM 6663 N N . ARG F 3 353 ? 17.809 -1.228 47.836 1.00 7.14 353 ARG D N 1
ATOM 6664 C CA . ARG F 3 353 ? 19.151 -1.468 48.367 1.00 6.56 353 ARG D CA 1
ATOM 6665 C C . ARG F 3 353 ? 19.200 -1.292 49.888 1.00 6.42 353 ARG D C 1
ATOM 6666 O O . ARG F 3 353 ? 20.217 -1.587 50.514 1.00 6.19 353 ARG D O 1
ATOM 6674 N N . GLU F 3 354 ? 18.114 -0.809 50.481 1.00 6.24 354 GLU D N 1
ATOM 6675 C CA . GLU F 3 354 ? 18.089 -0.535 51.917 1.00 6.24 354 GLU D CA 1
ATOM 6676 C C . GLU F 3 354 ? 16.718 -0.768 52.507 1.00 5.96 354 GLU D C 1
ATOM 6677 O O . GLU F 3 354 ? 15.746 -0.983 51.761 1.00 6.35 354 GLU D O 1
ATOM 6683 N N . GLU F 3 355 ? 16.669 -0.732 53.838 1.00 5.96 355 GLU D N 1
ATOM 6684 C CA . GLU F 3 355 ? 15.442 -0.735 54.660 1.00 5.95 355 GLU D CA 1
ATOM 6685 C C . GLU F 3 355 ? 14.922 -2.124 55.022 1.00 6.06 355 GLU D C 1
ATOM 6686 O O . GLU F 3 355 ? 15.349 -3.145 54.472 1.00 5.73 355 GLU D O 1
ATOM 6692 N N . PHE F 3 356 ? 13.983 -2.135 55.969 1.00 6.52 356 PHE D N 1
ATOM 6693 C CA . PHE F 3 356 ? 13.294 -3.347 56.378 1.00 7.10 356 PHE D CA 1
ATOM 6694 C C . PHE F 3 356 ? 12.104 -3.595 55.478 1.00 7.30 356 PHE D C 1
ATOM 6695 O O . PHE F 3 356 ? 11.397 -2.662 55.094 1.00 8.10 356 PHE D O 1
ATOM 6703 N N . HIS F 3 357 ? 11.876 -4.871 55.194 1.00 7.97 357 HIS D N 1
ATOM 6704 C CA . HIS F 3 357 ? 10.806 -5.305 54.291 1.00 8.03 357 HIS D CA 1
ATOM 6705 C C . HIS F 3 357 ? 9.973 -6.310 55.041 1.00 8.61 357 HIS D C 1
ATOM 6706 O O . HIS F 3 357 ? 10.475 -7.339 55.475 1.00 8.92 357 HIS D O 1
ATOM 6713 N N . LEU F 3 358 ? 8.707 -5.951 55.248 1.00 9.74 358 LEU D N 1
ATOM 6714 C CA . LEU F 3 358 ? 7.851 -6.698 56.159 1.00 11.27 358 LEU D CA 1
ATOM 6715 C C . LEU F 3 358 ? 6.801 -7.484 55.399 1.00 11.80 358 LEU D C 1
ATOM 6716 O O . LEU F 3 358 ? 6.051 -6.930 54.610 1.00 12.30 358 LEU D O 1
ATOM 6721 N N . LEU F 3 359 ? 6.775 -8.784 55.651 1.00 13.53 359 LEU D N 1
ATOM 6722 C CA . LEU F 3 359 ? 5.917 -9.687 54.896 1.00 15.70 359 LEU D CA 1
ATOM 6723 C C . LEU F 3 359 ? 4.939 -10.316 55.899 1.00 16.58 359 LEU D C 1
ATOM 6724 O O . LEU F 3 359 ? 5.384 -10.907 56.878 1.00 16.28 359 LEU D O 1
ATOM 6729 N N . PRO F 3 360 ? 3.609 -10.162 55.675 1.00 18.31 360 PRO D N 1
ATOM 6730 C CA . PRO F 3 360 ? 2.655 -10.640 56.698 1.00 19.40 360 PRO D CA 1
ATOM 6731 C C . PRO F 3 360 ? 2.775 -12.137 56.956 1.00 20.61 360 PRO D C 1
ATOM 6732 O O . PRO F 3 360 ? 3.030 -12.918 56.031 1.00 20.88 360 PRO D O 1
ATOM 6736 N N . LYS F 3 361 ? 2.627 -12.532 58.215 1.00 21.95 361 LYS D N 1
ATOM 6737 C CA . LYS F 3 361 ? 2.654 -13.946 58.566 1.00 23.90 361 LYS D CA 1
ATOM 6738 C C . LYS F 3 361 ? 1.294 -14.580 58.250 1.00 25.07 361 LYS D C 1
ATOM 6739 O O . LYS F 3 361 ? 0.327 -13.873 57.967 1.00 25.47 361 LYS D O 1
ATOM 6745 N N . GLU F 3 362 ? 1.251 -15.907 58.291 1.00 26.95 362 GLU D N 1
ATOM 6746 C CA . GLU F 3 362 ? 0.016 -16.694 58.182 1.00 28.78 362 GLU D CA 1
ATOM 6747 C C . GLU F 3 362 ? -1.105 -16.178 59.082 1.00 29.30 362 GLU D C 1
ATOM 6748 O O . GLU F 3 362 ? -0.890 -15.924 60.271 1.00 29.58 362 GLU D O 1
ATOM 6754 N N . GLY F 3 363 ? -2.296 -16.019 58.502 1.00 29.84 363 GLY D N 1
ATOM 6755 C CA . GLY F 3 363 ? -3.506 -15.670 59.254 1.00 30.20 363 GLY D CA 1
ATOM 6756 C C . GLY F 3 363 ? -3.599 -14.260 59.808 1.00 30.66 363 GLY D C 1
ATOM 6757 O O . GLY F 3 363 ? -4.536 -13.938 60.544 1.00 31.02 363 GLY D O 1
ATOM 6758 N N . VAL F 3 364 ? -2.636 -13.411 59.458 1.00 30.62 364 VAL D N 1
ATOM 6759 C CA . VAL F 3 364 ? -2.659 -12.021 59.896 1.00 30.67 364 VAL D CA 1
ATOM 6760 C C . VAL F 3 364 ? -3.598 -11.210 58.999 1.00 30.73 364 VAL D C 1
ATOM 6761 O O . VAL F 3 364 ? -3.560 -11.327 57.777 1.00 30.76 364 VAL D O 1
ATOM 6765 N N . ARG F 3 365 ? -4.464 -10.411 59.611 1.00 31.14 365 ARG D N 1
ATOM 6766 C CA . ARG F 3 365 ? -5.253 -9.465 58.842 1.00 31.53 365 ARG D CA 1
ATOM 6767 C C . ARG F 3 365 ? -4.761 -8.051 59.057 1.00 31.26 365 ARG D C 1
ATOM 6768 O O . ARG F 3 365 ? -4.436 -7.648 60.177 1.00 31.20 365 ARG D O 1
ATOM 6776 N N . LEU F 3 366 ? -4.698 -7.316 57.954 1.00 30.71 366 LEU D N 1
ATOM 6777 C CA . LEU F 3 366 ? -4.129 -5.986 57.914 1.00 30.39 366 LEU D CA 1
ATOM 6778 C C . LEU F 3 366 ? -5.132 -4.990 57.397 1.00 29.96 366 LEU D C 1
ATOM 6779 O O . LEU F 3 366 ? -6.007 -5.320 56.593 1.00 30.28 366 LEU D O 1
ATOM 6784 N N . ASP F 3 367 ? -4.996 -3.762 57.868 1.00 29.38 367 ASP D N 1
ATOM 6785 C CA . ASP F 3 367 ? -5.520 -2.614 57.167 1.00 29.05 367 ASP D CA 1
ATOM 6786 C C . ASP F 3 367 ? -4.267 -1.788 56.865 1.00 28.26 367 ASP D C 1
ATOM 6787 O O . ASP F 3 367 ? -3.893 -0.915 57.660 1.00 28.08 367 ASP D O 1
ATOM 6792 N N . PRO F 3 368 ? -3.591 -2.094 55.730 1.00 27.64 368 PRO D N 1
ATOM 6793 C CA . PRO F 3 368 ? -2.315 -1.471 55.372 1.00 27.06 368 PRO D CA 1
ATOM 6794 C C . PRO F 3 368 ? -2.287 0.048 55.512 1.00 26.34 368 PRO D C 1
ATOM 6795 O O . PRO F 3 368 ? -1.355 0.581 56.112 1.00 25.69 368 PRO D O 1
ATOM 6799 N N . SER F 3 369 ? -3.288 0.743 54.976 1.00 25.67 369 SER D N 1
ATOM 6800 C CA . SER F 3 369 ? -3.287 2.206 55.034 1.00 25.35 369 SER D CA 1
ATOM 6801 C C . SER F 3 369 ? -3.381 2.735 56.476 1.00 24.49 369 SER D C 1
ATOM 6802 O O . SER F 3 369 ? -2.733 3.727 56.820 1.00 24.45 369 SER D O 1
ATOM 6805 N N . SER F 3 370 ? -4.171 2.067 57.314 1.00 23.56 370 SER D N 1
ATOM 6806 C CA . SER F 3 370 ? -4.320 2.504 58.705 1.00 22.72 370 SER D CA 1
ATOM 6807 C C . SER F 3 370 ? -3.084 2.120 59.530 1.00 21.49 370 SER D C 1
ATOM 6808 O O . SER F 3 370 ? -2.650 2.885 60.402 1.00 20.94 370 SER D O 1
ATOM 6811 N N . LEU F 3 371 ? -2.508 0.960 59.226 1.00 20.01 371 LEU D N 1
ATOM 6812 C CA . LEU F 3 371 ? -1.253 0.534 59.859 1.00 18.73 371 LEU D CA 1
ATOM 6813 C C . LEU F 3 371 ? -0.099 1.464 59.503 1.00 18.14 371 LEU D C 1
ATOM 6814 O O . LEU F 3 371 ? 0.654 1.865 60.385 1.00 17.44 371 LEU D O 1
ATOM 6819 N N . VAL F 3 372 ? 0.029 1.820 58.224 1.00 17.21 372 VAL D N 1
ATOM 6820 C CA . VAL F 3 372 ? 1.054 2.781 57.804 1.00 17.01 372 VAL D CA 1
ATOM 6821 C C . VAL F 3 372 ? 0.871 4.099 58.573 1.00 17.16 372 VAL D C 1
ATOM 6822 O O . VAL F 3 372 ? 1.839 4.669 59.086 1.00 16.61 372 VAL D O 1
ATOM 6826 N N . GLN F 3 373 ? -0.378 4.562 58.673 1.00 17.58 373 GLN D N 1
ATOM 6827 C CA . GLN F 3 373 ? -0.684 5.795 59.395 1.00 18.41 373 GLN D CA 1
ATOM 6828 C C . GLN F 3 373 ? -0.275 5.714 60.870 1.00 17.54 373 GLN D C 1
ATOM 6829 O O . GLN F 3 373 ? 0.293 6.670 61.414 1.00 17.90 373 GLN D O 1
ATOM 6835 N N . TRP F 3 374 ? -0.571 4.574 61.492 1.00 16.94 374 TRP D N 1
ATOM 6836 C CA . TRP F 3 374 ? -0.245 4.321 62.897 1.00 15.89 374 TRP D CA 1
ATOM 6837 C C . TRP F 3 374 ? 1.266 4.326 63.117 1.00 15.60 374 TRP D C 1
ATOM 6838 O O . TRP F 3 374 ? 1.751 4.901 64.089 1.00 15.23 374 TRP D O 1
ATOM 6849 N N . LEU F 3 375 ? 1.998 3.708 62.195 1.00 14.92 375 LEU D N 1
ATOM 6850 C CA . LEU F 3 375 ? 3.456 3.619 62.327 1.00 14.37 375 LEU D CA 1
ATOM 6851 C C . LEU F 3 375 ? 4.119 4.989 62.207 1.00 14.52 375 LEU D C 1
ATOM 6852 O O . LEU F 3 375 ? 5.128 5.259 62.878 1.00 14.25 375 LEU D O 1
ATOM 6857 N N . ASN F 3 376 ? 3.543 5.852 61.368 1.00 14.57 376 ASN D N 1
ATOM 6858 C CA . ASN F 3 376 ? 4.052 7.198 61.127 1.00 15.02 376 ASN D CA 1
ATOM 6859 C C . ASN F 3 376 ? 3.544 8.250 62.102 1.00 15.37 376 ASN D C 1
ATOM 6860 O O . ASN F 3 376 ? 3.969 9.403 62.041 1.00 16.00 376 ASN D O 1
ATOM 6865 N N . SER F 3 377 ? 2.649 7.842 62.996 1.00 16.14 377 SER D N 1
ATOM 6866 C CA . SER F 3 377 ? 1.983 8.781 63.889 1.00 16.54 377 SER D CA 1
ATOM 6867 C C . SER F 3 377 ? 2.942 9.380 64.901 1.00 17.10 377 SER D C 1
ATOM 6868 O O . SER F 3 377 ? 3.940 8.758 65.267 1.00 16.65 377 SER D O 1
ATOM 6871 N N . GLU F 3 378 ? 2.609 10.581 65.364 1.00 17.58 378 GLU D N 1
ATOM 6872 C CA . GLU F 3 378 ? 3.362 11.279 66.411 1.00 19.10 378 GLU D CA 1
ATOM 6873 C C . GLU F 3 378 ? 3.532 10.421 67.668 1.00 18.13 378 GLU D C 1
ATOM 6874 O O . GLU F 3 378 ? 4.612 10.413 68.279 1.00 18.77 378 GLU D O 1
ATOM 6880 N N . ALA F 3 379 ? 2.478 9.702 68.052 1.00 17.55 379 ALA D N 1
ATOM 6881 C CA . ALA F 3 379 ? 2.516 8.829 69.234 1.00 16.79 379 ALA D CA 1
ATOM 6882 C C . ALA F 3 379 ? 3.593 7.749 69.104 1.00 16.36 379 ALA D C 1
ATOM 6883 O O . ALA F 3 379 ? 4.285 7.414 70.078 1.00 16.21 379 ALA D O 1
ATOM 6885 N N . MET F 3 380 ? 3.737 7.213 67.898 1.00 15.13 380 MET D N 1
ATOM 6886 C CA . MET F 3 380 ? 4.757 6.196 67.656 1.00 14.57 380 MET D CA 1
ATOM 6887 C C . MET F 3 380 ? 6.155 6.804 67.696 1.00 14.00 380 MET D C 1
ATOM 6888 O O . MET F 3 380 ? 7.101 6.162 68.181 1.00 13.28 380 MET D O 1
ATOM 6893 N N . GLN F 3 381 ? 6.289 8.036 67.206 1.00 13.76 381 GLN D N 1
ATOM 6894 C CA . GLN F 3 381 ? 7.588 8.711 67.183 1.00 14.09 381 GLN D CA 1
ATOM 6895 C C . GLN F 3 381 ? 8.015 9.013 68.615 1.00 14.91 381 GLN D C 1
ATOM 6896 O O . GLN F 3 381 ? 9.179 8.798 68.984 1.00 15.34 381 GLN D O 1
ATOM 6902 N N . LYS F 3 382 ? 7.060 9.481 69.423 1.00 15.40 382 LYS D N 1
ATOM 6903 C CA . LYS F 3 382 ? 7.327 9.761 70.836 1.00 15.65 382 LYS D CA 1
ATOM 6904 C C . LYS F 3 382 ? 7.739 8.489 71.576 1.00 14.84 382 LYS D C 1
ATOM 6905 O O . LYS F 3 382 ? 8.646 8.514 72.409 1.00 14.32 382 LYS D O 1
ATOM 6911 N N . HIS F 3 383 ? 7.072 7.384 71.262 1.00 13.50 383 HIS D N 1
ATOM 6912 C CA . HIS F 3 383 ? 7.306 6.101 71.907 1.00 12.79 383 HIS D CA 1
ATOM 6913 C C . HIS F 3 383 ? 8.762 5.665 71.725 1.00 12.15 383 HIS D C 1
ATOM 6914 O O . HIS F 3 383 ? 9.435 5.320 72.695 1.00 12.53 383 HIS D O 1
ATOM 6921 N N . VAL F 3 384 ? 9.240 5.669 70.483 1.00 11.99 384 VAL D N 1
ATOM 6922 C CA . VAL F 3 384 ? 10.615 5.211 70.236 1.00 11.44 384 VAL D CA 1
ATOM 6923 C C . VAL F 3 384 ? 11.663 6.219 70.727 1.00 11.82 384 VAL D C 1
ATOM 6924 O O . VAL F 3 384 ? 12.748 5.818 71.170 1.00 11.63 384 VAL D O 1
ATOM 6928 N N . ARG F 3 385 ? 11.332 7.513 70.654 1.00 12.32 385 ARG D N 1
ATOM 6929 C CA . ARG F 3 385 ? 12.206 8.591 71.140 1.00 13.23 385 ARG D CA 1
ATOM 6930 C C . ARG F 3 385 ? 12.422 8.448 72.661 1.00 12.21 385 ARG D C 1
ATOM 6931 O O . ARG F 3 385 ? 13.537 8.662 73.179 1.00 12.31 385 ARG D O 1
ATOM 6939 N N . THR F 3 386 ? 11.358 8.083 73.371 1.00 11.78 386 THR D N 1
ATOM 6940 C CA . THR F 3 386 ? 11.430 7.909 74.827 1.00 11.36 386 THR D CA 1
ATOM 6941 C C . THR F 3 386 ? 12.350 6.731 75.148 1.00 11.03 386 THR D C 1
ATOM 6942 O O . THR F 3 386 ? 13.331 6.868 75.892 1.00 10.96 386 THR D O 1
ATOM 6946 N N . LEU F 3 387 ? 12.048 5.589 74.540 1.00 10.11 387 LEU D N 1
ATOM 6947 C CA . LEU F 3 387 ? 12.724 4.332 74.844 1.00 9.63 387 LEU D CA 1
ATOM 6948 C C . LEU F 3 387 ? 14.208 4.343 74.508 1.00 9.26 387 LEU D C 1
ATOM 6949 O O . LEU F 3 387 ? 15.016 3.885 75.311 1.00 9.56 387 LEU D O 1
ATOM 6954 N N . TYR F 3 388 ? 14.540 4.860 73.327 1.00 9.38 388 TYR D N 1
ATOM 6955 C CA . TYR F 3 388 ? 15.870 4.675 72.735 1.00 8.49 388 TYR D CA 1
ATOM 6956 C C . TYR F 3 388 ? 16.690 5.955 72.568 1.00 7.99 388 TYR D C 1
ATOM 6957 O O . TYR F 3 388 ? 17.846 5.917 72.114 1.00 8.24 388 TYR D O 1
ATOM 6966 N N . ARG F 3 389 ? 16.102 7.091 72.948 1.00 7.94 389 ARG D N 1
ATOM 6967 C CA . ARG F 3 389 ? 16.741 8.391 72.803 1.00 8.08 389 ARG D CA 1
ATOM 6968 C C . ARG F 3 389 ? 17.544 8.494 71.507 1.00 8.34 389 ARG D C 1
ATOM 6969 O O . ARG F 3 389 ? 16.973 8.304 70.432 1.00 8.99 389 ARG D O 1
ATOM 6977 N N . ASP F 3 390 ? 18.846 8.762 71.598 1.00 7.26 390 ASP D N 1
ATOM 6978 C CA . ASP F 3 390 ? 19.690 8.887 70.413 1.00 7.65 390 ASP D CA 1
ATOM 6979 C C . ASP F 3 390 ? 20.899 7.945 70.497 1.00 7.00 390 ASP D C 1
ATOM 6980 O O . ASP F 3 390 ? 21.973 8.275 69.973 1.00 7.19 390 ASP D O 1
ATOM 6985 N N . PHE F 3 391 ? 20.707 6.790 71.144 1.00 6.72 391 PHE D N 1
ATOM 6986 C CA . PHE F 3 391 ? 21.797 5.815 71.351 1.00 6.64 391 PHE D CA 1
ATOM 6987 C C . PHE F 3 391 ? 22.478 5.464 70.035 1.00 6.62 391 PHE D C 1
ATOM 6988 O O . PHE F 3 391 ? 23.713 5.465 69.947 1.00 6.57 391 PHE D O 1
ATOM 6996 N N . VAL F 3 392 ? 21.656 5.152 69.029 1.00 6.47 392 VAL D N 1
ATOM 6997 C CA . VAL F 3 392 ? 22.110 4.790 67.695 1.00 6.67 392 VAL D CA 1
ATOM 6998 C C . VAL F 3 392 ? 21.311 5.566 66.625 1.00 6.43 392 VAL D C 1
ATOM 6999 O O . VAL F 3 392 ? 20.157 5.923 66.877 1.00 6.54 392 VAL D O 1
ATOM 7003 N N . PRO F 3 393 ? 21.924 5.830 65.454 1.00 6.78 393 PRO D N 1
ATOM 7004 C CA . PRO F 3 393 ? 21.257 6.600 64.394 1.00 7.48 393 PRO D CA 1
ATOM 7005 C C . PRO F 3 393 ? 20.284 5.761 63.551 1.00 7.61 393 PRO D C 1
ATOM 7006 O O . PRO F 3 393 ? 20.228 5.899 62.328 1.00 8.05 393 PRO D O 1
ATOM 7010 N N . HIS F 3 394 ? 19.518 4.908 64.213 1.00 7.40 394 HIS D N 1
ATOM 7011 C CA . HIS F 3 394 ? 18.744 3.876 63.515 1.00 7.31 394 HIS D CA 1
ATOM 7012 C C . HIS F 3 394 ? 17.494 3.510 64.275 1.00 7.03 394 HIS D C 1
ATOM 7013 O O . HIS F 3 394 ? 17.442 3.623 65.505 1.00 7.64 394 HIS D O 1
ATOM 7020 N N . LEU F 3 395 ? 16.487 3.046 63.538 1.00 7.07 395 LEU D N 1
ATOM 7021 C CA . LEU F 3 395 ? 15.535 2.106 64.109 1.00 7.09 395 LEU D CA 1
ATOM 7022 C C . LEU F 3 395 ? 16.111 0.721 63.812 1.00 7.39 395 LEU D C 1
ATOM 7023 O O . LEU F 3 395 ? 16.265 0.368 62.650 1.00 7.17 395 LEU D O 1
ATOM 7028 N N . THR F 3 396 ? 16.454 -0.049 64.851 1.00 7.07 396 THR D N 1
ATOM 7029 C CA . THR F 3 396 ? 17.029 -1.378 64.633 1.00 7.52 396 THR D CA 1
ATOM 7030 C C . THR F 3 396 ? 15.947 -2.445 64.614 1.00 7.32 396 THR D C 1
ATOM 7031 O O . THR F 3 396 ? 14.805 -2.191 65.020 1.00 7.58 396 THR D O 1
ATOM 7035 N N . LEU F 3 397 ? 16.314 -3.650 64.187 1.00 7.47 397 LEU D N 1
ATOM 7036 C CA . LEU F 3 397 ? 15.357 -4.755 64.139 1.00 8.25 397 LEU D CA 1
ATOM 7037 C C . LEU F 3 397 ? 14.750 -5.016 65.518 1.00 7.56 397 LEU D C 1
ATOM 7038 O O . LEU F 3 397 ? 13.540 -5.246 65.643 1.00 7.69 397 LEU D O 1
ATOM 7043 N N . ARG F 3 398 ? 15.580 -4.964 66.555 1.00 8.22 398 ARG D N 1
ATOM 7044 C CA . ARG F 3 398 ? 15.084 -5.203 67.917 1.00 8.25 398 ARG D CA 1
ATOM 7045 C C . ARG F 3 398 ? 14.073 -4.159 68.392 1.00 8.96 398 ARG D C 1
ATOM 7046 O O . ARG F 3 398 ? 13.195 -4.472 69.198 1.00 9.52 398 ARG D O 1
ATOM 7054 N N . MET F 3 399 ? 14.200 -2.926 67.909 1.00 7.80 399 MET D N 1
ATOM 7055 C CA . MET F 3 399 ? 13.216 -1.880 68.212 1.00 7.83 399 MET D CA 1
ATOM 7056 C C . MET F 3 399 ? 11.936 -2.115 67.414 1.00 8.09 399 MET D C 1
ATOM 7057 O O . MET F 3 399 ? 10.820 -2.066 67.969 1.00 8.89 399 MET D O 1
ATOM 7062 N N . LEU F 3 400 ? 12.110 -2.398 66.123 1.00 8.67 400 LEU D N 1
ATOM 7063 C CA . LEU F 3 400 ? 10.999 -2.575 65.181 1.00 9.76 400 LEU D CA 1
ATOM 7064 C C . LEU F 3 400 ? 10.065 -3.708 65.574 1.00 10.56 400 LEU D C 1
ATOM 7065 O O . LEU F 3 400 ? 8.827 -3.545 65.559 1.00 10.53 400 LEU D O 1
ATOM 7070 N N . GLU F 3 401 ? 10.660 -4.853 65.913 1.00 11.41 401 GLU D N 1
ATOM 7071 C CA . GLU F 3 401 ? 9.923 -6.054 66.298 1.00 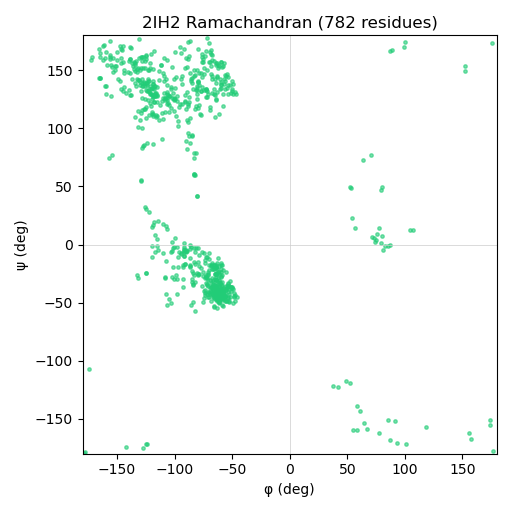12.77 401 GLU D CA 1
ATOM 7072 C C . GLU F 3 401 ? 8.937 -5.786 67.422 1.00 12.45 401 GLU D C 1
ATOM 7073 O O . GLU F 3 401 ? 7.886 -6.412 67.480 1.00 12.49 401 GLU D O 1
ATOM 7079 N N . ARG F 3 402 ? 9.308 -4.868 68.316 1.00 12.80 402 ARG D N 1
ATOM 7080 C CA . ARG F 3 402 ? 8.538 -4.608 69.532 1.00 13.80 402 ARG D CA 1
ATOM 7081 C C . ARG F 3 402 ? 7.494 -3.507 69.387 1.00 13.99 402 ARG D C 1
ATOM 7082 O O . ARG F 3 402 ? 6.742 -3.248 70.337 1.00 14.12 402 ARG D O 1
ATOM 7090 N N . LEU F 3 403 ? 7.441 -2.840 68.234 1.00 14.71 403 LEU D N 1
ATOM 7091 C CA . LEU F 3 403 ? 6.448 -1.777 68.048 1.00 15.48 403 LEU D CA 1
ATOM 7092 C C . LEU F 3 403 ? 5.057 -2.358 68.261 1.00 16.21 403 LEU D C 1
ATOM 7093 O O . LEU F 3 403 ? 4.736 -3.425 67.720 1.00 16.06 403 LEU D O 1
ATOM 7098 N N . PRO F 3 404 ? 4.245 -1.694 69.106 1.00 17.55 404 PRO D N 1
ATOM 7099 C CA . PRO F 3 404 ? 2.911 -2.239 69.358 1.00 18.65 404 PRO D CA 1
ATOM 7100 C C . PRO F 3 404 ? 1.912 -1.891 68.253 1.00 20.03 404 PRO D C 1
ATOM 7101 O O . PRO F 3 404 ? 1.890 -0.758 67.766 1.00 20.15 404 PRO D O 1
ATOM 7105 N N . VAL F 3 405 ? 1.117 -2.885 67.867 1.00 22.81 405 VAL D N 1
ATOM 7106 C CA . VAL F 3 405 ? 0.098 -2.739 66.826 1.00 25.06 405 VAL D CA 1
ATOM 7107 C C . VAL F 3 405 ? -1.271 -3.171 67.373 1.00 26.87 405 VAL D C 1
ATOM 7108 O O . VAL F 3 405 ? -1.504 -4.354 67.606 1.00 27.45 405 VAL D O 1
ATOM 7112 N N . ARG F 3 406 ? -2.157 -2.201 67.591 1.00 29.26 406 ARG D N 1
ATOM 7113 C CA . ARG F 3 406 ? -3.517 -2.477 68.082 1.00 31.25 406 ARG D CA 1
ATOM 7114 C C . ARG F 3 406 ? -4.419 -3.025 66.980 1.00 31.98 406 ARG D C 1
ATOM 7115 O O . ARG F 3 406 ? -4.164 -2.800 65.785 1.00 32.10 406 ARG D O 1
ATOM 7123 N N . ARG F 3 407 ? -5.470 -3.727 67.407 1.00 32.79 407 ARG D N 1
ATOM 7124 C CA . ARG F 3 407 ? -6.386 -4.458 66.525 1.00 33.65 407 ARG D CA 1
ATOM 7125 C C . ARG F 3 407 ? -6.986 -3.660 65.363 1.00 33.81 407 ARG D C 1
ATOM 7126 O O . ARG F 3 407 ? -7.264 -4.225 64.307 1.00 33.95 407 ARG D O 1
ATOM 7134 N N . GLU F 3 408 ? -7.193 -2.360 65.561 1.00 34.20 408 GLU D N 1
ATOM 7135 C CA . GLU F 3 408 ? -7.708 -1.486 64.508 1.00 34.82 408 GLU D CA 1
ATOM 7136 C C . GLU F 3 408 ? -6.944 -1.667 63.190 1.00 34.84 408 GLU D C 1
ATOM 7137 O O . GLU F 3 408 ? -7.548 -1.789 62.117 1.00 34.55 408 GLU D O 1
ATOM 7143 N N . TYR F 3 409 ? -5.619 -1.718 63.294 1.00 34.94 409 TYR D N 1
ATOM 7144 C CA . TYR F 3 409 ? -4.734 -1.654 62.133 1.00 35.09 409 TYR D CA 1
ATOM 7145 C C . TYR F 3 409 ? -4.208 -3.012 61.690 1.00 34.99 409 TYR D C 1
ATOM 7146 O O . TYR F 3 409 ? -3.925 -3.218 60.508 1.00 34.68 409 TYR D O 1
ATOM 7155 N N . GLY F 3 410 ? -4.061 -3.929 62.641 1.00 34.93 410 GLY D N 1
ATOM 7156 C CA . GLY F 3 410 ? -3.491 -5.241 62.360 1.00 35.03 410 GLY D CA 1
ATOM 7157 C C . GLY F 3 410 ? -3.731 -6.220 63.485 1.00 35.42 410 GLY D C 1
ATOM 7158 O O . GLY F 3 410 ? -3.663 -5.852 64.665 1.00 35.58 410 GLY D O 1
ATOM 7159 N N . PHE F 3 411 ? -3.978 -7.475 63.111 1.00 35.54 411 PHE D N 1
ATOM 7160 C CA . PHE F 3 411 ? -4.483 -8.496 64.023 1.00 35.96 411 PHE D CA 1
ATOM 7161 C C . PHE F 3 411 ? -4.079 -9.870 63.510 1.00 36.32 411 PHE D C 1
ATOM 7162 O O . PHE F 3 411 ? -4.333 -10.196 62.350 1.00 36.14 411 PHE D O 1
ATOM 7170 N N . HIS F 3 412 ? -3.456 -10.674 64.370 1.00 36.94 412 HIS D N 1
ATOM 7171 C CA . HIS F 3 412 ? -3.001 -12.010 63.970 1.00 37.69 412 HIS D CA 1
ATOM 7172 C C . HIS F 3 412 ? -4.151 -12.992 63.752 1.00 38.01 412 HIS D C 1
ATOM 7173 O O . HIS F 3 412 ? -4.013 -13.945 62.983 1.00 38.34 412 HIS D O 1
ATOM 7180 N N . THR F 3 413 ? -5.272 -12.752 64.432 1.00 38.26 413 THR D N 1
ATOM 7181 C CA . THR F 3 413 ? -6.471 -13.605 64.359 1.00 38.19 413 THR D CA 1
ATOM 7182 C C . THR F 3 413 ? -6.226 -15.033 64.866 1.00 38.00 413 THR D C 1
ATOM 7183 O O . THR F 3 413 ? -5.471 -15.813 64.276 1.00 38.22 413 THR D O 1
#

Radius of gyration: 39.65 Å; Cα contacts (8 Å, |Δi|>4): 1779; chains: 2; bounding box: 88×46×129 Å

Nearest PDB structures (foldseek):
  1g38-assembly2_D  TM=9.995E-01  e=7.757E-86  Thermus aquaticus
  2ih4-assembly1_A  TM=9.976E-01  e=9.278E-86  Thermus aquaticus
  2adm-assembly2_B  TM=9.863E-01  e=6.351E-82  Thermus aquaticus
  1aqj-assembly1_B  TM=9.856E-01  e=1.024E-81  Thermus aquaticus
  1aqj-assembly2_A  TM=9.848E-01  e=1.795E-80  Thermus aquaticus

Solvent-accessible surface area: 37126 Å² total; per-residue (Å²): 160,132,17,16,86,64,0,10,91,9,0,8,84,27,6,94,19,82,199,52,5,35,0,0,5,1,34,1,34,92,0,38,2,0,95,22,0,62,153,67,76,30,88,35,34,145,5,4,0,0,15,115,51,92,190,33,40,98,31,20,143,79,13,90,36,40,102,24,31,6,3,66,28,140,32,94,93,36,0,16,0,0,0,0,22,5,52,61,10,42,6,20,133,71,98,158,62,84,39,107,61,167,158,68,37,48,57,86,10,100,178,42,6,72,1,28,67,59,103,3,20,13,1,0,0,12,0,0,13,0,0,119,14,4,60,124,32,4,3,0,0,0,0,0,7,0,27,0,0,3,48,67,36,8,12,73,0,8,62,8,0,9,167,59,1,71,4,20,0,9,28,16,2,119,28,10,91,176,100,203,33,10,0,0,0,0,42,0,35,43,47,55,135,5,6,27,0,51,25,21,100,107,54,187,112,10,24,65,46,54,26,67,2,75,55,81,128,17,128,5,100,54,2,14,0,17,35,76,100,4,95,120,45,28,159,64,18,54,57,0,14,68,0,3,69,21,113,58,1,0,95,33,85,56,0,129,172,30,101,3,17,118,136,121,82,31,141,67,41,24,10,0,0,6,17,171,0,0,59,85,44,136,14,17,16,136,130,44,76,18,35,2,36,0,30,80,131,81,0,109,95,21,70,113,14,1,59,76,59,1,0,0,0,1,44,89,63,22,18,126,1,9,0,0,74,0,121,108,2,12,0,0,56,32,4,8,0,0,37,60,64,166,40,20,113,45,61,45,87,38,0,14,134,37,0,35,31,154,53,0,35,125,8,0,132,34,1,4,53,68,3,5,90,44,0,16,69,99,2,0,48,118,2,3,0,116,152,106,35,2,74,66,128,150,113,20,24,101,84,1,12,60,2,0,6,81,29,4,93,17,80,211,53,4,43,0,0,4,1,34,1,29,67,0,32,2,0,97,26,0,65,159,70,71,28,92,28,40,116,5,2,0,0,16,114,57,93,193,35,42,97,29,11,143,85,16,73,39,36,97,27,30,6,3,68,31,137,33,93,90,30,2,24,0,0,0,0,23,3,51,60,9,41,5,20,132,70,97,158,61,82,37,107,60,169,156,65,38,48,41,96,11,89,152,44,7,73,2,27,67,57,101,3,20,14,1,0,0,12,0,0,13,0,0,118,13,4,52,125,32,4,4,0,0,1,0,0,8,0,28,0,0,2,48,69,37,7,12,73,0,8,60,8,0,11,168,61,1,69,3,18,0,10,28,16,3,114,32,11,106,188,92,204,28,5,0,0,0,0,36,0,39,44,44,58,132,4,6,22,0,60,27,22,107,146,47,191,70,2,32,50,47,79,87,93,15,106,62,74,139,17,130,4,97,50,3,14,0,31,39,126,111,4,112,125,47,31,146,70,19,47,55,0,15,72,0,2,73,21,123,57,1,0,93,35,80,51,0,138,171,24,97,8,18,81,163,121,85,26,29,21,38,6,13,0,0,7,19,176,0,0,61,84,43,139,14,26,27,163,123,29,66,21,37,15,44,0,34,46,56,89,0,102,92,20,68,113,13,1,53,83,63,5,2,0,0,2,43,88,63,24,19,142,1,10,0,0,67,0,130,118,6,8,0,0,55,32,3,8,0,0,41,63,66,164,55,20,182,45,63,49,88,19,2,14,131,30,0,34,32,153,55,0,26,110,7,0,131,33,2,6,50,58,5,6,88,45,1,15,60,71,2,0,51,118,3,2,0,126,173,111,32,2,73,67,108

Foldseek 3Di:
DDDPVLRLVVLLVLDDFDFQFEEEEEQQQANPNLVNNCVVPHLRYAAEYEHQDPVRHHYPPSHHYHHDDLLPDDDPAAGQEYEYEWDWWFEDDVVPTPHDDPPVVVVVLVVSDPLQADSAIRVLSVVRSNLVRHDAFHKYKYKDFLQLLADPRNQSVLQCLQVQFEKEKEWDQPPDPPDDGGIIIIIGTRHAGWYWYWYWDQDPVHIDTHTQDTGRNRNRDRAWRDDPLLVVQLVQFAFQLVFWDKDKAQALVLLVPDPQKDLDDDPQKWEAAEVVQFAQADGNGHDHDNSIIGHFVCLCVRPVQLCDFFKWWAWQQAQATGIYTRHPRGHYNGTMTIHTDPQKDFDRNVLSCVRRDPSNRVSRCRIPPGSDRTCDPSNRRSRGDHVHGMNHD/DDDPQQALLVLLVVDDFPFQFEEEEEQAQANPNQVNNCVVPHDRYAAEYEHQDPNRHHYDPSHHYHHDDLLPDDDPAAGQEYEYEWDWWFEDDPVPTDHYDPPVVVVVLVVSDPLQADSAIRVLSVVRSNLVRHDQFGKYKYKDFLQLLADPRNQSSLLCLQVQFEKEKEWDQPDDPPDPGGIIIIIGTRHAGWYWYWYWDADPRHIDTHTQDTGNNRNRDRAWRDDPVLVVLLVQFAFPLVFWDKDKAQAPVLLVPDPFKDLDDDPQKWAAAELVQFAQADGNRDDHDNSIIGHQVCLCVRPVQLNAWFKWWAWQQFQATGIYIPHPSGHYNGTMTIHTDPQKDFPRNVQSCVRRDPSNSVSSCRIPPGSDRTCDPSNRRSRGDHPVGMDSD

Sequence (786 aa):
VETPPEVVDFMVSLAEAPRGGRVLEPACAHGPFLRAFREAHGTAYRFVGVEIDPKALDLPPWAEGILADFLLWEPGEAFDLILGNPPYGIVGEASKYPIHVFKAVKDLYKKAFSTWKGKYNLYGAFLEKAVRLLKPGGVLVFVVPATWLVLEDFALLREFLAREGKTSVYYLGEVFPQKKVSAVVIRFQKSGKGLSLWDTQESESGFTPILWAEYPHWEGEIIRFETEETRKLEISGMPLGDLFHIRFAARSPEFKKHPAVRKEPGPGLVPVLTGRNLKPGWVDYEKNHSGLWMPKERAKELRDFYATPHLVVAHTKGTRVVAAWDERAYPWREEFHLLPKEGVRLDPSSLVQWLNSEAMQKHVRTLYRDFVPHLTLRMLERLPVRREYGFHTVETPPEVVDFMVSLAEAPRGGRVLEPACAHGPFLRAFREAHGTAYRFVGVEIDPKALDLPPWAEGILADFLLWEPGEAFDLILGNPPYGIVGEASKYPIHVFKAVKDLYKKAFSTWKGKYNLYGAFLEKAVRLLKPGGVLVFVVPATWLVLEDFALLREFLAREGKTSVYYLGEVFPQKKVSAVVIRFQKSGKGLSLWDTQESESGFTPILWAEYPHWEGEIIRFETEETRKLEISGMPLGDLFHIRFAARSPEFKKHPAVRKEPGPGLVPVLTGRNLKPGWVDYEKNHSGLWMPKERAKELRDFYATPHLVVAHTKGTRVVAAWDERAYPWREEFHLLPKEGVRLDPSSLVQWLNSEAMQKHVRTLYRDFVPHLTLRMLERLPVRREYGFHT

Secondary structure (DSSP, 8-state):
----HHHHHHHHHH----TT-EEEEET-TT-HHHHHHHHHH-S-SEEEEEES-TTT----TTEEEEES-GGG---SS-EEEEEE------BS-TTT-SB---HHHHHHHHHH-TT--TT--HHHHHHHHHHHHEEEEEEEEEEEEGGGGT-GGGHHHHHHHHHHSEEEEEEEES-STT----EEEEEEESSS--EEEEEEEEETTEEEEEEEEEETT--SPPP----HHHHHHHHTSEEHHHHEEEEEPPPHHHHHH-TT-BSS--TTEEEPB-GGGEETTEE--S--SSS-EEEGGGGGGT-GGGGS-EEEE-SSSSSS--EEEESS---BSSSEEEEEPTTEEE-HHHHHHHHTSHHHHHHHHHHHTTSSSS--HHHHTT-EE-TTTEEE-/----HHHHHHHHHH----TT-EEEEET-TT-HHHHHHHHHH-S-SEEEEEES-TTT----TTEEEEES-GGG---SS-EEEEEE------BS-TTT-SB---HHHHHHHHHH-TT--TT--HHHHHHHHHHHTEEEEEEEEEEEESGGGT-GGGHHHHHHHHHHSEEEEEEEES-STT----EEEEEEESSS--EEEEEEEE-SSSEEEEEEEEETT--SPPP----HHHHHHHHHSEEHHHHEEEEEPPPHHHHHTSTT-BSS--TTEEEPB-GGGEETTEE--S--SSS-EEEGGGGGGT-GGGGS-EEEE-SSSSS---EEEESS---BSSSEEEEEPTT-EE-HHHHHHHHTSHHHHHHHHHHHTTSSSS--HHHHTT-EE-TTTEE--